Protein AF-A0A3R8IRA6-F1 (afdb_monomer)

Sequence (1180 aa):
MWIPMNCAPACARKALTCRRKRSLMTDRNFLPPAKANLVFATRRNPSPQETIIFPCCLGCGIGGGCGMLVLSIRMKSLFTFIPSAIGLALLSMPGLASADFPKPEPEKFMAEFKIFQRDGGVFRTPREDWASARRRTEEKPAWRTWLEARRAETDTWMLRHCDRVEWRCGKNSRFVSPRDGSDLVWTDEMPGEQTQTLKSKTGHEVEVTPEIQAAWIYHFRRKHMDMMTQAARLFRLTGEERYAQWAAGQLDFYADNYEQWPAVQLSADNWARLSSHGLNDAQFLGKLAETARLLFDWAGEARRHAWFEKLFKPEVELLDRSFQNIHNIAVWHRAAQAQVGLLYGDEDIWKRQMDGPWGLREQFRKGVTGDYLWYEQSLSYNAFIIRAMMPLLVFAGLTEKKDQLAQEAAIVQNMSLAPLRMAFPDGTLPNPSDVTGSPPRASNMLARFVARVLPTTISNEKSDTSLNWENLVDPPKPKGGNIRGTLPGAASLNLESTRFAIIKKGHWQVFFHYGQLTSAHAQSEALNWSANYNGVNISSDPGTVGYGSPFHSEYYTQGLCHNVPLVNGRGQKPPQPGKLLRFDAERGEVSAAQSKYRPNVSARRTLRIEGDALVDEATVAITEARQTAQLGLALHFQGKTHLPQSFLPVDDFAKGRTAAFKYWKDVRAASFRDNAEIDVTFPGGLVMRVRFSVPGEFTLYQGRSPGRPSQSRFSFYLETSGRETVFTTRLTPVRATTTTTTGVARSFIVIAAAGEGEETSRVPVIMLRSGWGTANIGDIAHTPGLLSLLEHHIPEAKLILWGVKMDRGVGEKLRRQFPNVKFVSGKINAERYPDTPELAEAFEEADLLLHGSAPNIHVTGDFLAWRKRTGKPYGYYGVTLDYKTLFAQFMKRQPPAPEIVDLINHSAFLFFRDSVSMNEARKDGIRAPNMRFVPDAAFGARQYDTGKADAWMRTHGLEPGKFICVIARTRFAPYWSIHNRQPEAGTEQDRADYNAHHMPSDYGKIREAIILWIRKTGLKVALVPEMVFEMELHKKEILDHMPEDVRPFIVWREDYWMPDEAAAVYKRAIALMSMECHSPIIATATGTPSLYLTTPTETYKKNMWPDIGLGDWMLELDEQDGPSLADALLRLTEYPDAARKKLWQAMNSVKRQQRDSMEIVRRTVFEQVRKKSPQNLEPL

Structure (mmCIF, N/CA/C/O backbone):
data_AF-A0A3R8IRA6-F1
#
_entry.id   AF-A0A3R8IRA6-F1
#
loop_
_atom_site.group_PDB
_atom_site.id
_atom_site.type_symbol
_atom_site.label_atom_id
_atom_site.label_alt_id
_atom_site.label_comp_id
_atom_site.label_asym_id
_atom_site.label_entity_id
_atom_site.label_seq_id
_atom_site.pdbx_PDB_ins_code
_atom_site.Cartn_x
_atom_site.Cartn_y
_atom_site.Cartn_z
_atom_site.occupancy
_atom_site.B_iso_or_equiv
_atom_site.auth_seq_id
_atom_site.auth_comp_id
_atom_site.auth_asym_id
_atom_site.auth_atom_id
_atom_site.pdbx_PDB_model_num
ATOM 1 N N . MET A 1 1 ? 52.049 24.392 -17.726 1.00 28.19 1 MET A N 1
ATOM 2 C CA . MET A 1 1 ? 52.700 25.178 -16.651 1.00 28.19 1 MET A CA 1
ATOM 3 C C . MET A 1 1 ? 52.739 24.293 -15.412 1.00 28.19 1 MET A C 1
ATOM 5 O O . MET A 1 1 ? 51.715 23.685 -15.150 1.00 28.19 1 MET A O 1
ATOM 9 N N . TRP A 1 2 ? 53.839 24.117 -14.679 1.00 29.08 2 TRP A N 1
ATOM 10 C CA . TRP A 1 2 ? 55.241 24.522 -14.904 1.00 29.08 2 TRP A CA 1
ATOM 11 C C . TRP A 1 2 ? 56.170 23.326 -14.551 1.00 29.08 2 TRP A C 1
ATOM 13 O O . TRP A 1 2 ? 55.722 22.350 -13.961 1.00 29.08 2 TRP A O 1
ATOM 23 N N . ILE A 1 3 ? 57.427 23.385 -14.991 1.00 31.94 3 ILE A N 1
ATOM 24 C CA . ILE A 1 3 ? 58.491 22.339 -15.016 1.00 31.94 3 ILE A CA 1
ATOM 25 C C . ILE A 1 3 ? 59.643 22.857 -14.098 1.00 31.94 3 ILE A C 1
ATOM 27 O O . ILE A 1 3 ? 59.679 24.087 -13.979 1.00 31.94 3 ILE A O 1
ATOM 31 N N . PRO A 1 4 ? 60.511 22.069 -13.383 1.00 55.97 4 PRO A N 1
ATOM 32 C CA . PRO A 1 4 ? 61.555 21.122 -13.889 1.00 55.97 4 PRO A CA 1
ATOM 33 C C . PRO A 1 4 ? 61.653 19.731 -13.184 1.00 55.97 4 PRO A C 1
ATOM 35 O O . PRO A 1 4 ? 61.213 19.590 -12.051 1.00 55.97 4 PRO A O 1
ATOM 38 N N . MET A 1 5 ? 62.035 18.617 -13.849 1.00 28.70 5 MET A N 1
ATOM 39 C CA . MET A 1 5 ? 63.365 18.122 -14.339 1.00 28.70 5 MET A CA 1
ATOM 40 C C . MET A 1 5 ? 64.256 17.514 -13.225 1.00 28.70 5 MET A C 1
ATOM 42 O O . MET A 1 5 ? 64.521 18.177 -12.234 1.00 28.70 5 MET A O 1
ATOM 46 N N . ASN A 1 6 ? 64.594 16.212 -13.233 1.00 30.41 6 ASN A N 1
ATOM 47 C CA . ASN A 1 6 ? 65.456 15.394 -14.130 1.00 30.41 6 ASN A CA 1
ATOM 48 C C . ASN A 1 6 ? 66.967 15.494 -13.833 1.00 30.41 6 ASN A C 1
ATOM 50 O O . ASN A 1 6 ? 67.551 16.547 -14.062 1.00 30.41 6 ASN A O 1
ATOM 54 N N . CYS A 1 7 ? 67.606 14.358 -13.498 1.00 24.34 7 CYS A N 1
ATOM 55 C CA . CYS A 1 7 ? 68.681 13.734 -14.304 1.00 24.34 7 CYS A CA 1
ATOM 56 C C . CYS A 1 7 ? 69.141 12.366 -13.738 1.00 24.34 7 CYS A C 1
ATOM 58 O O . CYS A 1 7 ? 68.854 12.031 -12.592 1.00 24.34 7 CYS A O 1
ATOM 60 N N . ALA A 1 8 ? 69.825 11.568 -14.571 1.00 25.25 8 ALA A N 1
ATOM 61 C CA . ALA A 1 8 ? 70.427 10.256 -14.243 1.00 25.25 8 ALA A CA 1
ATOM 62 C C . ALA A 1 8 ? 71.975 10.397 -14.046 1.00 25.25 8 ALA A C 1
ATOM 64 O O . ALA A 1 8 ? 72.397 11.551 -13.932 1.00 25.25 8 ALA A O 1
ATOM 65 N N . PRO A 1 9 ? 72.850 9.349 -13.968 1.00 45.25 9 PRO A N 1
ATOM 66 C CA . PRO A 1 9 ? 72.973 8.196 -14.887 1.00 45.25 9 PRO A CA 1
ATOM 67 C C . PRO A 1 9 ? 73.278 6.832 -14.193 1.00 45.25 9 PRO A C 1
ATOM 69 O O . PRO A 1 9 ? 73.034 6.660 -13.003 1.00 45.25 9 PRO A O 1
ATOM 72 N N . ALA A 1 10 ? 73.772 5.834 -14.947 1.00 26.44 10 ALA A N 1
ATOM 73 C CA . ALA A 1 10 ? 73.877 4.418 -14.547 1.00 26.44 10 ALA A CA 1
ATOM 74 C C . ALA A 1 10 ? 75.306 3.823 -14.596 1.00 26.44 10 ALA A C 1
ATOM 76 O O . ALA A 1 10 ? 76.150 4.318 -15.336 1.00 26.44 10 ALA A O 1
ATOM 77 N N . CYS A 1 11 ? 75.530 2.708 -13.874 1.00 23.80 11 CYS A N 1
ATOM 78 C CA . CYS A 1 11 ? 76.618 1.709 -14.025 1.00 23.80 11 CYS A CA 1
ATOM 79 C C . CYS A 1 11 ? 76.377 0.516 -13.053 1.00 23.80 11 CYS A C 1
ATOM 81 O O . CYS A 1 11 ? 75.695 0.706 -12.055 1.00 23.80 11 CYS A O 1
ATOM 83 N N . ALA A 1 12 ? 76.921 -0.709 -13.188 1.00 26.88 12 ALA A N 1
ATOM 84 C CA . ALA A 1 12 ? 77.329 -1.496 -14.365 1.00 26.88 12 ALA A CA 1
ATOM 85 C C . ALA A 1 12 ? 77.619 -2.985 -13.992 1.00 26.88 12 ALA A C 1
ATOM 87 O O . ALA A 1 12 ? 78.192 -3.264 -12.949 1.00 26.88 12 ALA A O 1
ATOM 88 N N . ARG A 1 13 ? 77.306 -3.918 -14.911 1.00 27.03 13 ARG A N 1
ATOM 89 C CA . ARG A 1 13 ? 77.921 -5.259 -15.153 1.00 27.03 13 ARG A CA 1
ATOM 90 C C . ARG A 1 13 ? 78.356 -6.174 -13.973 1.00 27.03 13 ARG A C 1
ATOM 92 O O . ARG A 1 13 ? 79.440 -6.001 -13.425 1.00 27.03 13 ARG A O 1
ATOM 99 N N . LYS A 1 14 ? 77.692 -7.337 -13.854 1.00 27.55 14 LYS A N 1
ATOM 100 C CA . LYS A 1 14 ? 78.231 -8.721 -14.060 1.00 27.55 14 LYS A CA 1
ATOM 101 C C . LYS A 1 14 ? 77.062 -9.715 -13.863 1.00 27.55 14 LYS A C 1
ATOM 103 O O . LYS A 1 14 ? 76.369 -9.605 -12.867 1.00 27.55 14 LYS A O 1
ATOM 108 N N . ALA A 1 15 ? 76.639 -10.576 -14.792 1.00 28.19 15 ALA A N 1
ATOM 109 C CA . ALA A 1 15 ? 77.319 -11.515 -15.695 1.00 28.19 15 ALA A CA 1
ATOM 110 C C . ALA A 1 15 ? 77.722 -12.855 -15.043 1.00 28.19 15 ALA A C 1
ATOM 112 O O . ALA A 1 15 ? 78.822 -12.983 -14.516 1.00 28.19 15 ALA A O 1
ATOM 113 N N . LEU A 1 16 ? 76.877 -13.876 -15.230 1.00 27.73 16 LEU A N 1
ATOM 114 C CA . LEU A 1 16 ? 77.304 -15.155 -15.811 1.00 27.73 16 LEU A CA 1
ATOM 115 C C . LEU A 1 16 ? 76.136 -15.795 -16.590 1.00 27.73 16 LEU A C 1
ATOM 117 O O . LEU A 1 16 ? 74.997 -15.344 -16.490 1.00 27.73 16 LEU A O 1
ATOM 121 N N . THR A 1 17 ? 76.417 -16.814 -17.403 1.00 29.25 17 THR A N 1
ATOM 122 C CA . THR A 1 17 ? 75.440 -17.454 -18.301 1.00 29.25 17 THR A CA 1
ATOM 123 C C . THR A 1 17 ? 75.577 -18.969 -18.286 1.00 29.25 17 THR A C 1
ATOM 125 O O . THR A 1 17 ? 76.701 -19.462 -18.230 1.00 29.25 17 THR A O 1
ATOM 128 N N . CYS A 1 18 ? 74.488 -19.696 -18.546 1.00 25.02 18 CYS A N 1
ATOM 129 C CA . CYS A 1 18 ? 74.582 -20.957 -19.284 1.00 25.02 18 CYS A CA 1
ATOM 130 C C . CYS A 1 18 ? 73.374 -21.158 -20.223 1.00 25.02 18 CYS A C 1
ATOM 132 O O . CYS A 1 18 ? 72.413 -20.390 -20.195 1.00 25.02 18 CYS A O 1
ATOM 134 N N . ARG A 1 19 ? 73.476 -22.128 -21.138 1.00 27.86 19 ARG A N 1
ATOM 135 C CA . ARG A 1 19 ? 72.564 -22.362 -22.280 1.00 27.86 19 ARG A CA 1
ATOM 136 C C . ARG A 1 19 ? 71.538 -23.459 -21.923 1.00 27.86 19 ARG A C 1
ATOM 138 O O . ARG A 1 19 ? 71.880 -24.353 -21.169 1.00 27.86 19 ARG A O 1
ATOM 145 N N . ARG A 1 20 ? 70.258 -23.440 -22.331 1.00 29.61 20 ARG A N 1
ATOM 146 C CA . ARG A 1 20 ? 69.602 -23.162 -23.638 1.00 29.61 20 ARG A CA 1
ATOM 147 C C . ARG A 1 20 ? 69.770 -24.302 -24.660 1.00 29.61 20 ARG A C 1
ATOM 149 O O . ARG A 1 20 ? 70.808 -24.346 -25.311 1.00 29.61 20 ARG A O 1
ATOM 156 N N . LYS A 1 21 ? 68.717 -25.115 -24.873 1.00 27.41 21 LYS A N 1
ATOM 157 C CA . LYS A 1 21 ? 68.273 -25.780 -26.138 1.00 27.41 21 LYS A CA 1
ATOM 158 C C . LYS A 1 21 ? 67.094 -26.755 -25.843 1.00 27.41 21 LYS A C 1
ATOM 160 O O . LYS A 1 21 ? 67.028 -27.220 -24.716 1.00 27.41 21 LYS A O 1
ATOM 165 N N . ARG A 1 22 ? 66.221 -27.193 -26.776 1.00 29.31 22 ARG A N 1
ATOM 166 C CA . ARG A 1 22 ? 65.519 -26.565 -27.940 1.00 29.31 22 ARG A CA 1
ATOM 167 C C . ARG A 1 22 ? 64.646 -27.637 -28.646 1.00 29.31 22 ARG A C 1
ATOM 169 O O . ARG A 1 22 ? 65.219 -28.661 -28.981 1.00 29.31 22 ARG A O 1
ATOM 176 N N . SER A 1 23 ? 63.364 -27.372 -28.938 1.00 26.44 23 SER A N 1
ATOM 177 C CA . SER A 1 23 ? 62.481 -27.930 -30.014 1.00 26.44 23 SER A CA 1
ATOM 178 C C . SER A 1 23 ? 61.034 -27.481 -29.677 1.00 26.44 23 SER A C 1
ATOM 180 O O . SER A 1 23 ? 60.747 -27.411 -28.488 1.00 26.44 23 SER A O 1
ATOM 182 N N . LEU A 1 24 ? 60.106 -27.010 -30.530 1.00 28.88 24 LEU A N 1
ATOM 183 C CA . LEU A 1 24 ? 59.696 -27.317 -31.923 1.00 28.88 24 LEU A CA 1
ATOM 184 C C . LEU A 1 24 ? 58.990 -28.692 -32.054 1.00 28.88 24 LEU A C 1
ATOM 186 O O . LEU A 1 24 ? 59.588 -29.678 -31.635 1.00 28.88 24 LEU A O 1
ATOM 190 N N . MET A 1 25 ? 57.788 -28.841 -32.647 1.00 27.48 25 MET A N 1
ATOM 191 C CA . MET A 1 25 ? 56.756 -27.866 -33.096 1.00 27.48 25 MET A CA 1
ATOM 192 C C . MET A 1 25 ? 55.411 -28.593 -33.436 1.00 27.48 25 MET A C 1
ATOM 194 O O . MET A 1 25 ? 55.350 -29.811 -33.326 1.00 27.48 25 MET A O 1
ATOM 198 N N . THR A 1 26 ? 54.395 -27.844 -33.911 1.00 29.25 26 THR A N 1
ATOM 199 C CA . THR A 1 26 ? 53.272 -28.238 -34.825 1.00 29.25 26 THR A CA 1
ATOM 200 C C . THR A 1 26 ? 52.159 -29.242 -34.418 1.00 29.25 26 THR A C 1
ATOM 202 O O . THR A 1 26 ? 52.376 -30.443 -34.354 1.00 29.25 26 THR A O 1
ATOM 205 N N . ASP A 1 27 ? 50.932 -28.690 -34.334 1.00 28.95 27 ASP A N 1
ATOM 206 C CA . ASP A 1 27 ? 49.664 -29.079 -35.015 1.00 28.95 27 ASP A CA 1
ATOM 207 C C . ASP A 1 27 ? 48.849 -30.392 -34.765 1.00 28.95 27 ASP A C 1
ATOM 209 O O . ASP A 1 27 ? 49.237 -31.488 -35.143 1.00 28.95 27 ASP A O 1
ATOM 213 N N . ARG A 1 28 ? 47.570 -30.154 -34.386 1.00 28.61 28 ARG A N 1
ATOM 214 C CA . ARG A 1 28 ? 46.283 -30.639 -34.981 1.00 28.61 28 ARG A CA 1
ATOM 215 C C . ARG A 1 28 ? 45.664 -32.041 -34.722 1.00 28.61 28 ARG A C 1
ATOM 217 O O . ARG A 1 28 ? 46.107 -33.054 -35.236 1.00 28.61 28 ARG A O 1
ATOM 224 N N . ASN A 1 29 ? 44.418 -31.948 -34.218 1.00 27.64 29 ASN A N 1
ATOM 225 C CA . ASN A 1 29 ? 43.160 -32.584 -34.687 1.00 27.64 29 ASN A CA 1
ATOM 226 C C . ASN A 1 29 ? 42.713 -34.015 -34.266 1.00 27.64 29 ASN A C 1
ATOM 228 O O . ASN A 1 29 ? 43.260 -35.013 -34.703 1.00 27.64 29 ASN A O 1
ATOM 232 N N . PHE A 1 30 ? 41.551 -34.040 -33.580 1.00 26.50 30 PHE A N 1
ATOM 233 C CA . PHE A 1 30 ? 40.346 -34.891 -33.778 1.00 26.50 30 PHE A CA 1
ATOM 234 C C . PHE A 1 30 ? 40.431 -36.443 -33.884 1.00 26.50 30 PHE A C 1
ATOM 236 O O . PHE A 1 30 ? 40.832 -36.950 -34.919 1.00 26.50 30 PHE A O 1
ATOM 243 N N . LEU A 1 31 ? 39.847 -37.133 -32.870 1.00 27.95 31 LEU A N 1
ATOM 244 C CA . LEU A 1 31 ? 38.713 -38.121 -32.889 1.00 27.95 31 LEU A CA 1
ATOM 245 C C . LEU A 1 31 ? 38.628 -39.265 -33.951 1.00 27.95 31 LEU A C 1
ATOM 247 O O . LEU A 1 31 ? 39.147 -39.093 -35.047 1.00 27.95 31 LEU A O 1
ATOM 251 N N . PRO A 1 32 ? 37.823 -40.361 -33.769 1.00 56.00 32 PRO A N 1
ATOM 252 C CA . PRO A 1 32 ? 37.079 -40.947 -32.612 1.00 56.00 32 PRO A CA 1
ATOM 253 C C . PRO A 1 32 ? 37.401 -42.492 -32.486 1.00 56.00 32 PRO A C 1
ATOM 255 O O . PRO A 1 32 ? 38.578 -42.795 -32.664 1.00 56.00 32 PRO A O 1
ATOM 258 N N . PRO A 1 33 ? 36.500 -43.519 -32.317 1.00 52.94 33 PRO A N 1
ATOM 259 C CA . PRO A 1 33 ? 35.168 -43.692 -31.659 1.00 52.94 33 PRO A CA 1
ATOM 260 C C . PRO A 1 33 ? 34.945 -44.996 -30.790 1.00 52.94 33 PRO A C 1
ATOM 262 O O . PRO A 1 33 ? 35.615 -45.993 -31.004 1.00 52.94 33 PRO A O 1
ATOM 265 N N . ALA A 1 34 ? 33.846 -45.043 -29.990 1.00 31.27 34 ALA A N 1
ATOM 266 C CA . ALA A 1 34 ? 32.925 -46.208 -29.728 1.00 31.27 34 ALA A CA 1
ATOM 267 C C . ALA A 1 34 ? 33.435 -47.538 -29.048 1.00 31.27 34 ALA A C 1
ATOM 269 O O . ALA A 1 34 ? 34.618 -47.826 -29.093 1.00 31.27 34 ALA A O 1
ATOM 270 N N . LYS A 1 35 ? 32.638 -48.457 -28.431 1.00 31.39 35 LYS A N 1
ATOM 271 C CA . LYS A 1 35 ? 31.214 -48.557 -27.953 1.00 31.39 35 LYS A CA 1
ATOM 272 C C . LYS A 1 35 ? 30.985 -49.812 -27.040 1.00 31.39 35 LYS A C 1
ATOM 274 O O . LYS A 1 35 ? 31.556 -50.847 -27.355 1.00 31.39 35 LYS A O 1
ATOM 279 N N . ALA A 1 36 ? 29.989 -49.762 -26.122 1.00 30.25 36 ALA A N 1
ATOM 280 C CA . ALA A 1 36 ? 29.190 -50.896 -25.538 1.00 30.25 36 ALA A CA 1
ATOM 281 C C . ALA A 1 36 ? 29.937 -51.952 -24.651 1.00 30.25 36 ALA A C 1
ATOM 283 O O . ALA A 1 36 ? 31.153 -52.021 -24.741 1.00 30.25 36 ALA A O 1
ATOM 284 N N . ASN A 1 37 ? 29.382 -52.793 -23.741 1.00 28.30 37 ASN A N 1
ATOM 285 C CA . ASN A 1 37 ? 28.047 -53.305 -23.274 1.00 28.30 37 ASN A CA 1
ATOM 286 C C . ASN A 1 37 ? 28.216 -53.865 -21.801 1.00 28.30 37 ASN A C 1
ATOM 288 O O . ASN A 1 37 ? 29.355 -53.882 -21.350 1.00 28.30 37 ASN A O 1
ATOM 292 N N . LEU A 1 38 ? 27.288 -54.473 -21.014 1.00 26.95 38 LEU A N 1
ATOM 293 C CA . LEU A 1 38 ? 25.826 -54.396 -20.698 1.00 26.95 38 LEU A CA 1
ATOM 294 C C . LEU A 1 38 ? 25.499 -55.438 -19.546 1.00 26.95 38 LEU A C 1
ATOM 296 O O . LEU A 1 38 ? 26.431 -56.048 -19.040 1.00 26.95 38 LEU A O 1
ATOM 300 N N . VAL A 1 39 ? 24.213 -55.708 -19.202 1.00 26.80 39 VAL A N 1
ATOM 301 C CA . VAL A 1 39 ? 23.636 -56.911 -18.483 1.00 26.80 39 VAL A CA 1
ATOM 302 C C . VAL A 1 39 ? 23.492 -56.937 -16.920 1.00 26.80 39 VAL A C 1
ATOM 304 O O . VAL A 1 39 ? 24.462 -57.176 -16.222 1.00 26.80 39 VAL A O 1
ATOM 307 N N . PHE A 1 40 ? 22.231 -56.796 -16.427 1.00 27.31 40 PHE A N 1
ATOM 308 C CA . PHE A 1 40 ? 21.429 -57.563 -15.399 1.00 27.31 40 PHE A CA 1
ATOM 309 C C . PHE A 1 40 ? 22.040 -58.125 -14.054 1.00 27.31 40 PHE A C 1
ATOM 311 O O . PHE A 1 40 ? 23.228 -58.380 -13.986 1.00 27.31 40 PHE A O 1
ATOM 318 N N . ALA A 1 41 ? 21.321 -58.422 -12.932 1.00 26.86 41 ALA A N 1
ATOM 319 C CA . ALA A 1 41 ? 19.869 -58.474 -12.595 1.00 26.86 41 ALA A CA 1
ATOM 320 C C . ALA A 1 41 ? 19.483 -58.560 -11.060 1.00 26.86 41 ALA A C 1
ATOM 322 O O . ALA A 1 41 ? 20.218 -59.106 -10.250 1.00 26.86 41 ALA A O 1
ATOM 323 N N . THR A 1 42 ? 18.224 -58.178 -10.731 1.00 27.31 42 THR A N 1
ATOM 324 C CA . THR A 1 42 ? 17.240 -58.748 -9.734 1.00 27.31 42 THR A CA 1
ATOM 325 C C . THR A 1 42 ? 17.328 -58.713 -8.170 1.00 27.31 42 THR A C 1
ATOM 327 O O . THR A 1 42 ? 18.131 -59.406 -7.568 1.00 27.31 42 THR A O 1
ATOM 330 N N . ARG A 1 43 ? 16.226 -58.177 -7.571 1.00 25.42 43 ARG A N 1
ATOM 331 C CA . ARG A 1 43 ? 15.319 -58.692 -6.473 1.00 25.42 43 ARG A CA 1
ATOM 332 C C . ARG A 1 43 ? 15.628 -58.612 -4.935 1.00 25.42 43 ARG A C 1
ATOM 334 O O . ARG A 1 43 ? 16.369 -59.420 -4.410 1.00 25.42 43 ARG A O 1
ATOM 341 N N . ARG A 1 44 ? 14.753 -57.838 -4.241 1.00 26.41 44 ARG A N 1
ATOM 342 C CA . ARG A 1 44 ? 13.962 -58.068 -2.973 1.00 26.41 44 ARG A CA 1
ATOM 343 C C . ARG A 1 44 ? 14.608 -58.338 -1.572 1.00 26.41 44 ARG A C 1
ATOM 345 O O . ARG A 1 44 ? 15.335 -59.299 -1.399 1.00 26.41 44 ARG A O 1
ATOM 352 N N . ASN A 1 45 ? 14.122 -57.551 -0.582 1.00 31.28 45 ASN A N 1
ATOM 353 C CA . ASN A 1 45 ? 13.832 -57.757 0.877 1.00 31.28 45 ASN A CA 1
ATOM 354 C C . ASN A 1 45 ? 13.991 -59.161 1.530 1.00 31.28 45 ASN A C 1
ATOM 356 O O . ASN A 1 45 ? 13.720 -60.139 0.831 1.00 31.28 45 ASN A O 1
ATOM 360 N N . PRO A 1 46 ? 14.229 -59.281 2.876 1.00 45.03 46 PRO A N 1
ATOM 361 C CA . PRO A 1 46 ? 13.524 -58.534 3.959 1.00 45.03 46 PRO A CA 1
ATOM 362 C C . PRO A 1 46 ? 14.330 -58.142 5.244 1.00 45.03 46 PRO A C 1
ATOM 364 O O . PRO A 1 46 ? 15.545 -58.286 5.298 1.00 45.03 46 PRO A O 1
ATOM 367 N N . SER A 1 47 ? 13.627 -57.636 6.277 1.00 33.00 47 SER A N 1
ATOM 368 C CA . SER A 1 47 ? 14.079 -57.345 7.668 1.00 33.00 47 SER A CA 1
ATOM 369 C C . SER A 1 47 ? 13.717 -58.479 8.661 1.00 33.00 47 SER A C 1
ATOM 371 O O . SER A 1 47 ? 12.895 -59.318 8.274 1.00 33.00 47 SER A O 1
ATOM 373 N N . PRO A 1 48 ? 14.294 -58.564 9.898 1.00 47.91 48 PRO A N 1
ATOM 374 C CA . PRO A 1 48 ? 13.639 -57.976 11.109 1.00 47.91 48 PRO A CA 1
ATOM 375 C C . PRO A 1 48 ? 14.521 -57.674 12.387 1.00 47.91 48 PRO A C 1
ATOM 377 O O . PRO A 1 48 ? 15.658 -58.117 12.462 1.00 47.91 48 PRO A O 1
ATOM 380 N N . GLN A 1 49 ? 13.923 -57.011 13.414 1.00 27.81 49 GLN A N 1
ATOM 381 C CA . GLN A 1 49 ? 14.070 -57.207 14.906 1.00 27.81 49 GLN A CA 1
ATOM 382 C C . GLN A 1 49 ? 15.419 -56.962 15.683 1.00 27.81 49 GLN A C 1
ATOM 384 O O . GLN A 1 49 ? 16.482 -57.127 15.107 1.00 27.81 49 GLN A O 1
ATOM 389 N N . GLU A 1 50 ? 15.506 -56.609 17.001 1.00 28.78 50 GLU A N 1
ATOM 390 C CA . GLU A 1 50 ? 14.585 -56.009 18.028 1.00 28.78 50 GLU A CA 1
ATOM 391 C C . GLU A 1 50 ? 15.301 -55.569 19.368 1.00 28.78 50 GLU A C 1
ATOM 393 O O . GLU A 1 50 ? 16.380 -56.071 19.672 1.00 28.78 50 GLU A O 1
ATOM 398 N N . THR A 1 51 ? 14.645 -54.746 20.229 1.00 25.23 51 THR A N 1
ATOM 399 C CA . THR A 1 51 ? 14.930 -54.421 21.684 1.00 25.23 51 THR A CA 1
ATOM 400 C C . THR A 1 51 ? 16.117 -53.452 22.031 1.00 25.23 51 THR A C 1
ATOM 402 O O . THR A 1 51 ? 16.784 -53.002 21.107 1.00 25.23 51 THR A O 1
ATOM 405 N N . ILE A 1 52 ? 16.423 -52.964 23.271 1.00 25.92 52 ILE A N 1
ATOM 406 C CA . ILE A 1 52 ? 15.958 -53.269 24.666 1.00 25.92 52 ILE A CA 1
ATOM 407 C C . ILE A 1 52 ? 15.835 -52.054 25.677 1.00 25.92 52 ILE A C 1
ATOM 409 O O . ILE A 1 52 ? 15.166 -51.080 25.350 1.00 25.92 52 ILE A O 1
ATOM 413 N N . ILE A 1 53 ? 16.353 -52.128 26.928 1.00 23.53 53 ILE A N 1
ATOM 414 C CA . ILE A 1 53 ? 15.954 -51.414 28.194 1.00 23.53 53 ILE A CA 1
ATOM 415 C C . ILE A 1 53 ? 17.085 -50.592 28.901 1.00 23.53 53 ILE A C 1
ATOM 417 O O . ILE A 1 53 ? 18.257 -50.916 28.738 1.00 23.53 53 ILE A O 1
ATOM 421 N N . PHE A 1 54 ? 16.734 -49.620 29.783 1.00 23.50 54 PHE A N 1
ATOM 422 C CA . PHE A 1 54 ? 17.582 -49.045 30.875 1.00 23.50 54 PHE A CA 1
ATOM 423 C C . PHE A 1 54 ? 16.763 -48.543 32.121 1.00 23.50 54 PHE A C 1
ATOM 425 O O . PHE A 1 54 ? 15.675 -48.007 31.899 1.00 23.50 54 PHE A O 1
ATOM 432 N N . PRO A 1 55 ? 17.241 -48.645 33.399 1.00 39.97 55 PRO A N 1
ATOM 433 C CA . PRO A 1 55 ? 16.531 -48.099 34.595 1.00 39.97 55 PRO A CA 1
ATOM 434 C C . PRO A 1 55 ? 17.349 -47.395 35.746 1.00 39.97 55 PRO A C 1
ATOM 436 O O . PRO A 1 55 ? 18.412 -47.868 36.123 1.00 39.97 55 PRO A O 1
ATOM 439 N N . CYS A 1 56 ? 16.738 -46.376 36.404 1.00 26.98 56 CYS A N 1
ATOM 440 C CA . CYS A 1 56 ? 16.948 -45.803 37.785 1.00 26.98 56 CYS A CA 1
ATOM 441 C C . CYS A 1 56 ? 18.333 -45.225 38.252 1.00 26.98 56 CYS A C 1
ATOM 443 O O . CYS A 1 56 ? 19.314 -45.407 37.548 1.00 26.98 56 CYS A O 1
ATOM 445 N N . CYS A 1 57 ? 18.541 -44.491 39.383 1.00 29.38 57 CYS A N 1
ATOM 446 C CA . CYS A 1 57 ? 17.716 -43.953 40.516 1.00 29.38 57 CYS A CA 1
ATOM 447 C C . CYS A 1 57 ? 18.509 -42.911 41.411 1.00 29.38 57 CYS A C 1
ATOM 449 O O . CYS A 1 57 ? 19.711 -43.094 41.550 1.00 29.38 57 CYS A O 1
ATOM 451 N N . LEU A 1 58 ? 17.836 -41.960 42.124 1.00 31.20 58 LEU A N 1
ATOM 452 C CA . LEU A 1 58 ? 18.241 -41.188 43.371 1.00 31.20 58 LEU A CA 1
ATOM 453 C C . LEU A 1 58 ? 19.511 -40.253 43.368 1.00 31.20 58 LEU A C 1
ATOM 455 O O . LEU A 1 58 ? 20.369 -40.419 42.516 1.00 31.20 58 LEU A O 1
ATOM 459 N N . GLY A 1 59 ? 19.752 -39.249 44.261 1.00 26.53 59 GLY A N 1
ATOM 460 C CA . GLY A 1 59 ? 18.944 -38.498 45.274 1.00 26.53 59 GLY A CA 1
ATOM 461 C C . GLY A 1 59 ? 19.755 -37.592 46.287 1.00 26.53 59 GLY A C 1
ATOM 462 O O . GLY A 1 59 ? 20.794 -38.036 46.752 1.00 26.53 59 GLY A O 1
ATOM 463 N N . CYS A 1 60 ? 19.244 -36.391 46.683 1.00 28.36 60 CYS A N 1
ATOM 464 C CA . CYS A 1 60 ? 19.645 -35.457 47.812 1.00 28.36 60 CYS A CA 1
ATOM 465 C C . CYS A 1 60 ? 21.090 -34.840 47.886 1.00 28.36 60 CYS A C 1
ATOM 467 O O . CYS A 1 60 ? 22.000 -35.378 47.277 1.00 28.36 60 CYS A O 1
ATOM 469 N N . GLY A 1 61 ? 21.429 -33.733 48.607 1.00 27.00 61 GLY A N 1
ATOM 470 C CA . GLY A 1 61 ? 20.677 -32.616 49.261 1.00 27.00 61 GLY A CA 1
ATOM 471 C C . GLY A 1 61 ? 21.475 -31.779 50.335 1.00 27.00 61 GLY A C 1
ATOM 472 O O . GLY A 1 61 ? 22.237 -32.383 51.075 1.00 27.00 61 GLY A O 1
ATOM 473 N N . ILE A 1 62 ? 21.212 -30.448 50.492 1.00 32.53 62 ILE A N 1
ATOM 474 C CA . ILE A 1 62 ? 21.563 -29.517 51.644 1.00 32.53 62 ILE A CA 1
ATOM 475 C C . ILE A 1 62 ? 23.081 -29.139 51.825 1.00 32.53 62 ILE A C 1
ATOM 477 O O . ILE A 1 62 ? 23.926 -29.956 51.497 1.00 32.53 62 ILE A O 1
ATOM 481 N N . GLY A 1 63 ? 23.568 -27.969 52.325 1.00 26.45 63 GLY A N 1
ATOM 482 C CA . GLY A 1 63 ? 23.018 -26.627 52.688 1.00 26.45 63 GLY A CA 1
ATOM 483 C C . GLY A 1 63 ? 23.955 -25.761 53.613 1.00 26.45 63 GLY A C 1
ATOM 484 O O . GLY A 1 63 ? 24.794 -26.328 54.302 1.00 26.45 63 GLY A O 1
ATOM 485 N N . GLY A 1 64 ? 23.796 -24.414 53.680 1.00 25.86 64 GLY A N 1
ATOM 486 C CA . GLY A 1 64 ? 24.514 -23.460 54.600 1.00 25.86 64 GLY A CA 1
ATOM 487 C C . GLY A 1 64 ? 25.854 -22.857 54.083 1.00 25.86 64 GLY A C 1
ATOM 488 O O . GLY A 1 64 ? 26.428 -23.426 53.165 1.00 25.86 64 GLY A O 1
ATOM 489 N N . GLY A 1 65 ? 26.424 -21.721 54.555 1.00 24.88 65 GLY A N 1
ATOM 490 C CA . GLY A 1 65 ? 26.064 -20.703 55.580 1.00 24.88 65 GLY A CA 1
ATOM 491 C C . GLY A 1 65 ? 26.994 -19.437 55.550 1.00 24.88 65 GLY A C 1
ATOM 492 O O . GLY A 1 65 ? 27.952 -19.409 54.786 1.00 24.88 65 GLY A O 1
ATOM 493 N N . CYS A 1 66 ? 26.704 -18.371 56.325 1.00 23.72 66 CYS A N 1
ATOM 494 C CA . CYS A 1 66 ? 27.278 -16.993 56.218 1.00 23.72 66 CYS A CA 1
ATOM 495 C C . CYS A 1 66 ? 28.661 -16.709 56.882 1.00 23.72 66 CYS A C 1
ATOM 497 O O . CYS A 1 66 ? 29.029 -17.404 57.822 1.00 23.72 66 CYS A O 1
ATOM 499 N N . GLY A 1 67 ? 29.328 -15.575 56.539 1.00 24.48 67 GLY A N 1
ATOM 500 C CA . GLY A 1 67 ? 30.358 -14.939 57.410 1.00 24.48 67 GLY A CA 1
ATOM 501 C C . GLY A 1 67 ? 31.227 -13.758 56.874 1.00 24.48 67 GLY A C 1
ATOM 502 O O . GLY A 1 67 ? 32.278 -14.017 56.316 1.00 24.48 67 GLY A O 1
ATOM 503 N N . MET A 1 68 ? 30.803 -12.495 57.112 1.00 24.20 68 MET A N 1
ATOM 504 C CA . MET A 1 68 ? 31.547 -11.201 57.345 1.00 24.20 68 MET A CA 1
ATOM 505 C C . MET A 1 68 ? 32.892 -10.850 56.623 1.00 24.20 68 MET A C 1
ATOM 507 O O . MET A 1 68 ? 33.811 -11.651 56.589 1.00 24.20 68 MET A O 1
ATOM 511 N N . LEU A 1 69 ? 33.034 -9.681 55.952 1.00 22.88 69 LEU A N 1
ATOM 512 C CA . LEU A 1 69 ? 33.441 -8.310 56.427 1.00 22.88 69 LEU A CA 1
ATOM 513 C C . LEU A 1 69 ? 34.936 -8.187 56.862 1.00 22.88 69 LEU A C 1
ATOM 515 O O . LEU A 1 69 ? 35.452 -9.110 57.469 1.00 22.88 69 LEU A O 1
ATOM 519 N N . VAL A 1 70 ? 35.721 -7.119 56.585 1.00 24.97 70 VAL A N 1
ATOM 520 C CA . VAL A 1 70 ? 35.503 -5.645 56.714 1.00 24.97 70 VAL A CA 1
ATOM 521 C C . VAL A 1 70 ? 36.227 -4.800 55.609 1.00 24.97 70 VAL A C 1
ATOM 523 O O . VAL A 1 70 ? 37.071 -5.301 54.877 1.00 24.97 70 VAL A O 1
ATOM 526 N N . LEU A 1 71 ? 35.844 -3.512 55.512 1.00 23.53 71 LEU A N 1
ATOM 527 C CA . LEU A 1 71 ? 36.293 -2.337 54.713 1.00 23.53 71 LEU A CA 1
ATOM 528 C C . LEU A 1 71 ? 37.843 -2.096 54.597 1.00 23.53 71 LEU A C 1
ATOM 530 O O . LEU A 1 71 ? 38.599 -2.697 55.346 1.00 23.53 71 LEU A O 1
ATOM 534 N N . SER A 1 72 ? 38.410 -1.198 53.750 1.00 23.53 72 SER A N 1
ATOM 535 C CA . SER A 1 72 ? 37.906 0.123 53.285 1.00 23.53 72 SER A CA 1
ATOM 536 C C . SER A 1 72 ? 38.627 0.776 52.066 1.00 23.53 72 SER A C 1
ATOM 538 O O . SER A 1 72 ? 39.848 0.783 52.040 1.00 23.53 72 SER A O 1
ATOM 540 N N . ILE A 1 73 ? 37.855 1.426 51.161 1.00 27.50 73 ILE A N 1
ATOM 541 C CA . ILE A 1 73 ? 38.070 2.753 50.479 1.00 27.50 73 ILE A CA 1
ATOM 542 C C . ILE A 1 73 ? 39.424 3.009 49.724 1.00 27.50 73 ILE A C 1
ATOM 544 O O . ILE A 1 73 ? 40.488 2.894 50.309 1.00 27.50 73 ILE A O 1
ATOM 548 N N . ARG A 1 74 ? 39.503 3.462 48.444 1.00 24.91 74 ARG A N 1
ATOM 549 C CA . ARG A 1 74 ? 38.812 4.603 47.769 1.00 24.91 74 ARG A CA 1
ATOM 550 C C . ARG A 1 74 ? 38.784 4.516 46.211 1.00 24.91 74 ARG A C 1
ATOM 552 O O . ARG A 1 74 ? 39.678 3.952 45.603 1.00 24.91 74 ARG A O 1
ATOM 559 N N . MET A 1 75 ? 37.771 5.163 45.612 1.00 24.25 75 MET A N 1
ATOM 560 C CA . MET A 1 75 ? 37.490 5.526 44.187 1.00 24.25 75 MET A CA 1
ATOM 561 C C . MET A 1 75 ? 38.682 5.565 43.180 1.00 24.25 75 MET A C 1
ATOM 563 O O . MET A 1 75 ? 39.742 6.064 43.535 1.00 24.25 75 MET A O 1
ATOM 567 N N . LYS A 1 76 ? 38.548 5.221 41.878 1.00 25.05 76 LYS A N 1
ATOM 568 C CA . LYS A 1 76 ? 37.565 5.740 40.883 1.00 25.05 76 LYS A CA 1
ATOM 569 C C . LYS A 1 76 ? 37.290 4.818 39.659 1.00 25.05 76 LYS A C 1
ATOM 571 O O . LYS A 1 76 ? 38.213 4.320 39.034 1.00 25.05 76 LYS A O 1
ATOM 576 N N . SER A 1 77 ? 36.009 4.735 39.278 1.00 25.19 77 SER A N 1
ATOM 577 C CA . SER A 1 77 ? 35.413 4.599 37.921 1.00 25.19 77 SER A CA 1
ATOM 578 C C . SER A 1 77 ? 36.213 4.031 36.718 1.00 25.19 77 SER A C 1
ATOM 580 O O . SER A 1 77 ? 36.944 4.775 36.067 1.00 25.19 77 SER A O 1
ATOM 582 N N . LEU A 1 78 ? 35.845 2.828 36.254 1.00 24.52 78 LEU A N 1
ATOM 583 C CA . LEU A 1 78 ? 35.004 2.615 35.051 1.00 24.52 78 LEU A CA 1
ATOM 584 C C . LEU A 1 78 ? 34.494 1.154 35.035 1.00 24.52 78 LEU A C 1
ATOM 586 O O . LEU A 1 78 ? 35.257 0.251 35.359 1.00 24.52 78 LEU A O 1
ATOM 590 N N . PHE A 1 79 ? 33.230 0.905 34.674 1.00 24.25 79 PHE A N 1
ATOM 591 C CA . PHE A 1 79 ? 32.651 -0.451 34.633 1.00 24.25 79 PHE A CA 1
ATOM 592 C C . PHE A 1 79 ? 32.245 -0.854 33.210 1.00 24.25 79 PHE A C 1
ATOM 594 O O . PHE A 1 79 ? 31.370 -0.230 32.612 1.00 24.25 79 PHE A O 1
ATOM 601 N N . THR A 1 80 ? 32.794 -1.966 32.725 1.00 25.14 80 THR A N 1
ATOM 602 C CA . THR A 1 80 ? 32.188 -2.811 31.687 1.00 25.14 80 THR A CA 1
ATOM 603 C C . THR A 1 80 ? 31.745 -4.121 32.336 1.00 25.14 80 THR A C 1
ATOM 605 O O . THR A 1 80 ? 32.494 -4.732 33.095 1.00 25.14 80 THR A O 1
ATOM 608 N N . PHE A 1 81 ? 30.501 -4.538 32.093 1.00 24.28 81 PHE A N 1
ATOM 609 C CA . PHE A 1 81 ? 29.914 -5.715 32.740 1.00 24.28 81 PHE A CA 1
ATOM 610 C C . PHE A 1 81 ? 30.037 -6.961 31.858 1.00 24.28 81 PHE A C 1
ATOM 612 O O . PHE A 1 81 ? 29.537 -6.978 30.735 1.00 24.28 81 PHE A O 1
ATOM 619 N N . ILE A 1 82 ? 30.632 -8.021 32.407 1.00 28.98 82 ILE A N 1
ATOM 620 C CA . ILE A 1 82 ? 30.564 -9.384 31.866 1.00 28.98 82 ILE A CA 1
ATOM 621 C C . ILE A 1 82 ? 29.494 -10.150 32.660 1.00 28.98 82 ILE A C 1
ATOM 623 O O . ILE A 1 82 ? 29.648 -10.299 33.873 1.00 28.98 82 ILE A O 1
ATOM 627 N N . PRO A 1 83 ? 28.432 -10.671 32.023 1.00 27.94 83 PRO A N 1
ATOM 628 C CA . PRO A 1 83 ? 27.577 -11.697 32.611 1.00 27.94 83 PRO A CA 1
ATOM 629 C C . PRO A 1 83 ? 28.186 -13.084 32.355 1.00 27.94 83 PRO A C 1
ATOM 631 O O . PRO A 1 83 ? 28.360 -13.489 31.206 1.00 27.94 83 PRO A O 1
ATOM 634 N N . SER A 1 84 ? 28.524 -13.807 33.422 1.00 25.78 84 SER A N 1
ATOM 635 C CA . SER A 1 84 ? 29.169 -15.125 33.345 1.00 25.78 84 SER A CA 1
ATOM 636 C C . SER A 1 84 ? 28.273 -16.209 32.740 1.00 25.78 84 SER A C 1
ATOM 638 O O . SER A 1 84 ? 27.057 -16.218 32.934 1.00 25.78 84 SER A O 1
ATOM 640 N N . ALA A 1 85 ? 28.890 -17.196 32.089 1.00 29.34 85 ALA A N 1
ATOM 641 C CA . ALA A 1 85 ? 28.209 -18.423 31.694 1.00 29.34 85 ALA A CA 1
ATOM 642 C C . ALA A 1 85 ? 27.942 -19.330 32.909 1.00 29.34 85 ALA A C 1
ATOM 644 O O . ALA A 1 85 ? 28.881 -19.745 33.579 1.00 29.34 85 ALA A O 1
ATOM 645 N N . ILE A 1 86 ? 26.671 -19.676 33.134 1.00 28.83 86 ILE A N 1
ATOM 646 C CA . ILE A 1 86 ? 26.159 -20.871 33.832 1.00 28.83 86 ILE A CA 1
ATOM 647 C C . ILE A 1 86 ? 24.744 -21.095 33.272 1.00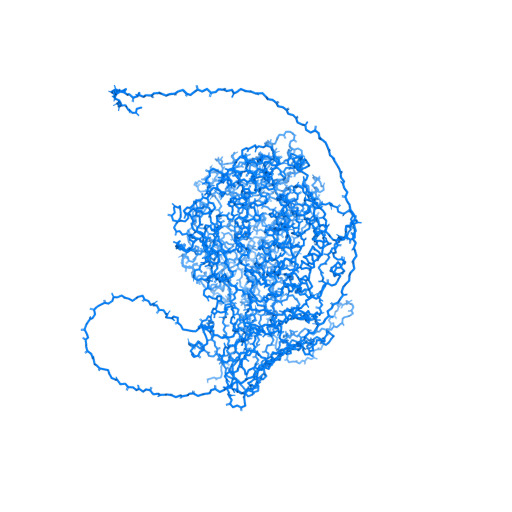 28.83 86 ILE A C 1
ATOM 649 O O . ILE A 1 86 ? 23.983 -20.139 33.134 1.00 28.83 86 ILE A O 1
ATOM 653 N N . GLY A 1 87 ? 24.396 -22.336 32.910 1.00 25.52 87 GLY A N 1
ATOM 654 C CA . GLY A 1 87 ? 23.107 -22.656 32.267 1.00 25.52 87 GLY A CA 1
ATOM 655 C C . GLY A 1 87 ? 23.191 -23.440 30.953 1.00 25.52 87 GLY A C 1
ATOM 656 O O . GLY A 1 87 ? 22.277 -23.351 30.135 1.00 25.52 87 GLY A O 1
ATOM 657 N N . LEU A 1 88 ? 24.267 -24.202 30.731 1.00 31.36 88 LEU A N 1
ATOM 658 C CA . LEU A 1 88 ? 24.311 -25.215 29.672 1.00 31.36 88 LEU A CA 1
ATOM 659 C C . LEU A 1 88 ? 23.694 -26.536 30.174 1.00 31.36 88 LEU A C 1
ATOM 661 O O . LEU A 1 88 ? 23.745 -26.820 31.366 1.00 31.36 88 LEU A O 1
ATOM 665 N N . ALA A 1 89 ? 23.164 -27.339 29.246 1.00 26.70 89 ALA A N 1
ATOM 666 C CA . ALA A 1 89 ? 22.580 -28.669 29.464 1.00 26.70 89 ALA A CA 1
ATOM 667 C C . ALA A 1 89 ? 21.350 -28.752 30.401 1.00 26.70 89 ALA A C 1
ATOM 669 O O . ALA A 1 89 ? 21.460 -29.097 31.572 1.00 26.70 89 ALA A O 1
ATOM 670 N N . LEU A 1 90 ? 20.150 -28.580 29.825 1.00 25.41 90 LEU A N 1
ATOM 671 C CA . LEU A 1 90 ? 19.082 -29.601 29.844 1.00 25.41 90 LEU A CA 1
ATOM 672 C C . LEU A 1 90 ? 17.913 -29.204 28.917 1.00 25.41 90 LEU A C 1
ATOM 674 O O . LEU A 1 90 ? 17.738 -28.032 28.602 1.00 25.41 90 LEU A O 1
ATOM 678 N N . LEU A 1 91 ? 17.102 -30.195 28.514 1.00 27.78 91 LEU A N 1
ATOM 679 C CA . LEU A 1 91 ? 15.975 -30.121 27.555 1.00 27.78 91 LEU A CA 1
ATOM 680 C C . LEU A 1 91 ? 16.305 -30.218 26.053 1.00 27.78 91 LEU A C 1
ATOM 682 O O . LEU A 1 91 ? 15.591 -29.670 25.213 1.00 27.78 91 LEU A O 1
ATOM 686 N N . SER A 1 92 ? 17.231 -31.110 25.699 1.00 30.73 92 SER A N 1
ATOM 687 C CA . SER A 1 92 ? 17.062 -31.957 24.508 1.00 30.73 92 SER A CA 1
ATOM 688 C C . SER A 1 92 ? 15.888 -32.938 24.715 1.00 30.73 92 SER A C 1
ATOM 690 O O . SER A 1 92 ? 16.070 -34.149 24.828 1.00 30.73 92 SER A O 1
ATOM 692 N N . MET A 1 93 ? 14.670 -32.403 24.838 1.00 27.05 93 MET A N 1
ATOM 693 C CA . MET A 1 93 ? 13.444 -33.200 24.756 1.00 27.05 93 MET A CA 1
ATOM 694 C C . MET A 1 93 ? 13.342 -33.804 23.350 1.00 27.05 93 MET A C 1
ATOM 696 O O . MET A 1 93 ? 13.701 -33.118 22.388 1.00 27.05 93 MET A O 1
ATOM 700 N N . PRO A 1 94 ? 12.795 -35.021 23.185 1.00 30.66 94 PRO A N 1
ATOM 701 C CA . PRO A 1 94 ? 12.365 -35.468 21.873 1.00 30.66 94 PRO A CA 1
ATOM 702 C C . PRO A 1 94 ? 11.228 -34.548 21.413 1.00 30.66 94 PRO A C 1
ATOM 704 O O . PRO A 1 94 ? 10.083 -34.670 21.855 1.00 30.66 94 PRO A O 1
ATOM 707 N N . GLY A 1 95 ? 11.546 -33.604 20.522 1.00 33.03 95 GLY A N 1
ATOM 708 C CA . GLY A 1 95 ? 10.530 -33.001 19.666 1.00 33.03 95 GLY A CA 1
ATOM 709 C C . GLY A 1 95 ? 9.772 -34.131 18.972 1.00 33.03 95 GLY A C 1
ATOM 710 O O . GLY A 1 95 ? 10.389 -35.145 18.635 1.00 33.03 95 GLY A O 1
ATOM 711 N N . LEU A 1 96 ? 8.446 -33.995 18.829 1.00 37.59 96 LEU A N 1
ATOM 712 C CA . LEU A 1 96 ? 7.600 -35.056 18.268 1.00 37.59 96 LEU A CA 1
ATOM 713 C C . LEU A 1 96 ? 8.261 -35.614 17.007 1.00 37.59 96 LEU A C 1
ATOM 715 O O . LEU A 1 96 ? 8.674 -34.820 16.159 1.00 37.59 96 LEU A O 1
ATOM 719 N N . ALA A 1 97 ? 8.345 -36.948 16.902 1.00 35.66 97 ALA A N 1
ATOM 720 C CA . ALA A 1 97 ? 8.855 -37.633 15.717 1.00 35.66 97 ALA A CA 1
ATOM 721 C C . ALA A 1 97 ? 8.234 -36.970 14.482 1.00 35.66 97 ALA A C 1
ATOM 723 O O . ALA A 1 97 ? 7.010 -36.976 14.340 1.00 35.66 97 ALA A O 1
ATOM 724 N N . SER A 1 98 ? 9.080 -36.262 13.721 1.00 51.50 98 SER A N 1
ATOM 725 C CA . SER A 1 98 ? 8.645 -35.114 12.916 1.00 51.50 98 SER A CA 1
ATOM 726 C C . SER A 1 98 ? 7.517 -35.531 11.985 1.00 51.50 98 SER A C 1
ATOM 728 O O . SER A 1 98 ? 7.711 -36.416 11.157 1.00 51.50 98 SER A O 1
ATOM 730 N N . ALA A 1 99 ? 6.338 -34.944 12.213 1.00 62.75 99 ALA A N 1
ATOM 731 C CA . ALA A 1 99 ? 5.091 -35.458 11.676 1.00 62.75 99 ALA A CA 1
ATOM 732 C C . ALA A 1 99 ? 5.135 -35.477 10.148 1.00 62.75 99 ALA A C 1
ATOM 734 O O . ALA A 1 99 ? 5.188 -34.430 9.504 1.00 62.75 99 ALA A O 1
ATOM 735 N N . ASP A 1 100 ? 5.098 -36.680 9.582 1.00 83.94 100 ASP A N 1
ATOM 736 C CA . ASP A 1 100 ? 4.995 -36.863 8.146 1.00 83.94 100 ASP A CA 1
ATOM 737 C C . ASP A 1 100 ? 3.692 -36.224 7.658 1.00 83.94 100 ASP A C 1
ATOM 739 O O . ASP A 1 100 ? 2.597 -36.587 8.091 1.00 83.94 100 ASP A O 1
ATOM 743 N N . PHE A 1 101 ? 3.811 -35.262 6.744 1.00 93.06 101 PHE A N 1
ATOM 744 C CA . PHE A 1 101 ? 2.671 -34.603 6.123 1.00 93.06 101 PHE A CA 1
ATOM 745 C C . PHE A 1 101 ? 2.431 -35.232 4.743 1.00 93.06 101 PHE A C 1
ATOM 747 O O . PHE A 1 101 ? 3.078 -34.820 3.770 1.00 93.06 101 PHE A O 1
ATOM 754 N N . PRO A 1 102 ? 1.554 -36.249 4.617 1.00 91.25 102 PRO A N 1
ATOM 755 C CA . PRO A 1 102 ? 1.333 -36.931 3.350 1.00 91.25 102 PRO A CA 1
ATOM 756 C C . PRO A 1 102 ? 0.739 -35.971 2.316 1.00 91.25 102 PRO A C 1
ATOM 758 O O . PRO A 1 102 ? -0.243 -35.277 2.568 1.00 91.25 102 PRO A O 1
ATOM 761 N N . LYS A 1 103 ? 1.346 -35.961 1.129 1.00 93.44 103 LYS A N 1
ATOM 762 C CA . LYS A 1 103 ? 0.938 -35.163 -0.034 1.00 93.44 103 LYS A CA 1
ATOM 763 C C . LYS A 1 103 ? 0.823 -36.114 -1.237 1.00 93.44 103 LYS A C 1
ATOM 765 O O . LYS A 1 103 ? 1.706 -36.098 -2.089 1.00 93.44 103 LYS A O 1
ATOM 770 N N . PRO A 1 104 ? -0.172 -37.029 -1.247 1.00 82.75 104 PRO A N 1
ATOM 771 C CA . PRO A 1 104 ? -0.165 -38.199 -2.132 1.00 82.75 104 PRO A CA 1
ATOM 772 C C . PRO A 1 104 ? -0.446 -37.866 -3.602 1.00 82.75 104 PRO A C 1
ATOM 774 O O . PRO A 1 104 ? 0.076 -38.540 -4.478 1.00 82.75 104 PRO A O 1
ATOM 777 N N . GLU A 1 105 ? -1.248 -36.832 -3.871 1.00 90.12 105 GLU A N 1
ATOM 778 C CA . GLU A 1 105 ? -1.632 -36.409 -5.227 1.00 90.12 105 GLU A CA 1
ATOM 779 C C . GLU A 1 105 ? -1.630 -34.867 -5.318 1.00 90.12 105 GLU A C 1
ATOM 781 O O . GLU A 1 105 ? -2.696 -34.240 -5.389 1.00 90.12 105 GLU A O 1
ATOM 786 N N . PRO A 1 106 ? -0.454 -34.210 -5.226 1.00 93.94 106 PRO A N 1
ATOM 787 C CA . PRO A 1 106 ? -0.363 -32.754 -5.130 1.00 93.94 106 PRO A CA 1
ATOM 788 C C . PRO A 1 106 ? -0.922 -32.040 -6.368 1.00 93.94 106 PRO A C 1
ATOM 790 O O . PRO A 1 106 ? -1.395 -30.911 -6.254 1.00 93.94 106 PRO A O 1
ATOM 793 N N . GLU A 1 107 ? -0.966 -32.690 -7.527 1.00 93.12 107 GLU A N 1
ATOM 794 C CA . GLU A 1 107 ? -1.579 -32.200 -8.763 1.00 93.12 107 GLU A CA 1
ATOM 795 C C . GLU A 1 107 ? -3.079 -31.917 -8.581 1.00 93.12 107 GLU A C 1
ATOM 797 O O . GLU A 1 107 ? -3.564 -30.890 -9.061 1.00 93.12 107 GLU A O 1
ATOM 802 N N . LYS A 1 108 ? -3.805 -32.762 -7.832 1.00 93.44 108 LYS A N 1
ATOM 803 C CA . LYS A 1 108 ? -5.272 -32.680 -7.685 1.00 93.44 108 LYS A CA 1
ATOM 804 C C . LYS A 1 108 ? -5.754 -31.567 -6.753 1.00 93.44 108 LYS A C 1
ATOM 806 O O . LYS A 1 108 ? -6.875 -31.089 -6.910 1.00 93.44 108 LYS A O 1
ATOM 811 N N . PHE A 1 109 ? -4.940 -31.139 -5.786 1.00 93.50 109 PHE A N 1
ATOM 812 C CA . PHE A 1 109 ? -5.320 -30.063 -4.863 1.00 93.50 109 PHE A CA 1
ATOM 813 C C . PHE A 1 109 ? -5.548 -28.751 -5.629 1.00 93.50 109 PHE A C 1
ATOM 815 O O . PHE A 1 109 ? -4.639 -28.277 -6.309 1.00 93.50 109 PHE A O 1
ATOM 822 N N . MET A 1 110 ? -6.744 -28.162 -5.514 1.00 91.19 110 MET A N 1
ATOM 823 C CA . MET A 1 110 ? -7.135 -26.930 -6.220 1.00 91.19 110 MET A CA 1
ATOM 824 C C . MET A 1 110 ? -6.902 -26.994 -7.748 1.00 91.19 110 MET A C 1
ATOM 826 O O . MET A 1 110 ? -6.464 -26.018 -8.365 1.00 91.19 110 MET A O 1
ATOM 830 N N . ALA A 1 111 ? -7.146 -28.158 -8.366 1.00 92.38 111 ALA A N 1
ATOM 831 C CA . ALA A 1 111 ? -6.920 -28.405 -9.794 1.00 92.38 111 ALA A CA 1
ATOM 832 C C . ALA A 1 111 ? -7.679 -27.438 -10.722 1.00 92.38 111 ALA A C 1
ATOM 834 O O . ALA A 1 111 ? -7.167 -27.073 -11.779 1.00 92.38 111 ALA A O 1
ATOM 835 N N . GLU A 1 112 ? -8.848 -26.954 -10.301 1.00 88.44 112 GLU A N 1
ATOM 836 C CA . GLU A 1 112 ? -9.654 -25.933 -10.977 1.00 88.44 112 GLU A CA 1
ATOM 837 C C . GLU A 1 112 ? -8.923 -24.588 -11.161 1.00 88.44 112 GLU A C 1
ATOM 839 O O . GLU A 1 112 ? -9.263 -23.797 -12.047 1.00 88.44 112 GLU A O 1
ATOM 844 N N . PHE A 1 113 ? -7.874 -24.340 -10.370 1.00 87.81 113 PHE A N 1
ATOM 845 C CA . PHE A 1 113 ? -7.037 -23.146 -10.469 1.00 87.81 113 PHE A CA 1
ATOM 846 C C . PHE A 1 113 ? -5.720 -23.357 -11.233 1.00 87.81 113 PHE A C 1
ATOM 848 O O . PHE A 1 113 ? -4.956 -22.403 -11.408 1.00 87.81 113 PHE A O 1
ATOM 855 N N . LYS A 1 114 ? -5.437 -24.568 -11.725 1.00 89.75 114 LYS A N 1
ATOM 856 C CA . LYS A 1 114 ? -4.155 -24.930 -12.353 1.00 89.75 114 LYS A CA 1
ATOM 857 C C . LYS A 1 114 ? -4.209 -24.905 -13.877 1.00 89.75 114 LYS A C 1
ATOM 859 O O . LYS A 1 114 ? -5.262 -25.042 -14.494 1.00 89.75 114 LYS A O 1
ATOM 864 N N . ILE A 1 115 ? -3.046 -24.736 -14.506 1.00 89.56 115 ILE A N 1
ATOM 865 C CA . ILE A 1 115 ? -2.882 -24.898 -15.954 1.00 89.56 115 ILE A CA 1
ATOM 866 C C . ILE A 1 115 ? -1.943 -26.080 -16.204 1.00 89.56 115 ILE A C 1
ATOM 868 O O . ILE A 1 115 ? -0.720 -25.943 -16.183 1.00 89.56 115 ILE A O 1
ATOM 872 N N . PHE A 1 116 ? -2.547 -27.240 -16.452 1.00 91.44 116 PHE A N 1
ATOM 873 C CA . PHE A 1 116 ? -1.844 -28.465 -16.822 1.00 91.44 116 PHE A CA 1
ATOM 874 C C . PHE A 1 116 ? -1.165 -28.344 -18.195 1.00 91.44 116 PHE A C 1
ATOM 876 O O . PHE A 1 116 ? -1.612 -27.600 -19.076 1.00 91.44 116 PHE A O 1
ATOM 883 N N . GLN A 1 117 ? -0.056 -29.061 -18.350 1.00 90.31 117 GLN A N 1
ATOM 884 C CA . GLN A 1 117 ? 0.757 -29.132 -19.560 1.00 90.31 117 GLN A CA 1
ATOM 885 C C . GLN A 1 117 ? 0.395 -30.384 -20.385 1.00 90.31 117 GLN A C 1
ATOM 887 O O . GLN A 1 117 ? -0.466 -31.174 -20.003 1.00 90.31 117 GLN A O 1
ATOM 892 N N . ARG A 1 118 ? 1.032 -30.572 -21.551 1.00 88.12 118 ARG A N 1
ATOM 893 C CA . ARG A 1 118 ? 0.744 -31.707 -22.462 1.00 88.12 118 ARG A CA 1
ATOM 894 C C . ARG A 1 118 ? 1.116 -33.082 -21.896 1.00 88.12 118 ARG A C 1
ATOM 896 O O . ARG A 1 118 ? 0.588 -34.078 -22.368 1.00 88.12 118 ARG A O 1
ATOM 903 N N . ASP A 1 119 ? 2.017 -33.114 -20.923 1.00 87.19 119 ASP A N 1
ATOM 904 C CA . ASP A 1 119 ? 2.449 -34.305 -20.182 1.00 87.19 119 ASP A CA 1
ATOM 905 C C . ASP A 1 119 ? 1.517 -34.645 -18.997 1.00 87.19 119 ASP A C 1
ATOM 907 O O . ASP A 1 119 ? 1.755 -35.614 -18.284 1.00 87.19 119 ASP A O 1
ATOM 911 N N . GLY A 1 120 ? 0.454 -33.859 -18.776 1.00 87.44 120 GLY A N 1
ATOM 912 C CA . GLY A 1 120 ? -0.452 -33.996 -17.632 1.00 87.44 120 GLY A CA 1
ATOM 913 C C . GLY A 1 120 ? 0.073 -33.376 -16.332 1.00 87.44 120 GLY A C 1
ATOM 914 O O . GLY A 1 120 ? -0.690 -33.246 -15.377 1.00 87.44 120 GLY A O 1
ATOM 915 N N . GLY A 1 121 ? 1.334 -32.938 -16.289 1.00 91.06 121 GLY A N 1
ATOM 916 C CA . GLY A 1 121 ? 1.929 -32.257 -15.144 1.00 91.06 121 GLY A CA 1
ATOM 917 C C . GLY A 1 121 ? 1.575 -30.769 -15.075 1.00 91.06 121 GLY A C 1
ATOM 918 O O . GLY A 1 121 ? 0.982 -30.187 -15.986 1.00 91.06 121 GLY A O 1
ATOM 919 N N . VAL A 1 122 ? 1.971 -30.115 -13.981 1.00 93.06 122 VAL A N 1
ATOM 920 C CA . VAL A 1 122 ? 1.771 -28.663 -13.778 1.00 93.06 122 VAL A CA 1
ATOM 921 C C . VAL A 1 122 ? 2.986 -27.816 -14.178 1.00 93.06 122 VAL A C 1
ATOM 923 O O . VAL A 1 122 ? 2.870 -26.602 -14.348 1.00 93.06 122 VAL A O 1
ATOM 926 N N . PHE A 1 123 ? 4.153 -28.448 -14.332 1.00 95.12 123 PHE A N 1
ATOM 927 C CA . PHE A 1 123 ? 5.442 -27.786 -14.532 1.00 95.12 123 PHE A CA 1
ATOM 928 C C . PHE A 1 123 ? 5.659 -27.433 -16.014 1.00 95.12 123 PHE A C 1
ATOM 930 O O . PHE A 1 123 ? 6.091 -28.255 -16.832 1.00 95.12 123 PHE A O 1
ATOM 937 N N . ARG A 1 124 ? 5.356 -26.175 -16.355 1.00 93.00 124 ARG A N 1
ATOM 938 C CA . ARG A 1 124 ? 5.639 -25.550 -17.654 1.00 93.00 124 ARG A CA 1
ATOM 939 C C . ARG A 1 124 ? 7.148 -25.437 -17.858 1.00 93.00 124 ARG A C 1
ATOM 941 O O . ARG A 1 124 ? 7.825 -24.788 -17.066 1.00 93.00 124 ARG A O 1
ATOM 948 N N . THR A 1 125 ? 7.650 -25.967 -18.972 1.00 93.25 125 THR A N 1
ATOM 949 C CA . THR A 1 125 ? 9.018 -25.694 -19.431 1.00 93.25 125 THR A CA 1
ATOM 950 C C . THR A 1 125 ? 9.159 -24.193 -19.755 1.00 93.25 125 THR A C 1
ATOM 952 O O . THR A 1 125 ? 8.435 -23.705 -20.635 1.00 93.25 125 THR A O 1
ATOM 955 N N . PRO A 1 126 ? 10.038 -23.448 -19.059 1.00 93.69 126 PRO A N 1
ATOM 956 C CA . PRO A 1 126 ? 10.312 -22.042 -19.339 1.00 93.69 126 PRO A CA 1
ATOM 957 C C . PRO A 1 126 ? 11.122 -21.894 -20.636 1.00 93.69 126 PRO A C 1
ATOM 959 O O . PRO A 1 126 ? 11.584 -22.874 -21.218 1.00 93.69 126 PRO A O 1
ATOM 962 N N . ARG A 1 127 ? 11.286 -20.660 -21.116 1.00 91.88 127 ARG A N 1
ATOM 963 C CA . ARG A 1 127 ? 12.041 -20.350 -22.347 1.00 91.88 127 ARG A CA 1
ATOM 964 C C . ARG A 1 127 ? 12.991 -19.178 -22.151 1.00 91.88 127 ARG A C 1
ATOM 966 O O . ARG A 1 127 ? 12.810 -18.401 -21.222 1.00 91.88 127 ARG A O 1
ATOM 973 N N . GLU A 1 128 ? 13.959 -19.018 -23.048 1.00 93.31 128 GLU A N 1
ATOM 974 C CA . GLU A 1 128 ? 14.744 -17.784 -23.173 1.00 93.31 128 GLU A CA 1
ATOM 975 C C . GLU A 1 128 ? 14.893 -17.370 -24.645 1.00 93.31 128 GLU A C 1
ATOM 977 O O . GLU A 1 128 ? 15.937 -17.552 -25.270 1.00 93.31 128 GLU A O 1
ATOM 982 N N . ASP A 1 129 ? 13.823 -16.824 -25.229 1.00 94.38 129 ASP A N 1
ATOM 983 C CA . ASP A 1 129 ? 13.819 -16.352 -26.617 1.00 94.38 129 ASP A CA 1
ATOM 984 C C . ASP A 1 129 ? 14.456 -14.955 -26.730 1.00 94.38 129 ASP A C 1
ATOM 986 O O . ASP A 1 129 ? 13.784 -13.934 -26.907 1.00 94.38 129 ASP A O 1
ATOM 990 N N . TRP A 1 130 ? 15.788 -14.924 -26.625 1.00 95.62 130 TRP A N 1
ATOM 991 C CA . TRP A 1 130 ? 16.615 -13.721 -26.771 1.00 95.62 130 TRP A CA 1
ATOM 992 C C . TRP A 1 130 ? 16.476 -13.050 -28.154 1.00 95.62 130 TRP A C 1
ATOM 994 O O . TRP A 1 130 ? 16.683 -11.843 -28.276 1.00 95.62 130 TRP A O 1
ATOM 1004 N N . ALA A 1 131 ? 16.086 -13.794 -29.197 1.00 95.12 131 ALA A N 1
ATOM 1005 C CA . ALA A 1 131 ? 15.893 -13.255 -30.544 1.00 95.12 131 ALA A CA 1
ATOM 1006 C C . ALA A 1 131 ? 14.568 -12.483 -30.670 1.00 95.12 131 ALA A C 1
ATOM 1008 O O . ALA A 1 131 ? 14.548 -11.359 -31.170 1.00 95.12 131 ALA A O 1
ATOM 1009 N N . SER A 1 132 ? 13.464 -13.036 -30.160 1.00 94.12 132 SER A N 1
ATOM 1010 C CA . SER A 1 132 ? 12.202 -12.294 -30.050 1.00 94.12 132 SER A CA 1
ATOM 1011 C C . SER A 1 132 ? 12.239 -11.242 -28.943 1.00 94.12 132 SER A C 1
ATOM 1013 O O . SER A 1 132 ? 11.398 -10.348 -28.952 1.00 94.12 132 SER A O 1
ATOM 1015 N N . ALA A 1 133 ? 13.151 -11.342 -27.972 1.00 95.50 133 ALA A N 1
ATOM 1016 C CA . ALA A 1 133 ? 13.398 -10.289 -26.989 1.00 95.50 133 ALA A CA 1
ATOM 1017 C C . ALA A 1 133 ? 13.988 -9.036 -27.655 1.00 95.50 133 ALA A C 1
ATOM 1019 O O . ALA A 1 133 ? 13.400 -7.967 -27.509 1.00 95.50 133 ALA A O 1
ATOM 1020 N N . ARG A 1 134 ? 15.064 -9.187 -28.452 1.00 96.50 134 ARG A N 1
ATOM 1021 C CA . ARG A 1 134 ? 15.666 -8.112 -29.269 1.00 96.50 134 ARG A CA 1
ATOM 1022 C C . ARG A 1 134 ? 14.622 -7.385 -30.112 1.00 96.50 134 ARG A C 1
ATOM 1024 O O . ARG A 1 134 ? 14.361 -6.206 -29.870 1.00 96.50 134 ARG A O 1
ATOM 1031 N N . ARG A 1 135 ? 13.907 -8.141 -30.957 1.00 94.62 135 ARG A N 1
ATOM 1032 C CA . ARG A 1 135 ? 12.773 -7.638 -31.747 1.00 94.62 135 ARG A CA 1
ATOM 1033 C C . ARG A 1 135 ? 11.770 -6.860 -30.901 1.00 94.62 135 ARG A C 1
ATOM 1035 O O . ARG A 1 135 ? 11.434 -5.737 -31.239 1.00 94.62 135 ARG A O 1
ATOM 1042 N N . ARG A 1 136 ? 11.340 -7.380 -29.746 1.00 93.19 136 ARG A N 1
ATOM 1043 C CA . ARG A 1 136 ? 10.383 -6.663 -28.881 1.00 93.19 136 ARG A CA 1
ATOM 1044 C C . ARG A 1 136 ? 10.938 -5.361 -28.295 1.00 93.19 136 ARG A C 1
ATOM 1046 O O . ARG A 1 136 ? 10.154 -4.432 -28.135 1.00 93.19 136 ARG A O 1
ATOM 1053 N N . THR A 1 137 ? 12.235 -5.260 -28.004 1.00 94.25 137 THR A N 1
ATOM 1054 C CA . THR A 1 137 ? 12.877 -3.994 -27.586 1.00 94.25 137 THR A CA 1
ATOM 1055 C C . THR A 1 137 ? 13.122 -3.018 -28.742 1.00 94.25 137 THR A C 1
ATOM 1057 O O . THR A 1 137 ? 13.152 -1.810 -28.524 1.00 94.25 137 THR A O 1
ATOM 1060 N N . GLU A 1 138 ? 13.234 -3.510 -29.974 1.00 92.44 138 GLU A N 1
ATOM 1061 C CA . GLU A 1 138 ? 13.327 -2.693 -31.190 1.00 92.44 138 GLU A CA 1
ATOM 1062 C C . GLU A 1 138 ? 11.939 -2.163 -31.608 1.00 92.44 138 GLU A C 1
ATOM 1064 O O . GLU A 1 138 ? 11.759 -0.959 -31.793 1.00 92.44 138 GLU A O 1
ATOM 1069 N N . GLU A 1 139 ? 10.942 -3.047 -31.681 1.00 91.31 139 GLU A N 1
ATOM 1070 C CA . GLU A 1 139 ? 9.582 -2.813 -32.189 1.00 91.31 139 GLU A CA 1
ATOM 1071 C C . GLU A 1 139 ? 8.668 -2.052 -31.212 1.00 91.31 139 GLU A C 1
ATOM 1073 O O . GLU A 1 139 ? 7.811 -1.285 -31.651 1.00 91.31 139 GLU A O 1
ATOM 1078 N N . LYS A 1 140 ? 8.790 -2.274 -29.892 1.00 89.62 140 LYS A N 1
ATOM 1079 C CA . LYS A 1 140 ? 7.822 -1.768 -28.898 1.00 89.62 140 LYS A CA 1
ATOM 1080 C C . LYS A 1 140 ? 8.444 -0.673 -28.017 1.00 89.62 140 LYS A C 1
ATOM 1082 O O . LYS A 1 140 ? 9.286 -1.008 -27.180 1.00 89.62 140 LYS A O 1
ATOM 1087 N N . PRO A 1 141 ? 7.994 0.601 -28.110 1.00 90.00 141 PRO A N 1
ATOM 1088 C CA . PRO A 1 141 ? 8.558 1.722 -27.345 1.00 90.00 141 PRO A CA 1
ATOM 1089 C C . PRO A 1 141 ? 8.694 1.442 -25.846 1.00 90.00 141 PRO A C 1
ATOM 1091 O O . PRO A 1 141 ? 9.762 1.639 -25.278 1.00 90.00 141 PRO A O 1
ATOM 1094 N N . ALA A 1 142 ? 7.664 0.853 -25.233 1.00 86.50 142 ALA A N 1
ATOM 1095 C CA . ALA A 1 142 ? 7.665 0.500 -23.817 1.00 86.50 142 ALA A CA 1
ATOM 1096 C C . ALA A 1 142 ? 8.826 -0.416 -23.388 1.00 86.50 142 ALA A C 1
ATOM 1098 O O . ALA A 1 142 ? 9.440 -0.211 -22.341 1.00 86.50 142 ALA A O 1
ATOM 1099 N N . TRP A 1 143 ? 9.155 -1.418 -24.207 1.00 92.75 143 TRP A N 1
ATOM 1100 C CA . TRP A 1 143 ? 10.283 -2.308 -23.939 1.00 92.75 143 TRP A CA 1
ATOM 1101 C C . TRP A 1 143 ? 11.623 -1.622 -24.203 1.00 92.75 143 TRP A C 1
ATOM 1103 O O . TRP A 1 143 ? 12.580 -1.894 -23.479 1.00 92.75 143 TRP A O 1
ATOM 1113 N N . ARG A 1 144 ? 11.680 -0.699 -25.171 1.00 93.94 144 ARG A N 1
ATOM 1114 C CA . ARG A 1 144 ? 12.862 0.122 -25.450 1.00 93.94 144 ARG A CA 1
ATOM 1115 C C . ARG A 1 144 ? 13.204 1.044 -24.279 1.00 93.94 144 ARG A C 1
ATOM 1117 O O . ARG A 1 144 ? 14.285 0.909 -23.720 1.00 93.94 144 ARG A O 1
ATOM 1124 N N . THR A 1 145 ? 12.259 1.866 -23.820 1.00 93.94 145 THR A N 1
ATOM 1125 C CA . THR A 1 145 ? 12.451 2.779 -22.677 1.00 93.94 145 THR A CA 1
ATOM 1126 C C . THR A 1 145 ? 12.760 2.030 -21.382 1.00 93.94 145 THR A C 1
ATOM 1128 O O . THR A 1 145 ? 13.573 2.474 -20.571 1.00 93.94 145 THR A O 1
ATOM 1131 N N . TRP A 1 146 ? 12.171 0.844 -21.187 1.00 95.12 146 TRP A N 1
ATOM 1132 C CA . TRP A 1 146 ? 12.553 -0.020 -20.073 1.00 95.12 146 TRP A CA 1
ATOM 1133 C C . TRP A 1 146 ? 13.996 -0.527 -20.197 1.00 95.12 146 TRP A C 1
ATOM 1135 O O . TRP A 1 146 ? 14.728 -0.478 -19.210 1.00 95.12 146 TRP A O 1
ATOM 1145 N N . LEU A 1 147 ? 14.422 -0.975 -21.383 1.00 96.06 147 LEU A N 1
ATOM 1146 C CA . LEU A 1 147 ? 15.794 -1.421 -21.632 1.00 96.06 147 LEU A CA 1
ATOM 1147 C C . LEU A 1 147 ? 16.802 -0.276 -21.453 1.00 96.06 147 LEU A C 1
ATOM 1149 O O . LEU A 1 147 ? 17.821 -0.471 -20.800 1.00 96.06 147 LEU A O 1
ATOM 1153 N N . GLU A 1 148 ? 16.508 0.911 -21.980 1.00 96.12 148 GLU A N 1
ATOM 1154 C CA . GLU A 1 148 ? 17.310 2.131 -21.824 1.00 96.12 148 GLU A CA 1
ATOM 1155 C C . GLU A 1 148 ? 17.504 2.478 -20.340 1.00 96.12 148 GLU A C 1
ATOM 1157 O O . GLU A 1 148 ? 18.633 2.699 -19.901 1.00 96.12 148 GLU A O 1
ATOM 1162 N N . ALA A 1 149 ? 16.444 2.401 -19.527 1.00 95.69 149 ALA A N 1
ATOM 1163 C CA . ALA A 1 149 ? 16.542 2.597 -18.081 1.00 95.69 149 ALA A CA 1
ATOM 1164 C C . ALA A 1 149 ? 17.383 1.514 -17.371 1.00 95.69 149 ALA A C 1
ATOM 1166 O O . ALA A 1 149 ? 18.121 1.834 -16.439 1.00 95.69 149 ALA A O 1
ATOM 1167 N N . ARG A 1 150 ? 17.305 0.242 -17.796 1.00 97.19 150 ARG A N 1
ATOM 1168 C CA . ARG A 1 150 ? 18.141 -0.850 -17.245 1.00 97.19 150 ARG A CA 1
ATOM 1169 C C . ARG A 1 150 ? 19.611 -0.711 -17.649 1.00 97.19 150 ARG A C 1
ATOM 1171 O O . ARG A 1 150 ? 20.481 -0.973 -16.824 1.00 97.19 150 ARG A O 1
ATOM 1178 N N . ARG A 1 151 ? 19.884 -0.268 -18.883 1.00 97.75 151 ARG A N 1
ATOM 1179 C CA . ARG A 1 151 ? 21.227 0.093 -19.358 1.00 97.75 151 ARG A CA 1
ATOM 1180 C C . ARG A 1 151 ? 21.799 1.224 -18.511 1.00 97.75 151 ARG A C 1
ATOM 1182 O O . ARG A 1 151 ? 22.825 1.023 -17.888 1.00 97.75 151 ARG A O 1
ATOM 1189 N N . ALA A 1 152 ? 21.113 2.364 -18.414 1.00 97.25 152 ALA A N 1
ATOM 1190 C CA . ALA A 1 152 ? 21.596 3.521 -17.657 1.00 97.25 152 ALA A CA 1
ATOM 1191 C C . ALA A 1 152 ? 21.886 3.188 -16.179 1.00 97.25 152 ALA A C 1
ATOM 1193 O O . ALA A 1 152 ? 22.939 3.555 -15.659 1.00 97.25 152 ALA A O 1
ATOM 1194 N N . GLU A 1 153 ? 20.995 2.432 -15.526 1.00 96.81 153 GLU A N 1
ATOM 1195 C CA . GLU A 1 153 ? 21.185 1.929 -14.159 1.00 96.81 153 GLU A CA 1
ATOM 1196 C C . GLU A 1 153 ? 22.446 1.058 -14.023 1.00 96.81 153 GLU A C 1
ATOM 1198 O O . GLU A 1 153 ? 23.239 1.256 -13.101 1.00 96.81 153 GLU A O 1
ATOM 1203 N N . THR A 1 154 ? 22.656 0.114 -14.946 1.00 97.94 154 THR A N 1
ATOM 1204 C CA . THR A 1 154 ? 23.821 -0.778 -14.927 1.00 97.94 154 THR A CA 1
ATOM 1205 C C . THR A 1 154 ? 25.111 -0.051 -15.305 1.00 97.94 154 THR A C 1
ATOM 1207 O O . THR A 1 154 ? 26.089 -0.184 -14.580 1.00 97.94 154 THR A O 1
ATOM 1210 N N . ASP A 1 155 ? 25.117 0.774 -16.352 1.00 97.62 155 ASP A N 1
ATOM 1211 C CA . ASP A 1 155 ? 26.269 1.572 -16.785 1.00 97.62 155 ASP A CA 1
ATOM 1212 C C . ASP A 1 155 ? 26.737 2.528 -15.666 1.00 97.62 155 ASP A C 1
ATOM 1214 O O . ASP A 1 155 ? 27.930 2.601 -15.375 1.00 97.62 155 ASP A O 1
ATOM 1218 N N . THR A 1 156 ? 25.812 3.199 -14.963 1.00 96.56 156 THR A N 1
ATOM 1219 C CA . THR A 1 156 ? 26.153 4.033 -13.789 1.00 96.56 156 THR A CA 1
ATOM 1220 C C . THR A 1 156 ? 26.723 3.202 -12.638 1.00 96.56 156 THR A C 1
ATOM 1222 O O . THR A 1 156 ? 27.689 3.616 -11.996 1.00 96.56 156 THR A O 1
ATOM 1225 N N . TRP A 1 157 ? 26.170 2.012 -12.378 1.00 97.12 157 TRP A N 1
ATOM 1226 C CA . TRP A 1 157 ? 26.678 1.132 -11.324 1.00 97.12 157 TRP A CA 1
ATOM 1227 C C . TRP A 1 157 ? 28.086 0.602 -11.634 1.00 97.12 157 TRP A C 1
ATOM 1229 O O . TRP A 1 157 ? 28.958 0.650 -10.767 1.00 97.12 157 TRP A O 1
ATOM 1239 N N . MET A 1 158 ? 28.322 0.175 -12.880 1.00 97.06 158 MET A N 1
ATOM 1240 C CA . MET A 1 158 ? 29.612 -0.314 -13.386 1.00 97.06 158 MET A CA 1
ATOM 1241 C C . MET A 1 158 ? 30.747 0.702 -13.211 1.00 97.06 158 MET A C 1
ATOM 1243 O O . MET A 1 158 ? 31.881 0.301 -12.962 1.00 97.06 158 MET A O 1
ATOM 1247 N N . LEU A 1 159 ? 30.447 2.000 -13.335 1.00 93.44 159 LEU A N 1
ATOM 1248 C CA . LEU A 1 159 ? 31.422 3.088 -13.213 1.00 93.44 159 LEU A CA 1
ATOM 1249 C C . LEU A 1 159 ? 31.742 3.478 -11.760 1.00 93.44 159 LEU A C 1
ATOM 1251 O O . LEU A 1 159 ? 32.839 3.967 -11.498 1.00 93.44 159 LEU A O 1
ATOM 1255 N N . ARG A 1 160 ? 30.799 3.306 -10.821 1.00 88.62 160 ARG A N 1
ATOM 1256 C CA . ARG A 1 160 ? 30.905 3.837 -9.443 1.00 88.62 160 ARG A CA 1
ATOM 1257 C C . ARG A 1 160 ? 31.168 2.774 -8.369 1.00 88.62 160 ARG A C 1
ATOM 1259 O O . ARG A 1 160 ? 31.638 3.129 -7.288 1.00 88.62 160 ARG A O 1
ATOM 1266 N N . HIS A 1 161 ? 30.853 1.498 -8.613 1.00 91.56 161 HIS A N 1
ATOM 1267 C CA . HIS A 1 161 ? 30.744 0.504 -7.539 1.00 91.56 161 HIS A CA 1
ATOM 1268 C C . HIS A 1 161 ? 31.428 -0.843 -7.826 1.00 91.56 161 HIS A C 1
ATOM 1270 O O . HIS A 1 161 ? 30.977 -1.628 -8.659 1.00 91.56 161 HIS A O 1
ATOM 1276 N N . CYS A 1 162 ? 32.427 -1.166 -7.003 1.00 89.62 162 CYS A N 1
ATOM 1277 C CA . CYS A 1 162 ? 32.967 -2.509 -6.776 1.00 89.62 162 CYS A CA 1
ATOM 1278 C C . CYS A 1 162 ? 32.714 -2.948 -5.320 1.00 89.62 162 CYS A C 1
ATOM 1280 O O . CYS A 1 162 ? 32.494 -2.108 -4.444 1.00 89.62 162 CYS A O 1
ATOM 1282 N N . ASP A 1 163 ? 32.721 -4.257 -5.059 1.00 94.69 163 ASP A N 1
ATOM 1283 C CA . ASP A 1 163 ? 32.867 -4.790 -3.695 1.00 94.69 163 ASP A CA 1
ATOM 1284 C C . ASP A 1 163 ? 34.344 -4.708 -3.255 1.00 94.69 163 ASP A C 1
ATOM 1286 O O . ASP A 1 163 ? 35.236 -4.478 -4.074 1.00 94.69 163 ASP A O 1
ATOM 1290 N N . ARG A 1 164 ? 34.612 -4.867 -1.957 1.00 94.25 164 ARG A N 1
ATOM 1291 C CA . ARG A 1 164 ? 35.941 -4.721 -1.353 1.00 94.25 164 ARG A CA 1
ATOM 1292 C C . ARG A 1 164 ? 36.253 -5.902 -0.432 1.00 94.25 164 ARG A C 1
ATOM 1294 O O . ARG A 1 164 ? 35.393 -6.349 0.334 1.00 94.25 164 ARG A O 1
ATOM 1301 N N . VAL A 1 165 ? 37.486 -6.409 -0.465 1.00 94.38 165 VAL A N 1
ATOM 1302 C CA . VAL A 1 165 ? 37.885 -7.575 0.350 1.00 94.38 165 VAL A CA 1
ATOM 1303 C C . VAL A 1 165 ? 37.971 -7.231 1.844 1.00 94.38 165 VAL A C 1
ATOM 1305 O O . VAL A 1 165 ? 37.766 -8.081 2.708 1.00 94.38 165 VAL A O 1
ATOM 1308 N N . GLU A 1 166 ? 38.143 -5.952 2.170 1.00 93.12 166 GLU A N 1
ATOM 1309 C CA . GLU A 1 166 ? 38.118 -5.379 3.517 1.00 93.12 166 GLU A CA 1
ATOM 1310 C C . GLU A 1 166 ? 36.696 -5.322 4.095 1.00 93.12 166 GLU A C 1
ATOM 1312 O O . GLU A 1 166 ? 36.510 -5.433 5.308 1.00 93.12 166 GLU A O 1
ATOM 1317 N N . TRP A 1 167 ? 35.664 -5.191 3.253 1.00 92.88 167 TRP A N 1
ATOM 1318 C CA . TRP A 1 167 ? 34.287 -5.014 3.714 1.00 92.88 167 TRP A CA 1
ATOM 1319 C C . TRP A 1 167 ? 33.758 -6.262 4.435 1.00 92.88 167 TRP A C 1
ATOM 1321 O O . TRP A 1 167 ? 33.750 -7.378 3.906 1.00 92.88 167 TRP A O 1
ATOM 1331 N N . ARG A 1 168 ? 33.318 -6.060 5.684 1.00 90.62 168 ARG A N 1
ATOM 1332 C CA . ARG A 1 168 ? 32.742 -7.081 6.569 1.00 90.62 168 ARG A CA 1
ATOM 1333 C C . ARG A 1 168 ? 31.227 -6.893 6.631 1.00 90.62 168 ARG A C 1
ATOM 1335 O O . ARG A 1 168 ? 30.724 -5.890 7.128 1.00 90.62 168 ARG A O 1
ATOM 1342 N N . CYS A 1 169 ? 30.500 -7.864 6.094 1.00 91.62 169 CYS A N 1
ATOM 1343 C CA . CYS A 1 169 ? 29.051 -7.811 5.957 1.00 91.62 169 CYS A CA 1
ATOM 1344 C C . CYS A 1 169 ? 28.332 -8.183 7.270 1.00 91.62 169 CYS A C 1
ATOM 1346 O O . CYS A 1 169 ? 28.549 -9.252 7.838 1.00 91.62 169 CYS A O 1
ATOM 1348 N N . GLY A 1 170 ? 27.421 -7.328 7.728 1.00 90.00 170 GLY A N 1
ATOM 1349 C CA . GLY A 1 170 ? 26.637 -7.468 8.962 1.00 90.00 170 GLY A CA 1
ATOM 1350 C C . GLY A 1 170 ? 25.239 -8.052 8.748 1.00 90.00 170 GLY A C 1
ATOM 1351 O O . GLY A 1 170 ? 24.788 -8.241 7.616 1.00 90.00 170 GLY A O 1
ATOM 1352 N N . LYS A 1 171 ? 24.538 -8.348 9.851 1.00 87.50 171 LYS A N 1
ATOM 1353 C CA . LYS A 1 171 ? 23.188 -8.927 9.802 1.00 87.50 171 LYS A CA 1
ATOM 1354 C C . LYS A 1 171 ? 22.195 -7.907 9.252 1.00 87.50 171 LYS A C 1
ATOM 1356 O O . LYS A 1 171 ? 21.985 -6.862 9.859 1.00 87.50 171 LYS A O 1
ATOM 1361 N N . ASN A 1 172 ? 21.515 -8.261 8.164 1.00 88.44 172 ASN A N 1
ATOM 1362 C CA . ASN A 1 172 ? 20.475 -7.443 7.533 1.00 88.44 172 ASN A CA 1
ATOM 1363 C C . ASN A 1 172 ? 19.389 -6.950 8.515 1.00 88.44 172 ASN A C 1
ATOM 1365 O O . ASN A 1 172 ? 18.927 -5.818 8.415 1.00 88.44 172 ASN A O 1
ATOM 1369 N N . SER A 1 173 ? 19.051 -7.747 9.531 1.00 88.06 173 SER A N 1
ATOM 1370 C CA . SER A 1 173 ? 18.096 -7.393 10.584 1.00 88.06 173 SER A CA 1
ATOM 1371 C C . SER A 1 173 ? 18.535 -6.255 11.513 1.00 88.06 173 SER A C 1
ATOM 1373 O O . SER A 1 173 ? 17.698 -5.756 12.263 1.00 88.06 173 SER A O 1
ATOM 1375 N N . ARG A 1 174 ? 19.805 -5.825 11.466 1.00 89.94 174 ARG A N 1
ATOM 1376 C CA . ARG A 1 174 ? 20.317 -4.625 12.152 1.00 89.94 174 ARG A CA 1
ATOM 1377 C C . ARG A 1 174 ? 20.117 -3.335 11.347 1.00 89.94 174 ARG A C 1
ATOM 1379 O O . ARG A 1 174 ? 20.338 -2.260 11.890 1.00 89.94 174 ARG A O 1
ATOM 1386 N N . PHE A 1 175 ? 19.640 -3.403 10.100 1.00 93.06 175 PHE A N 1
ATOM 1387 C CA . PHE A 1 175 ? 19.319 -2.229 9.274 1.00 93.06 175 PHE A CA 1
ATOM 1388 C C . PHE A 1 175 ? 17.955 -1.603 9.651 1.00 93.06 175 PHE A C 1
ATOM 1390 O O . PHE A 1 175 ? 17.081 -1.380 8.811 1.00 93.06 175 PHE A O 1
ATOM 1397 N N . VAL A 1 176 ? 17.754 -1.360 10.950 1.00 91.06 176 VAL A N 1
ATOM 1398 C CA . VAL A 1 176 ? 16.516 -0.854 11.566 1.00 91.06 176 VAL A CA 1
ATOM 1399 C C . VAL A 1 176 ? 16.818 0.324 12.490 1.00 91.06 176 VAL A C 1
ATOM 1401 O O . VAL A 1 176 ? 17.890 0.395 13.088 1.00 91.06 176 VAL A O 1
ATOM 1404 N N . SER A 1 177 ? 15.874 1.251 12.648 1.00 88.19 177 SER A N 1
ATOM 1405 C CA . SER A 1 177 ? 16.027 2.349 13.599 1.00 88.19 177 SER A CA 1
ATOM 1406 C C . SER A 1 177 ? 15.894 1.832 15.040 1.00 88.19 177 SER A C 1
ATOM 1408 O O . SER A 1 177 ? 14.856 1.252 15.381 1.00 88.19 177 SER A O 1
ATOM 1410 N N . PRO A 1 178 ? 16.868 2.092 15.937 1.00 84.12 178 PRO A N 1
ATOM 1411 C CA . PRO A 1 178 ? 16.768 1.690 17.343 1.00 84.12 178 PRO A CA 1
ATOM 1412 C C . PRO A 1 178 ? 15.645 2.429 18.093 1.00 84.12 178 PRO A C 1
ATOM 1414 O O . PRO A 1 178 ? 15.206 1.977 19.147 1.00 84.12 178 PRO A O 1
ATOM 1417 N N . ARG A 1 179 ? 15.152 3.548 17.539 1.00 83.12 179 ARG A N 1
ATOM 1418 C CA . ARG A 1 179 ? 14.110 4.403 18.127 1.00 83.12 179 ARG A CA 1
ATOM 1419 C C . ARG A 1 179 ? 12.711 3.778 18.099 1.00 83.12 179 ARG A C 1
ATOM 1421 O O . ARG A 1 179 ? 11.947 3.979 19.038 1.00 83.12 179 ARG A O 1
ATOM 1428 N N . ASP A 1 180 ? 12.356 3.083 17.016 1.00 81.25 180 ASP A N 1
ATOM 1429 C CA . ASP A 1 180 ? 10.988 2.584 16.784 1.00 81.25 180 ASP A CA 1
ATOM 1430 C C . ASP A 1 180 ? 10.892 1.204 16.102 1.00 81.25 180 ASP A C 1
ATOM 1432 O O . ASP A 1 180 ? 9.789 0.692 15.908 1.00 81.25 180 ASP A O 1
ATOM 1436 N N . GLY A 1 181 ? 12.025 0.583 15.753 1.00 79.75 181 GLY A N 1
ATOM 1437 C CA . GLY A 1 181 ? 12.072 -0.736 15.120 1.00 79.75 181 GLY A CA 1
ATOM 1438 C C . GLY A 1 181 ? 11.625 -0.786 13.657 1.00 79.75 181 GLY A C 1
ATOM 1439 O O . GLY A 1 181 ? 11.458 -1.884 13.127 1.00 79.75 181 GLY A O 1
ATOM 1440 N N . SER A 1 182 ? 11.421 0.357 12.997 1.00 82.62 182 SER A N 1
ATOM 1441 C CA . SER A 1 182 ? 11.174 0.402 11.551 1.00 82.62 182 SER A CA 1
ATOM 1442 C C . SER A 1 182 ? 12.476 0.277 10.749 1.00 82.62 182 SER A C 1
ATOM 1444 O O . SER A 1 182 ? 13.544 0.671 11.218 1.00 82.62 182 SER A O 1
ATOM 1446 N N . ASP A 1 183 ? 12.414 -0.299 9.544 1.00 87.88 183 ASP A N 1
ATOM 1447 C CA . ASP A 1 183 ? 13.612 -0.464 8.708 1.00 87.88 183 ASP A CA 1
ATOM 1448 C C . ASP A 1 183 ? 14.170 0.893 8.245 1.00 87.88 183 ASP A C 1
ATOM 1450 O O . ASP A 1 183 ? 13.419 1.848 8.019 1.00 87.88 183 ASP A O 1
ATOM 1454 N N . LEU A 1 184 ? 15.483 0.959 8.032 1.00 91.62 184 LEU A N 1
ATOM 1455 C CA . LEU A 1 184 ? 16.131 2.116 7.416 1.00 91.62 184 LEU A CA 1
ATOM 1456 C C . LEU A 1 184 ? 15.922 2.121 5.889 1.00 91.62 184 LEU A C 1
ATOM 1458 O O . LEU A 1 184 ? 15.667 1.091 5.255 1.00 91.62 184 LEU A O 1
ATOM 1462 N N . VAL A 1 185 ? 16.029 3.302 5.286 1.00 93.06 185 VAL A N 1
ATOM 1463 C CA . VAL A 1 185 ? 16.076 3.496 3.834 1.00 93.06 185 VAL A CA 1
ATOM 1464 C C . VAL A 1 185 ? 17.522 3.322 3.372 1.00 93.06 185 VAL A C 1
ATOM 1466 O O . VAL A 1 185 ? 18.427 3.976 3.881 1.00 93.06 185 VAL A O 1
ATOM 1469 N N . TRP A 1 186 ? 17.740 2.425 2.410 1.00 95.00 186 TRP A N 1
ATOM 1470 C CA . TRP A 1 186 ? 19.057 2.179 1.825 1.00 95.00 186 TRP A CA 1
ATOM 1471 C C . TRP A 1 186 ? 19.311 3.114 0.634 1.00 95.00 186 TRP A C 1
ATOM 1473 O O . TRP A 1 186 ? 18.492 3.162 -0.286 1.00 95.00 186 TRP A O 1
ATOM 1483 N N . THR A 1 187 ? 20.451 3.805 0.641 1.00 92.00 187 THR A N 1
ATOM 1484 C CA . THR A 1 187 ? 21.009 4.585 -0.479 1.00 92.00 187 THR A CA 1
ATOM 1485 C C . THR A 1 187 ? 22.309 3.932 -0.964 1.00 92.00 187 THR A C 1
ATOM 1487 O O . THR A 1 187 ? 22.892 3.130 -0.238 1.00 92.00 187 THR A O 1
ATOM 1490 N N . ASP A 1 188 ? 22.783 4.249 -2.176 1.00 89.88 188 ASP A N 1
ATOM 1491 C CA . ASP A 1 188 ? 24.093 3.771 -2.663 1.00 89.88 188 ASP A CA 1
ATOM 1492 C C . ASP A 1 188 ? 25.278 4.681 -2.289 1.00 89.88 188 ASP A C 1
ATOM 1494 O O . ASP A 1 188 ? 26.421 4.409 -2.657 1.00 89.88 188 ASP A O 1
ATOM 1498 N N . GLU A 1 189 ? 25.022 5.715 -1.490 1.00 90.62 189 GLU A N 1
ATOM 1499 C CA . GLU A 1 189 ? 26.042 6.464 -0.759 1.00 90.62 189 GLU A CA 1
ATOM 1500 C C . GLU A 1 189 ? 26.677 5.563 0.304 1.00 90.62 189 GLU A C 1
ATOM 1502 O O . GLU A 1 189 ? 25.983 4.971 1.131 1.00 90.62 189 GLU A O 1
ATOM 1507 N N . MET A 1 190 ? 28.003 5.455 0.284 1.00 90.06 190 MET A N 1
ATOM 1508 C CA . MET A 1 190 ? 28.753 4.592 1.199 1.00 90.06 190 MET A CA 1
ATOM 1509 C C . MET A 1 190 ? 28.757 5.193 2.622 1.00 90.06 190 MET A C 1
ATOM 1511 O O . MET A 1 190 ? 29.314 6.278 2.808 1.00 90.06 190 MET A O 1
ATOM 1515 N N . PRO A 1 191 ? 28.166 4.547 3.647 1.00 87.25 191 PRO A N 1
ATOM 1516 C CA . PRO A 1 191 ? 28.092 5.121 4.988 1.00 87.25 191 PRO A CA 1
ATOM 1517 C C . PRO A 1 191 ? 29.480 5.214 5.630 1.00 87.25 191 PRO A C 1
ATOM 1519 O O . PRO A 1 191 ? 30.295 4.301 5.491 1.00 87.25 191 PRO A O 1
ATOM 1522 N N . GLY A 1 192 ? 29.753 6.325 6.312 1.00 81.69 192 GLY A N 1
ATOM 1523 C CA . GLY A 1 192 ? 31.072 6.701 6.829 1.00 81.69 192 GLY A CA 1
ATOM 1524 C C . GLY A 1 192 ? 31.961 7.425 5.806 1.00 81.69 192 GLY A C 1
ATOM 1525 O O . GLY A 1 192 ? 32.719 8.307 6.199 1.00 81.69 192 GLY A O 1
ATOM 1526 N N . GLU A 1 193 ? 31.832 7.119 4.508 1.00 87.38 193 GLU A N 1
ATOM 1527 C CA . GLU A 1 193 ? 32.622 7.730 3.419 1.00 87.38 193 GLU A CA 1
ATOM 1528 C C . GLU A 1 193 ? 31.888 8.888 2.716 1.00 87.38 193 GLU A C 1
ATOM 1530 O O . GLU A 1 193 ? 32.499 9.899 2.381 1.00 87.38 193 GLU A O 1
ATOM 1535 N N . GLN A 1 194 ? 30.581 8.740 2.476 1.00 90.50 194 GLN A N 1
ATOM 1536 C CA . GLN A 1 194 ? 29.746 9.659 1.684 1.00 90.50 194 GLN A CA 1
ATOM 1537 C C . GLN A 1 194 ? 28.527 10.184 2.458 1.00 90.50 194 GLN A C 1
ATOM 1539 O O . GLN A 1 194 ? 28.041 11.269 2.158 1.00 90.50 194 GLN A O 1
ATOM 1544 N N . THR A 1 195 ? 28.055 9.459 3.478 1.00 92.25 195 THR A N 1
ATOM 1545 C CA . THR A 1 195 ? 27.017 9.933 4.410 1.00 92.25 195 THR A CA 1
ATOM 1546 C C . THR A 1 195 ? 27.294 9.479 5.845 1.00 92.25 195 THR A C 1
ATOM 1548 O O . THR A 1 195 ? 27.853 8.404 6.063 1.00 92.25 195 THR A O 1
ATOM 1551 N N . GLN A 1 196 ? 26.883 10.291 6.824 1.00 92.31 196 GLN A N 1
ATOM 1552 C CA . GLN A 1 196 ? 26.964 9.990 8.263 1.00 92.31 196 GLN A CA 1
ATOM 1553 C C . GLN A 1 196 ? 25.593 9.657 8.887 1.00 92.31 196 GLN A C 1
ATOM 1555 O O . GLN A 1 196 ? 25.526 9.201 10.030 1.00 92.31 196 GLN A O 1
ATOM 1560 N N . THR A 1 197 ? 24.490 9.842 8.148 1.00 94.19 197 THR A N 1
ATOM 1561 C CA . THR A 1 197 ? 23.128 9.510 8.599 1.00 94.19 197 THR A CA 1
ATOM 1562 C C . THR A 1 197 ? 22.332 8.770 7.522 1.00 94.19 197 THR A C 1
ATOM 1564 O O . THR A 1 197 ? 22.587 8.875 6.323 1.00 94.19 197 THR A O 1
ATOM 1567 N N . LEU A 1 198 ? 21.340 7.995 7.959 1.00 94.19 198 LEU A N 1
ATOM 1568 C CA . LEU A 1 198 ? 20.355 7.329 7.108 1.00 94.19 198 LEU A CA 1
ATOM 1569 C C . LEU A 1 198 ? 18.945 7.697 7.570 1.00 94.19 198 LEU A C 1
ATOM 1571 O O . LEU A 1 198 ? 18.703 7.923 8.756 1.00 94.19 198 LEU A O 1
ATOM 1575 N N . LYS A 1 199 ? 17.981 7.726 6.646 1.00 93.94 199 LYS A N 1
ATOM 1576 C CA . LYS A 1 199 ? 16.581 8.008 6.991 1.00 93.94 199 LYS A CA 1
ATOM 1577 C C . LYS A 1 199 ? 15.847 6.734 7.390 1.00 93.94 199 LYS A C 1
ATOM 1579 O O . LYS A 1 199 ? 15.910 5.716 6.706 1.00 93.94 199 LYS A O 1
ATOM 1584 N N . SER A 1 200 ? 15.118 6.807 8.494 1.00 89.19 200 SER A N 1
ATOM 1585 C CA . SER A 1 200 ? 14.124 5.814 8.889 1.00 89.19 200 SER A CA 1
ATOM 1586 C C . SER A 1 200 ? 12.956 5.795 7.896 1.00 89.19 200 SER A C 1
ATOM 1588 O O . SER A 1 200 ? 12.582 6.843 7.366 1.00 89.19 200 SER A O 1
ATOM 1590 N N . LYS A 1 201 ? 12.283 4.651 7.711 1.00 82.81 201 LYS A N 1
ATOM 1591 C CA . LYS A 1 201 ? 10.987 4.603 6.998 1.00 82.81 201 LYS A CA 1
ATOM 1592 C C . LYS A 1 201 ? 9.880 5.418 7.681 1.00 82.81 201 LYS A C 1
ATOM 1594 O O . LYS A 1 201 ? 8.879 5.724 7.040 1.00 82.81 201 LYS A O 1
ATOM 1599 N N . THR A 1 202 ? 10.056 5.794 8.949 1.00 78.38 202 THR A N 1
ATOM 1600 C CA . THR A 1 202 ? 9.195 6.743 9.683 1.00 78.38 202 THR A CA 1
ATOM 1601 C C . THR A 1 202 ? 9.629 8.213 9.556 1.00 78.38 202 THR A C 1
ATOM 1603 O O . THR A 1 202 ? 8.965 9.091 10.101 1.00 78.38 202 THR A O 1
ATOM 1606 N N . GLY A 1 203 ? 10.692 8.505 8.797 1.00 82.62 203 GLY A N 1
ATOM 1607 C CA . GLY A 1 203 ? 11.055 9.850 8.333 1.00 82.62 203 GLY A CA 1
ATOM 1608 C C . GLY A 1 203 ? 12.133 10.589 9.133 1.00 82.62 203 GLY A C 1
ATOM 1609 O O . GLY A 1 203 ? 12.688 11.554 8.614 1.00 82.62 203 GLY A O 1
ATOM 1610 N N . HIS A 1 204 ? 12.472 10.157 10.355 1.00 87.00 204 HIS A N 1
ATOM 1611 C CA . HIS A 1 204 ? 13.590 10.743 11.115 1.00 87.00 204 HIS A CA 1
ATOM 1612 C C . HIS A 1 204 ? 14.952 10.200 10.673 1.00 87.00 204 HIS A C 1
ATOM 1614 O O . HIS A 1 204 ? 15.053 9.103 10.126 1.00 87.00 204 HIS A O 1
ATOM 1620 N N . GLU A 1 205 ? 16.007 10.957 10.959 1.00 93.81 205 GLU A N 1
ATOM 1621 C CA . GLU A 1 205 ? 17.391 10.559 10.691 1.00 93.81 205 GLU A CA 1
ATOM 1622 C C . GLU A 1 205 ? 17.952 9.664 11.803 1.00 93.81 205 GLU A C 1
ATOM 1624 O O . GLU A 1 205 ? 17.532 9.731 12.961 1.00 93.81 205 GLU A O 1
ATOM 1629 N N . VAL A 1 206 ? 18.874 8.785 11.422 1.00 93.62 206 VAL A N 1
ATOM 1630 C CA . VAL A 1 206 ? 19.526 7.787 12.272 1.00 93.62 206 VAL A CA 1
ATOM 1631 C C . VAL A 1 206 ? 21.019 7.813 11.963 1.00 93.62 206 VAL A C 1
ATOM 1633 O O . VAL A 1 206 ? 21.413 7.733 10.801 1.00 93.62 206 VAL A O 1
ATOM 1636 N N . GLU A 1 207 ? 21.839 7.936 13.000 1.00 94.56 207 GLU A N 1
ATOM 1637 C CA . GLU A 1 207 ? 23.302 7.933 12.911 1.00 94.56 207 GLU A CA 1
ATOM 1638 C C . GLU A 1 207 ? 23.839 6.586 12.399 1.00 94.56 207 GLU A C 1
ATOM 1640 O O . GLU A 1 207 ? 23.321 5.517 12.741 1.00 94.56 207 GLU A O 1
ATOM 1645 N N . VAL A 1 208 ? 24.885 6.626 11.571 1.00 92.75 208 VAL A N 1
ATOM 1646 C CA . VAL A 1 208 ? 25.546 5.425 11.046 1.00 92.75 208 VAL A CA 1
ATOM 1647 C C . VAL A 1 208 ? 26.463 4.825 12.115 1.00 92.75 208 VAL A C 1
ATOM 1649 O O . VAL A 1 208 ? 27.581 5.280 12.332 1.00 92.75 208 VAL A O 1
ATOM 1652 N N . THR A 1 209 ? 26.013 3.746 12.753 1.00 92.94 209 THR A N 1
ATOM 1653 C CA . THR A 1 209 ? 26.872 2.910 13.609 1.00 92.94 209 THR A CA 1
ATOM 1654 C C . THR A 1 209 ? 27.624 1.855 12.782 1.00 92.94 209 THR A C 1
ATOM 1656 O O . THR A 1 209 ? 27.171 1.504 11.688 1.00 92.94 209 THR A O 1
ATOM 1659 N N . PRO A 1 210 ? 28.711 1.247 13.301 1.00 92.44 210 PRO A N 1
ATOM 1660 C CA . PRO A 1 210 ? 29.383 0.128 12.632 1.00 92.44 210 PRO A CA 1
ATOM 1661 C C . PRO A 1 210 ? 28.459 -1.068 12.345 1.00 92.44 210 PRO A C 1
ATOM 1663 O O . PRO A 1 210 ? 28.611 -1.732 11.322 1.00 92.44 210 PRO A O 1
ATOM 1666 N N . GLU A 1 211 ? 27.452 -1.325 13.192 1.00 90.69 211 GLU A N 1
ATOM 1667 C CA . GLU A 1 211 ? 26.441 -2.359 12.922 1.00 90.69 211 GLU A CA 1
ATOM 1668 C C . GLU A 1 211 ? 25.554 -2.003 11.718 1.00 90.69 211 GLU A C 1
ATOM 1670 O O . GLU A 1 211 ? 25.250 -2.868 10.894 1.00 90.69 211 GLU A O 1
ATOM 1675 N N . ILE A 1 212 ? 25.159 -0.730 11.601 1.00 93.19 212 ILE A N 1
ATOM 1676 C CA . ILE A 1 212 ? 24.348 -0.211 10.492 1.00 93.19 212 ILE A CA 1
ATOM 1677 C C . ILE A 1 212 ? 25.164 -0.184 9.193 1.00 93.19 212 ILE A C 1
ATOM 1679 O O . ILE A 1 212 ? 24.647 -0.590 8.154 1.00 93.19 212 ILE A O 1
ATOM 1683 N N . GLN A 1 213 ? 26.441 0.209 9.242 1.00 94.56 213 GLN A N 1
ATOM 1684 C CA . GLN A 1 213 ? 27.362 0.160 8.101 1.00 94.56 213 GLN A CA 1
ATOM 1685 C C . GLN A 1 213 ? 27.585 -1.286 7.625 1.00 94.56 213 GLN A C 1
ATOM 1687 O O . GLN A 1 213 ? 27.467 -1.579 6.435 1.00 94.56 213 GLN A O 1
ATOM 1692 N N . ALA A 1 214 ? 27.809 -2.226 8.546 1.00 93.69 214 ALA A N 1
ATOM 1693 C CA . ALA A 1 214 ? 27.928 -3.640 8.208 1.00 93.69 214 ALA A CA 1
ATOM 1694 C C . ALA A 1 214 ? 26.622 -4.185 7.591 1.00 93.69 214 ALA A C 1
ATOM 1696 O O . ALA A 1 214 ? 26.656 -4.909 6.594 1.00 93.69 214 ALA A O 1
ATOM 1697 N N . ALA A 1 215 ? 25.453 -3.813 8.122 1.00 94.19 215 ALA A N 1
ATOM 1698 C CA . ALA A 1 215 ? 24.166 -4.193 7.538 1.00 94.19 215 ALA A CA 1
ATOM 1699 C C . ALA A 1 215 ? 23.891 -3.506 6.178 1.00 94.19 215 ALA A C 1
ATOM 1701 O O . ALA A 1 215 ? 23.268 -4.109 5.303 1.00 94.19 215 ALA A O 1
ATOM 1702 N N . TRP A 1 216 ? 24.413 -2.297 5.943 1.00 95.75 216 TRP A N 1
ATOM 1703 C CA . TRP A 1 216 ? 24.403 -1.642 4.630 1.00 95.75 216 TRP A CA 1
ATOM 1704 C C . TRP A 1 216 ? 25.220 -2.432 3.597 1.00 95.75 216 TRP A C 1
ATOM 1706 O O . TRP A 1 216 ? 24.756 -2.591 2.468 1.00 95.75 216 TRP A O 1
ATOM 1716 N N . ILE A 1 217 ? 26.369 -3.008 3.983 1.00 95.81 217 ILE A N 1
ATOM 1717 C CA . ILE A 1 217 ? 27.209 -3.847 3.103 1.00 95.81 217 ILE A CA 1
ATOM 1718 C C . ILE A 1 217 ? 26.439 -5.083 2.599 1.00 95.81 217 ILE A C 1
ATOM 1720 O O . ILE A 1 217 ? 26.574 -5.443 1.429 1.00 95.81 217 ILE A O 1
ATOM 1724 N N . TYR A 1 218 ? 25.554 -5.688 3.405 1.00 94.88 218 TYR A N 1
ATOM 1725 C CA . TYR A 1 218 ? 24.640 -6.737 2.913 1.00 94.88 218 TYR A CA 1
ATOM 1726 C C . TYR A 1 218 ? 23.746 -6.220 1.775 1.00 94.88 218 TYR A C 1
ATOM 1728 O O . TYR A 1 218 ? 23.613 -6.863 0.730 1.00 94.88 218 TYR A O 1
ATOM 1736 N N . HIS A 1 219 ? 23.126 -5.053 1.966 1.00 95.50 219 HIS A N 1
ATOM 1737 C CA . HIS A 1 219 ? 22.229 -4.467 0.972 1.00 95.50 219 HIS A CA 1
ATOM 1738 C C . HIS A 1 219 ? 22.985 -4.033 -0.296 1.00 95.50 219 HIS A C 1
ATOM 1740 O O . HIS A 1 219 ? 22.444 -4.213 -1.393 1.00 95.50 219 HIS A O 1
ATOM 1746 N N . PHE A 1 220 ? 24.236 -3.572 -0.158 1.00 96.81 220 PHE A N 1
ATOM 1747 C CA . PHE A 1 220 ? 25.162 -3.343 -1.265 1.00 96.81 220 PHE A CA 1
ATOM 1748 C C . PHE A 1 220 ? 25.440 -4.636 -2.038 1.00 96.81 220 PHE A C 1
ATOM 1750 O O . PHE A 1 220 ? 25.109 -4.690 -3.219 1.00 96.81 220 PHE A O 1
ATOM 1757 N N . ARG A 1 221 ? 25.966 -5.693 -1.394 1.00 96.69 221 ARG A N 1
ATOM 1758 C CA . ARG A 1 221 ? 26.297 -6.977 -2.053 1.00 96.69 221 ARG A CA 1
ATOM 1759 C C . ARG A 1 221 ? 25.099 -7.548 -2.800 1.00 96.69 221 ARG A C 1
ATOM 1761 O O . ARG A 1 221 ? 25.199 -7.927 -3.966 1.00 96.69 221 ARG A O 1
ATOM 1768 N N . ARG A 1 222 ? 23.921 -7.477 -2.173 1.00 95.94 222 ARG A N 1
ATOM 1769 C CA . ARG A 1 222 ? 22.646 -7.867 -2.780 1.00 95.94 222 ARG A CA 1
ATOM 1770 C C . ARG A 1 222 ? 22.353 -7.104 -4.083 1.00 95.94 222 ARG A C 1
ATOM 1772 O O . ARG A 1 222 ? 22.008 -7.779 -5.053 1.00 95.94 222 ARG A O 1
ATOM 1779 N N . LYS A 1 223 ? 22.495 -5.763 -4.121 1.00 96.75 223 LYS A N 1
ATOM 1780 C CA . LYS A 1 223 ? 22.307 -4.928 -5.337 1.00 96.75 223 LYS A CA 1
ATOM 1781 C C . LYS A 1 223 ? 23.435 -5.142 -6.352 1.00 96.75 223 LYS A C 1
ATOM 1783 O O . LYS A 1 223 ? 23.163 -5.211 -7.544 1.00 96.75 223 LYS A O 1
ATOM 1788 N N . HIS A 1 224 ? 24.676 -5.304 -5.900 1.00 97.75 224 HIS A N 1
ATOM 1789 C CA . HIS A 1 224 ? 25.827 -5.550 -6.765 1.00 97.75 224 HIS A CA 1
ATOM 1790 C C . HIS A 1 224 ? 25.637 -6.838 -7.583 1.00 97.75 224 HIS A C 1
ATOM 1792 O O . HIS A 1 224 ? 25.773 -6.818 -8.802 1.00 97.75 224 HIS A O 1
ATOM 1798 N N . MET A 1 225 ? 25.183 -7.923 -6.947 1.00 97.69 225 MET A N 1
ATOM 1799 C CA . MET A 1 225 ? 24.864 -9.185 -7.629 1.00 97.69 225 MET A CA 1
ATOM 1800 C C . MET A 1 225 ? 23.581 -9.125 -8.484 1.00 97.69 225 MET A C 1
ATOM 1802 O O . MET A 1 225 ? 23.488 -9.828 -9.492 1.00 97.69 225 MET A O 1
ATOM 1806 N N . ASP A 1 226 ? 22.607 -8.265 -8.144 1.00 97.44 226 ASP A N 1
ATOM 1807 C CA . ASP A 1 226 ? 21.493 -7.946 -9.060 1.00 97.44 226 ASP A CA 1
ATOM 1808 C C . ASP A 1 226 ? 22.019 -7.260 -10.335 1.00 97.44 226 ASP A C 1
ATOM 1810 O O . ASP A 1 226 ? 21.587 -7.596 -11.437 1.00 97.44 226 ASP A O 1
ATOM 1814 N N . MET A 1 227 ? 22.997 -6.355 -10.213 1.00 98.44 227 MET A N 1
ATOM 1815 C CA . MET A 1 227 ? 23.625 -5.675 -11.352 1.00 98.44 227 MET A CA 1
ATOM 1816 C C . MET A 1 227 ? 24.554 -6.586 -12.165 1.00 98.44 227 MET A C 1
ATOM 1818 O O . MET A 1 227 ? 24.548 -6.486 -13.388 1.00 98.44 227 MET A O 1
ATOM 1822 N N . MET A 1 228 ? 25.274 -7.527 -11.542 1.00 98.56 228 MET A N 1
ATOM 1823 C CA . MET A 1 228 ? 26.000 -8.599 -12.251 1.00 98.56 228 MET A CA 1
ATOM 1824 C C . MET A 1 228 ? 25.049 -9.436 -13.114 1.00 98.56 228 MET A C 1
ATOM 1826 O O . MET A 1 228 ? 25.293 -9.629 -14.307 1.00 98.56 228 MET A O 1
ATOM 1830 N N . THR A 1 229 ? 23.918 -9.852 -12.536 1.00 98.44 229 THR A N 1
ATOM 1831 C CA . THR A 1 229 ? 22.875 -10.588 -13.263 1.00 98.44 229 THR A CA 1
ATOM 1832 C C . THR A 1 229 ? 22.289 -9.729 -14.392 1.00 98.44 229 THR A C 1
ATOM 1834 O O . THR A 1 229 ? 22.112 -10.209 -15.510 1.00 98.44 229 THR A O 1
ATOM 1837 N N . GLN A 1 230 ? 22.016 -8.443 -14.139 1.00 98.50 230 GLN A N 1
ATOM 1838 C CA . GLN A 1 230 ? 21.472 -7.518 -15.139 1.00 98.50 230 GLN A CA 1
ATOM 1839 C C . GLN A 1 230 ? 22.447 -7.269 -16.297 1.00 98.50 230 GLN A C 1
ATOM 1841 O O . GLN A 1 230 ? 22.016 -7.304 -17.445 1.00 98.50 230 GLN A O 1
ATOM 1846 N N . ALA A 1 231 ? 23.743 -7.103 -16.027 1.00 98.81 231 ALA A N 1
ATOM 1847 C CA . ALA A 1 231 ? 24.784 -7.000 -17.047 1.00 98.81 231 ALA A CA 1
ATOM 1848 C C . ALA A 1 231 ? 24.874 -8.285 -17.892 1.00 98.81 231 ALA A C 1
ATOM 1850 O O . ALA A 1 231 ? 24.834 -8.217 -19.119 1.00 98.81 231 ALA A O 1
ATOM 1851 N N . ALA A 1 232 ? 24.877 -9.469 -17.274 1.00 98.75 232 ALA A N 1
ATOM 1852 C CA . ALA A 1 232 ? 24.865 -10.732 -18.016 1.00 98.75 232 ALA A CA 1
ATOM 1853 C C . ALA A 1 232 ? 23.611 -10.887 -18.910 1.00 98.75 232 ALA A C 1
ATOM 1855 O O . ALA A 1 232 ? 23.706 -11.361 -20.044 1.00 98.75 232 ALA A O 1
ATOM 1856 N N . ARG A 1 233 ? 22.439 -10.420 -18.450 1.00 98.50 233 ARG A N 1
ATOM 1857 C CA . ARG A 1 233 ? 21.199 -10.380 -19.252 1.00 98.50 233 ARG A CA 1
ATOM 1858 C C . ARG A 1 233 ? 21.238 -9.320 -20.362 1.00 98.50 233 ARG A C 1
ATOM 1860 O O . ARG A 1 233 ? 20.750 -9.589 -21.458 1.00 98.50 233 ARG A O 1
ATOM 1867 N N . LEU A 1 234 ? 21.862 -8.161 -20.126 1.00 98.62 234 LEU A N 1
ATOM 1868 C CA . LEU A 1 234 ? 22.123 -7.147 -21.154 1.00 98.62 234 LEU A CA 1
ATOM 1869 C C . LEU A 1 234 ? 23.031 -7.708 -22.254 1.00 98.62 234 LEU A C 1
ATOM 1871 O O . LEU A 1 234 ? 22.649 -7.643 -23.415 1.00 98.62 234 LEU A O 1
ATOM 1875 N N . PHE A 1 235 ? 24.145 -8.363 -21.912 1.00 98.62 235 PHE A N 1
ATOM 1876 C CA . PHE A 1 235 ? 25.001 -9.052 -22.886 1.00 98.62 235 PHE A CA 1
ATOM 1877 C C . PHE A 1 235 ? 24.221 -10.070 -23.735 1.00 98.62 235 PHE A C 1
ATOM 1879 O O . PHE A 1 235 ? 24.280 -10.023 -24.962 1.00 98.62 235 PHE A O 1
ATOM 1886 N N . ARG A 1 236 ? 23.434 -10.957 -23.108 1.00 97.88 236 ARG A N 1
ATOM 1887 C CA . ARG A 1 236 ? 22.639 -11.973 -23.829 1.00 97.88 236 ARG A CA 1
ATOM 1888 C C . ARG A 1 236 ? 21.570 -11.368 -24.747 1.00 97.88 236 ARG A C 1
ATOM 1890 O O . ARG A 1 236 ? 21.227 -11.965 -25.774 1.00 97.88 236 ARG A O 1
ATOM 1897 N N . LEU A 1 237 ? 21.080 -10.173 -24.417 1.00 97.88 237 LEU A N 1
ATOM 1898 C CA . LEU A 1 237 ? 20.168 -9.410 -25.261 1.00 97.88 237 LEU A CA 1
ATOM 1899 C C . LEU A 1 237 ? 20.886 -8.639 -26.380 1.00 97.88 237 LEU A C 1
ATOM 1901 O O . LEU A 1 237 ? 20.396 -8.670 -27.503 1.00 97.88 237 LEU A O 1
ATOM 1905 N N . THR A 1 238 ? 22.006 -7.961 -26.125 1.00 95.88 238 THR A N 1
ATOM 1906 C CA . THR A 1 238 ? 22.561 -6.947 -27.050 1.00 95.88 238 THR A CA 1
ATOM 1907 C C . THR A 1 238 ? 23.857 -7.354 -27.751 1.00 95.88 238 THR A C 1
ATOM 1909 O O . THR A 1 238 ? 24.188 -6.770 -28.777 1.00 95.88 238 THR A O 1
ATOM 1912 N N . GLY A 1 239 ? 24.587 -8.343 -27.230 1.00 96.31 239 GLY A N 1
ATOM 1913 C CA . GLY A 1 239 ? 25.906 -8.751 -27.727 1.00 96.31 239 GLY A CA 1
ATOM 1914 C C . GLY A 1 239 ? 27.069 -7.842 -27.302 1.00 96.31 239 GLY A C 1
ATOM 1915 O O . GLY A 1 239 ? 28.210 -8.122 -27.653 1.00 96.31 239 GLY A O 1
ATOM 1916 N N . GLU A 1 240 ? 26.824 -6.773 -26.535 1.00 97.94 240 GLU A N 1
ATOM 1917 C CA . GLU A 1 240 ? 27.885 -5.879 -26.048 1.00 97.94 240 GLU A CA 1
ATOM 1918 C C . GLU A 1 240 ? 28.780 -6.574 -25.013 1.00 97.94 240 GLU A C 1
ATOM 1920 O O . GLU A 1 240 ? 28.419 -6.699 -23.838 1.00 97.94 240 GLU A O 1
ATOM 1925 N N . GLU A 1 241 ? 29.988 -6.967 -25.424 1.00 98.06 241 GLU A N 1
ATOM 1926 C CA . GLU A 1 241 ? 30.928 -7.667 -24.543 1.00 98.06 241 GLU A CA 1
ATOM 1927 C C . GLU A 1 241 ? 31.287 -6.896 -23.270 1.00 98.06 241 GLU A C 1
ATOM 1929 O O . GLU A 1 241 ? 31.569 -7.532 -22.261 1.00 98.06 241 GLU A O 1
ATOM 1934 N N . ARG A 1 242 ? 31.228 -5.555 -23.257 1.00 98.38 242 ARG A N 1
ATOM 1935 C CA . ARG A 1 242 ? 31.529 -4.742 -22.059 1.00 98.38 242 ARG A CA 1
ATOM 1936 C C . ARG A 1 242 ? 30.733 -5.181 -20.822 1.00 98.38 242 ARG A C 1
ATOM 1938 O O . ARG A 1 242 ? 31.250 -5.131 -19.708 1.00 98.38 242 ARG A O 1
ATOM 1945 N N . TYR A 1 243 ? 29.504 -5.664 -21.017 1.00 98.75 243 TYR A N 1
ATOM 1946 C CA . TYR A 1 243 ? 28.674 -6.199 -19.940 1.00 98.75 243 TYR A CA 1
ATOM 1947 C C . TYR A 1 243 ? 29.118 -7.599 -19.490 1.00 98.75 243 TYR A C 1
ATOM 1949 O O . TYR A 1 243 ? 29.151 -7.866 -18.289 1.00 98.75 243 TYR A O 1
ATOM 1957 N N . ALA A 1 244 ? 29.497 -8.477 -20.427 1.00 98.62 244 ALA A N 1
ATOM 1958 C CA . ALA A 1 244 ? 30.044 -9.799 -20.114 1.00 98.62 244 ALA A CA 1
ATOM 1959 C C . ALA A 1 244 ? 31.398 -9.694 -19.405 1.00 98.62 244 ALA A C 1
ATOM 1961 O O . ALA A 1 244 ? 31.594 -10.317 -18.368 1.00 98.62 244 ALA A O 1
ATOM 1962 N N . GLN A 1 245 ? 32.295 -8.853 -19.921 1.00 98.50 245 GLN A N 1
ATOM 1963 C CA . GLN A 1 245 ? 33.621 -8.584 -19.373 1.00 98.50 245 GLN A CA 1
ATOM 1964 C C . GLN A 1 245 ? 33.534 -8.037 -17.940 1.00 98.50 245 GLN A C 1
ATOM 1966 O O . GLN A 1 245 ? 34.226 -8.547 -17.062 1.00 98.50 245 GLN A O 1
ATOM 1971 N N . TRP A 1 246 ? 32.647 -7.072 -17.663 1.00 98.62 246 TRP A N 1
ATOM 1972 C CA . TRP A 1 246 ? 32.465 -6.555 -16.300 1.00 98.62 246 TRP A CA 1
ATOM 1973 C C . TRP A 1 246 ? 31.853 -7.589 -15.347 1.00 98.62 246 TRP A C 1
ATOM 1975 O O . TRP A 1 246 ? 32.383 -7.787 -14.253 1.00 98.62 246 TRP A O 1
ATOM 1985 N N . ALA A 1 247 ? 30.774 -8.272 -15.752 1.00 98.62 247 ALA A N 1
ATOM 1986 C CA . ALA A 1 247 ? 30.087 -9.250 -14.905 1.00 98.62 247 ALA A CA 1
ATOM 1987 C C . ALA A 1 247 ? 30.947 -10.496 -14.629 1.00 98.62 247 ALA A C 1
ATOM 1989 O O . ALA A 1 247 ? 30.982 -10.979 -13.497 1.00 98.62 247 ALA A O 1
ATOM 1990 N N . ALA A 1 248 ? 31.694 -10.972 -15.630 1.00 98.75 248 ALA A N 1
ATOM 1991 C CA . ALA A 1 248 ? 32.707 -12.006 -15.457 1.00 98.75 248 ALA A CA 1
ATOM 1992 C C . ALA A 1 248 ? 33.858 -11.517 -14.572 1.00 98.75 248 ALA A C 1
ATOM 1994 O O . ALA A 1 248 ? 34.266 -12.251 -13.686 1.00 98.75 248 ALA A O 1
ATOM 1995 N N . GLY A 1 249 ? 34.315 -10.270 -14.730 1.00 98.44 249 GLY A N 1
ATOM 1996 C CA . GLY A 1 249 ? 35.320 -9.669 -13.850 1.00 98.44 249 GLY A CA 1
ATOM 1997 C C . GLY A 1 249 ? 34.879 -9.582 -12.383 1.00 98.44 249 GLY A C 1
ATOM 1998 O O . GLY A 1 249 ? 35.710 -9.733 -11.493 1.00 98.44 249 GLY A O 1
ATOM 1999 N N . GLN A 1 250 ? 33.577 -9.417 -12.106 1.00 98.50 250 GLN A N 1
ATOM 2000 C CA . GLN A 1 250 ? 33.063 -9.497 -10.732 1.00 98.50 250 GLN A CA 1
ATOM 2001 C C . GLN A 1 250 ? 33.062 -10.949 -10.214 1.00 98.50 250 GLN A C 1
ATOM 2003 O O . GLN A 1 250 ? 33.391 -11.177 -9.054 1.00 98.50 250 GLN A O 1
ATOM 2008 N N . LEU A 1 251 ? 32.735 -11.944 -11.054 1.00 98.69 251 LEU A N 1
ATOM 2009 C CA . LEU A 1 251 ? 32.852 -13.368 -10.692 1.00 98.69 251 LEU A CA 1
ATOM 2010 C C . LEU A 1 251 ? 34.315 -13.791 -10.472 1.00 98.69 251 LEU A C 1
ATOM 2012 O O . LEU A 1 251 ? 34.595 -14.501 -9.511 1.00 98.69 251 LEU A O 1
ATOM 2016 N N . ASP A 1 252 ? 35.240 -13.313 -11.309 1.00 98.69 252 ASP A N 1
ATOM 2017 C CA . ASP A 1 252 ? 36.686 -13.500 -11.153 1.00 98.69 252 ASP A CA 1
ATOM 2018 C C . ASP A 1 252 ? 37.163 -12.882 -9.824 1.00 98.69 252 ASP A C 1
ATOM 2020 O O . ASP A 1 252 ? 37.836 -13.551 -9.044 1.00 98.69 252 ASP A O 1
ATOM 2024 N N . PHE A 1 253 ? 36.732 -11.652 -9.502 1.00 98.50 253 PHE A N 1
ATOM 2025 C CA . PHE A 1 253 ? 37.015 -11.011 -8.212 1.00 98.50 253 PHE A CA 1
ATOM 2026 C C . PHE A 1 253 ? 36.510 -11.840 -7.024 1.00 98.50 253 PHE A C 1
ATOM 2028 O O . PHE A 1 253 ? 37.278 -12.079 -6.091 1.00 98.50 253 PHE A O 1
ATOM 2035 N N . TYR A 1 254 ? 35.258 -12.316 -7.042 1.00 98.38 254 TYR A N 1
ATOM 2036 C CA . TYR A 1 254 ? 34.759 -13.174 -5.963 1.00 98.38 254 TYR A CA 1
ATOM 2037 C C . TYR A 1 254 ? 35.525 -14.499 -5.887 1.00 98.38 254 TYR A C 1
ATOM 2039 O O . TYR A 1 254 ? 35.793 -14.952 -4.782 1.00 98.38 254 TYR A O 1
ATOM 2047 N N . ALA A 1 255 ? 35.931 -15.094 -7.013 1.00 98.44 255 ALA A N 1
ATOM 2048 C CA . ALA A 1 255 ? 36.716 -16.328 -7.035 1.00 98.44 255 ALA A CA 1
ATOM 2049 C C . ALA A 1 255 ? 38.140 -16.150 -6.478 1.00 98.44 255 ALA A C 1
ATOM 2051 O O . ALA A 1 255 ? 38.586 -16.971 -5.684 1.00 98.44 255 ALA A O 1
ATOM 2052 N N . ASP A 1 256 ? 38.846 -15.073 -6.824 1.00 98.00 256 ASP A N 1
ATOM 2053 C CA . ASP A 1 256 ? 40.210 -14.826 -6.330 1.00 98.00 256 ASP A CA 1
ATOM 2054 C C . ASP A 1 256 ? 40.261 -14.269 -4.893 1.00 98.00 256 ASP A C 1
ATOM 2056 O O . ASP A 1 256 ? 41.312 -14.302 -4.246 1.00 98.00 256 ASP A O 1
ATOM 2060 N N . ASN A 1 257 ? 39.132 -13.790 -4.358 1.00 97.19 257 ASN A N 1
ATOM 2061 C CA . ASN A 1 257 ? 39.051 -13.227 -3.005 1.00 97.19 257 ASN A CA 1
ATOM 2062 C C . ASN A 1 257 ? 38.179 -14.034 -2.030 1.00 97.19 257 ASN A C 1
ATOM 2064 O O . ASN A 1 257 ? 38.190 -13.708 -0.843 1.00 97.19 257 ASN A O 1
ATOM 2068 N N . TYR A 1 258 ? 37.478 -15.090 -2.475 1.00 97.19 258 TYR A N 1
ATOM 2069 C CA . TYR A 1 258 ? 36.505 -15.833 -1.660 1.00 97.19 258 TYR A CA 1
ATOM 2070 C C . TYR A 1 258 ? 37.050 -16.181 -0.273 1.00 97.19 258 TYR A C 1
ATOM 2072 O O . TYR A 1 258 ? 36.479 -15.779 0.737 1.00 97.19 258 TYR A O 1
ATOM 2080 N N . GLU A 1 259 ? 38.196 -16.862 -0.214 1.00 95.06 259 GLU A N 1
ATOM 2081 C CA . GLU A 1 259 ? 38.759 -17.352 1.046 1.00 95.06 259 GLU A CA 1
ATOM 2082 C C . GLU A 1 259 ? 39.342 -16.261 1.960 1.00 95.06 259 GLU A C 1
ATOM 2084 O O . GLU A 1 259 ? 39.571 -16.526 3.142 1.00 95.06 259 GLU A O 1
ATOM 2089 N N . GLN A 1 260 ? 39.547 -15.041 1.450 1.00 94.38 260 GLN A N 1
ATOM 2090 C CA . GLN A 1 260 ? 40.106 -13.914 2.209 1.00 94.38 260 GLN A CA 1
ATOM 2091 C C . GLN A 1 260 ? 39.075 -13.268 3.150 1.00 94.38 260 GLN A C 1
ATOM 2093 O O . GLN A 1 260 ? 39.441 -12.676 4.172 1.00 94.38 260 GLN A O 1
ATOM 2098 N N . TRP A 1 261 ? 37.776 -13.407 2.862 1.00 93.88 261 TRP A N 1
ATOM 2099 C CA . TRP A 1 261 ? 36.747 -13.166 3.872 1.00 93.88 261 TRP A CA 1
ATOM 2100 C C . TRP A 1 261 ? 36.760 -14.330 4.880 1.00 93.88 261 TRP A C 1
ATOM 2102 O O . TRP A 1 261 ? 36.733 -15.494 4.471 1.00 93.88 261 TRP A O 1
ATOM 2112 N N . PRO A 1 262 ? 36.809 -14.071 6.199 1.00 90.44 262 PRO A N 1
ATOM 2113 C CA . PRO A 1 262 ? 36.822 -15.143 7.188 1.00 90.44 262 PRO A CA 1
ATOM 2114 C C . PRO A 1 262 ? 35.478 -15.879 7.194 1.00 90.44 262 PRO A C 1
ATOM 2116 O O . PRO A 1 262 ? 34.424 -15.244 7.187 1.00 90.44 262 PRO A O 1
ATOM 2119 N N . ALA A 1 263 ? 35.510 -17.211 7.262 1.00 91.38 263 ALA A N 1
ATOM 2120 C CA . ALA A 1 263 ? 34.306 -17.986 7.539 1.00 91.38 263 ALA A CA 1
ATOM 2121 C C . ALA A 1 263 ? 33.811 -17.662 8.959 1.00 91.38 263 ALA A C 1
ATOM 2123 O O . ALA A 1 263 ? 34.574 -17.748 9.923 1.00 91.38 263 ALA A O 1
ATOM 2124 N N . VAL A 1 264 ? 32.540 -17.286 9.089 1.00 89.38 264 VAL A N 1
ATOM 2125 C CA . VAL A 1 264 ? 31.912 -16.910 10.360 1.00 89.38 264 VAL A CA 1
ATOM 2126 C C . VAL A 1 264 ? 30.826 -17.909 10.741 1.00 89.38 264 VAL A C 1
ATOM 2128 O O . VAL A 1 264 ? 29.979 -18.269 9.924 1.00 89.38 264 VAL A O 1
ATOM 2131 N N . GLN A 1 265 ? 30.834 -18.337 12.004 1.00 88.44 265 GLN A N 1
ATOM 2132 C CA . GLN A 1 265 ? 29.808 -19.197 12.585 1.00 88.44 265 GLN A CA 1
ATOM 2133 C C . GLN A 1 265 ? 28.936 -18.371 13.541 1.00 88.44 265 GLN A C 1
ATOM 2135 O O . GLN A 1 265 ? 29.430 -17.781 14.500 1.00 88.44 265 GLN A O 1
ATOM 2140 N N . LEU A 1 266 ? 27.636 -18.293 13.258 1.00 81.25 266 LEU A N 1
ATOM 2141 C CA . LEU A 1 266 ? 26.673 -17.444 13.980 1.00 81.25 266 LEU A CA 1
ATOM 2142 C C . LEU A 1 266 ? 25.908 -18.204 15.070 1.00 81.25 266 LEU A C 1
ATOM 2144 O O . LEU A 1 266 ? 25.425 -17.609 16.033 1.00 81.25 266 LEU A O 1
ATOM 2148 N N . SER A 1 267 ? 25.767 -19.506 14.863 1.00 83.62 267 SER A N 1
ATOM 2149 C CA . SER A 1 267 ? 25.239 -20.530 15.761 1.00 83.62 267 SER A CA 1
ATOM 2150 C C . SER A 1 267 ? 25.818 -21.870 15.297 1.00 83.62 267 SER A C 1
ATOM 2152 O O . SER A 1 267 ? 26.394 -21.945 14.209 1.00 83.62 267 SER A O 1
ATOM 2154 N N . ALA A 1 268 ? 25.691 -22.930 16.101 1.00 81.62 268 ALA A N 1
ATOM 2155 C CA . ALA A 1 268 ? 26.276 -24.242 15.788 1.00 81.62 268 ALA A CA 1
ATOM 2156 C C . ALA A 1 268 ? 25.933 -24.743 14.364 1.00 81.62 268 ALA A C 1
ATOM 2158 O O . ALA A 1 268 ? 26.760 -25.372 13.711 1.00 81.62 268 ALA A O 1
ATOM 2159 N N . ASP A 1 269 ? 24.745 -24.384 13.879 1.00 86.31 269 ASP A N 1
ATOM 2160 C CA . ASP A 1 269 ? 24.110 -24.765 12.620 1.00 86.31 269 ASP A CA 1
ATOM 2161 C C . ASP A 1 269 ? 24.143 -23.683 11.516 1.00 86.31 269 ASP A C 1
ATOM 2163 O O . ASP A 1 269 ? 23.394 -23.795 10.547 1.00 86.31 269 ASP A O 1
ATOM 2167 N N . ASN A 1 270 ? 24.955 -22.624 11.631 1.00 91.38 270 ASN A N 1
ATOM 2168 C CA . ASN A 1 270 ? 24.864 -21.453 10.745 1.00 91.38 270 ASN A CA 1
ATOM 2169 C C . ASN A 1 270 ? 26.238 -20.853 10.408 1.00 91.38 270 ASN A C 1
ATOM 2171 O O . ASN A 1 270 ? 26.763 -20.020 11.153 1.00 91.38 270 ASN A O 1
ATOM 2175 N N . TRP A 1 271 ? 26.785 -21.265 9.267 1.00 94.38 271 TRP A N 1
ATOM 2176 C CA . TRP A 1 271 ? 28.028 -20.766 8.678 1.00 94.38 271 TRP A CA 1
ATOM 2177 C C . TRP A 1 271 ? 27.756 -19.791 7.524 1.00 94.38 271 TRP A C 1
ATOM 2179 O O . TRP A 1 271 ? 26.731 -19.890 6.851 1.00 94.38 271 TRP A O 1
ATOM 2189 N N . ALA A 1 272 ? 28.678 -18.854 7.308 1.00 94.50 272 ALA A N 1
ATOM 2190 C CA . ALA A 1 272 ? 28.675 -17.884 6.211 1.00 94.50 272 ALA A CA 1
ATOM 2191 C C . ALA A 1 272 ? 30.105 -17.403 5.905 1.00 94.50 272 ALA A C 1
ATOM 2193 O O . ALA A 1 272 ? 31.010 -17.610 6.721 1.00 94.50 272 ALA A O 1
ATOM 2194 N N . ARG A 1 273 ? 30.311 -16.733 4.766 1.00 94.00 273 ARG A N 1
ATOM 2195 C CA . ARG A 1 273 ? 31.580 -16.069 4.419 1.00 94.00 273 ARG A CA 1
ATOM 2196 C C . ARG A 1 273 ? 31.389 -14.772 3.621 1.00 94.00 273 ARG A C 1
ATOM 2198 O O . ARG A 1 273 ? 32.001 -13.756 3.949 1.00 94.00 273 ARG A O 1
ATOM 2205 N N . LEU A 1 274 ? 30.520 -14.770 2.608 1.00 94.19 274 LEU A N 1
ATOM 2206 C CA . LEU A 1 274 ? 30.150 -13.568 1.850 1.00 94.19 274 LEU A CA 1
ATOM 2207 C C . LEU A 1 274 ? 29.209 -12.649 2.650 1.00 94.19 274 LEU A C 1
ATOM 2209 O O . LEU A 1 274 ? 29.174 -11.438 2.397 1.00 94.19 274 LEU A O 1
ATOM 2213 N N . SER A 1 275 ? 28.490 -13.188 3.641 1.00 92.56 275 SER A N 1
ATOM 2214 C CA . SER A 1 275 ? 27.751 -12.414 4.645 1.00 92.56 275 SER A CA 1
ATOM 2215 C C . SER A 1 275 ? 28.024 -12.873 6.091 1.00 92.56 275 SER A C 1
ATOM 2217 O O . SER A 1 275 ? 28.930 -13.653 6.359 1.00 92.56 275 SER A O 1
ATOM 2219 N N . SER A 1 276 ? 27.232 -12.378 7.049 1.00 89.50 276 SER A N 1
ATOM 2220 C CA . SER A 1 276 ? 27.161 -12.884 8.430 1.00 89.50 276 SER A CA 1
ATOM 2221 C C . SER A 1 276 ? 25.894 -13.705 8.717 1.00 89.50 276 SER A C 1
ATOM 2223 O O . SER A 1 276 ? 25.371 -13.667 9.833 1.00 89.50 276 SER A O 1
ATOM 2225 N N . HIS A 1 277 ? 25.361 -14.424 7.721 1.00 92.50 277 HIS A N 1
ATOM 2226 C CA . HIS A 1 277 ? 24.338 -15.463 7.899 1.00 92.50 277 HIS A CA 1
ATOM 2227 C C . HIS A 1 277 ? 24.171 -16.310 6.624 1.00 92.50 277 HIS A C 1
ATOM 2229 O O . HIS A 1 277 ? 23.815 -15.754 5.587 1.00 92.50 277 HIS A O 1
ATOM 2235 N N . GLY A 1 278 ? 24.284 -17.644 6.718 1.00 94.88 278 GLY A N 1
ATOM 2236 C CA . GLY A 1 278 ? 24.259 -18.543 5.547 1.00 94.88 278 GLY A CA 1
ATOM 2237 C C . GLY A 1 278 ? 23.022 -18.426 4.644 1.00 94.88 278 GLY A C 1
ATOM 2238 O O . GLY A 1 278 ? 23.102 -18.670 3.445 1.00 94.88 278 GLY A O 1
ATOM 2239 N N . LEU A 1 279 ? 21.895 -17.939 5.179 1.00 94.81 279 LEU A N 1
ATOM 2240 C CA . LEU A 1 279 ? 20.702 -17.597 4.400 1.00 94.81 279 LEU A CA 1
ATOM 2241 C C . LEU A 1 279 ? 20.989 -16.585 3.281 1.00 94.81 279 LEU A C 1
ATOM 2243 O O . LEU A 1 279 ? 20.472 -16.720 2.173 1.00 94.81 279 LEU A O 1
ATOM 2247 N N . ASN A 1 280 ? 21.773 -15.547 3.576 1.00 95.00 280 ASN A N 1
ATOM 2248 C CA . ASN A 1 280 ? 22.098 -14.523 2.589 1.00 95.00 280 ASN A CA 1
ATOM 2249 C C . ASN A 1 280 ? 23.155 -15.047 1.612 1.00 95.00 280 ASN A C 1
ATOM 2251 O O . ASN A 1 280 ? 23.076 -14.743 0.430 1.00 95.00 280 ASN A O 1
ATOM 2255 N N . ASP A 1 281 ? 24.106 -15.851 2.088 1.00 96.69 281 ASP A N 1
ATOM 2256 C CA . ASP A 1 281 ? 25.146 -16.473 1.265 1.00 96.69 281 ASP A CA 1
ATOM 2257 C C . ASP A 1 281 ? 24.518 -17.447 0.257 1.00 96.69 281 ASP A C 1
ATOM 2259 O O . ASP A 1 281 ? 24.833 -17.376 -0.923 1.00 96.69 281 ASP A O 1
ATOM 2263 N N . ALA A 1 282 ? 23.506 -18.230 0.648 1.00 97.88 282 ALA A N 1
ATOM 2264 C CA . ALA A 1 282 ? 22.693 -19.019 -0.280 1.00 97.88 282 ALA A CA 1
ATOM 2265 C C . ALA A 1 282 ? 21.919 -18.143 -1.294 1.00 97.88 282 ALA A C 1
ATOM 2267 O O . ALA A 1 282 ? 21.833 -18.473 -2.479 1.00 97.88 282 ALA A O 1
ATOM 2268 N N . GLN A 1 283 ? 21.389 -16.987 -0.870 1.00 97.19 283 GLN A N 1
ATOM 2269 C CA . GLN A 1 283 ? 20.765 -16.014 -1.784 1.00 97.19 283 GLN A CA 1
ATOM 2270 C C . GLN A 1 283 ? 21.774 -15.357 -2.739 1.00 97.19 283 GLN A C 1
ATOM 2272 O O . GLN A 1 283 ? 21.407 -14.997 -3.858 1.00 97.19 283 GLN A O 1
ATOM 2277 N N . PHE A 1 284 ? 23.028 -15.190 -2.321 1.00 97.69 284 PHE A N 1
ATOM 2278 C CA . PHE A 1 284 ? 24.126 -14.703 -3.152 1.00 97.69 284 PHE A CA 1
ATOM 2279 C C . PHE A 1 284 ? 24.572 -15.791 -4.138 1.00 97.69 284 PHE A C 1
ATOM 2281 O O . PHE A 1 284 ? 24.611 -15.534 -5.340 1.00 97.69 284 PHE A O 1
ATOM 2288 N N . LEU A 1 285 ? 24.773 -17.025 -3.666 1.00 98.44 285 LEU A N 1
ATOM 2289 C CA . LEU A 1 285 ? 25.119 -18.210 -4.453 1.00 98.44 285 LEU A CA 1
ATOM 2290 C C . LEU A 1 285 ? 24.163 -18.413 -5.636 1.00 98.44 285 LEU A C 1
ATOM 2292 O O . LEU A 1 285 ? 24.620 -18.565 -6.766 1.00 98.44 285 LEU A O 1
ATOM 2296 N N . GLY A 1 286 ? 22.846 -18.318 -5.414 1.00 97.56 286 GLY A N 1
ATOM 2297 C CA . GLY A 1 286 ? 21.849 -18.432 -6.487 1.00 97.56 286 GLY A CA 1
ATOM 2298 C C . GLY A 1 286 ? 21.947 -17.335 -7.563 1.00 97.56 286 GLY A C 1
ATOM 2299 O O . GLY A 1 286 ? 21.732 -17.608 -8.745 1.00 97.56 286 GLY A O 1
ATOM 2300 N N . LYS A 1 287 ? 22.327 -16.099 -7.196 1.00 97.75 287 LYS A N 1
ATOM 2301 C CA . LYS A 1 287 ? 22.566 -15.004 -8.163 1.00 97.75 287 LYS A CA 1
ATOM 2302 C C . LYS A 1 287 ? 23.883 -15.171 -8.913 1.00 97.75 287 LYS A C 1
ATOM 2304 O O . LYS A 1 287 ? 23.943 -14.911 -10.114 1.00 97.75 287 LYS A O 1
ATOM 2309 N N . LEU A 1 288 ? 24.930 -15.601 -8.212 1.00 98.56 288 LEU A N 1
ATOM 2310 C CA . LEU A 1 288 ? 26.233 -15.897 -8.801 1.00 98.56 288 LEU A CA 1
ATOM 2311 C C . LEU A 1 288 ? 26.091 -17.045 -9.816 1.00 98.56 288 LEU A C 1
ATOM 2313 O O . LEU A 1 288 ? 26.582 -16.921 -10.934 1.00 98.56 288 LEU A O 1
ATOM 2317 N N . ALA A 1 289 ? 25.329 -18.094 -9.486 1.00 98.31 289 ALA A N 1
ATOM 2318 C CA . ALA A 1 289 ? 25.049 -19.224 -10.371 1.00 98.31 289 ALA A CA 1
ATOM 2319 C C . ALA A 1 289 ? 24.211 -18.827 -11.603 1.00 98.31 289 ALA A C 1
ATOM 2321 O O . ALA A 1 289 ? 24.534 -19.241 -12.713 1.00 98.31 289 ALA A O 1
ATOM 2322 N N . GLU A 1 290 ? 23.182 -17.983 -11.455 1.00 97.81 290 GLU A N 1
ATOM 2323 C CA . GLU A 1 290 ? 22.435 -17.422 -12.599 1.00 97.81 290 GLU A CA 1
ATOM 2324 C C . GLU A 1 290 ? 23.324 -16.521 -13.479 1.00 97.81 290 GLU A C 1
ATOM 2326 O O . GLU A 1 290 ? 23.278 -16.620 -14.705 1.00 97.81 290 GLU A O 1
ATOM 2331 N N . THR A 1 291 ? 24.184 -15.689 -12.880 1.00 98.62 291 THR A N 1
ATOM 2332 C CA . THR A 1 291 ? 25.155 -14.862 -13.622 1.00 98.62 291 THR A CA 1
ATOM 2333 C C . THR A 1 291 ? 26.126 -15.747 -14.412 1.00 98.62 291 THR A C 1
ATOM 2335 O O . THR A 1 291 ? 26.328 -15.531 -15.608 1.00 98.62 291 THR A O 1
ATOM 2338 N N . ALA A 1 292 ? 26.676 -16.786 -13.779 1.00 98.56 292 ALA A N 1
ATOM 2339 C CA . ALA A 1 292 ? 27.571 -17.741 -14.422 1.00 98.56 292 ALA A CA 1
ATOM 2340 C C . ALA A 1 292 ? 26.867 -18.554 -15.522 1.00 98.56 292 ALA A C 1
ATOM 2342 O O . ALA A 1 292 ? 27.451 -18.724 -16.589 1.00 98.56 292 ALA A O 1
ATOM 2343 N N . ARG A 1 293 ? 25.606 -18.979 -15.332 1.00 97.25 293 ARG A N 1
ATOM 2344 C CA . ARG A 1 293 ? 24.780 -19.637 -16.369 1.00 97.25 293 ARG A CA 1
ATOM 2345 C C . ARG A 1 293 ? 24.612 -18.751 -17.603 1.00 97.25 293 ARG A C 1
ATOM 2347 O O . ARG A 1 293 ? 24.774 -19.214 -18.728 1.00 97.25 293 ARG A O 1
ATOM 2354 N N . LEU A 1 294 ? 24.293 -17.472 -17.407 1.00 97.75 294 LEU A N 1
ATOM 2355 C CA . LEU A 1 294 ? 24.090 -16.523 -18.504 1.00 97.75 294 LEU A CA 1
ATOM 2356 C C . LEU A 1 294 ? 25.376 -16.268 -19.307 1.00 97.75 294 LEU A C 1
ATOM 2358 O O . LEU A 1 294 ? 25.294 -16.045 -20.516 1.00 97.75 294 LEU A O 1
ATOM 2362 N N . LEU A 1 295 ? 26.544 -16.338 -18.663 1.00 98.44 295 LEU A N 1
ATOM 2363 C CA . LEU A 1 295 ? 27.862 -16.124 -19.275 1.00 98.44 295 LEU A CA 1
ATOM 2364 C C . LEU A 1 295 ? 28.588 -17.420 -19.683 1.00 98.44 295 LEU A C 1
ATOM 2366 O O . LEU A 1 295 ? 29.674 -17.338 -20.252 1.00 98.44 295 LEU A O 1
ATOM 2370 N N . PHE A 1 296 ? 28.025 -18.599 -19.398 1.00 95.94 296 PHE A N 1
ATOM 2371 C CA . PHE A 1 296 ? 28.749 -19.879 -19.379 1.00 95.94 296 PHE A CA 1
ATOM 2372 C C . PHE A 1 296 ? 29.465 -20.189 -20.700 1.00 95.94 296 PHE A C 1
ATOM 2374 O O . PHE A 1 296 ? 30.654 -20.513 -20.703 1.00 95.94 296 PHE A O 1
ATOM 2381 N N . ASP A 1 297 ? 28.766 -20.020 -21.822 1.00 94.31 297 ASP A N 1
ATOM 2382 C CA . ASP A 1 297 ? 29.289 -20.284 -23.167 1.00 94.31 297 ASP A CA 1
ATOM 2383 C C . ASP A 1 297 ? 30.431 -19.322 -23.545 1.00 94.31 297 ASP A C 1
ATOM 2385 O O . ASP A 1 297 ? 31.422 -19.737 -24.143 1.00 94.31 297 ASP A O 1
ATOM 2389 N N . TRP A 1 298 ? 30.319 -18.050 -23.141 1.00 98.00 298 TRP A N 1
ATOM 2390 C CA . TRP A 1 298 ? 31.280 -16.979 -23.440 1.00 98.00 298 TRP A CA 1
ATOM 2391 C C . TRP A 1 298 ? 32.523 -17.015 -22.538 1.00 98.00 298 TRP A C 1
ATOM 2393 O O . TRP A 1 298 ? 33.623 -16.706 -22.986 1.00 98.00 298 TRP A O 1
ATOM 2403 N N . ALA A 1 299 ? 32.371 -17.411 -21.271 1.00 97.31 299 ALA A N 1
ATOM 2404 C CA . ALA A 1 299 ? 33.426 -17.306 -20.260 1.00 97.31 299 ALA A CA 1
ATOM 2405 C C . ALA A 1 299 ? 34.692 -18.128 -20.577 1.00 97.31 299 ALA A C 1
ATOM 2407 O O . ALA A 1 299 ? 35.781 -17.758 -20.137 1.00 97.31 299 ALA A O 1
ATOM 2408 N N . GLY A 1 300 ? 34.554 -19.223 -21.330 1.00 95.88 300 GLY A N 1
ATOM 2409 C CA . GLY A 1 300 ? 35.636 -20.168 -21.611 1.00 95.88 300 GLY A CA 1
ATOM 2410 C C . GLY A 1 300 ? 35.912 -21.140 -20.455 1.00 95.88 300 GLY A C 1
ATOM 2411 O O . GLY A 1 300 ? 35.604 -20.884 -19.291 1.00 95.88 300 GLY A O 1
ATOM 2412 N N . GLU A 1 301 ? 36.488 -22.297 -20.780 1.00 97.12 301 GLU A N 1
ATOM 2413 C CA . GLU A 1 301 ? 36.608 -23.431 -19.853 1.00 97.12 301 GLU A CA 1
ATOM 2414 C C . GLU A 1 301 ? 37.453 -23.127 -18.609 1.00 97.12 301 GLU A C 1
ATOM 2416 O O . GLU A 1 301 ? 36.995 -23.361 -17.492 1.00 97.12 301 GLU A O 1
ATOM 2421 N N . ALA A 1 302 ? 38.635 -22.528 -18.785 1.00 97.62 302 ALA A N 1
ATOM 2422 C CA . ALA A 1 302 ? 39.539 -22.204 -17.679 1.00 97.62 302 ALA A CA 1
ATOM 2423 C C . ALA A 1 302 ? 38.896 -21.266 -16.638 1.00 97.62 302 ALA A C 1
ATOM 2425 O O . ALA A 1 302 ? 39.053 -21.475 -15.436 1.00 97.62 302 ALA A O 1
ATOM 2426 N N . ARG A 1 303 ? 38.118 -20.270 -17.088 1.00 97.94 303 ARG A N 1
ATOM 2427 C CA . ARG A 1 303 ? 37.384 -19.346 -16.210 1.00 97.94 303 ARG A CA 1
ATOM 2428 C C . ARG A 1 303 ? 36.224 -20.049 -15.504 1.00 97.94 303 ARG A C 1
ATOM 2430 O O . ARG A 1 303 ? 36.098 -19.921 -14.291 1.00 97.94 303 ARG A O 1
ATOM 2437 N N . ARG A 1 304 ? 35.426 -20.855 -16.221 1.00 98.44 304 ARG A N 1
ATOM 2438 C CA . ARG A 1 304 ? 34.353 -21.668 -15.611 1.00 98.44 304 ARG A CA 1
ATOM 2439 C C . ARG A 1 304 ? 34.881 -22.601 -14.519 1.00 98.44 304 ARG A C 1
ATOM 2441 O O . ARG A 1 304 ? 34.235 -22.727 -13.481 1.00 98.44 304 ARG A O 1
ATOM 2448 N N . HIS A 1 305 ? 36.033 -23.233 -14.753 1.00 98.31 305 HIS A N 1
ATOM 2449 C CA . HIS A 1 305 ? 36.699 -24.116 -13.795 1.00 98.31 305 HIS A CA 1
ATOM 2450 C C . HIS A 1 305 ? 37.237 -23.343 -12.580 1.00 98.31 305 HIS A C 1
ATOM 2452 O O . HIS A 1 305 ? 37.004 -23.758 -11.448 1.00 98.31 305 HIS A O 1
ATOM 2458 N N . ALA A 1 306 ? 37.861 -22.177 -12.791 1.00 98.50 306 ALA A N 1
ATOM 2459 C CA . ALA A 1 306 ? 38.298 -21.303 -11.701 1.00 98.50 306 ALA A CA 1
ATOM 2460 C C . ALA A 1 306 ? 37.124 -20.825 -10.825 1.00 98.50 306 ALA A C 1
ATOM 2462 O O . ALA A 1 306 ? 37.228 -20.861 -9.601 1.00 98.50 306 ALA A O 1
ATOM 2463 N N . TRP A 1 307 ? 35.989 -20.443 -11.426 1.00 98.75 307 TRP A N 1
ATOM 2464 C CA . TRP A 1 307 ? 34.764 -20.121 -10.685 1.00 98.75 307 TRP A CA 1
ATOM 2465 C C . TRP A 1 307 ? 34.229 -21.322 -9.892 1.00 98.75 307 TRP A C 1
ATOM 2467 O O . TRP A 1 307 ? 33.757 -21.150 -8.770 1.00 98.75 307 TRP A O 1
ATOM 2477 N N . PHE A 1 308 ? 34.298 -22.538 -10.447 1.00 98.81 308 PHE A N 1
ATOM 2478 C CA . PHE A 1 308 ? 33.840 -23.737 -9.745 1.00 98.81 308 PHE A CA 1
ATOM 2479 C C . PHE A 1 308 ? 34.685 -24.010 -8.500 1.00 98.81 308 PHE A C 1
ATOM 2481 O O . PHE A 1 308 ? 34.162 -23.970 -7.389 1.00 98.81 308 PHE A O 1
ATOM 2488 N N . GLU A 1 309 ? 35.988 -24.226 -8.686 1.00 98.56 309 GLU A N 1
ATOM 2489 C CA . GLU A 1 309 ? 36.892 -24.689 -7.630 1.00 98.56 309 GLU A CA 1
ATOM 2490 C C . GLU A 1 309 ? 37.187 -23.626 -6.562 1.00 98.56 309 GLU A C 1
ATOM 2492 O O . GLU A 1 309 ? 37.398 -23.989 -5.409 1.00 98.56 309 GLU A O 1
ATOM 2497 N N . LYS A 1 310 ? 37.177 -22.325 -6.899 1.00 98.56 310 LYS A N 1
ATOM 2498 C CA . LYS A 1 310 ? 37.496 -21.250 -5.935 1.00 98.56 310 LYS A CA 1
ATOM 2499 C C . LYS A 1 310 ? 36.286 -20.586 -5.269 1.00 98.56 310 LYS A C 1
ATOM 2501 O O . LYS A 1 310 ? 36.442 -20.015 -4.194 1.00 98.56 310 LYS A O 1
ATOM 2506 N N . LEU A 1 311 ? 35.105 -20.614 -5.898 1.00 98.56 311 LEU A N 1
ATOM 2507 C CA . LEU A 1 311 ? 33.914 -19.894 -5.419 1.00 98.56 311 LEU A CA 1
ATOM 2508 C C . LEU A 1 311 ? 32.734 -20.834 -5.165 1.00 98.56 311 LEU A C 1
ATOM 2510 O O . LEU A 1 311 ? 32.282 -20.962 -4.029 1.00 98.56 311 LEU A O 1
ATOM 2514 N N . PHE A 1 312 ? 32.223 -21.495 -6.206 1.00 98.75 312 PHE A N 1
ATOM 2515 C CA . PHE A 1 312 ? 30.961 -22.231 -6.100 1.00 98.75 312 PHE A CA 1
ATOM 2516 C C . PHE A 1 312 ? 31.057 -23.459 -5.191 1.00 98.75 312 PHE A C 1
ATOM 2518 O O . PHE A 1 312 ? 30.211 -23.640 -4.318 1.00 98.75 312 PHE A O 1
ATOM 2525 N N . LYS A 1 313 ? 32.085 -24.290 -5.371 1.00 98.44 313 LYS A N 1
ATOM 2526 C CA . LYS A 1 313 ? 32.296 -25.516 -4.593 1.00 98.44 313 LYS A CA 1
ATOM 2527 C C . LYS A 1 313 ? 32.659 -25.216 -3.123 1.00 98.44 313 LYS A C 1
ATOM 2529 O O . LYS A 1 313 ? 31.966 -25.751 -2.258 1.00 98.44 313 LYS A O 1
ATOM 2534 N N . PRO A 1 314 ? 33.595 -24.295 -2.800 1.00 98.25 314 PRO A N 1
ATOM 2535 C CA . PRO A 1 314 ? 33.846 -23.876 -1.417 1.00 98.25 314 PRO A CA 1
ATOM 2536 C C . PRO A 1 314 ? 32.630 -23.289 -0.681 1.00 98.25 314 PRO A C 1
ATOM 2538 O O . PRO A 1 314 ? 32.465 -23.553 0.510 1.00 98.25 314 PRO A O 1
ATOM 2541 N N . GLU A 1 315 ? 31.749 -22.541 -1.360 1.00 98.12 315 GLU A N 1
ATOM 2542 C CA . GLU A 1 315 ? 30.500 -22.045 -0.757 1.00 98.12 315 GLU A CA 1
ATOM 2543 C C . GLU A 1 315 ? 29.484 -23.182 -0.540 1.00 98.12 315 GLU A C 1
ATOM 2545 O O . GLU A 1 315 ? 28.902 -23.298 0.539 1.00 98.12 315 GLU A O 1
ATOM 2550 N N . VAL A 1 316 ? 29.322 -24.100 -1.504 1.00 98.31 316 VAL A N 1
ATOM 2551 C CA . VAL A 1 316 ? 28.484 -25.302 -1.326 1.00 98.31 316 VAL A CA 1
ATOM 2552 C C . VAL A 1 316 ? 28.959 -26.134 -0.126 1.00 98.31 316 VAL A C 1
ATOM 2554 O O . VAL A 1 316 ? 28.137 -26.514 0.710 1.00 98.31 316 VAL A O 1
ATOM 2557 N N . GLU A 1 317 ? 30.265 -26.364 0.012 1.00 96.38 317 GLU A N 1
ATOM 2558 C CA . GLU A 1 317 ? 30.869 -27.115 1.123 1.00 96.38 317 GLU A CA 1
ATOM 2559 C C . GLU A 1 317 ? 30.827 -26.379 2.476 1.00 96.38 317 GLU A C 1
ATOM 2561 O O . GLU A 1 317 ? 31.001 -27.005 3.529 1.00 96.38 317 GLU A O 1
ATOM 2566 N N . LEU A 1 318 ? 30.591 -25.063 2.488 1.00 96.06 318 LEU A N 1
ATOM 2567 C CA . LEU A 1 318 ? 30.359 -24.277 3.702 1.00 96.06 318 LEU A CA 1
ATOM 2568 C C . LEU A 1 318 ? 28.891 -24.367 4.151 1.00 96.06 318 LEU A C 1
ATOM 2570 O O . LEU A 1 318 ? 28.608 -24.618 5.327 1.00 96.06 318 LEU A O 1
ATOM 2574 N N . LEU A 1 319 ? 27.948 -24.234 3.214 1.00 96.50 319 LEU A N 1
ATOM 2575 C CA . LEU A 1 319 ? 26.503 -24.277 3.477 1.00 96.50 319 LEU A CA 1
ATOM 2576 C C . LEU A 1 319 ? 25.979 -25.691 3.803 1.00 96.50 319 LEU A C 1
ATOM 2578 O O . LEU A 1 319 ? 24.954 -25.818 4.485 1.00 96.50 319 LEU A O 1
ATOM 2582 N N . ASP A 1 320 ? 26.695 -26.749 3.408 1.00 93.44 320 ASP A N 1
ATOM 2583 C CA . ASP A 1 320 ? 26.445 -28.145 3.820 1.00 93.44 320 ASP A CA 1
ATOM 2584 C C . ASP A 1 320 ? 26.583 -28.364 5.337 1.00 93.44 320 ASP A C 1
ATOM 2586 O O . ASP A 1 320 ? 25.917 -29.224 5.920 1.00 93.44 320 ASP A O 1
ATOM 2590 N N . ARG A 1 321 ? 27.406 -27.547 6.005 1.00 91.75 321 ARG A N 1
ATOM 2591 C CA . ARG A 1 321 ? 27.646 -27.588 7.462 1.00 91.75 321 ARG A CA 1
ATOM 2592 C C . ARG A 1 321 ? 26.512 -26.950 8.268 1.00 91.75 321 ARG A C 1
ATOM 2594 O O . ARG A 1 321 ? 26.545 -26.963 9.494 1.00 91.75 321 ARG A O 1
ATOM 2601 N N . SER A 1 322 ? 25.545 -26.341 7.583 1.00 93.12 322 SER A N 1
ATOM 2602 C CA . SER A 1 322 ? 24.521 -25.474 8.165 1.00 93.12 322 SER A CA 1
ATOM 2603 C C . SER A 1 322 ? 23.118 -26.038 7.968 1.00 93.12 322 SER A C 1
ATOM 2605 O O . SER A 1 322 ? 22.868 -26.726 6.980 1.00 93.12 322 SER A O 1
ATOM 2607 N N . PHE A 1 323 ? 22.194 -25.714 8.877 1.00 92.69 323 PHE A N 1
ATOM 2608 C CA . PHE A 1 323 ? 20.772 -26.081 8.834 1.00 92.69 323 PHE A CA 1
ATOM 2609 C C . PHE A 1 323 ? 20.535 -27.554 8.451 1.00 92.69 323 PHE A C 1
ATOM 2611 O O . PHE A 1 323 ? 19.855 -27.896 7.480 1.00 92.69 323 PHE A O 1
ATOM 2618 N N . GLN A 1 324 ? 21.144 -28.445 9.238 1.00 93.12 324 GLN A N 1
ATOM 2619 C CA . GLN A 1 324 ? 20.909 -29.892 9.214 1.00 93.12 324 GLN A CA 1
ATOM 2620 C C . GLN A 1 324 ? 19.664 -30.235 10.052 1.00 93.12 324 GLN A C 1
ATOM 2622 O O . GLN A 1 324 ? 19.709 -30.961 11.041 1.00 93.12 324 GLN A O 1
ATOM 2627 N N . ASN A 1 325 ? 18.555 -29.593 9.688 1.00 93.19 325 ASN A N 1
ATOM 2628 C CA . ASN A 1 325 ? 17.237 -29.668 10.307 1.00 93.19 325 ASN A CA 1
ATOM 2629 C C . ASN A 1 325 ? 16.166 -29.294 9.264 1.00 93.19 325 ASN A C 1
ATOM 2631 O O . ASN A 1 325 ? 16.490 -28.869 8.154 1.00 93.19 325 ASN A O 1
ATOM 2635 N N . ILE A 1 326 ? 14.883 -29.455 9.599 1.00 94.50 326 ILE A N 1
ATOM 2636 C CA . ILE A 1 326 ? 13.790 -28.912 8.777 1.00 94.50 326 ILE A CA 1
ATOM 2637 C C . ILE A 1 326 ? 13.670 -27.420 9.091 1.00 94.50 326 ILE A C 1
ATOM 2639 O O . ILE A 1 326 ? 13.426 -27.083 10.248 1.00 94.50 326 ILE A O 1
ATOM 2643 N N . HIS A 1 327 ? 13.891 -26.536 8.112 1.00 95.06 327 HIS A N 1
ATOM 2644 C CA . HIS A 1 327 ? 13.873 -25.081 8.330 1.00 95.06 327 HIS A CA 1
ATOM 2645 C C . HIS A 1 327 ? 13.803 -24.289 7.013 1.00 95.06 327 HIS A C 1
ATOM 2647 O O . HIS A 1 327 ? 14.385 -24.706 6.010 1.00 95.06 327 HIS A O 1
ATOM 2653 N N . ASN A 1 328 ? 13.177 -23.104 7.003 1.00 95.50 328 ASN A N 1
ATOM 2654 C CA . ASN A 1 328 ? 13.095 -22.275 5.789 1.00 95.50 328 ASN A CA 1
ATOM 2655 C C . ASN A 1 328 ? 14.470 -21.920 5.190 1.00 95.50 328 ASN A C 1
ATOM 2657 O O . ASN A 1 328 ? 14.612 -21.819 3.971 1.00 95.50 328 ASN A O 1
ATOM 2661 N N . ILE A 1 329 ? 15.495 -21.789 6.037 1.00 96.31 329 ILE A N 1
ATOM 2662 C CA . ILE A 1 329 ? 16.865 -21.482 5.609 1.00 96.31 329 ILE A CA 1
ATOM 2663 C C . ILE A 1 329 ? 17.533 -22.696 4.950 1.00 96.31 329 ILE A C 1
ATOM 2665 O O . ILE A 1 329 ? 18.239 -22.529 3.956 1.00 96.31 329 ILE A O 1
ATOM 2669 N N . ALA A 1 330 ? 17.245 -23.916 5.417 1.00 97.06 330 ALA A N 1
ATOM 2670 C CA . ALA A 1 330 ? 17.722 -25.132 4.762 1.00 97.06 330 ALA A CA 1
ATOM 2671 C C . ALA A 1 330 ? 17.207 -25.210 3.317 1.00 97.06 330 ALA A C 1
ATOM 2673 O O . ALA A 1 330 ? 17.978 -25.515 2.414 1.00 97.06 330 ALA A O 1
ATOM 2674 N N . VAL A 1 331 ? 15.941 -24.848 3.067 1.00 98.38 331 VAL A N 1
ATOM 2675 C CA . VAL A 1 331 ? 15.389 -24.810 1.701 1.00 98.38 331 VAL A CA 1
ATOM 2676 C C . VAL A 1 331 ? 16.162 -23.838 0.802 1.00 98.38 331 VAL A C 1
ATOM 2678 O O . VAL A 1 331 ? 16.485 -24.200 -0.327 1.00 98.38 331 VAL A O 1
ATOM 2681 N N . TRP A 1 332 ? 16.525 -22.645 1.292 1.00 98.44 332 TRP A N 1
ATOM 2682 C CA . TRP A 1 332 ? 17.387 -21.716 0.544 1.00 98.44 332 TRP A CA 1
ATOM 2683 C C . TRP A 1 332 ? 18.775 -22.295 0.256 1.00 98.44 332 TRP A C 1
ATOM 2685 O O . TRP A 1 332 ? 19.245 -22.170 -0.873 1.00 98.44 332 TRP A O 1
ATOM 2695 N N . HIS A 1 333 ? 19.405 -22.946 1.242 1.00 98.25 333 HIS A N 1
ATOM 2696 C CA . HIS A 1 333 ? 20.708 -23.594 1.072 1.00 98.25 333 HIS A CA 1
ATOM 2697 C C . HIS A 1 333 ? 20.629 -24.660 -0.023 1.00 98.25 333 HIS A C 1
ATOM 2699 O O . HIS A 1 333 ? 21.237 -24.503 -1.082 1.00 98.25 333 HIS A O 1
ATOM 2705 N N . ARG A 1 334 ? 19.808 -25.699 0.183 1.00 98.12 334 ARG A N 1
ATOM 2706 C CA . ARG A 1 334 ? 19.729 -26.841 -0.736 1.00 98.12 334 ARG A CA 1
ATOM 2707 C C . ARG A 1 334 ? 19.286 -26.418 -2.138 1.00 98.12 334 ARG A C 1
ATOM 2709 O O . ARG A 1 334 ? 19.809 -26.954 -3.108 1.00 98.12 334 ARG A O 1
ATOM 2716 N N . ALA A 1 335 ? 18.397 -25.427 -2.275 1.00 98.44 335 ALA A N 1
ATOM 2717 C CA . ALA A 1 335 ? 17.984 -24.921 -3.585 1.00 98.44 335 ALA A CA 1
ATOM 2718 C C . ALA A 1 335 ? 19.121 -24.220 -4.348 1.00 98.44 335 ALA A C 1
ATOM 2720 O O . ALA A 1 335 ? 19.341 -24.531 -5.519 1.00 98.44 335 ALA A O 1
ATOM 2721 N N . ALA A 1 336 ? 19.875 -23.326 -3.700 1.00 98.50 336 ALA A N 1
ATOM 2722 C CA . ALA A 1 336 ? 21.003 -22.640 -4.335 1.00 98.50 336 ALA A CA 1
ATOM 2723 C C . ALA A 1 336 ? 22.174 -23.597 -4.626 1.00 98.50 336 ALA A C 1
ATOM 2725 O O . ALA A 1 336 ? 22.760 -23.560 -5.706 1.00 98.50 336 ALA A O 1
ATOM 2726 N N . GLN A 1 337 ? 22.471 -24.512 -3.699 1.00 98.62 337 GLN A N 1
ATOM 2727 C CA . GLN A 1 337 ? 23.488 -25.548 -3.887 1.00 98.62 337 GLN A CA 1
ATOM 2728 C C . GLN A 1 337 ? 23.099 -26.520 -5.028 1.00 98.62 337 GLN A C 1
ATOM 2730 O O . GLN A 1 337 ? 23.945 -26.888 -5.841 1.00 98.62 337 GLN A O 1
ATOM 2735 N N . ALA A 1 338 ? 21.816 -26.880 -5.168 1.00 98.44 338 ALA A N 1
ATOM 2736 C CA . ALA A 1 338 ? 21.327 -27.698 -6.282 1.00 98.44 338 ALA A CA 1
ATOM 2737 C C . ALA A 1 338 ? 21.421 -26.981 -7.645 1.00 98.44 338 ALA A C 1
ATOM 2739 O O . ALA A 1 338 ? 21.678 -27.638 -8.654 1.00 98.44 338 ALA A O 1
ATOM 2740 N N . GLN A 1 339 ? 21.290 -25.646 -7.700 1.00 97.81 339 GLN A N 1
ATOM 2741 C CA . GLN A 1 339 ? 21.566 -24.883 -8.928 1.00 97.81 339 GLN A CA 1
ATOM 2742 C C . GLN A 1 339 ? 23.036 -24.994 -9.362 1.00 97.81 339 GLN A C 1
ATOM 2744 O O . GLN A 1 339 ? 23.295 -25.079 -10.559 1.00 97.81 339 GLN A O 1
ATOM 2749 N N . VAL A 1 340 ? 23.993 -25.046 -8.425 1.00 98.44 340 VAL A N 1
ATOM 2750 C CA . VAL A 1 340 ? 25.414 -25.292 -8.747 1.00 98.44 340 VAL A CA 1
ATOM 2751 C C . VAL A 1 340 ? 25.602 -26.690 -9.343 1.00 98.44 340 VAL A C 1
ATOM 2753 O O . VAL A 1 340 ? 26.262 -26.823 -10.373 1.00 98.44 340 VAL A O 1
ATOM 2756 N N . GLY A 1 341 ? 24.956 -27.711 -8.765 1.00 97.75 341 GLY A N 1
ATOM 2757 C CA . GLY A 1 341 ? 24.939 -29.067 -9.330 1.00 97.75 341 GLY A CA 1
ATOM 2758 C C . GLY A 1 341 ? 24.416 -29.097 -10.772 1.00 97.75 341 GLY A C 1
ATOM 2759 O O . GLY A 1 341 ? 25.060 -29.657 -11.656 1.00 97.75 341 GLY A O 1
ATOM 2760 N N . LEU A 1 342 ? 23.305 -28.402 -11.049 1.00 96.88 342 LEU A N 1
ATOM 2761 C CA . LEU A 1 342 ? 22.752 -28.272 -12.406 1.00 96.88 342 LEU A CA 1
ATOM 2762 C C . LEU A 1 342 ? 23.626 -27.451 -13.369 1.00 96.88 342 LEU A C 1
ATOM 2764 O O . LEU A 1 342 ? 23.600 -27.721 -14.567 1.00 96.88 342 LEU A O 1
ATOM 2768 N N . LEU A 1 343 ? 24.356 -26.445 -12.877 1.00 96.88 343 LEU A N 1
ATOM 2769 C CA . LEU A 1 343 ? 25.228 -25.583 -13.684 1.00 96.88 343 LEU A CA 1
ATOM 2770 C C . LEU A 1 343 ? 26.466 -26.334 -14.191 1.00 96.88 343 LEU A C 1
ATOM 2772 O O . LEU A 1 343 ? 26.877 -26.139 -15.332 1.00 96.88 343 LEU A O 1
ATOM 2776 N N . TYR A 1 344 ? 27.053 -27.179 -13.342 1.00 97.12 344 TYR A N 1
ATOM 2777 C CA . TYR A 1 344 ? 28.311 -27.875 -13.627 1.00 97.12 344 TYR A CA 1
ATOM 2778 C C . TYR A 1 344 ? 28.147 -29.361 -13.981 1.00 97.12 344 TYR A C 1
ATOM 2780 O O . TYR A 1 344 ? 29.115 -29.993 -14.395 1.00 97.12 344 TYR A O 1
ATOM 2788 N N . GLY A 1 345 ? 26.936 -29.916 -13.867 1.00 95.94 345 GLY A N 1
ATOM 2789 C CA . GLY A 1 345 ? 26.682 -31.347 -14.070 1.00 95.94 345 GLY A CA 1
ATOM 2790 C C . GLY A 1 345 ? 27.154 -32.221 -12.902 1.00 95.94 345 GLY A C 1
ATOM 2791 O O . GLY A 1 345 ? 27.385 -33.414 -13.088 1.00 95.94 345 GLY A O 1
ATOM 2792 N N . ASP A 1 346 ? 27.310 -31.632 -11.713 1.00 97.62 346 ASP A N 1
ATOM 2793 C CA . ASP A 1 346 ? 27.773 -32.325 -10.512 1.00 97.62 346 ASP A CA 1
ATOM 2794 C C . ASP A 1 346 ? 26.616 -33.097 -9.858 1.00 97.62 346 ASP A C 1
ATOM 2796 O O . ASP A 1 346 ? 25.776 -32.565 -9.123 1.00 97.62 346 ASP A O 1
ATOM 2800 N N . GLU A 1 347 ? 26.579 -34.385 -10.183 1.00 96.56 347 GLU A N 1
ATOM 2801 C CA . GLU A 1 347 ? 25.609 -35.367 -9.708 1.00 96.56 347 GLU A CA 1
ATOM 2802 C C . GLU A 1 347 ? 25.716 -35.667 -8.199 1.00 96.56 347 GLU A C 1
ATOM 2804 O O . GLU A 1 347 ? 24.721 -36.084 -7.600 1.00 96.56 347 GLU A O 1
ATOM 2809 N N . ASP A 1 348 ? 26.876 -35.449 -7.570 1.00 97.19 348 ASP A N 1
ATOM 2810 C CA . ASP A 1 348 ? 27.098 -35.730 -6.145 1.00 97.19 348 ASP A CA 1
ATOM 2811 C C . ASP A 1 348 ? 26.681 -34.545 -5.269 1.00 97.19 348 ASP A C 1
ATOM 2813 O O . ASP A 1 348 ? 26.089 -34.745 -4.204 1.00 97.19 348 ASP A O 1
ATOM 2817 N N . ILE A 1 349 ? 26.892 -33.310 -5.738 1.00 98.19 349 ILE A N 1
ATOM 2818 C CA . ILE A 1 349 ? 26.212 -32.127 -5.204 1.00 98.19 349 ILE A CA 1
ATOM 2819 C C . ILE A 1 349 ? 24.702 -32.323 -5.375 1.00 98.19 349 ILE A C 1
ATOM 2821 O O . ILE A 1 349 ? 23.977 -32.297 -4.382 1.00 98.19 349 ILE A O 1
ATOM 2825 N N . TRP A 1 350 ? 24.215 -32.583 -6.594 1.00 97.38 350 TRP A N 1
ATOM 2826 C CA . TRP A 1 350 ? 22.779 -32.711 -6.877 1.00 97.38 350 TRP A CA 1
ATOM 2827 C C . TRP A 1 350 ? 22.063 -33.696 -5.937 1.00 97.38 350 TRP A C 1
ATOM 2829 O O . TRP A 1 350 ? 21.122 -33.307 -5.240 1.00 97.38 350 TRP A O 1
ATOM 2839 N N . LYS A 1 351 ? 22.546 -34.943 -5.835 1.00 97.38 351 LYS A N 1
ATOM 2840 C CA . LYS A 1 351 ? 21.955 -35.971 -4.957 1.00 97.38 351 LYS A CA 1
ATOM 2841 C C . LYS A 1 351 ? 22.020 -35.585 -3.483 1.00 97.38 351 LYS A C 1
ATOM 2843 O O . LYS A 1 351 ? 21.042 -35.774 -2.766 1.00 97.38 351 LYS A O 1
ATOM 2848 N N . ARG A 1 352 ? 23.127 -34.997 -3.019 1.00 96.81 352 ARG A N 1
ATOM 2849 C CA . ARG A 1 352 ? 23.273 -34.547 -1.624 1.00 96.81 352 ARG A CA 1
ATOM 2850 C C . ARG A 1 352 ? 22.230 -33.491 -1.254 1.00 96.81 352 ARG A C 1
ATOM 2852 O O . ARG A 1 352 ? 21.637 -33.581 -0.180 1.00 96.81 352 ARG A O 1
ATOM 2859 N N . GLN A 1 353 ? 21.969 -32.534 -2.148 1.00 97.81 353 GLN A N 1
ATOM 2860 C CA . GLN A 1 353 ? 21.019 -31.446 -1.892 1.00 97.81 353 GLN A CA 1
ATOM 2861 C C . GLN A 1 353 ? 19.553 -31.842 -2.105 1.00 97.81 353 GLN A C 1
ATOM 2863 O O . GLN A 1 353 ? 18.677 -31.293 -1.434 1.00 97.81 353 GLN A O 1
ATOM 2868 N N . MET A 1 354 ? 19.264 -32.791 -2.998 1.00 97.75 354 MET A N 1
ATOM 2869 C CA . MET A 1 354 ? 17.903 -33.291 -3.223 1.00 97.75 354 MET A CA 1
ATOM 2870 C C . MET A 1 354 ? 17.496 -34.370 -2.214 1.00 97.75 354 MET A C 1
ATOM 2872 O O . MET A 1 354 ? 16.465 -34.229 -1.551 1.00 97.75 354 MET A O 1
ATOM 2876 N N . ASP A 1 355 ? 18.324 -35.409 -2.086 1.00 97.19 355 ASP A N 1
ATOM 2877 C CA . ASP A 1 355 ? 17.997 -36.712 -1.489 1.00 97.19 355 ASP A CA 1
ATOM 2878 C C . ASP A 1 355 ? 18.767 -37.026 -0.195 1.00 97.19 355 ASP A C 1
ATOM 2880 O O . ASP A 1 355 ? 18.517 -38.048 0.446 1.00 97.19 355 ASP A O 1
ATOM 2884 N N . GLY A 1 356 ? 19.697 -36.160 0.221 1.00 95.56 356 GLY A N 1
ATOM 2885 C CA . GLY A 1 356 ? 20.382 -36.302 1.507 1.00 95.56 356 GLY A CA 1
ATOM 2886 C C . GLY A 1 356 ? 19.423 -36.205 2.711 1.00 95.56 356 GLY A C 1
ATOM 2887 O O . GLY A 1 356 ? 18.309 -35.696 2.574 1.00 95.56 356 GLY A O 1
ATOM 2888 N N . PRO A 1 357 ? 19.851 -36.594 3.932 1.00 94.06 357 PRO A N 1
ATOM 2889 C CA . PRO A 1 357 ? 18.992 -36.625 5.129 1.00 94.06 357 PRO A CA 1
ATOM 2890 C C . PRO A 1 357 ? 18.326 -35.295 5.528 1.00 94.06 357 PRO A C 1
ATOM 2892 O O . PRO A 1 357 ? 17.407 -35.295 6.340 1.00 94.06 357 PRO A O 1
ATOM 2895 N N . TRP A 1 358 ? 18.783 -34.171 4.964 1.00 94.75 358 TRP A N 1
ATOM 2896 C CA . TRP A 1 358 ? 18.203 -32.830 5.125 1.00 94.75 358 TRP A CA 1
ATOM 2897 C C . TRP A 1 358 ? 17.999 -32.110 3.777 1.00 94.75 358 TRP A C 1
ATOM 2899 O O . TRP A 1 358 ? 17.899 -30.879 3.739 1.00 94.75 358 TRP A O 1
ATOM 2909 N N . GLY A 1 359 ? 17.981 -32.871 2.678 1.00 97.06 359 GLY A N 1
ATOM 2910 C CA . GLY A 1 359 ? 17.793 -32.401 1.306 1.00 97.06 359 GLY A CA 1
ATOM 2911 C C . GLY A 1 359 ? 16.363 -31.938 1.019 1.00 97.06 359 GLY A C 1
ATOM 2912 O O . GLY A 1 359 ? 15.450 -32.153 1.821 1.00 97.06 359 GLY A O 1
ATOM 2913 N N . LEU A 1 360 ? 16.153 -31.284 -0.128 1.00 97.69 360 LEU A N 1
ATOM 2914 C CA . LEU A 1 360 ? 14.880 -30.643 -0.486 1.00 97.69 360 LEU A CA 1
ATOM 2915 C C . LEU A 1 360 ? 13.671 -31.577 -0.386 1.00 97.69 360 LEU A C 1
ATOM 2917 O O . LEU A 1 360 ? 12.614 -31.129 0.063 1.00 97.69 360 LEU A O 1
ATOM 2921 N N . ARG A 1 361 ? 13.813 -32.863 -0.730 1.00 97.25 361 ARG A N 1
ATOM 2922 C CA . ARG A 1 361 ? 12.703 -33.822 -0.625 1.00 97.25 361 ARG A CA 1
ATOM 2923 C C . ARG A 1 361 ? 12.267 -34.029 0.822 1.00 97.25 361 ARG A C 1
ATOM 2925 O O . ARG A 1 361 ? 11.072 -33.995 1.106 1.00 97.25 361 ARG A O 1
ATOM 2932 N N . GLU A 1 362 ? 13.210 -34.127 1.757 1.00 96.75 362 GLU A N 1
ATOM 2933 C CA . GLU A 1 362 ? 12.915 -34.254 3.189 1.00 96.75 362 GLU A CA 1
ATOM 2934 C C . GLU A 1 362 ? 12.362 -32.946 3.783 1.00 96.75 362 GLU A C 1
ATOM 2936 O O . GLU A 1 362 ? 11.371 -32.974 4.521 1.00 96.75 362 GLU A O 1
ATOM 2941 N N . GLN A 1 363 ? 12.919 -31.790 3.385 1.00 97.31 363 GLN A N 1
ATOM 2942 C CA . GLN A 1 363 ? 12.374 -30.467 3.731 1.00 97.31 363 GLN A CA 1
ATOM 2943 C C . GLN A 1 363 ? 10.902 -30.343 3.315 1.00 97.31 363 GLN A C 1
ATOM 2945 O O . GLN A 1 363 ? 10.074 -29.837 4.070 1.00 97.31 363 GLN A O 1
ATOM 2950 N N . PHE A 1 364 ? 10.547 -30.838 2.128 1.00 96.94 364 PHE A N 1
ATOM 2951 C CA . PHE A 1 364 ? 9.183 -30.784 1.605 1.00 96.94 364 PHE A CA 1
ATOM 2952 C C . PHE A 1 364 ? 8.267 -31.831 2.245 1.00 96.94 364 PHE A C 1
ATOM 2954 O O . PHE A 1 364 ? 7.095 -31.551 2.512 1.00 96.94 364 PHE A O 1
ATOM 2961 N N . ARG A 1 365 ? 8.785 -33.024 2.551 1.00 95.56 365 ARG A N 1
ATOM 2962 C CA . ARG A 1 365 ? 8.037 -34.105 3.205 1.00 95.56 365 ARG A CA 1
ATOM 2963 C C . ARG A 1 365 ? 7.580 -33.712 4.614 1.00 95.56 365 ARG A C 1
ATOM 2965 O O . ARG A 1 365 ? 6.400 -33.892 4.916 1.00 95.56 365 ARG A O 1
ATOM 2972 N N . LYS A 1 366 ? 8.471 -33.107 5.411 1.00 95.19 366 LYS A N 1
ATOM 2973 C CA . LYS A 1 366 ? 8.247 -32.736 6.825 1.00 95.19 366 LYS A CA 1
ATOM 2974 C C . LYS A 1 366 ? 7.921 -31.263 7.091 1.00 95.19 366 LYS A C 1
ATOM 2976 O O . LYS A 1 366 ? 7.320 -30.962 8.115 1.00 95.19 366 LYS A O 1
ATOM 2981 N N . GLY A 1 367 ? 8.323 -30.340 6.219 1.00 95.81 367 GLY A N 1
ATOM 2982 C CA . GLY A 1 367 ? 8.138 -28.899 6.431 1.00 95.81 367 GLY A CA 1
ATOM 2983 C C . GLY A 1 367 ? 6.916 -28.299 5.732 1.00 95.81 367 GLY A C 1
ATOM 2984 O O . GLY A 1 367 ? 6.388 -27.286 6.187 1.00 95.81 367 GLY A O 1
ATOM 2985 N N . VAL A 1 368 ? 6.409 -28.916 4.659 1.00 97.75 368 VAL A N 1
ATOM 2986 C CA . VAL A 1 368 ? 5.139 -28.504 4.033 1.00 97.75 368 VAL A CA 1
ATOM 2987 C C . VAL A 1 368 ? 4.009 -29.360 4.593 1.00 97.75 368 VAL A C 1
ATOM 2989 O O . VAL A 1 368 ? 3.999 -30.574 4.397 1.00 97.75 368 VAL A O 1
ATOM 2992 N N . THR A 1 369 ? 3.048 -28.732 5.266 1.00 97.06 369 THR A N 1
ATOM 2993 C CA . THR A 1 369 ? 1.879 -29.400 5.860 1.00 97.06 369 THR A CA 1
ATOM 2994 C C . THR A 1 369 ? 0.962 -30.034 4.800 1.00 97.06 369 THR A C 1
ATOM 2996 O O . THR A 1 369 ? 1.072 -29.743 3.606 1.00 97.06 369 THR A O 1
ATOM 2999 N N . GLY A 1 370 ? 0.039 -30.907 5.216 1.00 96.19 370 GLY A N 1
ATOM 3000 C CA . GLY A 1 370 ? -0.948 -31.534 4.320 1.00 96.19 370 GLY A CA 1
ATOM 3001 C C . GLY A 1 370 ? -1.956 -30.536 3.729 1.00 96.19 370 GLY A C 1
ATOM 3002 O O . GLY A 1 370 ? -2.490 -30.760 2.647 1.00 96.19 370 GLY A O 1
ATOM 3003 N N . ASP A 1 371 ? -2.146 -29.393 4.393 1.00 95.88 371 ASP A N 1
ATOM 3004 C CA . ASP A 1 371 ? -2.915 -28.242 3.899 1.00 95.88 371 ASP A CA 1
ATOM 3005 C C . ASP A 1 371 ? -2.117 -27.357 2.914 1.00 95.88 371 ASP A C 1
ATOM 3007 O O . ASP A 1 371 ? -2.605 -26.313 2.479 1.00 95.88 371 ASP A O 1
ATOM 3011 N N . TYR A 1 372 ? -0.891 -27.766 2.564 1.00 96.75 372 TYR A N 1
ATOM 3012 C CA . TYR A 1 372 ? 0.061 -27.058 1.701 1.00 96.75 372 TYR A CA 1
ATOM 3013 C C . TYR A 1 372 ? 0.480 -25.672 2.210 1.00 96.75 372 TYR A C 1
ATOM 3015 O O . TYR A 1 372 ? 0.700 -24.749 1.430 1.00 96.75 372 TYR A O 1
ATOM 3023 N N . LEU A 1 373 ? 0.644 -25.533 3.525 1.00 96.00 373 LEU A N 1
ATOM 3024 C CA . LEU A 1 373 ? 1.267 -24.368 4.161 1.00 96.00 373 LEU A CA 1
ATOM 3025 C C . LEU A 1 373 ? 2.591 -24.770 4.822 1.00 96.00 373 LEU A C 1
ATOM 3027 O O . LEU A 1 373 ? 2.722 -25.884 5.330 1.00 96.00 373 LEU A O 1
ATOM 3031 N N . TRP A 1 374 ? 3.583 -23.882 4.832 1.00 96.75 374 TRP A N 1
ATOM 3032 C CA . TRP A 1 374 ? 4.839 -24.134 5.546 1.00 96.75 374 TRP A CA 1
ATOM 3033 C C . TRP A 1 374 ? 4.631 -24.229 7.070 1.00 96.75 374 TRP A C 1
ATOM 3035 O O . TRP A 1 374 ? 3.897 -23.434 7.655 1.00 96.75 374 TRP A O 1
ATOM 3045 N N . TYR A 1 375 ? 5.291 -25.192 7.719 1.00 94.88 375 TYR A N 1
ATOM 3046 C CA . TYR A 1 375 ? 5.053 -25.571 9.119 1.00 94.88 375 TYR A CA 1
ATOM 3047 C C . TYR A 1 375 ? 5.525 -24.547 10.174 1.00 94.88 375 TYR A C 1
ATOM 3049 O O . TYR A 1 375 ? 5.135 -24.662 11.330 1.00 94.88 375 TYR A O 1
ATOM 3057 N N . GLU A 1 376 ? 6.290 -23.516 9.795 1.00 95.12 376 GLU A N 1
ATOM 3058 C CA . GLU A 1 376 ? 6.539 -22.325 10.639 1.00 95.12 376 GLU A CA 1
ATOM 3059 C C . GLU A 1 376 ? 5.324 -21.377 10.695 1.00 95.12 376 GLU A C 1
ATOM 3061 O O . GLU A 1 376 ? 5.382 -20.329 11.332 1.00 95.12 376 GLU A O 1
ATOM 3066 N N . GLN A 1 377 ? 4.222 -21.732 10.017 1.00 94.62 377 GLN A N 1
ATOM 3067 C CA . GLN A 1 377 ? 2.871 -21.157 10.109 1.00 94.62 377 GLN A CA 1
ATOM 3068 C C . GLN A 1 377 ? 2.718 -19.691 9.643 1.00 94.62 377 GLN A C 1
ATOM 3070 O O . GLN A 1 377 ? 1.635 -19.295 9.209 1.00 94.62 377 GLN A O 1
ATOM 3075 N N . SER A 1 378 ? 3.794 -18.907 9.574 1.00 93.50 378 SER A N 1
ATOM 3076 C CA . SER A 1 378 ? 3.809 -17.591 8.933 1.00 93.50 378 SER A CA 1
ATOM 3077 C C . SER A 1 378 ? 3.581 -17.684 7.419 1.00 93.50 378 SER A C 1
ATOM 3079 O O . SER A 1 378 ? 4.347 -18.303 6.671 1.00 93.50 378 SER A O 1
ATOM 3081 N N . LEU A 1 379 ? 2.560 -16.973 6.928 1.00 91.81 379 LEU A N 1
ATOM 3082 C CA . LEU A 1 379 ? 2.257 -16.896 5.492 1.00 91.81 379 LEU A CA 1
ATOM 3083 C C . LEU A 1 379 ? 3.345 -16.153 4.694 1.00 91.81 379 LEU A C 1
ATOM 3085 O O . LEU A 1 379 ? 3.478 -16.362 3.485 1.00 91.81 379 LEU A O 1
ATOM 3089 N N . SER A 1 380 ? 4.158 -15.330 5.363 1.00 89.81 380 SER A N 1
ATOM 3090 C CA . SER A 1 380 ? 5.325 -14.688 4.751 1.00 89.81 380 SER A CA 1
ATOM 3091 C C . SER A 1 380 ? 6.483 -15.666 4.570 1.00 89.81 380 SER A C 1
ATOM 3093 O O . SER A 1 380 ? 7.106 -15.645 3.509 1.00 89.81 380 SER A O 1
ATOM 3095 N N . TYR A 1 381 ? 6.723 -16.576 5.521 1.00 92.94 381 TYR A N 1
ATOM 3096 C CA . TYR A 1 381 ? 7.719 -17.644 5.359 1.00 92.94 381 TYR A CA 1
ATOM 3097 C C . TYR A 1 381 ? 7.272 -18.718 4.352 1.00 92.94 381 TYR A C 1
ATOM 3099 O O . TYR A 1 381 ? 8.079 -19.170 3.539 1.00 92.94 381 TYR A O 1
ATOM 3107 N N . ASN A 1 382 ? 5.968 -19.003 4.263 1.00 94.38 382 ASN A N 1
ATOM 3108 C CA . ASN A 1 382 ? 5.398 -19.786 3.161 1.00 94.38 382 ASN A CA 1
ATOM 3109 C C . ASN A 1 382 ? 5.725 -19.168 1.780 1.00 94.38 382 ASN A C 1
ATOM 3111 O O . ASN A 1 382 ? 6.192 -19.858 0.874 1.00 94.38 382 ASN A O 1
ATOM 3115 N N . ALA A 1 383 ? 5.562 -17.848 1.625 1.00 93.38 383 ALA A N 1
ATOM 3116 C CA . ALA A 1 383 ? 5.956 -17.137 0.405 1.00 93.38 383 ALA A CA 1
ATOM 3117 C C . ALA A 1 383 ? 7.487 -17.031 0.214 1.00 93.38 383 ALA A C 1
ATOM 3119 O O . ALA A 1 383 ? 7.958 -16.926 -0.919 1.00 93.38 383 ALA A O 1
ATOM 3120 N N . PHE A 1 384 ? 8.270 -17.060 1.295 1.00 94.38 384 PHE A N 1
ATOM 3121 C CA . PHE A 1 384 ? 9.735 -17.016 1.266 1.00 94.38 384 PHE A CA 1
ATOM 3122 C C . PHE A 1 384 ? 10.341 -18.297 0.681 1.00 94.38 384 PHE A C 1
ATOM 3124 O O . PHE A 1 384 ? 11.262 -18.223 -0.125 1.00 94.38 384 PHE A O 1
ATOM 3131 N N . ILE A 1 385 ? 9.767 -19.459 0.993 1.00 95.81 385 ILE A N 1
ATOM 3132 C CA . ILE A 1 385 ? 10.195 -20.757 0.448 1.00 95.81 385 ILE A CA 1
ATOM 3133 C C . ILE A 1 385 ? 9.831 -20.929 -1.025 1.00 95.81 385 ILE A C 1
ATOM 3135 O O . ILE A 1 385 ? 10.628 -21.446 -1.805 1.00 95.81 385 ILE A O 1
ATOM 3139 N N . ILE A 1 386 ? 8.683 -20.402 -1.452 1.00 97.00 386 ILE A N 1
ATOM 3140 C CA . ILE A 1 386 ? 8.353 -20.326 -2.882 1.00 97.00 386 ILE A CA 1
ATOM 3141 C C . ILE A 1 386 ? 9.414 -19.492 -3.626 1.00 97.00 386 ILE A C 1
ATOM 3143 O O . ILE A 1 386 ? 9.823 -19.856 -4.726 1.00 97.00 386 ILE A O 1
ATOM 3147 N N . ARG A 1 387 ? 9.933 -18.413 -3.018 1.00 96.56 387 ARG A N 1
ATOM 3148 C CA . ARG A 1 387 ? 11.048 -17.628 -3.587 1.00 96.56 387 ARG A CA 1
ATOM 3149 C C . ARG A 1 387 ? 12.384 -18.376 -3.592 1.00 96.56 387 ARG A C 1
ATOM 3151 O O . ARG A 1 387 ? 13.156 -18.127 -4.508 1.00 96.56 387 ARG A O 1
ATOM 3158 N N . ALA A 1 388 ? 12.632 -19.279 -2.642 1.00 97.62 388 ALA A N 1
ATOM 3159 C CA . ALA A 1 388 ? 13.817 -20.143 -2.635 1.00 97.62 388 ALA A CA 1
ATOM 3160 C C . ALA A 1 388 ? 13.805 -21.145 -3.802 1.00 97.62 388 ALA A C 1
ATOM 3162 O O . ALA A 1 388 ? 14.801 -21.312 -4.499 1.00 97.62 388 ALA A O 1
ATOM 3163 N N . MET A 1 389 ? 12.653 -21.778 -4.048 1.00 98.12 389 MET A N 1
ATOM 3164 C CA . MET A 1 389 ? 12.512 -22.810 -5.081 1.00 98.12 389 MET A CA 1
ATOM 3165 C C . MET A 1 389 ? 12.412 -22.259 -6.505 1.00 98.12 389 MET A C 1
ATOM 3167 O O . MET A 1 389 ? 12.825 -22.929 -7.446 1.00 98.12 389 MET A O 1
ATOM 3171 N N . MET A 1 390 ? 11.855 -21.060 -6.698 1.00 96.44 390 MET A N 1
ATOM 3172 C CA . MET A 1 390 ? 11.601 -20.527 -8.043 1.00 96.44 390 MET A CA 1
ATOM 3173 C C . MET A 1 390 ? 12.855 -20.392 -8.932 1.00 96.44 390 MET A C 1
ATOM 3175 O O . MET A 1 390 ? 12.770 -20.803 -10.090 1.00 96.44 390 MET A O 1
ATOM 3179 N N . PRO A 1 391 ? 14.018 -19.906 -8.445 1.00 96.06 391 PRO A N 1
ATOM 3180 C CA . PRO A 1 391 ? 15.269 -19.947 -9.200 1.00 96.06 391 PRO A CA 1
ATOM 3181 C C . PRO A 1 391 ? 15.665 -21.365 -9.629 1.00 96.06 391 PRO A C 1
ATOM 3183 O O . PRO A 1 391 ? 16.009 -21.564 -10.791 1.00 96.06 391 PRO A O 1
ATOM 3186 N N . LEU A 1 392 ? 15.557 -22.359 -8.738 1.00 98.06 392 LEU A N 1
ATOM 3187 C CA . LEU A 1 392 ? 15.876 -23.756 -9.047 1.00 98.06 392 LEU A CA 1
ATOM 3188 C C . LEU A 1 392 ? 14.919 -24.353 -10.093 1.00 98.06 392 LEU A C 1
ATOM 3190 O O . LEU A 1 392 ? 15.374 -24.981 -11.046 1.00 98.06 392 LEU A O 1
ATOM 3194 N N . LEU A 1 393 ? 13.609 -24.122 -9.959 1.00 98.12 393 LEU A N 1
ATOM 3195 C CA . LEU A 1 393 ? 12.601 -24.594 -10.917 1.00 98.12 393 LEU A CA 1
ATOM 3196 C C . LEU A 1 393 ? 12.783 -23.955 -12.304 1.00 98.12 393 LEU A C 1
ATOM 3198 O O . LEU A 1 393 ? 12.661 -24.637 -13.320 1.00 98.12 393 LEU A O 1
ATOM 3202 N N . VAL A 1 394 ? 13.118 -22.663 -12.370 1.00 96.56 394 VAL A N 1
ATOM 3203 C CA . VAL A 1 394 ? 13.469 -22.011 -13.641 1.00 96.56 394 VAL A CA 1
ATOM 3204 C C . VAL A 1 394 ? 14.748 -22.619 -14.221 1.00 96.56 394 VAL A C 1
ATOM 3206 O O . VAL A 1 394 ? 14.761 -22.963 -15.399 1.00 96.56 394 VAL A O 1
ATOM 3209 N N . PHE A 1 395 ? 15.789 -22.820 -13.407 1.00 95.75 395 PHE A N 1
ATOM 3210 C CA . PHE A 1 395 ? 17.069 -23.383 -13.847 1.00 95.75 395 PHE A CA 1
ATOM 3211 C C . PHE A 1 395 ? 16.900 -24.801 -14.416 1.00 95.75 395 PHE A C 1
ATOM 3213 O O . PHE A 1 395 ? 17.245 -25.034 -15.570 1.00 95.75 395 PHE A O 1
ATOM 3220 N N . ALA A 1 396 ? 16.285 -25.720 -13.661 1.00 96.31 396 ALA A N 1
ATOM 3221 C CA . ALA A 1 396 ? 16.007 -27.092 -14.100 1.00 96.31 396 ALA A CA 1
ATOM 3222 C C . ALA A 1 396 ? 15.080 -27.151 -15.326 1.00 96.31 396 ALA A C 1
ATOM 3224 O O . ALA A 1 396 ? 15.189 -28.055 -16.154 1.00 96.31 396 ALA A O 1
ATOM 3225 N N . GLY A 1 397 ? 14.176 -26.178 -15.462 1.00 95.38 397 GLY A N 1
ATOM 3226 C CA . GLY A 1 397 ? 13.344 -26.013 -16.648 1.00 95.38 397 GLY A CA 1
ATOM 3227 C C . GLY A 1 397 ? 14.118 -25.573 -17.895 1.00 95.38 397 GLY A C 1
ATOM 3228 O O . GLY A 1 397 ? 13.755 -25.982 -18.994 1.00 95.38 397 GLY A O 1
ATOM 3229 N N . LEU A 1 398 ? 15.176 -24.772 -17.734 1.00 94.31 398 LEU A N 1
ATOM 3230 C CA . LEU A 1 398 ? 16.045 -24.307 -18.823 1.00 94.31 398 LEU A CA 1
ATOM 3231 C C . LEU A 1 398 ? 17.176 -25.292 -19.170 1.00 94.31 398 LEU A C 1
ATOM 3233 O O . LEU A 1 398 ? 17.689 -25.229 -20.281 1.00 94.31 398 LEU A O 1
ATOM 3237 N N . THR A 1 399 ? 17.548 -26.202 -18.262 1.00 90.69 399 THR A N 1
ATOM 3238 C CA . THR A 1 399 ? 18.561 -27.257 -18.490 1.00 90.69 399 THR A CA 1
ATOM 3239 C C . THR A 1 399 ? 17.967 -28.643 -18.773 1.00 90.69 399 THR A C 1
ATOM 3241 O O . THR A 1 399 ? 18.660 -29.653 -18.663 1.00 90.69 399 THR A O 1
ATOM 3244 N N . GLU A 1 400 ? 16.680 -28.706 -19.132 1.00 90.31 400 GLU A N 1
ATOM 3245 C CA . GLU A 1 400 ? 15.955 -29.942 -19.487 1.00 90.31 400 GLU A CA 1
ATOM 3246 C C . GLU A 1 400 ? 15.925 -31.015 -18.371 1.00 90.31 400 GLU A C 1
ATOM 3248 O O . GLU A 1 400 ? 15.720 -32.200 -18.624 1.00 90.31 400 GLU A O 1
ATOM 3253 N N . LYS A 1 401 ? 16.073 -30.607 -17.102 1.00 94.19 401 LYS A N 1
ATOM 3254 C CA . LYS A 1 401 ? 16.006 -31.483 -15.913 1.00 94.19 401 LYS A CA 1
ATOM 3255 C C . LYS A 1 401 ? 14.672 -31.407 -15.155 1.00 94.19 401 LYS A C 1
ATOM 3257 O O . LYS A 1 401 ? 14.567 -31.971 -14.066 1.00 94.19 401 LYS A O 1
ATOM 3262 N N . LYS A 1 402 ? 13.654 -30.726 -15.704 1.00 94.00 402 LYS A N 1
ATOM 3263 C CA . LYS A 1 402 ? 12.387 -30.403 -15.009 1.00 94.00 402 LYS A CA 1
ATOM 3264 C C . LYS A 1 402 ? 11.697 -31.601 -14.338 1.00 94.00 402 LYS A C 1
ATOM 3266 O O . LYS A 1 402 ? 11.126 -31.443 -13.263 1.00 94.00 402 LYS A O 1
ATOM 3271 N N . ASP A 1 403 ? 11.780 -32.788 -14.937 1.00 93.88 403 ASP A N 1
ATOM 3272 C CA . ASP A 1 403 ? 11.036 -33.968 -14.482 1.00 93.88 403 ASP A CA 1
AT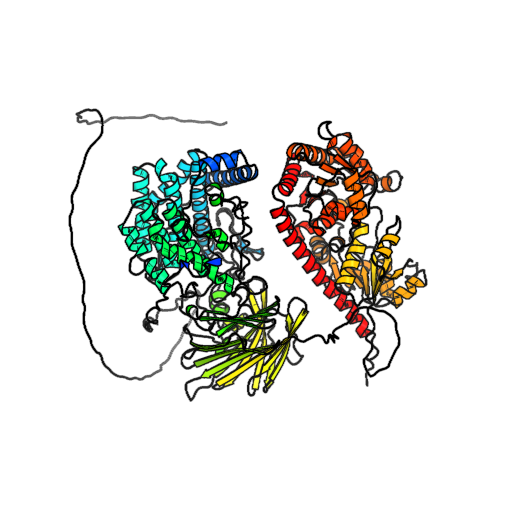OM 3273 C C . ASP A 1 403 ? 11.561 -34.496 -13.139 1.00 93.88 403 ASP A C 1
ATOM 3275 O O . ASP A 1 403 ? 10.805 -35.077 -12.364 1.00 93.88 403 ASP A O 1
ATOM 3279 N N . GLN A 1 404 ? 12.821 -34.196 -12.797 1.00 94.75 404 GLN A N 1
ATOM 3280 C CA . GLN A 1 404 ? 13.397 -34.507 -11.484 1.00 94.75 404 GLN A CA 1
ATOM 3281 C C . GLN A 1 404 ? 12.821 -33.650 -10.341 1.00 94.75 404 GLN A C 1
ATOM 3283 O O . GLN A 1 404 ? 13.090 -33.941 -9.179 1.00 94.75 404 GLN A O 1
ATOM 3288 N N . LEU A 1 405 ? 12.057 -32.599 -10.656 1.00 96.31 405 LEU A N 1
ATOM 3289 C CA . LEU A 1 405 ? 11.434 -31.684 -9.693 1.00 96.31 405 LEU A CA 1
ATOM 3290 C C . LEU A 1 405 ? 9.905 -31.595 -9.867 1.00 96.31 405 LEU A C 1
ATOM 3292 O O . LEU A 1 405 ? 9.284 -30.628 -9.424 1.00 96.31 405 LEU A O 1
ATOM 3296 N N . ALA A 1 406 ? 9.278 -32.554 -10.561 1.00 94.38 406 ALA A N 1
ATOM 3297 C CA . ALA A 1 406 ? 7.857 -32.486 -10.910 1.00 94.38 406 ALA A CA 1
ATOM 3298 C C . ALA A 1 406 ? 6.922 -32.495 -9.682 1.00 94.38 406 ALA A C 1
ATOM 3300 O O . ALA A 1 406 ? 5.949 -31.737 -9.645 1.00 94.38 406 ALA A O 1
ATOM 3301 N N . GLN A 1 407 ? 7.238 -33.294 -8.658 1.00 94.75 407 GLN A N 1
ATOM 3302 C CA . GLN A 1 407 ? 6.434 -33.389 -7.435 1.00 94.75 407 GLN A CA 1
ATOM 3303 C C . GLN A 1 407 ? 6.613 -32.141 -6.556 1.00 94.75 407 GLN A C 1
ATOM 3305 O O . GLN A 1 407 ? 5.651 -31.576 -6.036 1.00 94.75 407 GLN A O 1
ATOM 3310 N N . GLU A 1 408 ? 7.848 -31.661 -6.431 1.00 96.94 408 GLU A N 1
ATOM 3311 C CA . GLU A 1 408 ? 8.224 -30.451 -5.707 1.00 96.94 408 GLU A CA 1
ATOM 3312 C C . GLU A 1 408 ? 7.577 -29.219 -6.354 1.00 96.94 408 GLU A C 1
ATOM 3314 O O . GLU A 1 408 ? 7.008 -28.384 -5.653 1.00 96.94 408 GLU A O 1
ATOM 3319 N N . ALA A 1 409 ? 7.568 -29.146 -7.688 1.00 97.50 409 ALA A N 1
ATOM 3320 C CA . ALA A 1 409 ? 6.850 -28.145 -8.474 1.00 97.50 409 ALA A CA 1
ATOM 3321 C C . ALA A 1 409 ? 5.343 -28.115 -8.155 1.00 97.50 409 ALA A C 1
ATOM 3323 O O . ALA A 1 409 ? 4.785 -27.038 -7.920 1.00 97.50 409 ALA A O 1
ATOM 3324 N N . ALA A 1 410 ? 4.683 -29.276 -8.084 1.00 97.12 410 ALA A N 1
ATOM 3325 C CA . ALA A 1 410 ? 3.273 -29.365 -7.702 1.00 97.12 410 ALA A CA 1
ATOM 3326 C C . ALA A 1 410 ? 3.025 -28.910 -6.252 1.00 97.12 410 ALA A C 1
ATOM 3328 O O . ALA A 1 410 ? 2.062 -28.184 -5.987 1.00 97.12 410 ALA A O 1
ATOM 3329 N N . ILE A 1 411 ? 3.925 -29.247 -5.323 1.00 97.88 411 ILE A N 1
ATOM 3330 C CA . ILE A 1 411 ? 3.853 -28.790 -3.927 1.00 97.88 411 ILE A CA 1
ATOM 3331 C C . ILE A 1 411 ? 4.047 -27.264 -3.834 1.00 97.88 411 ILE A C 1
ATOM 3333 O O . ILE A 1 411 ? 3.233 -26.597 -3.194 1.00 97.88 411 ILE A O 1
ATOM 3337 N N . VAL A 1 412 ? 5.042 -26.682 -4.520 1.00 97.62 412 VAL A N 1
ATOM 3338 C CA . VAL A 1 412 ? 5.257 -25.219 -4.590 1.00 97.62 412 VAL A CA 1
ATOM 3339 C C . VAL A 1 412 ? 4.030 -24.508 -5.172 1.00 97.62 412 VAL A C 1
ATOM 3341 O O . VAL A 1 412 ? 3.626 -23.458 -4.664 1.00 97.62 412 VAL A O 1
ATOM 3344 N N . GLN A 1 413 ? 3.391 -25.076 -6.202 1.00 95.69 413 GLN A N 1
ATOM 3345 C CA . GLN A 1 413 ? 2.173 -24.495 -6.768 1.00 95.69 413 GLN A CA 1
ATOM 3346 C C . GLN A 1 413 ? 1.032 -24.489 -5.743 1.00 95.69 413 GLN A C 1
ATOM 3348 O O . GLN A 1 413 ? 0.369 -23.462 -5.582 1.00 95.69 413 GLN A O 1
ATOM 3353 N N . ASN A 1 414 ? 0.842 -25.574 -4.989 1.00 95.94 414 ASN A N 1
ATOM 3354 C CA . ASN A 1 414 ? -0.169 -25.633 -3.931 1.00 95.94 414 ASN A CA 1
ATOM 3355 C C . ASN A 1 414 ? 0.106 -24.621 -2.813 1.00 95.94 414 ASN A C 1
ATOM 3357 O O . ASN A 1 414 ? -0.819 -23.922 -2.401 1.00 95.94 414 ASN A O 1
ATOM 3361 N N . MET A 1 415 ? 1.367 -24.451 -2.397 1.00 96.19 415 MET A N 1
ATOM 3362 C CA . MET A 1 415 ? 1.761 -23.424 -1.420 1.00 96.19 415 MET A CA 1
ATOM 3363 C C . MET A 1 415 ? 1.452 -21.996 -1.895 1.00 96.19 415 MET A C 1
ATOM 3365 O O . MET A 1 415 ? 1.241 -21.106 -1.069 1.00 96.19 415 MET A O 1
ATOM 3369 N N . SER A 1 416 ? 1.395 -21.759 -3.213 1.00 93.38 416 SER A N 1
ATOM 3370 C CA . SER A 1 416 ? 0.986 -20.469 -3.788 1.00 93.38 416 SER A CA 1
ATOM 3371 C C . SER A 1 416 ? -0.536 -20.245 -3.804 1.00 93.38 416 SER A C 1
ATOM 3373 O O . SER A 1 416 ? -0.981 -19.096 -3.821 1.00 93.38 416 SER A O 1
ATOM 3375 N N . LEU A 1 417 ? -1.326 -21.326 -3.773 1.00 92.00 417 LEU A N 1
ATOM 3376 C CA . LEU A 1 417 ? -2.790 -21.322 -3.885 1.00 92.00 417 LEU A CA 1
ATOM 3377 C C . LEU A 1 417 ? -3.494 -21.437 -2.524 1.00 92.00 417 LEU A C 1
ATOM 3379 O O . LEU A 1 417 ? -4.462 -20.716 -2.280 1.00 92.00 417 LEU A O 1
ATOM 3383 N N . ALA A 1 418 ? -3.001 -22.291 -1.621 1.00 93.50 418 ALA A N 1
ATOM 3384 C CA . ALA A 1 418 ? -3.625 -22.576 -0.327 1.00 93.50 418 ALA A CA 1
ATOM 3385 C C . ALA A 1 418 ? -3.925 -21.319 0.524 1.00 93.50 418 ALA A C 1
ATOM 3387 O O . ALA A 1 418 ? -5.044 -21.228 1.042 1.00 93.50 418 ALA A O 1
ATOM 3388 N N . PRO A 1 419 ? -3.040 -20.295 0.610 1.00 93.06 419 PRO A N 1
ATOM 3389 C CA . PRO A 1 419 ? -3.341 -19.062 1.340 1.00 93.06 419 PRO A CA 1
ATOM 3390 C C . PRO A 1 419 ? -4.576 -18.309 0.829 1.00 93.06 419 PRO A C 1
ATOM 3392 O O . PRO A 1 419 ? -5.238 -17.629 1.608 1.00 93.06 419 PRO A O 1
ATOM 3395 N N . LEU A 1 420 ? -4.930 -18.436 -0.456 1.00 90.31 420 LEU A N 1
ATOM 3396 C CA . LEU A 1 420 ? -6.055 -17.708 -1.054 1.00 90.31 420 LEU A CA 1
ATOM 3397 C C . LEU A 1 420 ? -7.415 -18.171 -0.512 1.00 90.31 420 LEU A C 1
ATOM 3399 O O . LEU A 1 420 ? -8.357 -17.383 -0.502 1.00 90.31 420 LEU A O 1
ATOM 3403 N N . ARG A 1 421 ? -7.507 -19.408 -0.002 1.00 90.69 421 ARG A N 1
ATOM 3404 C CA . ARG A 1 421 ? -8.702 -19.932 0.686 1.00 90.69 421 ARG A CA 1
ATOM 3405 C C . ARG A 1 421 ? -8.960 -19.237 2.031 1.00 90.69 421 ARG A C 1
ATOM 3407 O O . ARG A 1 421 ? -10.080 -19.271 2.525 1.00 90.69 421 ARG A O 1
ATOM 3414 N N . MET A 1 422 ? -7.938 -18.611 2.622 1.00 92.19 422 MET A N 1
ATOM 3415 C CA . MET A 1 422 ? -8.010 -17.972 3.942 1.00 92.19 422 MET A CA 1
ATOM 3416 C C . MET A 1 422 ? -8.338 -16.471 3.899 1.00 92.19 422 MET A C 1
ATOM 3418 O O . MET A 1 422 ? -8.317 -15.815 4.937 1.00 92.19 422 MET A O 1
ATOM 3422 N N . ALA A 1 423 ? -8.621 -15.911 2.721 1.00 90.81 423 ALA A N 1
ATOM 3423 C CA . ALA A 1 423 ? -8.858 -14.482 2.547 1.00 90.81 423 ALA A CA 1
ATOM 3424 C C . ALA A 1 423 ? -10.063 -13.969 3.352 1.00 90.81 423 ALA A C 1
ATOM 3426 O O . ALA A 1 423 ? -11.165 -14.510 3.247 1.00 90.81 423 ALA A O 1
ATOM 3427 N N . PHE A 1 424 ? -9.870 -12.884 4.105 1.00 90.25 424 PHE A N 1
ATOM 3428 C CA . PHE A 1 424 ? -10.970 -12.084 4.645 1.00 90.25 424 PHE A CA 1
ATOM 3429 C C . PHE A 1 424 ? -11.672 -11.296 3.518 1.00 90.25 424 PHE A C 1
ATOM 3431 O O . PHE A 1 424 ? -11.075 -11.087 2.457 1.00 90.25 424 PHE A O 1
ATOM 3438 N N . PRO A 1 425 ? -12.907 -10.791 3.721 1.00 85.25 425 PRO A N 1
ATOM 3439 C CA . PRO A 1 425 ? -13.674 -10.119 2.665 1.00 85.25 425 PRO A CA 1
ATOM 3440 C C . PRO A 1 425 ? -13.055 -8.803 2.165 1.00 85.25 425 PRO A C 1
ATOM 3442 O O . PRO A 1 425 ? -13.393 -8.340 1.080 1.00 85.25 425 PRO A O 1
ATOM 3445 N N . ASP A 1 426 ? -12.127 -8.204 2.919 1.00 79.25 426 ASP A N 1
ATOM 3446 C CA . ASP A 1 426 ? -11.340 -7.045 2.476 1.00 79.25 426 ASP A CA 1
ATOM 3447 C C . ASP A 1 426 ? -10.119 -7.433 1.608 1.00 79.25 426 ASP A C 1
ATOM 3449 O O . ASP A 1 426 ? -9.396 -6.567 1.109 1.00 79.25 426 ASP A O 1
ATOM 3453 N N . GLY A 1 427 ? -9.862 -8.729 1.418 1.00 83.56 427 GLY A N 1
ATOM 3454 C CA . GLY A 1 427 ? -8.716 -9.266 0.687 1.00 83.56 427 GLY A CA 1
ATOM 3455 C C . GLY A 1 427 ? -7.405 -9.286 1.480 1.00 83.56 427 GLY A C 1
ATOM 3456 O O . GLY A 1 427 ? -6.345 -9.464 0.876 1.00 83.56 427 GLY A O 1
ATOM 3457 N N . THR A 1 428 ? -7.422 -9.084 2.800 1.00 87.19 428 THR A N 1
ATOM 3458 C CA . THR A 1 428 ? -6.281 -9.434 3.665 1.00 87.19 428 THR A CA 1
ATOM 3459 C C . THR A 1 428 ? -6.251 -10.934 3.957 1.00 87.19 428 THR A C 1
ATOM 3461 O O . THR A 1 428 ? -7.265 -11.626 3.866 1.00 87.19 428 THR A O 1
ATOM 3464 N N . LEU A 1 429 ? -5.067 -11.453 4.272 1.00 91.00 429 LEU A N 1
ATOM 3465 C CA . LEU A 1 429 ? -4.876 -12.789 4.825 1.00 91.00 429 LEU A CA 1
ATOM 3466 C C . LEU A 1 429 ? -4.654 -12.693 6.345 1.00 91.00 429 LEU A C 1
ATOM 3468 O O . LEU A 1 429 ? -4.182 -11.657 6.827 1.00 91.00 429 LEU A O 1
ATOM 3472 N N . PRO A 1 430 ? -4.929 -13.771 7.100 1.00 92.00 430 PRO A N 1
ATOM 3473 C CA . PRO A 1 430 ? -4.454 -13.926 8.467 1.00 92.00 430 PRO A CA 1
ATOM 3474 C C . PRO A 1 430 ? -2.944 -13.697 8.586 1.00 92.00 430 PRO A C 1
ATOM 3476 O O . PRO A 1 430 ? -2.182 -13.969 7.658 1.00 92.00 430 PRO A O 1
ATOM 3479 N N . ASN A 1 431 ? -2.509 -13.207 9.744 1.00 91.12 431 ASN A N 1
ATOM 3480 C CA . ASN A 1 431 ? -1.122 -12.817 9.989 1.00 91.12 431 ASN A CA 1
ATOM 3481 C C . ASN A 1 431 ? -0.547 -13.489 11.261 1.00 91.12 431 ASN A C 1
ATOM 3483 O O . ASN A 1 431 ? -0.072 -12.779 12.140 1.00 91.12 431 ASN A O 1
ATOM 3487 N N . PRO A 1 432 ? -0.630 -14.825 11.415 1.00 91.75 432 PRO A N 1
ATOM 3488 C CA . PRO A 1 432 ? -0.009 -15.513 12.545 1.00 91.75 432 PRO A CA 1
ATOM 3489 C C . PRO A 1 432 ? 1.522 -15.466 12.450 1.00 91.75 432 PRO A C 1
ATOM 3491 O O . PRO A 1 432 ? 2.087 -15.440 11.349 1.00 91.75 432 PRO A O 1
ATOM 3494 N N . SER A 1 433 ? 2.165 -15.558 13.613 1.00 92.50 433 SER A N 1
ATOM 3495 C CA . SER A 1 433 ? 3.607 -15.742 13.789 1.00 92.50 433 SER A CA 1
ATOM 3496 C C . SER A 1 433 ? 4.443 -14.636 13.122 1.00 92.50 433 SER A C 1
ATOM 3498 O O . SER A 1 433 ? 3.940 -13.548 12.821 1.00 92.50 433 SER A O 1
ATOM 3500 N N . ASP A 1 434 ? 5.751 -14.842 12.938 1.00 91.38 434 ASP A N 1
ATOM 3501 C CA . ASP A 1 434 ? 6.596 -13.767 12.412 1.00 91.38 434 ASP A CA 1
ATOM 3502 C C . ASP A 1 434 ? 6.223 -13.354 10.979 1.00 91.38 434 ASP A C 1
ATOM 3504 O O . ASP A 1 434 ? 6.524 -14.030 9.990 1.00 91.38 434 ASP A O 1
ATOM 3508 N N . VAL A 1 435 ? 5.641 -12.162 10.860 1.00 87.38 435 VAL A N 1
ATOM 3509 C CA . VAL A 1 435 ? 5.485 -11.430 9.602 1.00 87.38 435 VAL A CA 1
ATOM 3510 C C . VAL A 1 435 ? 6.037 -10.020 9.774 1.00 87.38 435 VAL A C 1
ATOM 3512 O O . VAL A 1 435 ? 5.469 -9.217 10.514 1.00 87.38 435 VAL A O 1
ATOM 3515 N N . THR A 1 436 ? 7.116 -9.714 9.053 1.00 74.69 436 THR A N 1
ATOM 3516 C CA . THR A 1 436 ? 7.643 -8.354 8.889 1.00 74.69 436 THR A CA 1
ATOM 3517 C C . THR A 1 436 ? 6.969 -7.650 7.706 1.00 74.69 436 THR A C 1
ATOM 3519 O O . THR A 1 436 ? 6.700 -8.253 6.665 1.00 74.69 436 THR A O 1
ATOM 3522 N N . GLY A 1 437 ? 6.687 -6.352 7.851 1.00 69.88 437 GLY A N 1
ATOM 3523 C CA . GLY A 1 437 ? 5.931 -5.580 6.855 1.00 69.88 437 GLY A CA 1
ATOM 3524 C C . GLY A 1 437 ? 4.417 -5.849 6.883 1.00 69.88 437 GLY A C 1
ATOM 3525 O O . GLY A 1 437 ? 3.929 -6.612 7.711 1.00 69.88 437 GLY A O 1
ATOM 3526 N N . SER A 1 438 ? 3.658 -5.152 6.026 1.00 67.50 438 SER A N 1
ATOM 3527 C CA . SER A 1 438 ? 2.177 -5.140 5.990 1.00 67.50 438 SER A CA 1
ATOM 3528 C C . SER A 1 438 ? 1.522 -6.533 5.950 1.00 67.50 438 SER A C 1
ATOM 3530 O O . SER A 1 438 ? 2.129 -7.452 5.400 1.00 67.50 438 SER A O 1
ATOM 3532 N N . PRO A 1 439 ? 0.266 -6.690 6.434 1.00 73.06 439 PRO A N 1
ATOM 3533 C CA . PRO A 1 439 ? -0.440 -7.967 6.356 1.00 73.06 439 PRO A CA 1
ATOM 3534 C C . PRO A 1 439 ? -0.471 -8.484 4.910 1.00 73.06 439 PRO A C 1
ATOM 3536 O O . PRO A 1 439 ? -0.806 -7.700 4.007 1.00 73.06 439 PRO A O 1
ATOM 3539 N N . PRO A 1 440 ? -0.145 -9.766 4.659 1.00 78.69 440 PRO A N 1
ATOM 3540 C CA . PRO A 1 440 ? -0.249 -10.349 3.331 1.00 78.69 440 PRO A CA 1
ATOM 3541 C C . PRO A 1 440 ? -1.670 -10.180 2.776 1.00 78.69 440 PRO A C 1
ATOM 3543 O O . PRO A 1 440 ? -2.651 -10.219 3.518 1.00 78.69 440 PRO A O 1
ATOM 3546 N N . ARG A 1 441 ? -1.800 -9.972 1.462 1.00 81.19 441 ARG A N 1
ATOM 3547 C CA . ARG A 1 441 ? -3.106 -9.830 0.798 1.00 81.19 441 ARG A CA 1
ATOM 3548 C C . ARG A 1 441 ? -3.335 -10.940 -0.209 1.00 81.19 441 ARG A C 1
ATOM 3550 O O . ARG A 1 441 ? -2.444 -11.248 -1.007 1.00 81.19 441 ARG A O 1
ATOM 3557 N N . ALA A 1 442 ? -4.556 -11.469 -0.210 1.00 80.06 442 ALA A N 1
ATOM 3558 C CA . ALA A 1 442 ? -5.038 -12.399 -1.215 1.00 80.06 442 ALA A CA 1
ATOM 3559 C C . ALA A 1 442 ? -4.962 -11.710 -2.580 1.00 80.06 442 ALA A C 1
ATOM 3561 O O . ALA A 1 442 ? -5.677 -10.749 -2.863 1.00 80.06 442 ALA A O 1
ATOM 3562 N N . SER A 1 443 ? -3.999 -12.126 -3.394 1.00 71.31 443 SER A N 1
ATOM 3563 C CA . SER A 1 443 ? -3.662 -11.428 -4.626 1.00 71.31 443 SER A CA 1
ATOM 3564 C C . SER A 1 443 ? -2.959 -12.359 -5.595 1.00 71.31 443 SER A C 1
ATOM 3566 O O . SER A 1 443 ? -2.210 -13.256 -5.209 1.00 71.31 443 SER A O 1
ATOM 3568 N N . ASN A 1 444 ? -3.128 -12.085 -6.883 1.00 69.31 444 ASN A N 1
ATOM 3569 C CA . ASN A 1 444 ? -2.427 -12.806 -7.937 1.00 69.31 444 ASN A CA 1
ATOM 3570 C C . ASN A 1 444 ? -0.925 -12.471 -8.026 1.00 69.31 444 ASN A C 1
ATOM 3572 O O . ASN A 1 444 ? -0.281 -12.909 -8.969 1.00 69.31 444 ASN A O 1
ATOM 3576 N N . MET A 1 445 ? -0.339 -11.724 -7.079 1.00 76.88 445 MET A N 1
ATOM 3577 C CA . MET A 1 445 ? 1.093 -11.400 -7.096 1.00 76.88 445 MET A CA 1
ATOM 3578 C C . MET A 1 445 ? 1.957 -12.661 -6.973 1.00 76.88 445 MET A C 1
ATOM 3580 O O . MET A 1 445 ? 2.867 -12.851 -7.774 1.00 76.88 445 MET A O 1
ATOM 3584 N N . LEU A 1 446 ? 1.645 -13.542 -6.016 1.00 82.69 446 LEU A N 1
ATOM 3585 C CA . LEU A 1 446 ? 2.376 -14.798 -5.823 1.00 82.69 446 LEU A CA 1
ATOM 3586 C C . LEU A 1 446 ? 2.109 -15.778 -6.978 1.00 82.69 446 LEU A C 1
ATOM 3588 O O . LEU A 1 446 ? 3.047 -16.340 -7.533 1.00 82.69 446 LEU A O 1
ATOM 3592 N N . ALA A 1 447 ? 0.848 -15.880 -7.415 1.00 80.94 447 ALA A N 1
ATOM 3593 C CA . ALA A 1 447 ? 0.448 -16.665 -8.584 1.00 80.94 447 ALA A CA 1
ATOM 3594 C C . ALA A 1 447 ? 1.159 -16.217 -9.879 1.00 80.94 447 ALA A C 1
ATOM 3596 O O . ALA A 1 447 ? 1.541 -17.049 -10.692 1.00 80.94 447 ALA A O 1
ATOM 3597 N N . ARG A 1 448 ? 1.377 -14.907 -10.070 1.00 79.31 448 ARG A N 1
ATOM 3598 C CA . ARG A 1 448 ? 2.153 -14.345 -11.192 1.00 79.31 448 ARG A CA 1
ATOM 3599 C C . ARG A 1 448 ? 3.648 -14.588 -11.057 1.00 79.31 448 ARG A C 1
ATOM 3601 O O . ARG A 1 448 ? 4.280 -14.903 -12.055 1.00 79.31 448 ARG A O 1
ATOM 3608 N N . PHE A 1 449 ? 4.197 -14.462 -9.850 1.00 86.56 449 PHE A N 1
ATOM 3609 C CA . PHE A 1 449 ? 5.609 -14.735 -9.585 1.00 86.56 449 PHE A CA 1
ATOM 3610 C C . PHE A 1 449 ? 5.984 -16.175 -9.964 1.00 86.56 449 PHE A C 1
ATOM 3612 O O . PHE A 1 449 ? 7.020 -16.385 -10.586 1.00 86.56 449 PHE A O 1
ATOM 3619 N N . VAL A 1 450 ? 5.111 -17.152 -9.685 1.00 90.06 450 VAL A N 1
ATOM 3620 C CA . VAL A 1 450 ? 5.347 -18.550 -10.084 1.00 90.06 450 VAL A CA 1
ATOM 3621 C C . VAL A 1 450 ? 4.981 -18.864 -11.544 1.00 90.06 450 VAL A C 1
ATOM 3623 O O . VAL A 1 450 ? 5.418 -19.883 -12.075 1.00 90.06 450 VAL A O 1
ATOM 3626 N N . ALA A 1 451 ? 4.223 -18.003 -12.236 1.00 87.75 451 ALA A N 1
ATOM 3627 C CA . ALA A 1 451 ? 3.582 -18.327 -13.518 1.00 87.75 451 ALA A CA 1
ATOM 3628 C C . ALA A 1 451 ? 4.533 -18.652 -14.689 1.00 87.75 451 ALA A C 1
ATOM 3630 O O . ALA A 1 451 ? 4.086 -19.285 -15.648 1.00 87.75 451 ALA A O 1
ATOM 3631 N N . ARG A 1 452 ? 5.826 -18.278 -14.626 1.00 89.31 452 ARG A N 1
ATOM 3632 C CA . ARG A 1 452 ? 6.824 -18.683 -15.643 1.00 89.31 452 ARG A CA 1
ATOM 3633 C C . ARG A 1 452 ? 6.948 -20.213 -15.722 1.00 89.31 452 ARG A C 1
ATOM 3635 O O . ARG A 1 452 ? 7.105 -20.746 -16.815 1.00 89.31 452 ARG A O 1
ATOM 3642 N N . VAL A 1 453 ? 6.812 -20.919 -14.598 1.00 93.31 453 VAL A N 1
ATOM 3643 C CA . VAL A 1 453 ? 6.957 -22.388 -14.519 1.00 93.31 453 VAL A CA 1
ATOM 3644 C C . VAL A 1 453 ? 5.741 -23.114 -13.928 1.00 93.31 453 VAL A C 1
ATOM 3646 O O . VAL A 1 453 ? 5.525 -24.276 -14.254 1.00 93.31 453 VAL A O 1
ATOM 3649 N N . LEU A 1 454 ? 4.898 -22.443 -13.135 1.00 93.56 454 LEU A N 1
ATOM 3650 C CA . LEU A 1 454 ? 3.721 -23.021 -12.462 1.00 93.56 454 LEU A CA 1
ATOM 3651 C C . LEU A 1 454 ? 2.433 -22.218 -12.765 1.00 93.56 454 LEU A C 1
ATOM 3653 O O . LEU A 1 454 ? 1.820 -21.663 -11.848 1.00 93.56 454 LEU A O 1
ATOM 3657 N N . PRO A 1 455 ? 2.006 -22.098 -14.037 1.00 88.94 455 PRO A N 1
ATOM 3658 C CA . PRO A 1 455 ? 0.893 -21.235 -14.442 1.00 88.94 455 PRO A CA 1
ATOM 3659 C C . PRO A 1 455 ? -0.461 -21.623 -13.813 1.00 88.94 455 PRO A C 1
ATOM 3661 O O . PRO A 1 455 ? -0.788 -22.801 -13.662 1.00 88.94 455 PRO A O 1
ATOM 3664 N N . THR A 1 456 ? -1.282 -20.615 -13.493 1.00 85.94 456 THR A N 1
ATOM 3665 C CA . THR A 1 456 ? -2.597 -20.767 -12.831 1.00 85.94 456 THR A CA 1
ATOM 3666 C C . THR A 1 456 ? -3.684 -19.942 -13.529 1.00 85.94 456 THR A C 1
ATOM 3668 O O . THR A 1 456 ? -3.389 -18.998 -14.263 1.00 85.94 456 THR A O 1
ATOM 3671 N N . THR A 1 457 ? -4.959 -20.248 -13.286 1.00 81.88 457 THR A N 1
ATOM 3672 C CA . THR A 1 457 ? -6.090 -19.436 -13.781 1.00 81.88 457 THR A CA 1
ATOM 3673 C C . THR A 1 457 ? -6.273 -18.133 -12.988 1.00 81.88 457 THR A C 1
ATOM 3675 O O . THR A 1 457 ? -6.881 -17.187 -13.483 1.00 81.88 457 THR A O 1
ATOM 3678 N N . ILE A 1 458 ? -5.694 -18.046 -11.781 1.00 77.25 458 ILE A N 1
ATOM 3679 C CA . ILE A 1 458 ? -5.700 -16.846 -10.923 1.00 77.25 458 ILE A CA 1
ATOM 3680 C C . ILE A 1 458 ? -4.639 -15.820 -11.376 1.00 77.25 458 ILE A C 1
ATOM 3682 O O . ILE A 1 458 ? -4.771 -14.619 -11.113 1.00 77.25 458 ILE A O 1
ATOM 3686 N N . SER A 1 459 ? -3.582 -16.244 -12.086 1.00 70.81 459 SER A N 1
ATOM 3687 C CA . SER A 1 459 ? -2.586 -15.336 -12.676 1.00 70.81 459 SER A CA 1
ATOM 3688 C C . SER A 1 459 ? -3.142 -14.550 -13.879 1.00 70.81 459 SER A C 1
ATOM 3690 O O . SER A 1 459 ? -2.760 -14.795 -15.017 1.00 70.81 459 SER A O 1
ATOM 3692 N N . ASN A 1 460 ? -4.029 -13.580 -13.604 1.00 55.09 460 ASN A N 1
ATOM 3693 C CA . ASN A 1 460 ? -4.686 -12.705 -14.587 1.00 55.09 460 ASN A CA 1
ATOM 3694 C C . ASN A 1 460 ? -3.723 -12.135 -15.636 1.00 55.09 460 ASN A C 1
ATOM 3696 O O . ASN A 1 460 ? -2.686 -11.568 -15.267 1.00 55.09 460 ASN A O 1
ATOM 3700 N N . GLU A 1 461 ? -4.213 -12.120 -16.879 1.00 47.53 461 GLU A N 1
ATOM 3701 C CA . GLU A 1 461 ? -3.606 -11.718 -18.164 1.00 47.53 461 GLU A CA 1
ATOM 3702 C C . GLU A 1 461 ? -2.629 -10.535 -18.124 1.00 47.53 461 GLU A C 1
ATOM 3704 O O . GLU A 1 461 ? -1.651 -10.538 -18.858 1.00 47.53 461 GLU A O 1
ATOM 3709 N N . LYS A 1 462 ? -2.800 -9.554 -17.223 1.00 44.84 462 LYS A N 1
ATOM 3710 C CA . LYS A 1 462 ? -1.819 -8.465 -17.004 1.00 44.84 462 LYS A CA 1
ATOM 3711 C C . LYS A 1 462 ? -0.495 -8.919 -16.345 1.00 44.84 462 LYS A C 1
ATOM 3713 O O . LYS A 1 462 ? 0.138 -8.136 -15.643 1.00 44.84 462 LYS A O 1
ATOM 3718 N N . SER A 1 463 ? -0.100 -10.180 -16.514 1.00 47.31 463 SER A N 1
ATOM 3719 C CA . SER A 1 463 ? 1.313 -10.573 -16.572 1.00 47.31 463 SER A CA 1
ATOM 3720 C C . SER A 1 463 ? 1.948 -10.134 -17.898 1.00 47.31 463 SER A C 1
ATOM 3722 O O . SER A 1 463 ? 3.121 -9.790 -17.903 1.00 47.31 463 SER A O 1
ATOM 3724 N N . ASP A 1 464 ? 1.178 -10.048 -18.987 1.00 47.84 464 ASP A N 1
ATOM 3725 C CA . ASP A 1 464 ? 1.639 -9.725 -20.351 1.00 47.84 464 ASP A CA 1
ATOM 3726 C C . ASP A 1 464 ? 2.106 -8.259 -20.528 1.00 47.84 464 ASP A C 1
ATOM 3728 O O . ASP A 1 464 ? 2.729 -7.901 -21.524 1.00 47.84 464 ASP A O 1
ATOM 3732 N N . THR A 1 465 ? 1.850 -7.390 -19.539 1.00 55.41 465 THR A N 1
ATOM 3733 C CA . THR A 1 465 ? 2.199 -5.954 -19.589 1.00 55.41 465 THR A CA 1
ATOM 3734 C C . THR A 1 465 ? 3.270 -5.508 -18.591 1.00 55.41 465 THR A C 1
ATOM 3736 O O . THR A 1 465 ? 3.709 -4.360 -18.651 1.00 55.41 465 THR A O 1
ATOM 3739 N N . SER A 1 466 ? 3.725 -6.363 -17.664 1.00 74.44 466 SER A N 1
ATOM 3740 C CA . SER A 1 466 ? 4.784 -5.964 -16.727 1.00 74.44 466 SER A CA 1
ATOM 3741 C C . SER A 1 466 ? 6.162 -6.031 -17.388 1.00 74.44 466 SER A C 1
ATOM 3743 O O . SER A 1 466 ? 6.630 -7.111 -17.742 1.00 74.44 466 SER A O 1
ATOM 3745 N N . LEU A 1 467 ? 6.824 -4.881 -17.514 1.00 87.69 467 LEU A N 1
ATOM 3746 C CA . LEU A 1 467 ? 8.149 -4.756 -18.122 1.00 87.69 467 LEU A CA 1
ATOM 3747 C C . LEU A 1 467 ? 9.218 -5.316 -17.163 1.00 87.69 467 LEU A C 1
ATOM 3749 O O . LEU A 1 467 ? 9.525 -4.719 -16.130 1.00 87.69 467 LEU A O 1
ATOM 3753 N N . ASN A 1 468 ? 9.717 -6.516 -17.462 1.00 91.00 468 ASN A N 1
ATOM 3754 C CA . ASN A 1 468 ? 10.745 -7.231 -16.703 1.00 91.00 468 ASN A CA 1
ATOM 3755 C C . ASN A 1 468 ? 11.453 -8.279 -17.587 1.00 91.00 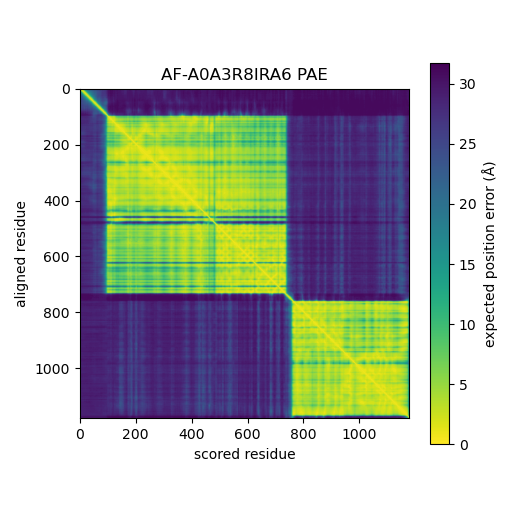468 ASN A C 1
ATOM 3757 O O . ASN A 1 468 ? 10.915 -8.689 -18.614 1.00 91.00 468 ASN A O 1
ATOM 3761 N N . TRP A 1 469 ? 12.632 -8.743 -17.162 1.00 93.19 469 TRP A N 1
ATOM 3762 C CA . TRP A 1 469 ? 13.431 -9.741 -17.887 1.00 93.19 469 TRP A CA 1
ATOM 3763 C C . TRP A 1 469 ? 12.694 -11.054 -18.178 1.00 93.19 469 TRP A C 1
ATOM 3765 O O . TRP A 1 469 ? 12.808 -11.578 -19.281 1.00 93.19 469 TRP A O 1
ATOM 3775 N N . GLU A 1 470 ? 11.929 -11.572 -17.216 1.00 90.38 470 GLU A N 1
ATOM 3776 C CA . GLU A 1 470 ? 11.252 -12.870 -17.321 1.00 90.38 470 GLU A CA 1
ATOM 3777 C C . GLU A 1 470 ? 10.235 -12.862 -18.472 1.00 90.38 470 GLU A C 1
ATOM 3779 O O . GLU A 1 470 ? 10.277 -13.714 -19.354 1.00 90.38 470 GLU A O 1
ATOM 3784 N N . ASN A 1 471 ? 9.394 -11.827 -18.530 1.00 88.88 471 ASN A N 1
ATOM 3785 C CA . ASN A 1 471 ? 8.446 -11.591 -19.620 1.00 88.88 471 ASN A CA 1
ATOM 3786 C C . ASN A 1 471 ? 9.136 -11.215 -20.944 1.00 88.88 471 ASN A C 1
ATOM 3788 O O . ASN A 1 471 ? 8.623 -11.508 -22.030 1.00 88.88 471 ASN A O 1
ATOM 3792 N N . LEU A 1 472 ? 10.292 -10.545 -20.879 1.00 92.25 472 LEU A N 1
ATOM 3793 C CA . LEU A 1 472 ? 11.058 -10.182 -22.068 1.00 92.25 472 LEU A CA 1
ATOM 3794 C C . LEU A 1 472 ? 11.606 -11.427 -22.775 1.00 92.25 472 LEU A C 1
ATOM 3796 O O . LEU A 1 472 ? 11.552 -11.484 -23.997 1.00 92.25 472 LEU A O 1
ATOM 3800 N N . VAL A 1 473 ? 12.056 -12.454 -22.054 1.00 93.31 473 VAL A N 1
ATOM 3801 C CA . VAL A 1 473 ? 12.588 -13.685 -22.674 1.00 93.31 473 VAL A CA 1
ATOM 3802 C C . VAL A 1 473 ? 11.554 -14.813 -22.795 1.00 93.31 473 VAL A C 1
ATOM 3804 O O . VAL A 1 473 ? 11.692 -15.674 -23.662 1.00 93.31 473 VAL A O 1
ATOM 3807 N N . ASP A 1 474 ? 10.496 -14.793 -21.982 1.00 91.44 474 ASP A N 1
ATOM 3808 C CA . ASP A 1 474 ? 9.466 -15.836 -21.910 1.00 91.44 474 ASP A CA 1
ATOM 3809 C C . ASP A 1 474 ? 8.056 -15.242 -21.705 1.00 91.44 474 ASP A C 1
ATOM 3811 O O . ASP A 1 474 ? 7.463 -15.378 -20.630 1.00 91.44 474 ASP A O 1
ATOM 3815 N N . PRO A 1 475 ? 7.503 -14.539 -22.712 1.00 85.00 475 PRO A N 1
ATOM 3816 C CA . PRO A 1 475 ? 6.220 -13.864 -22.570 1.00 85.00 475 PRO A CA 1
ATOM 3817 C C . PRO A 1 475 ? 5.090 -14.873 -22.294 1.00 85.00 475 PRO A C 1
ATOM 3819 O O . PRO A 1 475 ? 5.051 -15.950 -22.910 1.00 85.00 475 PRO A O 1
ATOM 3822 N N . PRO A 1 476 ? 4.136 -14.546 -21.402 1.00 71.88 476 PRO A N 1
ATOM 3823 C CA . PRO A 1 476 ? 2.962 -15.380 -21.201 1.00 71.88 476 PRO A CA 1
ATOM 3824 C C . PRO A 1 476 ? 2.175 -15.458 -22.513 1.00 71.88 476 PRO A C 1
ATOM 3826 O O . PRO A 1 476 ? 1.915 -14.449 -23.160 1.00 71.88 476 PRO A O 1
ATOM 3829 N N . LYS A 1 477 ? 1.773 -16.662 -22.929 1.00 66.12 477 LYS A N 1
ATOM 3830 C CA . LYS A 1 477 ? 0.913 -16.793 -24.112 1.00 66.12 477 LYS A CA 1
ATOM 3831 C C . LYS A 1 477 ? -0.492 -16.285 -23.766 1.00 66.12 477 LYS A C 1
ATOM 3833 O O . LYS A 1 477 ? -1.090 -16.864 -22.853 1.00 66.12 477 LYS A O 1
ATOM 3838 N N . PRO A 1 478 ? -1.053 -15.294 -24.486 1.00 52.38 478 PRO A N 1
ATOM 3839 C CA . PRO A 1 478 ? -2.445 -14.911 -24.297 1.00 52.38 478 PRO A CA 1
ATOM 3840 C C . PRO A 1 478 ? -3.339 -16.114 -24.617 1.00 52.38 478 PRO A C 1
ATOM 3842 O O . PRO A 1 478 ? -3.244 -16.714 -25.691 1.00 52.38 478 PRO A O 1
ATOM 3845 N N . LYS A 1 479 ? -4.189 -16.505 -23.664 1.00 52.44 479 LYS A N 1
ATOM 3846 C CA . LYS A 1 479 ? -5.192 -17.552 -23.872 1.00 52.44 479 LYS A CA 1
ATOM 3847 C C . LYS A 1 479 ? -6.474 -16.906 -24.382 1.00 52.44 479 LYS A C 1
ATOM 3849 O O . LYS A 1 479 ? -7.118 -16.171 -23.646 1.00 52.44 479 LYS A O 1
ATOM 3854 N N . GLY A 1 480 ? -6.884 -17.242 -25.603 1.00 38.88 480 GLY A N 1
ATOM 3855 C CA . GLY A 1 480 ? -8.234 -16.941 -26.078 1.00 38.88 480 GLY A CA 1
ATOM 3856 C C . GLY A 1 480 ? -9.270 -17.760 -25.304 1.00 38.88 480 GLY A C 1
ATOM 3857 O O . GLY A 1 480 ? -9.585 -18.877 -25.701 1.00 38.88 480 GLY A O 1
ATOM 3858 N N . GLY A 1 481 ? -9.764 -17.235 -24.181 1.00 40.50 481 GLY A N 1
ATOM 3859 C CA . GLY A 1 481 ? -10.799 -17.879 -23.371 1.00 40.50 481 GLY A CA 1
ATOM 3860 C C . GLY A 1 481 ? -11.017 -17.191 -22.021 1.00 40.50 481 GLY A C 1
ATOM 3861 O O . GLY A 1 481 ? -10.065 -16.953 -21.285 1.00 40.50 481 GLY A O 1
ATOM 3862 N N . ASN A 1 482 ? -12.280 -16.918 -21.677 1.00 37.91 482 ASN A N 1
ATOM 3863 C CA . ASN A 1 482 ? -12.716 -16.152 -20.495 1.00 37.91 482 ASN A CA 1
ATOM 3864 C C . ASN A 1 482 ? -12.530 -16.881 -19.138 1.00 37.91 482 ASN A C 1
ATOM 3866 O O . ASN A 1 482 ? -13.420 -16.858 -18.288 1.00 37.91 482 ASN A O 1
ATOM 3870 N N . ILE A 1 483 ? -11.379 -17.510 -18.886 1.00 42.66 483 ILE A N 1
ATOM 3871 C CA . ILE A 1 483 ? -11.081 -18.161 -17.599 1.00 42.66 483 ILE A CA 1
ATOM 3872 C C . ILE A 1 483 ? -10.587 -17.115 -16.588 1.00 42.66 483 ILE A C 1
ATOM 3874 O O . ILE A 1 483 ? -9.422 -17.087 -16.193 1.00 42.66 483 ILE A O 1
ATOM 3878 N N . ARG A 1 484 ? -11.496 -16.229 -16.167 1.00 47.16 484 ARG A N 1
ATOM 3879 C CA . ARG A 1 484 ? -11.270 -15.316 -15.040 1.00 47.16 484 ARG A CA 1
ATOM 3880 C C . ARG A 1 484 ? -11.333 -16.111 -13.738 1.00 47.16 484 ARG A C 1
ATOM 3882 O O . ARG A 1 484 ? -12.416 -16.299 -13.192 1.00 47.16 484 ARG A O 1
ATOM 3889 N N . GLY A 1 485 ? -10.181 -16.548 -13.231 1.00 51.00 485 GLY A N 1
ATOM 3890 C CA . GLY A 1 485 ? -10.074 -17.139 -11.899 1.00 51.00 485 GLY A CA 1
ATOM 3891 C C . GLY A 1 485 ? -10.418 -16.117 -10.813 1.00 51.00 485 GLY A C 1
ATOM 3892 O O . GLY A 1 485 ? -9.542 -15.401 -10.327 1.00 51.00 485 GLY A O 1
ATOM 3893 N N . THR A 1 486 ? -11.694 -16.038 -10.427 1.00 61.97 486 THR A N 1
ATOM 3894 C CA . THR A 1 486 ? -12.109 -15.370 -9.188 1.00 61.97 486 THR A CA 1
ATOM 3895 C C . THR A 1 486 ? -11.394 -16.021 -8.009 1.00 61.97 486 THR A C 1
ATOM 3897 O O . THR A 1 486 ? -11.228 -17.240 -7.989 1.00 61.97 486 THR A O 1
ATOM 3900 N N . LEU A 1 487 ? -10.980 -15.225 -7.018 1.00 72.38 487 LEU A N 1
ATOM 3901 C CA . LEU A 1 487 ? -10.421 -15.778 -5.782 1.00 72.38 487 LEU A CA 1
ATOM 3902 C C . LEU A 1 487 ? -11.427 -16.752 -5.132 1.00 72.38 487 LEU A C 1
ATOM 3904 O O . LEU A 1 487 ? -12.634 -16.533 -5.273 1.00 72.38 487 LEU A O 1
ATOM 3908 N N . PRO A 1 488 ? -10.958 -17.797 -4.420 1.00 79.44 488 PRO A N 1
ATOM 3909 C CA . PRO A 1 488 ? -11.834 -18.704 -3.688 1.00 79.44 488 PRO A CA 1
ATOM 3910 C C . PRO A 1 488 ? -12.825 -17.944 -2.798 1.00 79.44 488 PRO A C 1
ATOM 3912 O O . PRO A 1 488 ? -12.448 -16.999 -2.103 1.00 79.44 488 PRO A O 1
ATOM 3915 N N . GLY A 1 489 ? -14.093 -18.358 -2.822 1.00 77.06 489 GLY A N 1
ATOM 3916 C CA . GLY A 1 489 ? -15.123 -17.784 -1.959 1.00 77.06 489 GLY A CA 1
ATOM 3917 C C . GLY A 1 489 ? -14.822 -18.039 -0.480 1.00 77.06 489 GLY A C 1
ATOM 3918 O O . GLY A 1 489 ? -14.283 -19.085 -0.119 1.00 77.06 489 GLY A O 1
ATOM 3919 N N . ALA A 1 490 ? -15.183 -17.087 0.382 1.00 86.31 490 ALA A N 1
ATOM 3920 C CA . ALA A 1 490 ? -14.978 -17.221 1.819 1.00 86.31 490 ALA A CA 1
ATOM 3921 C C . ALA A 1 490 ? -15.835 -18.364 2.393 1.00 86.31 490 ALA A C 1
ATOM 3923 O O . ALA A 1 490 ? -17.059 -18.356 2.260 1.00 86.31 490 ALA A O 1
ATOM 3924 N N . ALA A 1 491 ? -15.188 -19.323 3.056 1.00 91.81 491 ALA A N 1
ATOM 3925 C CA . ALA A 1 491 ? -15.805 -20.539 3.580 1.00 91.81 491 ALA A CA 1
ATOM 3926 C C . ALA A 1 491 ? -15.273 -20.881 4.981 1.00 91.81 491 ALA A C 1
ATOM 3928 O O . ALA A 1 491 ? -14.217 -20.397 5.392 1.00 91.81 491 ALA A O 1
ATOM 3929 N N . SER A 1 492 ? -15.993 -21.738 5.706 1.00 96.88 492 SER A N 1
ATOM 3930 C CA . SER A 1 492 ? -15.470 -22.383 6.915 1.00 96.88 492 SER A CA 1
ATOM 3931 C C . SER A 1 492 ? -14.471 -23.475 6.514 1.00 96.88 492 SER A C 1
ATOM 3933 O O . SER A 1 492 ? -14.778 -24.293 5.649 1.00 96.88 492 SER A O 1
ATOM 3935 N N . LEU A 1 493 ? -13.290 -23.507 7.134 1.00 96.56 493 LEU A N 1
ATOM 3936 C CA . LEU A 1 493 ? -12.195 -24.430 6.816 1.00 96.56 493 LEU A CA 1
ATOM 3937 C C . LEU A 1 493 ? -11.607 -25.043 8.092 1.00 96.56 493 LEU A C 1
ATOM 3939 O O . LEU A 1 493 ? -11.201 -24.306 8.990 1.00 96.56 493 LEU A O 1
ATOM 3943 N N . ASN A 1 494 ? -11.474 -26.369 8.134 1.00 97.06 494 ASN A N 1
ATOM 3944 C CA . ASN A 1 494 ? -10.512 -27.029 9.016 1.00 97.06 494 ASN A CA 1
ATOM 3945 C C . ASN A 1 494 ? -9.191 -27.163 8.242 1.00 97.06 494 ASN A C 1
ATOM 3947 O O . ASN A 1 494 ? -9.195 -27.702 7.135 1.00 97.06 494 ASN A O 1
ATOM 3951 N N . LEU A 1 495 ? -8.093 -26.645 8.794 1.00 96.50 495 LEU A N 1
ATOM 3952 C CA . LEU A 1 495 ? -6.739 -26.727 8.232 1.00 96.50 495 LEU A CA 1
ATOM 3953 C C . LEU A 1 495 ? -5.849 -27.412 9.275 1.00 96.50 495 LEU A C 1
ATOM 3955 O O . LEU A 1 495 ? -4.920 -26.831 9.851 1.00 96.50 495 LEU A O 1
ATOM 3959 N N . GLU A 1 496 ? -6.246 -28.641 9.610 1.00 94.94 496 GLU A N 1
ATOM 3960 C CA . GLU A 1 496 ? -5.834 -29.311 10.838 1.00 94.94 496 GLU A CA 1
ATOM 3961 C C . GLU A 1 496 ? -4.336 -29.587 10.879 1.00 94.94 496 GLU A C 1
ATOM 3963 O O . GLU A 1 496 ? -3.716 -29.455 11.936 1.00 94.94 496 GLU A O 1
ATOM 3968 N N . SER A 1 497 ? -3.715 -29.912 9.743 1.00 95.44 497 SER A N 1
ATOM 3969 C CA . SER A 1 497 ? -2.278 -30.191 9.703 1.00 95.44 497 SER A CA 1
ATOM 3970 C C . SER A 1 497 ? -1.434 -28.931 9.927 1.00 95.44 497 SER A C 1
ATOM 3972 O O . SER A 1 497 ? -0.359 -29.044 10.508 1.00 95.44 497 SER A O 1
ATOM 3974 N N . THR A 1 498 ? -1.966 -27.743 9.604 1.00 96.06 498 THR A N 1
ATOM 3975 C CA . THR A 1 498 ? -1.377 -26.426 9.944 1.00 96.06 498 THR A CA 1
ATOM 3976 C C . THR A 1 498 ? -1.834 -25.884 11.306 1.00 96.06 498 THR A C 1
ATOM 3978 O O . THR A 1 498 ? -1.388 -24.820 11.726 1.00 96.06 498 THR A O 1
ATOM 3981 N N . ARG A 1 499 ? -2.724 -26.589 12.022 1.00 97.19 499 ARG A N 1
ATOM 3982 C CA . ARG A 1 499 ? -3.320 -26.147 13.303 1.00 97.19 499 ARG A CA 1
ATOM 3983 C C . ARG A 1 499 ? -4.057 -24.800 13.207 1.00 97.19 499 ARG A C 1
ATOM 3985 O O . ARG A 1 499 ? -4.085 -24.011 14.157 1.00 97.19 499 ARG A O 1
ATOM 3992 N N . PHE A 1 500 ? -4.669 -24.560 12.048 1.00 98.06 500 PHE A N 1
ATOM 3993 C CA . PHE A 1 500 ? -5.517 -23.405 11.770 1.00 98.06 500 PHE A CA 1
ATOM 3994 C C . PHE A 1 500 ? -6.974 -23.838 11.577 1.00 98.06 500 PHE A C 1
ATOM 3996 O O . PHE A 1 500 ? -7.262 -24.945 11.124 1.00 98.06 500 PHE A O 1
ATOM 4003 N N . ALA A 1 501 ? -7.904 -22.930 11.855 1.00 98.31 501 ALA A N 1
ATOM 4004 C CA . ALA A 1 501 ? -9.297 -23.062 11.449 1.00 98.31 501 ALA A CA 1
ATOM 4005 C C . ALA A 1 501 ? -9.866 -21.708 11.011 1.00 98.31 501 ALA A C 1
ATOM 4007 O O . ALA A 1 501 ? -9.420 -20.652 11.467 1.00 98.31 501 ALA A O 1
ATOM 4008 N N . ILE A 1 502 ? -10.879 -21.742 10.147 1.00 97.81 502 ILE A N 1
ATOM 4009 C CA . ILE A 1 502 ? -11.709 -20.589 9.798 1.00 97.81 502 ILE A CA 1
ATOM 4010 C C . ILE A 1 502 ? -13.175 -20.963 9.982 1.00 97.81 502 ILE A C 1
ATOM 4012 O O . ILE A 1 502 ? -13.612 -22.000 9.490 1.00 97.81 502 ILE A O 1
ATOM 4016 N N . ILE A 1 503 ? -13.947 -20.098 10.635 1.00 97.81 503 ILE A N 1
ATOM 4017 C CA . ILE A 1 503 ? -15.412 -20.179 10.669 1.00 97.81 503 ILE A CA 1
ATOM 4018 C C . ILE A 1 503 ? -16.013 -18.972 9.940 1.00 97.81 503 ILE A C 1
ATOM 4020 O O . ILE A 1 503 ? -15.628 -17.823 10.172 1.00 97.81 503 ILE A O 1
ATOM 4024 N N . LYS A 1 504 ? -16.954 -19.236 9.030 1.00 96.25 504 LYS A N 1
ATOM 4025 C CA . LYS A 1 504 ? -17.652 -18.242 8.209 1.00 96.25 504 LYS A CA 1
ATOM 4026 C C . LYS A 1 504 ? -19.159 -18.462 8.328 1.00 96.25 504 LYS A C 1
ATOM 4028 O O . LYS A 1 504 ? -19.690 -19.419 7.780 1.00 96.25 504 LYS A O 1
ATOM 4033 N N . LYS A 1 505 ? -19.861 -17.544 8.997 1.00 96.44 505 LYS A N 1
ATOM 4034 C CA . LYS A 1 505 ? -21.325 -17.592 9.168 1.00 96.44 505 LYS A CA 1
ATOM 4035 C C . LYS A 1 505 ? -21.895 -16.181 9.310 1.00 96.44 505 LYS A C 1
ATOM 4037 O O . LYS A 1 505 ? -21.232 -15.314 9.874 1.00 96.44 505 LYS A O 1
ATOM 4042 N N . GLY A 1 506 ? -23.074 -15.929 8.734 1.00 94.06 506 GLY A N 1
ATOM 4043 C CA . GLY A 1 506 ? -23.662 -14.583 8.666 1.00 94.06 506 GLY A CA 1
ATOM 4044 C C . GLY A 1 506 ? -22.669 -13.550 8.115 1.00 94.06 506 GLY A C 1
ATOM 4045 O O . GLY A 1 506 ? -21.955 -13.814 7.143 1.00 94.06 506 GLY A O 1
ATOM 4046 N N . HIS A 1 507 ? -22.554 -12.407 8.787 1.00 94.62 507 HIS A N 1
ATOM 4047 C CA . HIS A 1 507 ? -21.572 -11.366 8.463 1.00 94.62 507 HIS A CA 1
ATOM 4048 C C . HIS A 1 507 ? -20.142 -11.645 8.966 1.00 94.62 507 HIS A C 1
ATOM 4050 O O . HIS A 1 507 ? -19.201 -11.020 8.476 1.00 94.62 507 HIS A O 1
ATOM 4056 N N . TRP A 1 508 ? -19.948 -12.594 9.888 1.00 97.12 508 TRP A N 1
ATOM 4057 C CA . TRP A 1 508 ? -18.646 -12.895 10.491 1.00 97.12 508 TRP A CA 1
ATOM 4058 C C . TRP A 1 508 ? -17.773 -13.815 9.634 1.00 97.12 508 TRP A C 1
ATOM 4060 O O . TRP A 1 508 ? -18.251 -14.777 9.021 1.00 97.12 508 TRP A O 1
ATOM 4070 N N . GLN A 1 509 ? -16.467 -13.557 9.668 1.00 97.38 509 GLN A N 1
ATOM 4071 C CA . GLN A 1 509 ? -15.408 -14.500 9.318 1.00 97.38 509 GLN A CA 1
ATOM 4072 C C . GLN A 1 509 ? -14.317 -14.428 10.389 1.00 97.38 509 GLN A C 1
ATOM 4074 O O . GLN A 1 509 ? -13.807 -13.343 10.667 1.00 97.38 509 GLN A O 1
ATOM 4079 N N . VAL A 1 510 ? -13.955 -15.567 10.980 1.00 98.25 510 VAL A N 1
ATOM 4080 C CA . VAL A 1 510 ? -12.970 -15.646 12.071 1.00 98.25 510 VAL A CA 1
ATOM 4081 C C . VAL A 1 510 ? -11.914 -16.688 11.732 1.00 98.25 510 VAL A C 1
ATOM 4083 O O . VAL A 1 510 ? -12.255 -17.819 11.401 1.00 98.25 510 VAL A O 1
ATOM 4086 N N . PHE A 1 511 ? -10.645 -16.301 11.830 1.00 98.31 511 PHE A N 1
ATOM 4087 C CA . PHE A 1 511 ? -9.474 -17.171 11.775 1.00 98.31 511 PHE A CA 1
ATOM 4088 C C . PHE A 1 511 ? -8.994 -17.495 13.193 1.00 98.31 511 PHE A C 1
ATOM 4090 O O . PHE A 1 511 ? -8.966 -16.611 14.050 1.00 98.31 511 PHE A O 1
ATOM 4097 N N . PHE A 1 512 ? -8.577 -18.739 13.419 1.00 98.62 512 PHE A N 1
ATOM 4098 C CA . PHE A 1 512 ? -8.157 -19.266 14.715 1.00 98.62 512 PHE A CA 1
ATOM 4099 C C . PHE A 1 512 ? -6.859 -20.073 14.570 1.00 98.62 512 PHE A C 1
ATOM 4101 O O . PHE A 1 512 ? -6.823 -21.075 13.856 1.00 98.62 512 PHE A O 1
ATOM 4108 N N . HIS A 1 513 ? -5.803 -19.642 15.262 1.00 98.00 513 HIS A N 1
ATOM 4109 C CA . HIS A 1 513 ? -4.500 -20.304 15.328 1.00 98.00 513 HIS A CA 1
ATOM 4110 C C . HIS A 1 513 ? -4.389 -21.036 16.669 1.00 98.00 513 HIS A C 1
ATOM 4112 O O . HIS A 1 513 ? -4.080 -20.438 17.699 1.00 98.00 513 HIS A O 1
ATOM 4118 N N . TYR A 1 514 ? -4.688 -22.338 16.692 1.00 97.50 514 TYR A N 1
ATOM 4119 C CA . TYR A 1 514 ? -4.905 -23.048 17.958 1.00 97.50 514 TYR A CA 1
ATOM 4120 C C . TYR A 1 514 ? -3.682 -23.782 18.524 1.00 97.50 514 TYR A C 1
ATOM 4122 O O . TYR A 1 514 ? -3.708 -24.213 19.681 1.00 97.50 514 TYR A O 1
ATOM 4130 N N . GLY A 1 515 ? -2.585 -23.885 17.775 1.00 95.50 515 GLY A N 1
ATOM 4131 C CA . GLY A 1 515 ? -1.329 -24.440 18.275 1.00 95.50 515 GLY A CA 1
ATOM 4132 C C . GLY A 1 515 ? -0.189 -24.392 17.269 1.00 95.50 515 GLY A C 1
ATOM 4133 O O . GLY A 1 515 ? -0.410 -24.154 16.090 1.00 95.50 515 GLY A O 1
ATOM 4134 N N . GLN A 1 516 ? 1.029 -24.624 17.757 1.00 94.19 516 GLN A N 1
ATOM 4135 C CA . GLN A 1 516 ? 2.272 -24.409 17.018 1.00 94.19 516 GLN A CA 1
ATOM 4136 C C . GLN A 1 516 ? 3.034 -25.707 16.748 1.00 94.19 516 GLN A C 1
ATOM 4138 O O . GLN A 1 516 ? 3.195 -26.543 17.639 1.00 94.19 516 GLN A O 1
ATOM 4143 N N . LEU A 1 517 ? 3.517 -25.862 15.517 1.00 93.88 517 LEU A N 1
ATOM 4144 C CA . LEU A 1 517 ? 4.202 -27.067 15.036 1.00 93.88 517 LEU A CA 1
ATOM 4145 C C . LEU A 1 517 ? 5.716 -27.062 15.306 1.00 93.88 517 LEU A C 1
ATOM 4147 O O . LEU A 1 517 ? 6.345 -28.118 15.292 1.00 93.88 517 LEU A O 1
ATOM 4151 N N . THR A 1 518 ? 6.303 -25.888 15.542 1.00 92.50 518 THR A N 1
ATOM 4152 C CA . THR A 1 518 ? 7.751 -25.675 15.678 1.00 92.50 518 THR A CA 1
ATOM 4153 C C . THR A 1 518 ? 8.047 -24.516 16.636 1.00 92.50 518 THR A C 1
ATOM 4155 O O . THR A 1 518 ? 7.138 -23.808 17.064 1.00 92.50 518 THR A O 1
ATOM 4158 N N . SER A 1 519 ? 9.318 -24.332 16.997 1.00 90.94 519 SER A N 1
ATOM 4159 C CA . SER A 1 519 ? 9.814 -23.148 17.712 1.00 90.94 519 SER A CA 1
ATOM 4160 C C . SER A 1 519 ? 10.414 -22.082 16.790 1.00 90.94 519 SER A C 1
ATOM 4162 O O . SER A 1 519 ? 10.599 -20.946 17.226 1.00 90.94 519 SER A O 1
ATOM 4164 N N . ALA A 1 520 ? 10.705 -22.415 15.529 1.00 89.56 520 ALA A N 1
ATOM 4165 C CA . ALA A 1 520 ? 11.142 -21.441 14.534 1.00 89.56 520 ALA A CA 1
ATOM 4166 C C . ALA A 1 520 ? 9.996 -20.463 14.222 1.00 89.56 520 ALA A C 1
ATOM 4168 O O . ALA A 1 520 ? 8.880 -20.888 13.934 1.00 89.56 520 ALA A O 1
ATOM 4169 N N . HIS A 1 521 ? 10.267 -19.158 14.326 1.00 91.88 521 HIS A N 1
ATOM 4170 C CA . HIS A 1 521 ? 9.302 -18.067 14.099 1.00 91.88 521 HIS A CA 1
ATOM 4171 C C . HIS A 1 521 ? 8.036 -18.073 14.984 1.00 91.88 521 HIS A C 1
ATOM 4173 O O . HIS A 1 521 ? 7.100 -17.303 14.752 1.00 91.88 521 HIS A O 1
ATOM 4179 N N . ALA A 1 522 ? 8.037 -18.891 16.041 1.00 92.56 522 ALA A N 1
ATOM 4180 C CA . ALA A 1 522 ? 6.932 -19.061 16.972 1.00 92.56 522 ALA A CA 1
ATOM 4181 C C . ALA A 1 522 ? 6.860 -17.933 18.016 1.00 92.56 522 ALA A C 1
ATOM 4183 O O . ALA A 1 522 ? 7.808 -17.675 18.763 1.00 92.56 522 ALA A O 1
ATOM 4184 N N . GLN A 1 523 ? 5.691 -17.302 18.113 1.00 95.00 523 GLN A N 1
ATOM 4185 C CA . GLN A 1 523 ? 5.362 -16.276 19.109 1.00 95.00 523 GLN A CA 1
ATOM 4186 C C . GLN A 1 523 ? 4.524 -16.896 20.245 1.00 95.00 523 GLN A C 1
ATOM 4188 O O . GLN A 1 523 ? 4.071 -18.030 20.128 1.00 95.00 523 GLN A O 1
ATOM 4193 N N . SER A 1 524 ? 4.291 -16.214 21.370 1.00 95.75 524 SER A N 1
ATOM 4194 C CA . SER A 1 524 ? 3.578 -16.806 22.529 1.00 95.75 524 SER A CA 1
ATOM 4195 C C . SER A 1 524 ? 2.044 -16.847 22.351 1.00 95.75 524 SER A C 1
ATOM 4197 O O . SER A 1 524 ? 1.303 -16.484 23.268 1.00 95.75 524 SER A O 1
ATOM 4199 N N . GLU A 1 525 ? 1.575 -17.248 21.167 1.00 95.19 525 GLU A N 1
ATOM 4200 C CA . GLU A 1 525 ? 0.261 -16.916 20.597 1.00 95.19 525 GLU A CA 1
ATOM 4201 C C . GLU A 1 525 ? -0.717 -18.097 20.421 1.00 95.19 525 GLU A C 1
ATOM 4203 O O . GLU A 1 525 ? -1.746 -17.937 19.773 1.00 95.19 525 GLU A O 1
ATOM 4208 N N . ALA A 1 526 ? -0.451 -19.302 20.930 1.00 96.38 526 ALA A N 1
ATOM 4209 C CA . ALA A 1 526 ? -1.410 -20.394 20.727 1.00 96.38 526 ALA A CA 1
ATOM 4210 C C . ALA A 1 526 ? -2.804 -20.062 21.300 1.00 96.38 526 ALA A C 1
ATOM 4212 O O . ALA A 1 526 ? -2.927 -19.555 22.414 1.00 96.38 526 ALA A O 1
ATOM 4213 N N . LEU A 1 527 ? -3.844 -20.415 20.537 1.00 98.31 527 LEU A N 1
ATOM 4214 C CA . LEU A 1 527 ? -5.249 -20.018 20.705 1.00 98.31 527 LEU A CA 1
ATOM 4215 C C . LEU A 1 527 ? -5.575 -18.572 20.258 1.00 98.31 527 LEU A C 1
ATOM 4217 O O . LEU A 1 527 ? -6.704 -18.135 20.472 1.00 98.31 527 LEU A O 1
ATOM 4221 N N . ASN A 1 528 ? -4.656 -17.836 19.624 1.00 98.31 528 ASN A N 1
ATOM 4222 C CA . ASN A 1 528 ? -4.902 -16.507 19.041 1.00 98.31 528 ASN A CA 1
ATOM 4223 C C . ASN A 1 528 ? -5.956 -16.554 17.917 1.00 98.31 528 ASN A C 1
ATOM 4225 O O . ASN A 1 528 ? -6.116 -17.562 17.222 1.00 98.31 528 ASN A O 1
ATOM 4229 N N . TRP A 1 529 ? -6.677 -15.450 17.718 1.00 98.38 529 TRP A N 1
ATOM 4230 C CA . TRP A 1 529 ? -7.698 -15.323 16.676 1.00 98.38 529 TRP A CA 1
ATOM 4231 C C . TRP A 1 529 ? -7.681 -13.951 16.002 1.00 98.38 529 TRP A C 1
ATOM 4233 O O . TRP A 1 529 ? -7.121 -12.984 16.511 1.00 98.38 529 TRP A O 1
ATOM 4243 N N . SER A 1 530 ? -8.281 -13.855 14.820 1.00 97.12 530 SER A N 1
ATOM 4244 C CA . SER A 1 530 ? -8.476 -12.604 14.074 1.00 97.12 530 SER A CA 1
ATOM 4245 C C . SER A 1 530 ? -9.817 -12.660 13.345 1.00 97.12 530 SER A C 1
ATOM 4247 O O . SER A 1 530 ? -10.207 -13.728 12.877 1.00 97.12 530 SER A O 1
ATOM 4249 N N . ALA A 1 531 ? -10.545 -11.547 13.259 1.00 96.75 531 ALA A N 1
ATOM 4250 C CA . ALA A 1 531 ? -11.917 -11.536 12.757 1.00 96.75 531 ALA A CA 1
ATOM 4251 C C . ALA A 1 531 ? -12.255 -10.310 11.906 1.00 96.75 531 ALA A C 1
ATOM 4253 O O . ALA A 1 531 ? -11.801 -9.190 12.157 1.00 96.75 531 ALA A O 1
ATOM 4254 N N . ASN A 1 532 ? -13.148 -10.537 10.948 1.00 95.31 532 ASN A N 1
ATOM 4255 C CA . ASN A 1 532 ? -13.742 -9.530 10.085 1.00 95.31 532 ASN A CA 1
ATOM 4256 C C . ASN A 1 532 ? -15.279 -9.644 10.133 1.00 95.31 532 ASN A C 1
ATOM 4258 O O . ASN A 1 532 ? -15.821 -10.753 10.153 1.00 95.31 532 ASN A O 1
ATOM 4262 N N . TYR A 1 533 ? -15.970 -8.503 10.143 1.00 94.69 533 TYR A N 1
ATOM 4263 C CA . TYR A 1 533 ? -17.426 -8.398 10.071 1.00 94.69 533 TYR A CA 1
ATOM 4264 C C . TYR A 1 533 ? -17.820 -7.610 8.819 1.00 94.69 533 TYR A C 1
ATOM 4266 O O . TYR A 1 533 ? -17.601 -6.402 8.741 1.00 94.69 533 TYR A O 1
ATOM 4274 N N . ASN A 1 534 ? -18.399 -8.289 7.827 1.00 88.94 534 ASN A N 1
ATOM 4275 C CA . ASN A 1 534 ? -18.896 -7.692 6.580 1.00 88.94 534 ASN A CA 1
ATOM 4276 C C . ASN A 1 534 ? -17.897 -6.763 5.842 1.00 88.94 534 ASN A C 1
ATOM 4278 O O . ASN A 1 534 ? -18.280 -5.731 5.297 1.00 88.94 534 ASN A O 1
ATOM 4282 N N . GLY A 1 535 ? -16.604 -7.100 5.855 1.00 87.69 535 GLY A N 1
ATOM 4283 C CA . GLY A 1 535 ? -15.513 -6.290 5.298 1.00 87.69 535 GLY A CA 1
ATOM 4284 C C . GLY A 1 535 ? -14.760 -5.449 6.336 1.00 87.69 535 GLY A C 1
ATOM 4285 O O . GLY A 1 535 ? -13.594 -5.124 6.114 1.00 87.69 535 GLY A O 1
ATOM 4286 N N . VAL A 1 536 ? -15.349 -5.157 7.498 1.00 92.38 536 VAL A N 1
ATOM 4287 C CA . VAL A 1 536 ? -14.708 -4.387 8.574 1.00 92.38 536 VAL A CA 1
ATOM 4288 C C . VAL A 1 536 ? -13.768 -5.282 9.386 1.00 92.38 536 VAL A C 1
ATOM 4290 O O . VAL A 1 536 ? -14.195 -6.271 9.977 1.00 92.38 536 VAL A O 1
ATOM 4293 N N . ASN A 1 537 ? -12.480 -4.932 9.446 1.00 92.44 537 ASN A N 1
ATOM 4294 C CA . ASN A 1 537 ? -11.514 -5.589 10.331 1.00 92.44 537 ASN A CA 1
ATOM 4295 C C . ASN A 1 537 ? -11.855 -5.267 11.799 1.00 92.44 537 ASN A C 1
ATOM 4297 O O . ASN A 1 537 ? -11.846 -4.100 12.194 1.00 92.44 537 ASN A O 1
ATOM 4301 N N . ILE A 1 538 ? -12.153 -6.303 12.587 1.00 95.19 538 ILE A N 1
ATOM 4302 C CA . ILE A 1 538 ? -12.465 -6.202 14.017 1.00 95.19 538 ILE A CA 1
ATOM 4303 C C . ILE A 1 538 ? -11.202 -6.460 14.842 1.00 95.19 538 ILE A C 1
ATOM 4305 O O . ILE A 1 538 ? -10.823 -5.654 15.695 1.00 95.19 538 ILE A O 1
ATOM 4309 N N . SER A 1 539 ? -10.511 -7.561 14.554 1.00 94.44 539 SER A N 1
ATOM 4310 C CA . SER A 1 539 ? -9.233 -7.890 15.177 1.00 94.44 539 SER A CA 1
ATOM 4311 C C . SER A 1 539 ? -8.296 -8.551 14.177 1.00 94.44 539 SER A C 1
ATOM 4313 O O . SER A 1 539 ? -8.712 -9.387 13.377 1.00 94.44 539 SER A O 1
ATOM 4315 N N . SER A 1 540 ? -7.019 -8.188 14.250 1.00 92.44 540 SER A N 1
ATOM 4316 C CA . SER A 1 540 ? -5.966 -8.693 13.376 1.00 92.44 540 SER A CA 1
ATOM 4317 C C . SER A 1 540 ? -4.630 -8.669 14.100 1.00 92.44 540 SER A C 1
ATOM 4319 O O . SER A 1 540 ? -4.273 -7.642 14.692 1.00 92.44 540 SER A O 1
ATOM 4321 N N . ASP A 1 541 ? -3.882 -9.760 13.996 1.00 92.44 541 ASP A N 1
ATOM 4322 C CA . ASP A 1 541 ? -2.539 -9.859 14.557 1.00 92.44 541 ASP A CA 1
ATOM 4323 C C . ASP A 1 541 ? -1.544 -8.868 13.890 1.00 92.44 541 ASP A C 1
ATOM 4325 O O . ASP A 1 541 ? -1.582 -8.655 12.665 1.00 92.44 541 ASP A O 1
ATOM 4329 N N . PRO A 1 542 ? -0.676 -8.188 14.666 1.00 89.38 542 PRO A N 1
ATOM 4330 C CA . PRO A 1 542 ? 0.262 -7.208 14.128 1.00 89.38 542 PRO A CA 1
ATOM 4331 C C . PRO A 1 542 ? 1.496 -7.819 13.445 1.00 89.38 542 PRO A C 1
ATOM 4333 O O . PRO A 1 542 ? 2.155 -7.084 12.707 1.00 89.38 542 PRO A O 1
ATOM 4336 N N . GLY A 1 543 ? 1.817 -9.101 13.649 1.00 91.31 543 GLY A N 1
ATOM 4337 C CA . GLY A 1 543 ? 3.079 -9.702 13.211 1.00 91.31 543 GLY A CA 1
ATOM 4338 C C . GLY A 1 543 ? 4.258 -9.223 14.056 1.00 91.31 543 GLY A C 1
ATOM 4339 O O . GLY A 1 543 ? 4.153 -9.129 15.274 1.00 91.31 543 GLY A O 1
ATOM 4340 N N . THR A 1 544 ? 5.388 -8.895 13.422 1.00 89.75 544 THR A N 1
ATOM 4341 C CA . THR A 1 544 ? 6.591 -8.398 14.113 1.00 89.75 544 THR A CA 1
ATOM 4342 C C . THR A 1 544 ? 7.256 -7.225 13.385 1.00 89.75 544 THR A C 1
ATOM 4344 O O . THR A 1 544 ? 7.100 -7.020 12.180 1.00 89.75 544 THR A O 1
ATOM 4347 N N . VAL A 1 545 ? 8.047 -6.457 14.134 1.00 87.25 545 VAL A N 1
ATOM 4348 C CA . VAL A 1 545 ? 9.081 -5.555 13.598 1.00 87.25 545 VAL A CA 1
ATOM 4349 C C . VAL A 1 545 ? 10.330 -6.327 13.159 1.00 87.25 545 VAL A C 1
ATOM 4351 O O . VAL A 1 545 ? 10.438 -7.532 13.398 1.00 87.25 545 VAL A O 1
ATOM 4354 N N . GLY A 1 546 ? 11.286 -5.633 12.533 1.00 82.00 546 GLY A N 1
ATOM 4355 C CA . GLY A 1 546 ? 12.578 -6.212 12.168 1.00 82.00 546 GLY A CA 1
ATOM 4356 C C . GLY A 1 546 ? 13.363 -6.713 13.389 1.00 82.00 546 GLY A C 1
ATOM 4357 O O . GLY A 1 546 ? 13.444 -6.039 14.415 1.00 82.00 546 GLY A O 1
ATOM 4358 N N . TYR A 1 547 ? 13.958 -7.902 13.259 1.00 85.31 547 TYR A N 1
ATOM 4359 C CA . TYR A 1 547 ? 14.532 -8.691 14.360 1.00 85.31 547 TYR A CA 1
ATOM 4360 C C . TYR A 1 547 ? 15.657 -8.025 15.173 1.00 85.31 547 TYR A C 1
ATOM 4362 O O . TYR A 1 547 ? 15.967 -8.495 16.264 1.00 85.31 547 TYR A O 1
ATOM 4370 N N . GLY A 1 548 ? 16.290 -6.958 14.672 1.00 83.00 548 GLY A N 1
ATOM 4371 C CA . GLY A 1 548 ? 17.265 -6.174 15.440 1.00 83.00 548 GLY A CA 1
ATOM 4372 C C . GLY A 1 548 ? 16.640 -5.243 16.485 1.00 83.00 548 GLY A C 1
ATOM 4373 O O . GLY A 1 548 ? 17.363 -4.704 17.318 1.00 83.00 548 GLY A O 1
ATOM 4374 N N . SER A 1 549 ? 15.319 -5.040 16.462 1.00 86.31 549 SER A N 1
ATOM 4375 C CA . SER A 1 549 ? 14.617 -4.176 17.414 1.00 86.31 549 SER A CA 1
ATOM 4376 C C . SER A 1 549 ? 14.285 -4.910 18.724 1.00 86.31 549 SER A C 1
ATOM 4378 O O . SER A 1 549 ? 13.675 -5.982 18.663 1.00 86.31 549 SER A O 1
ATOM 4380 N N . PRO A 1 550 ? 14.543 -4.319 19.912 1.00 87.50 550 PRO A N 1
ATOM 4381 C CA . PRO A 1 550 ? 14.145 -4.899 21.202 1.00 87.50 550 PRO A CA 1
ATOM 4382 C C . PRO A 1 550 ? 12.645 -5.207 21.312 1.00 87.50 550 PRO A C 1
ATOM 4384 O O . PRO A 1 550 ? 12.240 -6.139 21.999 1.00 87.50 550 PRO A O 1
ATOM 4387 N N . PHE A 1 551 ? 11.800 -4.467 20.584 1.00 89.12 551 PHE A N 1
ATOM 4388 C CA . PHE A 1 551 ? 10.356 -4.705 20.554 1.00 89.12 551 PHE A CA 1
ATOM 4389 C C . PHE A 1 551 ? 9.994 -6.120 20.069 1.00 89.12 551 PHE A C 1
ATOM 4391 O O . PHE A 1 551 ? 8.964 -6.639 20.497 1.00 89.12 551 PHE A O 1
ATOM 4398 N N . HIS A 1 552 ? 10.794 -6.744 19.191 1.00 91.19 552 HIS A N 1
ATOM 4399 C CA . HIS A 1 552 ? 10.529 -8.099 18.693 1.00 91.19 552 HIS A CA 1
ATOM 4400 C C . HIS A 1 552 ? 10.482 -9.103 19.854 1.00 91.19 552 HIS A C 1
ATOM 4402 O O . HIS A 1 552 ? 9.436 -9.696 20.108 1.00 91.19 552 HIS A O 1
ATOM 4408 N N . SER A 1 553 ? 11.578 -9.218 20.608 1.00 90.50 553 SER A N 1
ATOM 4409 C CA . SER A 1 553 ? 11.710 -10.165 21.719 1.00 90.50 553 SER A CA 1
ATOM 4410 C C . SER A 1 553 ? 10.942 -9.744 22.976 1.00 90.50 553 SER A C 1
ATOM 4412 O O . SER A 1 553 ? 10.477 -10.604 23.726 1.00 90.50 553 SER A O 1
ATOM 4414 N N . GLU A 1 554 ? 10.797 -8.442 23.236 1.00 92.38 554 GLU A N 1
ATOM 4415 C CA . GLU A 1 554 ? 10.174 -7.944 24.469 1.00 92.38 554 GLU A CA 1
ATOM 4416 C C . GLU A 1 554 ? 8.661 -7.699 24.372 1.00 92.38 554 GLU A C 1
ATOM 4418 O O . GLU A 1 554 ? 7.997 -7.668 25.410 1.00 92.38 554 GLU A O 1
ATOM 4423 N N . TYR A 1 555 ? 8.099 -7.545 23.165 1.00 94.25 555 TYR A N 1
ATOM 4424 C CA . TYR A 1 555 ? 6.660 -7.340 22.967 1.00 94.25 555 TYR A CA 1
ATOM 4425 C C . TYR A 1 555 ? 6.044 -8.276 21.923 1.00 94.25 555 TYR A C 1
ATOM 4427 O O . TYR A 1 555 ? 5.146 -9.036 22.273 1.00 94.25 555 TYR A O 1
ATOM 4435 N N . TYR A 1 556 ? 6.504 -8.260 20.667 1.00 93.25 556 TYR A N 1
ATOM 4436 C CA . TYR A 1 556 ? 5.795 -8.946 19.574 1.00 93.25 556 TYR A CA 1
ATOM 4437 C C . TYR A 1 556 ? 5.796 -10.475 19.678 1.00 93.25 556 TYR A C 1
ATOM 4439 O O . TYR A 1 556 ? 4.842 -11.099 19.238 1.00 93.25 556 TYR A O 1
ATOM 4447 N N . THR A 1 557 ? 6.803 -11.085 20.309 1.00 94.50 557 THR A N 1
ATOM 4448 C CA . THR A 1 557 ? 6.810 -12.531 20.600 1.00 94.50 557 THR A CA 1
ATOM 4449 C C . THR A 1 557 ? 6.079 -12.904 21.899 1.00 94.50 557 THR A C 1
ATOM 4451 O O . THR A 1 557 ? 6.061 -14.080 22.274 1.00 94.50 557 THR A O 1
ATOM 4454 N N . GLN A 1 558 ? 5.526 -11.937 22.642 1.00 96.38 558 GLN A N 1
ATOM 4455 C CA . GLN A 1 558 ? 4.959 -12.127 23.983 1.00 96.38 558 GLN A CA 1
ATOM 4456 C C . GLN A 1 558 ? 3.426 -12.163 23.961 1.00 96.38 558 GLN A C 1
ATOM 4458 O O . GLN A 1 558 ? 2.783 -11.437 23.214 1.00 96.38 558 GLN A O 1
ATOM 4463 N N . GLY A 1 559 ? 2.823 -12.954 24.857 1.00 96.19 559 GLY A N 1
ATOM 4464 C CA . GLY A 1 559 ? 1.371 -13.205 24.868 1.00 96.19 559 GLY A CA 1
ATOM 4465 C C . GLY A 1 559 ? 0.500 -11.938 24.897 1.00 96.19 559 GLY A C 1
ATOM 4466 O O . GLY A 1 559 ? -0.552 -11.904 24.277 1.00 96.19 559 GLY A O 1
ATOM 4467 N N . LEU A 1 560 ? 0.981 -10.864 25.534 1.00 97.25 560 LEU A N 1
ATOM 4468 C CA . LEU A 1 560 ? 0.330 -9.545 25.621 1.00 97.25 560 LEU A CA 1
ATOM 4469 C C . LEU A 1 560 ? 0.285 -8.755 24.283 1.00 97.25 560 LEU A C 1
ATOM 4471 O O . LEU A 1 560 ? -0.095 -7.578 24.254 1.00 97.25 560 LEU A O 1
ATOM 4475 N N . CYS A 1 561 ? 0.735 -9.360 23.183 1.00 96.06 561 CYS A N 1
ATOM 4476 C CA . CYS A 1 561 ? 0.588 -8.846 21.824 1.00 96.06 561 CYS A CA 1
ATOM 4477 C C . CYS A 1 561 ? -0.618 -9.451 21.079 1.00 96.06 561 CYS A C 1
ATOM 4479 O O . CYS A 1 561 ? -1.069 -8.865 20.088 1.00 96.06 561 CYS A O 1
ATOM 4481 N N . HIS A 1 562 ? -1.145 -10.581 21.559 1.00 97.31 562 HIS A N 1
ATOM 4482 C CA . HIS A 1 562 ? -2.086 -11.453 20.851 1.00 97.31 562 HIS A CA 1
ATOM 4483 C C . HIS A 1 562 ? -3.393 -11.633 21.632 1.00 97.31 562 HIS A C 1
ATOM 4485 O O . HIS A 1 562 ? -3.459 -11.391 22.836 1.00 97.31 562 HIS A O 1
ATOM 4491 N N . ASN A 1 563 ? -4.438 -12.121 20.962 1.00 98.12 563 ASN A N 1
ATOM 4492 C CA . ASN A 1 563 ? -5.731 -12.381 21.595 1.00 98.12 563 ASN A CA 1
ATOM 4493 C C . ASN A 1 563 ? -5.697 -13.713 22.371 1.00 98.12 563 ASN A C 1
ATOM 4495 O O . ASN A 1 563 ? -6.289 -14.690 21.916 1.00 98.12 563 ASN A O 1
ATOM 4499 N N . VAL A 1 564 ? -4.977 -13.817 23.494 1.00 98.38 564 VAL A N 1
ATOM 4500 C CA . VAL A 1 564 ? -4.712 -15.102 24.187 1.00 98.38 564 VAL A CA 1
ATOM 4501 C C . VAL A 1 564 ? -4.906 -15.060 25.710 1.00 98.38 564 VAL A C 1
ATOM 4503 O O . VAL A 1 564 ? -4.713 -14.006 26.324 1.00 98.38 564 VAL A O 1
ATOM 4506 N N . PRO A 1 565 ? -5.252 -16.201 26.347 1.00 98.19 565 PRO A N 1
ATOM 4507 C CA . PRO A 1 565 ? -5.206 -16.328 27.800 1.00 98.19 565 PRO A CA 1
ATOM 4508 C C . PRO A 1 565 ? -3.766 -16.215 28.324 1.00 98.19 565 PRO A C 1
ATOM 4510 O O . PRO A 1 565 ? -2.809 -16.659 27.684 1.00 98.19 565 PRO A O 1
ATOM 4513 N N . LEU A 1 566 ? -3.606 -15.643 29.512 1.00 97.94 566 LEU A N 1
ATOM 4514 C CA . LEU A 1 566 ? -2.329 -15.358 30.161 1.00 97.94 566 LEU A CA 1
ATOM 4515 C C . LEU A 1 566 ? -2.331 -15.892 31.600 1.00 97.94 566 LEU A C 1
ATOM 4517 O O . LEU A 1 566 ? -3.346 -15.835 32.289 1.00 97.94 566 LEU A O 1
ATOM 4521 N N . VAL A 1 567 ? -1.172 -16.357 32.071 1.00 96.44 567 VAL A N 1
ATOM 4522 C CA . VAL A 1 567 ? -0.923 -16.656 33.492 1.00 96.44 567 VAL A CA 1
ATOM 4523 C C . VAL A 1 567 ? 0.294 -15.866 33.952 1.00 96.44 567 VAL A C 1
ATOM 4525 O O . VAL A 1 567 ? 1.360 -15.955 33.337 1.00 96.44 567 VAL A O 1
ATOM 4528 N N . ASN A 1 568 ? 0.138 -15.061 35.004 1.00 95.19 568 ASN A N 1
ATOM 4529 C CA . ASN A 1 568 ? 1.134 -14.103 35.497 1.00 95.19 568 ASN A CA 1
ATOM 4530 C C . ASN A 1 568 ? 1.722 -13.240 34.354 1.00 95.19 568 ASN A C 1
ATOM 4532 O O . ASN A 1 568 ? 2.940 -13.103 34.210 1.00 95.19 568 ASN A O 1
ATOM 4536 N N . GLY A 1 569 ? 0.843 -12.728 33.479 1.00 94.81 569 GLY A N 1
ATOM 4537 C CA . GLY A 1 569 ? 1.204 -11.903 32.319 1.00 94.81 569 GLY A CA 1
ATOM 4538 C C . GLY A 1 569 ? 1.958 -12.628 31.191 1.00 94.81 569 GLY A C 1
ATOM 4539 O O . GLY A 1 569 ? 2.667 -11.975 30.421 1.00 94.81 569 GLY A O 1
ATOM 4540 N N . ARG A 1 570 ? 1.881 -13.967 31.104 1.00 95.69 570 ARG A N 1
ATOM 4541 C CA . ARG A 1 570 ? 2.627 -14.799 30.134 1.00 95.69 570 ARG A CA 1
ATOM 4542 C C . ARG A 1 570 ? 1.695 -15.753 29.371 1.00 95.69 570 ARG A C 1
ATOM 4544 O O . ARG A 1 570 ? 0.878 -16.422 29.993 1.00 95.69 570 ARG A O 1
ATOM 4551 N N . GLY A 1 571 ? 1.854 -15.828 28.043 1.00 95.44 571 GLY A N 1
ATOM 4552 C CA . GLY A 1 571 ? 1.065 -16.689 27.139 1.00 95.44 571 GLY A CA 1
ATOM 4553 C C . GLY A 1 571 ? 1.541 -18.143 27.114 1.00 95.44 571 GLY A C 1
ATOM 4554 O O . GLY A 1 571 ? 1.883 -18.695 28.159 1.00 95.44 571 GLY A O 1
ATOM 4555 N N . GLN A 1 572 ? 1.632 -18.768 25.940 1.00 95.69 572 GLN A N 1
ATOM 4556 C CA . GLN A 1 572 ? 2.193 -20.123 25.812 1.00 95.69 572 GLN A CA 1
ATOM 4557 C C . GLN A 1 572 ? 3.703 -20.162 26.157 1.00 95.69 572 GLN A C 1
ATOM 4559 O O . GLN A 1 572 ? 4.402 -19.165 25.966 1.00 95.69 572 GLN A O 1
ATOM 4564 N N . LYS A 1 573 ? 4.228 -21.284 26.682 1.00 94.00 573 LYS A N 1
ATOM 4565 C CA . LYS A 1 573 ? 5.646 -21.720 26.549 1.00 94.00 573 LYS A CA 1
ATOM 4566 C C . LYS A 1 573 ? 5.827 -23.146 27.108 1.00 94.00 573 LYS A C 1
ATOM 4568 O O . LYS A 1 573 ? 5.489 -23.336 28.274 1.00 94.00 573 LYS A O 1
ATOM 4573 N N . PRO A 1 574 ? 6.475 -24.094 26.402 1.00 92.75 574 PRO A N 1
ATOM 4574 C CA . PRO A 1 574 ? 6.997 -24.002 25.033 1.00 92.75 574 PRO A CA 1
ATOM 4575 C C . PRO A 1 574 ? 5.874 -24.023 23.978 1.00 92.75 574 PRO A C 1
ATOM 4577 O O . PRO A 1 574 ? 4.730 -24.306 24.331 1.00 92.75 574 PRO A O 1
ATOM 4580 N N . PRO A 1 575 ? 6.188 -23.762 22.696 1.00 91.94 575 PRO A N 1
ATOM 4581 C CA . PRO A 1 575 ? 5.310 -24.094 21.576 1.00 91.94 575 PRO A CA 1
ATOM 4582 C C . PRO A 1 575 ? 4.805 -25.539 21.666 1.00 91.94 575 PRO A C 1
ATOM 4584 O O . PRO A 1 575 ? 5.564 -26.461 21.981 1.00 91.94 575 PRO A O 1
ATOM 4587 N N . GLN A 1 576 ? 3.511 -25.732 21.423 1.00 94.56 576 GLN A N 1
ATOM 4588 C CA . GLN A 1 576 ? 2.826 -27.028 21.430 1.00 94.56 576 GLN A CA 1
ATOM 4589 C C . GLN A 1 576 ? 1.733 -27.041 20.348 1.00 94.56 576 GLN A C 1
ATOM 4591 O O . GLN A 1 576 ? 0.998 -26.051 20.226 1.00 94.56 576 GLN A O 1
ATOM 4596 N N . PRO A 1 577 ? 1.538 -28.163 19.626 1.00 93.56 577 PRO A N 1
ATOM 4597 C CA . PRO A 1 577 ? 0.648 -28.232 18.462 1.00 93.56 577 PRO A CA 1
ATOM 4598 C C . PRO A 1 577 ? -0.841 -28.129 18.803 1.00 93.56 577 PRO A C 1
ATOM 4600 O O . PRO A 1 577 ? -1.656 -27.959 17.901 1.00 93.56 577 PRO A O 1
ATOM 4603 N N . GLY A 1 578 ? -1.209 -28.229 20.084 1.00 94.94 578 GLY A N 1
ATOM 4604 C CA . GLY A 1 578 ? -2.601 -28.229 20.530 1.00 94.94 578 GLY A CA 1
ATOM 4605 C C . GLY A 1 578 ? -3.399 -29.437 20.030 1.00 94.94 578 GLY A C 1
ATOM 4606 O O . GLY A 1 578 ? -2.887 -30.321 19.339 1.00 94.94 578 GLY A O 1
ATOM 4607 N N . LYS A 1 579 ? -4.680 -29.468 20.396 1.00 97.00 579 LYS A N 1
ATOM 4608 C CA . LYS A 1 579 ? -5.657 -30.450 19.921 1.00 97.00 579 LYS A CA 1
ATOM 4609 C C . LYS A 1 579 ? -6.948 -29.742 19.520 1.00 97.00 579 LYS A C 1
ATOM 4611 O O . LYS A 1 579 ? -7.525 -29.019 20.334 1.00 97.00 579 LYS A O 1
ATOM 4616 N N . LEU A 1 580 ? -7.419 -29.998 18.301 1.00 98.00 580 LEU A N 1
ATOM 4617 C CA . LEU A 1 580 ? -8.778 -29.660 17.889 1.00 98.00 580 LEU A CA 1
ATOM 4618 C C . LEU A 1 580 ? -9.759 -30.542 18.680 1.00 98.00 580 LEU A C 1
ATOM 4620 O O . LEU A 1 580 ? -9.600 -31.761 18.736 1.00 98.00 580 LEU A O 1
ATOM 4624 N N . LEU A 1 581 ? -10.735 -29.925 19.342 1.00 98.12 581 LEU A N 1
ATOM 4625 C CA . LEU A 1 581 ? -11.783 -30.627 20.093 1.00 98.12 581 LEU A CA 1
ATOM 4626 C C . LEU A 1 581 ? -13.077 -30.727 19.284 1.00 98.12 581 LEU A C 1
ATOM 4628 O O . LEU A 1 581 ? -13.777 -31.731 19.376 1.00 98.12 581 LEU A O 1
ATOM 4632 N N . ARG A 1 582 ? -13.390 -29.686 18.506 1.00 97.75 582 ARG A N 1
ATOM 4633 C CA . ARG A 1 582 ? -14.548 -29.634 17.611 1.00 97.75 582 ARG A CA 1
ATOM 4634 C C . ARG A 1 582 ? -14.319 -28.621 16.497 1.00 97.75 582 ARG A C 1
ATOM 4636 O O . ARG A 1 582 ? -13.786 -27.543 16.748 1.00 97.75 582 ARG A O 1
ATOM 4643 N N . PHE A 1 583 ? -14.815 -28.938 15.310 1.00 98.50 583 PHE A N 1
ATOM 4644 C CA . PHE A 1 583 ? -15.046 -27.996 14.222 1.00 98.50 583 PHE A CA 1
ATOM 4645 C C . PHE A 1 583 ? -16.432 -28.288 13.637 1.00 98.50 583 PHE A C 1
ATOM 4647 O O . PHE A 1 583 ? -16.735 -29.437 13.328 1.00 98.50 583 PHE A O 1
ATOM 4654 N N . ASP A 1 584 ? -17.283 -27.271 13.539 1.00 98.06 584 ASP A N 1
ATOM 4655 C CA . ASP A 1 584 ? -18.673 -27.387 13.097 1.00 98.06 584 ASP A CA 1
ATOM 4656 C C . ASP A 1 584 ? -19.008 -26.182 12.203 1.00 98.06 584 ASP A C 1
ATOM 4658 O O . ASP A 1 584 ? -19.296 -25.072 12.666 1.00 98.06 584 ASP A O 1
ATOM 4662 N N . ALA A 1 585 ? -18.886 -26.396 10.890 1.00 96.50 585 ALA A N 1
ATOM 4663 C CA . ALA A 1 585 ? -19.003 -25.348 9.880 1.00 96.50 585 ALA A CA 1
ATOM 4664 C C . ALA A 1 585 ? -20.416 -24.747 9.791 1.00 96.50 585 ALA A C 1
ATOM 4666 O O . ALA A 1 585 ? -20.545 -23.552 9.528 1.00 96.50 585 ALA A O 1
ATOM 4667 N N . GLU A 1 586 ? -21.453 -25.556 10.029 1.00 94.94 586 GLU A N 1
ATOM 4668 C CA . GLU A 1 586 ? -22.863 -25.160 9.932 1.00 94.94 586 GLU A CA 1
ATOM 4669 C C . GLU A 1 586 ? -23.312 -24.381 11.169 1.00 94.94 586 GLU A C 1
ATOM 4671 O O . GLU A 1 586 ? -23.979 -23.343 11.069 1.00 94.94 586 GLU A O 1
ATOM 4676 N N . ARG A 1 587 ? -22.897 -24.819 12.366 1.00 94.88 587 ARG A N 1
ATOM 4677 C CA . ARG A 1 587 ? -23.112 -24.035 13.588 1.00 94.88 587 ARG A CA 1
ATOM 4678 C C . ARG A 1 587 ? -22.242 -22.785 13.614 1.00 94.88 587 ARG A C 1
ATOM 4680 O O . ARG A 1 587 ? -22.691 -21.785 14.168 1.00 94.88 587 ARG A O 1
ATOM 4687 N N . GLY A 1 588 ? -21.096 -22.791 12.934 1.00 97.25 588 GLY A N 1
ATOM 4688 C CA . GLY A 1 588 ? -20.116 -21.708 12.987 1.00 97.25 588 GLY A CA 1
ATOM 4689 C C . GLY A 1 588 ? -19.365 -21.746 14.312 1.00 97.25 588 GLY A C 1
ATOM 4690 O O . GLY A 1 588 ? -19.275 -20.731 14.997 1.00 97.25 588 GLY A O 1
ATOM 4691 N N . GLU A 1 589 ? -18.903 -22.937 14.696 1.00 98.38 589 GLU A N 1
ATOM 4692 C CA . GLU A 1 589 ? -18.271 -23.229 15.981 1.00 98.38 589 GLU A CA 1
ATOM 4693 C C . GLU A 1 589 ? -16.923 -23.935 15.778 1.00 98.38 589 GLU A C 1
ATOM 4695 O O . GLU A 1 589 ? -16.799 -24.868 14.983 1.00 98.38 589 GLU A O 1
ATOM 4700 N N . VAL A 1 590 ? -15.909 -23.523 16.539 1.00 98.75 590 VAL A N 1
ATOM 4701 C CA . VAL A 1 590 ? -14.633 -24.239 16.650 1.00 98.75 590 VAL A CA 1
ATOM 4702 C C . VAL A 1 590 ? -14.143 -24.218 18.096 1.00 98.75 590 VAL A C 1
ATOM 4704 O O . VAL A 1 590 ? -14.232 -23.197 18.772 1.00 98.75 590 VAL A O 1
ATOM 4707 N N . SER A 1 591 ? -13.634 -25.346 18.592 1.00 98.75 591 SER A N 1
ATOM 4708 C CA . SER A 1 591 ? -13.086 -25.476 19.947 1.00 98.75 591 SER A CA 1
ATOM 4709 C C . SER A 1 591 ? -11.767 -26.239 19.911 1.00 98.75 591 SER A C 1
ATOM 4711 O O . SER A 1 591 ? -11.670 -27.281 19.259 1.00 98.75 591 SER A O 1
ATOM 4713 N N . ALA A 1 592 ? -10.750 -25.746 20.615 1.00 98.69 592 ALA A N 1
ATOM 4714 C CA . ALA A 1 592 ? -9.430 -26.368 20.687 1.00 98.69 592 ALA A CA 1
ATOM 4715 C C . ALA A 1 592 ? -8.769 -26.145 22.054 1.00 98.69 592 ALA A C 1
ATOM 4717 O O . ALA A 1 592 ? -9.096 -25.198 22.774 1.00 98.69 592 ALA A O 1
ATOM 4718 N N . ALA A 1 593 ? -7.831 -27.024 22.413 1.00 98.19 593 ALA A N 1
ATOM 4719 C CA . ALA A 1 593 ? -7.155 -27.004 23.706 1.00 98.19 593 ALA A CA 1
ATOM 4720 C C . ALA A 1 593 ? -5.633 -27.164 23.619 1.00 98.19 593 ALA A C 1
ATOM 4722 O O . ALA A 1 593 ? -5.079 -27.815 22.731 1.00 98.19 593 ALA A O 1
ATOM 4723 N N . GLN A 1 594 ? -4.979 -26.589 24.622 1.00 97.69 594 GLN A N 1
ATOM 4724 C CA . GLN A 1 594 ? -3.555 -26.617 24.909 1.00 97.69 594 GLN A CA 1
ATOM 4725 C C . GLN A 1 594 ? -3.370 -27.205 26.312 1.00 97.69 594 GLN A C 1
ATOM 4727 O O . GLN A 1 594 ? -3.333 -26.485 27.307 1.00 97.69 594 GLN A O 1
ATOM 4732 N N . SER A 1 595 ? -3.278 -28.534 26.411 1.00 94.56 595 SER A N 1
ATOM 4733 C CA . SER A 1 595 ? -3.136 -29.246 27.695 1.00 94.56 595 SER A CA 1
ATOM 4734 C C . SER A 1 595 ? -1.801 -28.987 28.406 1.00 94.56 595 SER A C 1
ATOM 4736 O O . SER A 1 595 ? -1.693 -29.221 29.605 1.00 94.56 595 SER A O 1
ATOM 4738 N N . LYS A 1 596 ? -0.799 -28.486 27.674 1.00 93.88 596 LYS A N 1
ATOM 4739 C CA . LYS A 1 596 ? 0.517 -28.054 28.169 1.00 93.88 596 LYS A CA 1
ATOM 4740 C C . LYS A 1 596 ? 0.804 -26.611 27.733 1.00 93.88 596 LYS A C 1
ATOM 4742 O O . LYS A 1 596 ? 1.835 -26.335 27.126 1.00 93.88 596 LYS A O 1
ATOM 4747 N N . TYR A 1 597 ? -0.140 -25.698 27.971 1.00 95.81 597 TYR A N 1
ATOM 4748 C CA . TYR A 1 597 ? -0.025 -24.290 27.567 1.00 95.81 597 TYR A CA 1
ATOM 4749 C C . TYR A 1 597 ? 1.195 -23.611 28.214 1.00 95.81 597 TYR A C 1
ATOM 4751 O O . TYR A 1 597 ? 1.958 -22.908 27.549 1.00 95.81 597 TYR A O 1
ATOM 4759 N N . ARG A 1 598 ? 1.426 -23.904 29.497 1.00 94.06 598 ARG A N 1
ATOM 4760 C CA . ARG A 1 598 ? 2.712 -23.737 30.196 1.00 94.06 598 ARG A CA 1
ATOM 4761 C C . ARG A 1 598 ? 2.958 -24.982 31.066 1.00 94.06 598 ARG A C 1
ATOM 4763 O O . ARG A 1 598 ? 2.034 -25.787 31.208 1.00 94.06 598 ARG A O 1
ATOM 4770 N N . PRO A 1 599 ? 4.141 -25.173 31.687 1.00 90.75 599 PRO A N 1
ATOM 4771 C CA . PRO A 1 599 ? 4.263 -26.114 32.797 1.00 90.75 599 PRO A CA 1
ATOM 4772 C C . PRO A 1 599 ? 3.142 -25.868 33.811 1.00 90.75 599 PRO A C 1
ATOM 4774 O O . PRO A 1 599 ? 2.908 -24.727 34.206 1.00 90.75 599 PRO A O 1
ATOM 4777 N N . ASN A 1 600 ? 2.428 -26.936 34.159 1.00 90.62 600 ASN A N 1
ATOM 4778 C CA . ASN A 1 600 ? 1.318 -26.959 35.114 1.00 90.62 600 ASN A CA 1
ATOM 4779 C C . ASN A 1 600 ? 0.116 -26.049 34.771 1.00 90.62 600 ASN A C 1
ATOM 4781 O O . ASN A 1 600 ? -0.713 -25.770 35.637 1.00 90.62 600 ASN A O 1
ATOM 4785 N N . VAL A 1 601 ? -0.013 -25.611 33.510 1.00 95.88 601 VAL A N 1
ATOM 4786 C CA . VAL A 1 601 ? -1.143 -24.806 33.015 1.00 95.88 601 VAL A CA 1
ATOM 4787 C C . VAL A 1 601 ? -1.718 -25.419 31.746 1.00 95.88 601 VAL A C 1
ATOM 4789 O O . VAL A 1 601 ? -1.009 -25.627 30.758 1.00 95.88 601 VAL A O 1
ATOM 4792 N N . SER A 1 602 ? -3.034 -25.598 31.744 1.00 97.06 602 SER A N 1
ATOM 4793 C CA . SER A 1 602 ? -3.821 -25.905 30.552 1.00 97.06 602 SER A CA 1
ATOM 4794 C C . SER A 1 602 ? -4.680 -24.709 30.137 1.00 97.06 602 SER A C 1
ATOM 4796 O O . SER A 1 602 ? -5.046 -23.875 30.966 1.00 97.06 602 SER A O 1
ATOM 4798 N N . ALA A 1 603 ? -4.993 -24.620 28.846 1.00 98.31 603 ALA A N 1
ATOM 4799 C CA . ALA A 1 603 ? -5.899 -23.617 28.300 1.00 98.31 603 ALA A CA 1
ATOM 4800 C C . ALA A 1 603 ? -6.810 -24.225 27.226 1.00 98.31 603 ALA A C 1
ATOM 4802 O O . ALA A 1 603 ? -6.428 -25.171 26.532 1.00 98.31 603 ALA A O 1
ATOM 4803 N N . ARG A 1 604 ? -8.007 -23.664 27.059 1.00 98.56 604 ARG A N 1
ATOM 4804 C CA . ARG A 1 604 ? -8.974 -24.020 26.011 1.00 98.56 604 ARG A CA 1
ATOM 4805 C C . ARG A 1 604 ? -9.590 -22.744 25.454 1.00 98.56 604 ARG A C 1
ATOM 4807 O O . ARG A 1 604 ? -9.782 -21.787 26.196 1.00 98.56 604 ARG A O 1
ATOM 4814 N N . ARG A 1 605 ? -9.936 -22.743 24.168 1.00 98.81 605 ARG A N 1
ATOM 4815 C CA . ARG A 1 605 ? -10.784 -21.708 23.572 1.00 98.81 605 ARG A CA 1
ATOM 4816 C C . ARG A 1 605 ? -11.883 -22.324 22.716 1.00 98.81 605 ARG A C 1
ATOM 4818 O O . ARG A 1 605 ? -11.622 -23.271 21.971 1.00 98.81 605 ARG A O 1
ATOM 4825 N N . THR A 1 606 ? -13.080 -21.758 22.805 1.00 98.88 606 THR A N 1
ATOM 4826 C CA . THR A 1 606 ? -14.211 -22.008 21.910 1.00 98.88 606 THR A CA 1
ATOM 4827 C C . THR A 1 606 ? -14.637 -20.688 21.268 1.00 98.88 606 THR A C 1
ATOM 4829 O O . THR A 1 606 ? -14.833 -19.698 21.964 1.00 98.88 606 THR A O 1
ATOM 4832 N N . LEU A 1 607 ? -14.788 -20.670 19.944 1.00 98.88 607 LEU A N 1
ATOM 4833 C CA . LEU A 1 607 ? -15.301 -19.534 19.174 1.00 98.88 607 LEU A CA 1
ATOM 4834 C C . LEU A 1 607 ? -16.627 -19.947 18.526 1.00 98.88 607 LEU A C 1
ATOM 4836 O O . LEU A 1 607 ? -16.686 -21.002 17.890 1.00 98.88 607 LEU A O 1
ATOM 4840 N N . ARG A 1 608 ? -17.682 -19.138 18.684 1.00 98.56 608 ARG A N 1
ATOM 4841 C CA . ARG A 1 608 ? -19.032 -19.394 18.142 1.00 98.56 608 ARG A CA 1
ATOM 4842 C C . ARG A 1 608 ? -19.621 -18.157 17.470 1.00 98.56 608 ARG A C 1
ATOM 4844 O O . ARG A 1 608 ? -19.467 -17.048 17.976 1.00 98.56 608 ARG A O 1
ATOM 4851 N N . ILE A 1 609 ? -20.348 -18.352 16.370 1.00 98.44 609 ILE A N 1
ATOM 4852 C CA . ILE A 1 609 ? -21.144 -17.304 15.713 1.00 98.44 609 ILE A CA 1
ATOM 4853 C C . ILE A 1 609 ? -22.629 -17.534 16.032 1.00 98.44 609 ILE A C 1
ATOM 4855 O O . ILE A 1 609 ? -23.285 -18.410 15.463 1.00 98.44 609 ILE A O 1
ATOM 4859 N N . GLU A 1 610 ? -23.149 -16.745 16.969 1.00 96.81 610 GLU A N 1
ATOM 4860 C CA . GLU A 1 610 ? -24.496 -16.853 17.536 1.00 96.81 610 GLU A CA 1
ATOM 4861 C C . GLU A 1 610 ? -25.376 -15.706 17.011 1.00 96.81 610 GLU A C 1
ATOM 4863 O O . GLU A 1 610 ? -25.401 -14.603 17.564 1.00 96.81 610 GLU A O 1
ATOM 4868 N N . GLY A 1 611 ? -26.079 -15.958 15.903 1.00 92.69 611 GLY A N 1
ATOM 4869 C CA . GLY A 1 611 ? -26.771 -14.909 15.149 1.00 92.69 611 GLY A CA 1
ATOM 4870 C C . GLY A 1 611 ? -25.760 -13.948 14.518 1.00 92.69 611 GLY A C 1
ATOM 4871 O O . GLY A 1 611 ? -24.839 -14.387 13.830 1.00 92.69 611 GLY A O 1
ATOM 4872 N N . ASP A 1 612 ? -25.907 -12.651 14.793 1.00 93.25 612 ASP A N 1
ATOM 4873 C CA . ASP A 1 612 ? -24.935 -11.621 14.3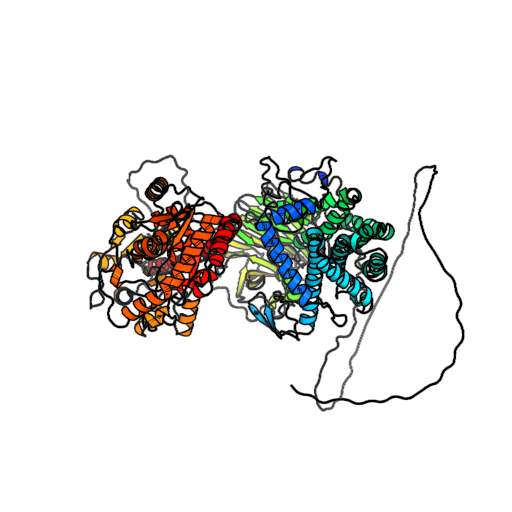96 1.00 93.25 612 ASP A CA 1
ATOM 4874 C C . ASP A 1 612 ? -23.803 -11.416 15.423 1.00 93.25 612 ASP A C 1
ATOM 4876 O O . ASP A 1 612 ? -22.951 -10.554 15.216 1.00 93.25 612 ASP A O 1
ATOM 4880 N N . ALA A 1 613 ? -23.762 -12.168 16.530 1.00 97.50 613 ALA A N 1
ATOM 4881 C CA . ALA A 1 613 ? -22.733 -12.021 17.562 1.00 97.50 613 ALA A CA 1
ATOM 4882 C C . ALA A 1 613 ? -21.585 -13.032 17.402 1.00 97.50 613 ALA A C 1
ATOM 4884 O O . ALA A 1 613 ? -21.813 -14.204 17.100 1.00 97.50 613 ALA A O 1
ATOM 4885 N N . LEU A 1 614 ? -20.356 -12.594 17.684 1.00 98.62 614 LEU A N 1
ATOM 4886 C CA . LEU A 1 614 ? -19.209 -13.477 17.915 1.00 98.62 614 LEU A CA 1
ATOM 4887 C C . LEU A 1 614 ? -19.040 -13.687 19.421 1.00 98.62 614 LEU A C 1
ATOM 4889 O O . LEU A 1 614 ? -18.960 -12.719 20.177 1.00 98.62 614 LEU A O 1
ATOM 4893 N N . VAL A 1 615 ? -18.965 -14.945 19.844 1.00 98.75 615 VAL A N 1
ATOM 4894 C CA . VAL A 1 615 ? -18.655 -15.348 21.218 1.00 98.75 615 VAL A CA 1
ATOM 4895 C C . VAL A 1 615 ? -17.279 -15.998 21.247 1.00 98.75 615 VAL A C 1
ATOM 4897 O O . VAL A 1 615 ? -17.039 -16.985 20.552 1.00 98.75 615 VAL A O 1
ATOM 4900 N N . ASP A 1 616 ? -16.399 -15.442 22.070 1.00 98.75 616 ASP A N 1
ATOM 4901 C CA . ASP A 1 616 ? -15.118 -16.014 22.468 1.00 98.75 616 ASP A CA 1
ATOM 4902 C C . ASP A 1 616 ? -15.210 -16.503 23.919 1.00 98.75 616 ASP A C 1
ATOM 4904 O O . ASP A 1 616 ? -15.574 -15.741 24.809 1.00 98.75 616 ASP A O 1
ATOM 4908 N N . GLU A 1 617 ? -14.902 -17.772 24.153 1.00 98.81 617 GLU A N 1
ATOM 4909 C CA . GLU A 1 617 ? -14.938 -18.448 25.449 1.00 98.81 617 GLU A CA 1
ATOM 4910 C C . GLU A 1 617 ? -13.556 -19.062 25.701 1.00 98.81 617 GLU A C 1
ATOM 4912 O O . GLU A 1 617 ? -13.198 -20.074 25.094 1.00 98.81 617 GLU A O 1
ATOM 4917 N N . ALA A 1 618 ? -12.761 -18.437 26.571 1.00 98.69 618 ALA A N 1
ATOM 4918 C CA . ALA A 1 618 ? -11.374 -18.805 26.843 1.00 98.69 618 ALA A CA 1
ATOM 4919 C C . ALA A 1 618 ? -11.189 -19.266 28.299 1.00 98.69 618 ALA A C 1
ATOM 4921 O O . ALA A 1 618 ? -11.261 -18.470 29.235 1.00 98.69 618 ALA A O 1
ATOM 4922 N N . THR A 1 619 ? -10.911 -20.556 28.487 1.00 98.44 619 THR A N 1
ATOM 4923 C CA . THR A 1 619 ? -10.597 -21.172 29.784 1.00 98.44 619 THR A CA 1
ATOM 4924 C C . THR A 1 619 ? -9.089 -21.206 30.009 1.00 98.44 619 THR A C 1
ATOM 4926 O O . THR A 1 619 ? -8.333 -21.576 29.104 1.00 98.44 619 THR A O 1
ATOM 4929 N N . VAL A 1 620 ? -8.643 -20.912 31.230 1.00 97.62 620 VAL A N 1
ATOM 4930 C CA . VAL A 1 620 ? -7.258 -21.137 31.670 1.00 97.62 620 VAL A CA 1
ATOM 4931 C C . VAL A 1 620 ? -7.242 -21.712 33.085 1.00 97.62 620 VAL A C 1
ATOM 4933 O O . VAL A 1 620 ? -7.923 -21.195 33.968 1.00 97.62 620 VAL A O 1
ATOM 4936 N N . ALA A 1 621 ? -6.485 -22.794 33.288 1.00 96.06 621 ALA A N 1
ATOM 4937 C CA . ALA A 1 621 ? -6.528 -23.598 34.509 1.00 96.06 621 ALA A CA 1
ATOM 4938 C C . ALA A 1 621 ? -5.142 -24.105 34.938 1.00 96.06 621 ALA A C 1
ATOM 4940 O O . ALA A 1 621 ? -4.418 -24.730 34.153 1.00 96.06 621 ALA A O 1
ATOM 4941 N N . ILE A 1 622 ? -4.802 -23.880 36.209 1.00 94.69 622 ILE A N 1
ATOM 4942 C CA . ILE A 1 622 ? -3.626 -24.428 36.890 1.00 94.69 622 ILE A CA 1
ATOM 4943 C C . ILE A 1 622 ? -3.919 -25.879 37.287 1.00 94.69 622 ILE A C 1
ATOM 4945 O O . ILE A 1 622 ? -4.816 -26.174 38.087 1.00 94.69 622 ILE A O 1
ATOM 4949 N N . THR A 1 623 ? -3.143 -26.806 36.734 1.00 87.88 623 THR A N 1
ATOM 4950 C CA . THR A 1 623 ? -3.362 -28.246 36.913 1.00 87.88 623 THR A CA 1
ATOM 4951 C C . THR A 1 623 ? -2.873 -28.745 38.274 1.00 87.88 623 THR A C 1
ATOM 4953 O O . THR A 1 623 ? -3.445 -29.694 38.805 1.00 87.88 623 THR A O 1
ATOM 4956 N N . GLU A 1 624 ? -1.880 -28.091 38.886 1.00 80.31 624 GLU A N 1
ATOM 4957 C CA . GLU A 1 624 ? -1.423 -28.405 40.248 1.00 80.31 624 GLU A CA 1
ATOM 4958 C C . GLU A 1 624 ? -2.417 -27.937 41.323 1.00 80.31 624 GLU A C 1
ATOM 4960 O O . GLU A 1 624 ? -2.898 -26.807 41.322 1.00 80.31 624 GLU A O 1
ATOM 4965 N N . ALA A 1 625 ? -2.711 -28.815 42.284 1.00 64.75 625 ALA A N 1
ATOM 4966 C CA . ALA A 1 625 ? -3.859 -28.675 43.183 1.00 64.75 625 ALA A CA 1
ATOM 4967 C C . ALA A 1 625 ? -3.713 -27.652 44.332 1.00 64.75 625 ALA A C 1
ATOM 4969 O O . ALA A 1 625 ? -4.621 -27.547 45.153 1.00 64.75 625 ALA A O 1
ATOM 4970 N N . ARG A 1 626 ? -2.585 -26.934 44.438 1.00 74.19 626 ARG A N 1
ATOM 4971 C CA . ARG A 1 626 ? -2.260 -26.052 45.585 1.00 74.19 626 ARG A CA 1
ATOM 4972 C C . ARG A 1 626 ? -1.742 -24.656 45.211 1.00 74.19 626 ARG A C 1
ATOM 4974 O O . ARG A 1 626 ? -1.269 -23.943 46.088 1.00 74.19 626 ARG A O 1
ATOM 4981 N N . GLN A 1 627 ? -1.800 -24.263 43.939 1.00 81.38 627 GLN A N 1
ATOM 4982 C CA . GLN A 1 627 ? -1.325 -22.951 43.481 1.00 81.38 627 GLN A CA 1
ATOM 4983 C C . GLN A 1 627 ? -2.473 -22.095 42.940 1.00 81.38 627 GLN A C 1
ATOM 4985 O O . GLN A 1 627 ? -3.378 -22.594 42.272 1.00 81.38 627 GLN A O 1
ATOM 4990 N N . THR A 1 628 ? -2.389 -20.793 43.202 1.00 88.94 628 THR A N 1
ATOM 4991 C CA . THR A 1 628 ? -3.171 -19.738 42.552 1.00 88.94 628 THR A CA 1
ATOM 4992 C C . THR A 1 628 ? -2.227 -18.805 41.794 1.00 88.94 628 THR A C 1
ATOM 4994 O O . THR A 1 628 ? -1.037 -18.717 42.104 1.00 88.94 628 THR A O 1
ATOM 4997 N N . ALA A 1 629 ? -2.740 -18.116 40.780 1.00 93.50 629 ALA A N 1
ATOM 4998 C CA . ALA A 1 629 ? -1.984 -17.150 39.987 1.00 93.50 629 ALA A CA 1
ATOM 4999 C C . ALA A 1 629 ? -2.871 -15.971 39.572 1.00 93.50 629 ALA A C 1
ATOM 5001 O O . ALA A 1 629 ? -4.096 -16.035 39.702 1.00 93.50 629 ALA A O 1
ATOM 5002 N N . GLN A 1 630 ? -2.254 -14.928 39.008 1.00 95.94 630 GLN A N 1
ATOM 5003 C CA . GLN A 1 630 ? -2.996 -13.980 38.182 1.00 95.94 630 GLN A CA 1
ATOM 5004 C C . GLN A 1 630 ? -3.341 -14.668 36.860 1.00 95.94 630 GLN A C 1
ATOM 5006 O O . GLN A 1 630 ? -2.451 -15.073 36.106 1.00 95.94 630 GLN A O 1
ATOM 5011 N N . LEU A 1 631 ? -4.633 -14.828 36.604 1.00 97.88 631 LEU A N 1
ATOM 5012 C CA . LEU A 1 631 ? -5.200 -15.355 35.372 1.00 97.88 631 LEU A CA 1
ATOM 5013 C C . LEU A 1 631 ? -5.739 -14.174 34.567 1.00 97.88 631 LEU A C 1
ATOM 5015 O O . LEU A 1 631 ? -6.370 -13.277 35.125 1.00 97.88 631 LEU A O 1
ATOM 5019 N N . GLY A 1 632 ? -5.511 -14.166 33.258 1.00 97.88 632 GLY A N 1
ATOM 5020 C CA . GLY A 1 632 ? -5.946 -13.052 32.425 1.00 97.88 632 GLY A CA 1
ATOM 5021 C C . GLY A 1 632 ? -6.229 -13.408 30.976 1.00 97.88 632 GLY A C 1
ATOM 5022 O O . GLY A 1 632 ? -5.939 -14.511 30.516 1.00 97.88 632 GLY A O 1
ATOM 5023 N N . LEU A 1 633 ? -6.768 -12.436 30.247 1.00 98.69 633 LEU A N 1
ATOM 5024 C CA . LEU A 1 633 ? -7.022 -12.503 28.809 1.00 98.69 633 LEU A CA 1
ATOM 5025 C C . LEU A 1 633 ? -6.627 -11.167 28.174 1.00 98.69 633 LEU A C 1
ATOM 5027 O O . LEU A 1 633 ? -7.135 -10.119 28.570 1.00 98.69 633 LEU A O 1
ATOM 5031 N N . ALA A 1 634 ? -5.733 -11.205 27.185 1.00 98.44 634 ALA A N 1
ATOM 5032 C CA . ALA A 1 634 ? -5.439 -10.061 26.326 1.00 98.44 634 ALA A CA 1
ATOM 5033 C C . ALA A 1 634 ? -6.354 -10.063 25.091 1.00 98.44 634 ALA A C 1
ATOM 5035 O O . ALA A 1 634 ? -6.626 -11.122 24.520 1.00 98.44 634 ALA A O 1
ATOM 5036 N N . LEU A 1 635 ? -6.821 -8.881 24.680 1.00 98.31 635 LEU A N 1
ATOM 5037 C CA . LEU A 1 635 ? -7.640 -8.664 23.483 1.00 98.31 635 LEU A CA 1
ATOM 5038 C C . LEU A 1 635 ? -7.255 -7.350 22.793 1.00 98.31 635 LEU A C 1
ATOM 5040 O O . LEU A 1 635 ? -7.007 -6.337 23.447 1.00 98.31 635 LEU A O 1
ATOM 5044 N N . HIS A 1 636 ? -7.248 -7.343 21.461 1.00 97.06 636 HIS A N 1
ATOM 5045 C CA . HIS A 1 636 ? -6.813 -6.205 20.652 1.00 97.06 636 HIS A CA 1
ATOM 5046 C C . HIS A 1 636 ? -7.788 -5.924 19.507 1.00 97.06 636 HIS A C 1
ATOM 5048 O O . HIS A 1 636 ? -7.994 -6.774 18.641 1.00 97.06 636 HIS A O 1
ATOM 5054 N N . PHE A 1 637 ? -8.340 -4.713 19.445 1.00 95.12 637 PHE A N 1
ATOM 5055 C CA . PHE A 1 637 ? -9.312 -4.312 18.427 1.00 95.12 637 PHE A CA 1
ATOM 5056 C C . PHE A 1 637 ? -8.811 -3.148 17.562 1.00 95.12 637 PHE A C 1
ATOM 5058 O O . PHE A 1 637 ? -7.990 -2.325 17.976 1.00 95.12 637 PHE A O 1
ATOM 5065 N N . GLN A 1 638 ? -9.331 -3.087 16.333 1.00 92.44 638 GLN A N 1
ATOM 5066 C CA . GLN A 1 638 ? -9.029 -2.032 15.353 1.00 92.44 638 GLN A CA 1
ATOM 5067 C C . GLN A 1 638 ? -10.016 -0.846 15.407 1.00 92.44 638 GLN A C 1
ATOM 5069 O O . GLN A 1 638 ? -9.907 0.091 14.616 1.00 92.44 638 GLN A O 1
ATOM 5074 N N . GLY A 1 639 ? -10.989 -0.885 16.322 1.00 91.00 639 GLY A N 1
ATOM 5075 C CA . GLY A 1 639 ? -11.942 0.194 16.591 1.00 91.00 639 GLY A CA 1
ATOM 5076 C C . GLY A 1 639 ? -11.557 1.022 17.817 1.00 91.00 639 GLY A C 1
ATOM 5077 O O . GLY A 1 639 ? -10.822 0.554 18.682 1.00 91.00 639 GLY A O 1
ATOM 5078 N N . LYS A 1 640 ? -12.062 2.255 17.905 1.00 92.50 640 LYS A N 1
ATOM 5079 C CA . LYS A 1 640 ? -11.892 3.129 19.072 1.00 92.50 640 LYS A CA 1
ATOM 5080 C C . LYS A 1 640 ? -12.834 2.693 20.196 1.00 92.50 640 LYS A C 1
ATOM 5082 O O . LYS A 1 640 ? -14.045 2.643 19.995 1.00 92.50 640 LYS A O 1
ATOM 5087 N N . THR A 1 641 ? -12.282 2.472 21.385 1.00 92.31 641 THR A N 1
ATOM 5088 C CA . THR A 1 641 ? -13.049 2.249 22.618 1.00 92.31 641 THR A CA 1
ATOM 5089 C C . THR A 1 641 ? -13.659 3.545 23.163 1.00 92.31 641 THR A C 1
ATOM 5091 O O . THR A 1 641 ? -12.989 4.583 23.175 1.00 92.31 641 THR A O 1
ATOM 5094 N N . HIS A 1 642 ? -14.881 3.470 23.697 1.00 89.19 642 HIS A N 1
ATOM 5095 C CA . HIS A 1 642 ? -15.459 4.506 24.563 1.00 89.19 642 HIS A CA 1
ATOM 5096 C C . HIS A 1 642 ? -15.516 3.990 26.005 1.00 89.19 642 HIS A C 1
ATOM 5098 O O . HIS A 1 642 ? -16.142 2.969 26.270 1.00 89.19 642 HIS A O 1
ATOM 5104 N N . LEU A 1 643 ? -14.832 4.665 26.933 1.00 91.25 643 LEU A N 1
ATOM 5105 C CA . LEU A 1 643 ? -14.757 4.248 28.337 1.00 91.25 643 LEU A CA 1
ATOM 5106 C C . LEU A 1 643 ? -15.735 5.042 29.221 1.00 91.25 643 LEU A C 1
ATOM 5108 O O . LEU A 1 643 ? -15.776 6.269 29.102 1.00 91.25 643 LEU A O 1
ATOM 5112 N N . PRO A 1 644 ? -16.456 4.382 30.148 1.00 88.31 644 PRO A N 1
ATOM 5113 C CA . PRO A 1 644 ? -17.147 5.048 31.251 1.00 88.31 644 PRO A CA 1
ATOM 5114 C C . PRO A 1 644 ? -16.190 5.822 32.172 1.00 88.31 644 PRO A C 1
ATOM 5116 O O . PRO A 1 644 ? -14.996 5.528 32.243 1.00 88.31 644 PRO A O 1
ATOM 5119 N N . GLN A 1 645 ? -16.729 6.769 32.948 1.00 88.19 645 GLN A N 1
ATOM 5120 C CA . GLN A 1 645 ? -15.948 7.577 33.901 1.00 88.19 645 GLN A CA 1
ATOM 5121 C C . GLN A 1 645 ? -15.274 6.758 35.019 1.00 88.19 645 GLN A C 1
ATOM 5123 O O . GLN A 1 645 ? -14.298 7.224 35.597 1.00 88.19 645 GLN A O 1
ATOM 5128 N N . SER A 1 646 ? -15.736 5.530 35.287 1.00 92.56 646 SER A N 1
ATOM 5129 C CA . SER A 1 646 ? -15.126 4.614 36.262 1.00 92.56 646 SER A CA 1
ATOM 5130 C C . SER A 1 646 ? -13.709 4.148 35.893 1.00 92.56 646 SER A C 1
ATOM 5132 O O . SER A 1 646 ? -13.016 3.604 36.748 1.00 92.56 646 SER A O 1
ATOM 5134 N N . PHE A 1 647 ? -13.255 4.362 34.651 1.00 96.69 647 PHE A N 1
ATOM 5135 C CA . PHE A 1 647 ? -11.906 4.007 34.204 1.00 96.69 647 PHE A CA 1
ATOM 5136 C C . PHE A 1 647 ? -10.856 5.048 34.622 1.00 96.69 647 PHE A C 1
ATOM 5138 O O . PHE A 1 647 ? -10.588 6.029 33.907 1.00 96.69 647 PHE A O 1
ATOM 5145 N N . LEU A 1 648 ? -10.219 4.783 35.763 1.00 97.25 648 LEU A N 1
ATOM 5146 C CA . LEU A 1 648 ? -9.154 5.597 36.351 1.00 97.25 648 LEU A CA 1
ATOM 5147 C C . LEU A 1 648 ? -7.789 5.315 35.685 1.00 97.25 648 LEU A C 1
ATOM 5149 O O . LEU A 1 648 ? -7.561 4.184 35.252 1.00 97.25 648 LEU A O 1
ATOM 5153 N N . PRO A 1 649 ? -6.872 6.298 35.580 1.00 97.00 649 PRO A N 1
ATOM 5154 C CA . PRO A 1 649 ? -5.508 6.083 35.077 1.00 97.00 649 PRO A CA 1
ATOM 5155 C C . PRO A 1 649 ? -4.694 5.063 35.890 1.00 97.00 649 PRO A C 1
ATOM 5157 O O . PRO A 1 649 ? -4.955 4.846 37.070 1.00 97.00 649 PRO A O 1
ATOM 5160 N N . VAL A 1 650 ? -3.680 4.463 35.257 1.00 96.50 650 VAL A N 1
ATOM 5161 C CA . VAL A 1 650 ? -2.728 3.536 35.894 1.00 96.50 650 VAL A CA 1
ATOM 5162 C C . VAL A 1 650 ? -1.298 4.033 35.667 1.00 96.50 650 VAL A C 1
ATOM 5164 O O . VAL A 1 650 ? -0.794 3.943 34.548 1.00 96.50 650 VAL A O 1
ATOM 5167 N N . ASP A 1 651 ? -0.645 4.528 36.723 1.00 87.00 651 ASP A N 1
ATOM 5168 C CA . ASP A 1 651 ? 0.659 5.214 36.628 1.00 87.00 651 ASP A CA 1
ATOM 5169 C C . ASP A 1 651 ? 1.807 4.304 36.158 1.00 87.00 651 ASP A C 1
ATOM 5171 O O . ASP A 1 651 ? 2.620 4.698 35.324 1.00 87.00 651 ASP A O 1
ATOM 5175 N N . ASP A 1 652 ? 1.861 3.068 36.666 1.00 91.00 652 ASP A N 1
ATOM 5176 C CA . ASP A 1 652 ? 2.810 2.039 36.230 1.00 91.00 652 ASP A CA 1
ATOM 5177 C C . ASP A 1 652 ? 2.091 0.696 36.038 1.00 91.00 652 ASP A C 1
ATOM 5179 O O . ASP A 1 652 ? 1.892 -0.090 36.967 1.00 91.00 652 ASP A O 1
ATOM 5183 N N . PHE A 1 653 ? 1.704 0.426 34.791 1.00 95.38 653 PHE A N 1
ATOM 5184 C CA . PHE A 1 653 ? 1.083 -0.836 34.384 1.00 95.38 653 PHE A CA 1
ATOM 5185 C C . PHE A 1 653 ? 2.079 -2.015 34.345 1.00 95.38 653 PHE A C 1
ATOM 5187 O O . PHE A 1 653 ? 1.659 -3.175 34.396 1.00 95.38 653 PHE A O 1
ATOM 5194 N N . ALA A 1 654 ? 3.388 -1.741 34.292 1.00 94.88 654 ALA A N 1
ATOM 5195 C CA . ALA A 1 654 ? 4.446 -2.748 34.262 1.00 94.88 654 ALA A CA 1
ATOM 5196 C C . ALA A 1 654 ? 4.911 -3.189 35.663 1.00 94.88 654 ALA A C 1
ATOM 5198 O O . ALA A 1 654 ? 5.551 -4.237 35.779 1.00 94.88 654 ALA A O 1
ATOM 5199 N N . LYS A 1 655 ? 4.563 -2.448 36.723 1.00 93.81 655 LYS A N 1
ATOM 5200 C CA . LYS A 1 655 ? 4.904 -2.750 38.121 1.00 93.81 655 LYS A CA 1
ATOM 5201 C C . LYS A 1 655 ? 4.570 -4.198 38.497 1.00 93.81 655 LYS A C 1
ATOM 5203 O O . LYS A 1 655 ? 3.409 -4.595 38.529 1.00 93.81 655 LYS A O 1
ATOM 5208 N N . GLY A 1 656 ? 5.599 -4.998 38.781 1.00 90.56 656 GLY A N 1
ATOM 5209 C CA . GLY A 1 656 ? 5.456 -6.418 39.139 1.00 90.56 656 GLY A CA 1
ATOM 5210 C C . GLY A 1 656 ? 5.040 -7.357 37.994 1.00 90.56 656 GLY A C 1
ATOM 5211 O O . GLY A 1 656 ? 4.845 -8.547 38.237 1.00 90.56 656 GLY A O 1
ATOM 5212 N N . ARG A 1 657 ? 4.920 -6.863 36.754 1.00 93.75 657 ARG A N 1
ATOM 5213 C CA . ARG A 1 657 ? 4.531 -7.636 35.562 1.00 93.75 657 ARG A CA 1
ATOM 5214 C C . ARG A 1 657 ? 5.723 -7.859 34.614 1.00 93.75 657 ARG A C 1
ATOM 5216 O O . ARG A 1 657 ? 6.869 -7.541 34.925 1.00 93.75 657 ARG A O 1
ATOM 5223 N N . THR A 1 658 ? 5.486 -8.496 33.466 1.00 92.31 658 THR A N 1
ATOM 5224 C CA . THR A 1 658 ? 6.530 -8.777 32.462 1.00 92.31 658 THR A CA 1
ATOM 5225 C C . THR A 1 658 ? 6.869 -7.544 31.617 1.00 92.31 658 THR A C 1
ATOM 5227 O O . THR A 1 658 ? 6.044 -6.650 31.448 1.00 92.31 658 THR A O 1
ATOM 5230 N N . ALA A 1 659 ? 8.069 -7.513 31.019 1.00 90.94 659 ALA A N 1
ATOM 5231 C CA . ALA A 1 659 ? 8.551 -6.380 30.214 1.00 90.94 659 ALA A CA 1
ATOM 5232 C C . ALA A 1 659 ? 7.579 -5.929 29.102 1.00 90.94 659 ALA A C 1
ATOM 5234 O O . ALA A 1 659 ? 7.513 -4.739 28.805 1.00 90.94 659 ALA A O 1
ATOM 5235 N N . ALA A 1 660 ? 6.768 -6.840 28.550 1.00 94.81 660 ALA A N 1
ATOM 5236 C CA . ALA A 1 660 ? 5.747 -6.538 27.546 1.00 94.81 660 ALA A CA 1
ATOM 5237 C C . ALA A 1 660 ? 4.735 -5.456 27.985 1.00 94.81 660 ALA A C 1
ATOM 5239 O O . ALA A 1 660 ? 4.234 -4.708 27.144 1.00 94.81 660 ALA A O 1
ATOM 5240 N N . PHE A 1 661 ? 4.455 -5.332 29.288 1.00 96.44 661 PHE A N 1
ATOM 5241 C CA . PHE A 1 661 ? 3.510 -4.345 29.823 1.00 96.44 661 PHE A CA 1
ATOM 5242 C C . PHE A 1 661 ? 4.013 -2.898 29.670 1.00 96.44 661 PHE A C 1
ATOM 5244 O O . PHE A 1 661 ? 3.199 -1.997 29.474 1.00 96.44 661 PHE A O 1
ATOM 5251 N N . LYS A 1 662 ? 5.338 -2.667 29.644 1.00 94.75 662 LYS A N 1
ATOM 5252 C CA . LYS A 1 662 ? 5.946 -1.320 29.535 1.00 94.75 662 LYS A CA 1
ATOM 5253 C C . LYS A 1 662 ? 5.678 -0.617 28.194 1.00 94.75 662 LYS A C 1
ATOM 5255 O O . LYS A 1 662 ? 5.947 0.571 28.049 1.00 94.75 662 LYS A O 1
ATOM 5260 N N . TYR A 1 663 ? 5.203 -1.362 27.194 1.00 92.69 663 TYR A N 1
ATOM 5261 C CA . TYR A 1 663 ? 4.930 -0.854 25.849 1.00 92.69 663 TYR A CA 1
ATOM 5262 C C . TYR A 1 663 ? 3.508 -0.308 25.673 1.00 92.69 663 TYR A C 1
ATOM 5264 O O . TYR A 1 663 ? 3.240 0.369 24.678 1.00 92.69 663 TYR A O 1
ATOM 5272 N N . TRP A 1 664 ? 2.597 -0.592 26.608 1.00 95.12 664 TRP A N 1
ATOM 5273 C CA . TRP A 1 664 ? 1.250 -0.025 26.602 1.00 95.12 664 TRP A CA 1
ATOM 5274 C C . TRP A 1 664 ? 1.278 1.420 27.115 1.00 95.12 664 TRP A C 1
ATOM 5276 O O . TRP A 1 664 ? 2.060 1.768 27.996 1.00 95.12 664 TRP A O 1
ATOM 5286 N N . LYS A 1 665 ? 0.416 2.267 26.551 1.00 94.19 665 LYS A N 1
ATOM 5287 C CA . LYS A 1 665 ? 0.288 3.693 26.876 1.00 94.19 665 LYS A CA 1
ATOM 5288 C C . LYS A 1 665 ? -1.163 4.059 27.146 1.00 94.19 665 LYS A C 1
ATOM 5290 O O . LYS A 1 665 ? -2.070 3.317 26.768 1.00 94.19 665 LYS A O 1
ATOM 5295 N N . ASP A 1 666 ? -1.367 5.221 27.760 1.00 94.81 666 ASP A N 1
ATOM 5296 C CA . ASP A 1 666 ? -2.687 5.798 28.040 1.00 94.81 666 ASP A CA 1
ATOM 5297 C C . ASP A 1 666 ? -3.597 4.818 28.827 1.00 94.81 666 ASP A C 1
ATOM 5299 O O . ASP A 1 666 ? -4.804 4.754 28.596 1.00 94.81 666 ASP A O 1
ATOM 5303 N N . VAL A 1 667 ? -2.998 4.002 29.711 1.00 97.88 667 VAL A N 1
ATOM 5304 C CA . VAL A 1 667 ? -3.661 2.868 30.377 1.00 97.88 667 VAL A CA 1
ATOM 5305 C C . VAL A 1 667 ? -4.605 3.345 31.478 1.00 97.88 667 VAL A C 1
ATOM 5307 O O . VAL A 1 667 ? -4.250 4.180 32.312 1.00 97.88 667 VAL A O 1
ATOM 5310 N N . ARG A 1 668 ? -5.806 2.767 31.495 1.00 98.12 668 ARG A N 1
ATOM 5311 C CA . ARG A 1 668 ? -6.838 2.961 32.513 1.00 98.12 668 ARG A CA 1
ATOM 5312 C C . ARG A 1 668 ? -7.401 1.624 32.983 1.00 98.12 668 ARG A C 1
ATOM 5314 O O . ARG A 1 668 ? -7.336 0.638 32.249 1.00 98.12 668 ARG A O 1
ATOM 5321 N N . ALA A 1 669 ? -7.982 1.597 34.176 1.00 98.00 669 ALA A N 1
ATOM 5322 C CA . ALA A 1 669 ? -8.568 0.408 34.782 1.00 98.00 669 ALA A CA 1
ATOM 5323 C C . ALA A 1 669 ? -9.885 0.712 35.503 1.00 98.00 669 ALA A C 1
ATOM 5325 O O . ALA A 1 669 ? -10.060 1.797 36.056 1.00 98.00 669 ALA A O 1
ATOM 5326 N N . ALA A 1 670 ? -10.766 -0.283 35.542 1.00 97.81 670 ALA A N 1
ATOM 5327 C CA . ALA A 1 670 ? -11.903 -0.350 36.453 1.00 97.81 670 ALA A CA 1
ATOM 5328 C C . ALA A 1 670 ? -12.104 -1.805 36.912 1.00 97.81 670 ALA A C 1
ATOM 5330 O O . ALA A 1 670 ? -11.812 -2.740 36.159 1.00 97.81 670 ALA A O 1
ATOM 5331 N N . SER A 1 671 ? -12.583 -2.001 38.140 1.00 97.69 671 SER A N 1
ATOM 5332 C CA . SER A 1 671 ? -12.921 -3.324 38.679 1.00 97.69 671 SER A CA 1
ATOM 5333 C C . SER A 1 671 ? -14.414 -3.603 38.524 1.00 97.69 671 SER A C 1
ATOM 5335 O O . SER A 1 671 ? -15.237 -2.694 38.634 1.00 97.69 671 SER A O 1
ATOM 5337 N N . PHE A 1 672 ? -14.746 -4.860 38.248 1.00 97.56 672 PHE A N 1
ATOM 5338 C CA . PHE A 1 672 ? -16.094 -5.332 37.959 1.00 97.56 672 PHE A CA 1
ATOM 5339 C C . PHE A 1 672 ? -16.320 -6.711 38.580 1.00 97.56 672 PHE A C 1
ATOM 5341 O O . PHE A 1 672 ? -15.390 -7.511 38.695 1.00 97.56 672 PHE A O 1
ATOM 5348 N N . ARG A 1 673 ? -17.584 -7.015 38.884 1.00 97.75 673 ARG A N 1
ATOM 5349 C CA . ARG A 1 673 ? -18.035 -8.343 39.296 1.00 97.75 673 ARG A CA 1
ATOM 5350 C C . ARG A 1 673 ? -18.902 -8.970 38.211 1.00 97.75 673 ARG A C 1
ATOM 5352 O O . ARG A 1 673 ? -19.859 -8.345 37.759 1.00 97.75 673 ARG A O 1
ATOM 5359 N N . ASP A 1 674 ? -18.579 -10.202 37.830 1.00 96.94 674 ASP A N 1
ATOM 5360 C CA . ASP A 1 674 ? -19.279 -11.079 36.878 1.00 96.94 674 ASP A CA 1
ATOM 5361 C C . ASP A 1 674 ? -19.404 -10.573 35.424 1.00 96.94 674 ASP A C 1
ATOM 5363 O O . ASP A 1 674 ? -19.287 -11.374 34.494 1.00 96.94 674 ASP A O 1
ATOM 5367 N N . ASN A 1 675 ? -19.643 -9.277 35.181 1.00 97.62 675 ASN A N 1
ATOM 5368 C CA . ASN A 1 675 ? -19.849 -8.689 33.853 1.00 97.62 675 ASN A CA 1
ATOM 5369 C C . ASN A 1 675 ? -19.300 -7.253 33.732 1.00 97.62 675 ASN A C 1
ATOM 5371 O O . ASN A 1 675 ? -19.361 -6.470 34.675 1.00 97.62 675 ASN A O 1
ATOM 5375 N N . ALA A 1 676 ? -18.869 -6.881 32.524 1.00 97.06 676 ALA A N 1
ATOM 5376 C CA . ALA A 1 676 ? -18.620 -5.500 32.102 1.00 97.06 676 ALA A CA 1
ATOM 5377 C C . ALA A 1 676 ? -19.036 -5.316 30.631 1.00 97.06 676 ALA A C 1
ATOM 5379 O O . ALA A 1 676 ? -18.807 -6.210 29.818 1.00 97.06 676 ALA A O 1
ATOM 5380 N N . GLU A 1 677 ? -19.610 -4.169 30.259 1.00 96.88 677 GLU A N 1
ATOM 5381 C CA . GLU A 1 677 ? -19.973 -3.857 28.865 1.00 96.88 677 GLU A CA 1
ATOM 5382 C C . GLU A 1 677 ? -19.305 -2.561 28.399 1.00 96.88 677 GLU A C 1
ATOM 5384 O O . GLU A 1 677 ? -19.316 -1.557 29.109 1.00 96.88 677 GLU A O 1
ATOM 5389 N N . ILE A 1 678 ? -18.703 -2.599 27.207 1.00 96.50 678 ILE A N 1
ATOM 5390 C CA . ILE A 1 678 ? -17.964 -1.488 26.600 1.00 96.50 678 ILE A CA 1
ATOM 5391 C C . ILE A 1 678 ? -18.304 -1.413 25.106 1.00 96.50 678 ILE A C 1
ATOM 5393 O O . ILE A 1 678 ? -18.154 -2.400 24.384 1.00 96.50 678 ILE A O 1
ATOM 5397 N N . ASP A 1 679 ? -18.706 -0.238 24.620 1.00 96.19 679 ASP A N 1
ATOM 5398 C CA . ASP A 1 679 ? -18.962 -0.017 23.193 1.00 96.19 679 ASP A CA 1
ATOM 5399 C C . ASP A 1 679 ? -17.679 0.409 22.454 1.00 96.19 679 ASP A C 1
ATOM 5401 O O . ASP A 1 679 ? -16.903 1.257 22.911 1.00 96.19 679 ASP A O 1
ATOM 5405 N N . VAL A 1 680 ? -17.453 -0.187 21.280 1.00 96.19 680 VAL A N 1
ATOM 5406 C CA . VAL A 1 680 ? -16.265 0.022 20.439 1.00 96.19 680 VAL A CA 1
ATOM 5407 C C . VAL A 1 680 ? -16.700 0.373 19.014 1.00 96.19 680 VAL A C 1
ATOM 5409 O O . VAL A 1 680 ? -17.427 -0.386 18.371 1.00 96.19 680 VAL A O 1
ATOM 5412 N N . THR A 1 681 ? -16.244 1.518 18.495 1.00 95.00 681 THR A N 1
ATOM 5413 C CA . THR A 1 681 ? -16.566 1.990 17.136 1.00 95.00 681 THR A CA 1
ATOM 5414 C C . THR A 1 681 ? -15.447 1.661 16.154 1.00 95.00 681 THR A C 1
ATOM 5416 O O . THR A 1 681 ? -14.329 2.166 16.261 1.00 95.00 681 THR A O 1
ATOM 5419 N N . PHE A 1 682 ? -15.768 0.850 15.154 1.00 91.50 682 PHE A N 1
ATOM 5420 C CA . PHE A 1 682 ? -14.880 0.418 14.082 1.00 91.50 682 PHE A CA 1
ATOM 5421 C C . PHE A 1 682 ? -14.982 1.326 12.841 1.00 91.50 682 PHE A C 1
ATOM 5423 O O . PHE A 1 682 ? -15.942 2.093 12.694 1.00 91.50 682 PHE A O 1
ATOM 5430 N N . PRO A 1 683 ? -14.000 1.269 11.918 1.00 80.19 683 PRO A N 1
ATOM 5431 C CA . PRO A 1 683 ? -14.056 2.013 10.662 1.00 80.19 683 PRO A CA 1
ATOM 5432 C C . PRO A 1 683 ? -15.346 1.738 9.876 1.00 80.19 683 PRO A C 1
ATOM 5434 O O . PRO A 1 683 ? -15.779 0.597 9.758 1.00 80.19 683 PRO A O 1
ATOM 5437 N N . GLY A 1 684 ? -15.942 2.792 9.311 1.00 75.31 684 GLY A N 1
ATOM 5438 C CA . GLY A 1 684 ? -17.225 2.700 8.601 1.00 75.31 684 GLY A CA 1
ATOM 5439 C C . GLY A 1 684 ? -18.466 2.868 9.487 1.00 75.31 684 GLY A C 1
ATOM 5440 O O . GLY A 1 684 ? -19.569 2.687 8.991 1.00 75.31 684 GLY A O 1
ATOM 5441 N N . GLY A 1 685 ? -18.304 3.227 10.767 1.00 84.88 685 GLY A N 1
ATOM 5442 C CA . GLY A 1 685 ? -19.421 3.531 11.675 1.00 84.88 685 GLY A CA 1
ATOM 5443 C C . GLY A 1 685 ? -20.019 2.312 12.383 1.00 84.88 685 GLY A C 1
ATOM 5444 O O . GLY A 1 685 ? -20.940 2.462 13.177 1.00 84.88 685 GLY A O 1
ATOM 5445 N N . LEU A 1 686 ? -19.480 1.113 12.142 1.00 91.19 686 LEU A N 1
ATOM 5446 C CA . LEU A 1 686 ? -19.884 -0.110 12.831 1.00 91.19 686 LEU A CA 1
ATOM 5447 C C . LEU A 1 686 ? -19.563 -0.007 14.329 1.00 91.19 686 LEU A C 1
ATOM 5449 O O . LEU A 1 686 ? -18.394 0.005 14.714 1.00 91.19 686 LEU A O 1
ATOM 5453 N N . VAL A 1 687 ? -20.588 0.030 15.178 1.00 95.50 687 VAL A N 1
ATOM 5454 C CA . VAL A 1 687 ? -20.433 -0.058 16.636 1.00 95.50 687 VAL A CA 1
ATOM 5455 C C . VAL A 1 687 ? -20.693 -1.496 17.076 1.00 95.50 687 VAL A C 1
ATOM 5457 O O . VAL A 1 687 ? -21.711 -2.085 16.718 1.00 95.50 687 VAL A O 1
ATOM 5460 N N . MET A 1 688 ? -19.776 -2.063 17.856 1.00 96.56 688 MET A N 1
ATOM 5461 C CA . MET A 1 688 ? -19.970 -3.337 18.548 1.00 96.56 688 MET A CA 1
ATOM 5462 C C . MET A 1 688 ? -20.053 -3.078 20.046 1.00 96.56 688 MET A C 1
ATOM 5464 O O . MET A 1 688 ? -19.172 -2.418 20.602 1.00 96.56 688 MET A O 1
ATOM 5468 N N . ARG A 1 689 ? -21.054 -3.665 20.699 1.00 97.62 689 ARG A N 1
ATOM 5469 C CA . ARG A 1 689 ? -21.055 -3.842 22.145 1.00 97.62 689 ARG A CA 1
ATOM 5470 C C . ARG A 1 689 ? -20.201 -5.048 22.477 1.00 97.62 689 ARG A C 1
ATOM 5472 O O . ARG A 1 689 ? -20.474 -6.152 22.002 1.00 97.62 689 ARG A O 1
ATOM 5479 N N . VAL A 1 690 ? -19.161 -4.826 23.269 1.00 98.19 690 VAL A N 1
ATOM 5480 C CA . VAL A 1 690 ? -18.281 -5.873 23.778 1.00 98.19 690 VAL A CA 1
ATOM 5481 C C . VAL A 1 690 ? -18.659 -6.127 25.230 1.00 98.19 690 VAL A C 1
ATOM 5483 O O . VAL A 1 690 ? -18.369 -5.315 26.108 1.00 98.19 690 VAL A O 1
ATOM 5486 N N . ARG A 1 691 ? -19.335 -7.251 25.473 1.00 98.50 691 ARG A N 1
ATOM 5487 C CA . ARG A 1 691 ? -19.622 -7.744 26.822 1.00 98.50 691 ARG A CA 1
ATOM 5488 C C . ARG A 1 691 ? -18.531 -8.711 27.244 1.00 98.50 691 ARG A C 1
ATOM 5490 O O . ARG A 1 691 ? -18.331 -9.732 26.589 1.00 98.50 691 ARG A O 1
ATOM 5497 N N . PHE A 1 692 ? -17.870 -8.402 28.346 1.00 98.56 692 PHE A N 1
ATOM 5498 C CA . PHE A 1 692 ? -16.971 -9.292 29.061 1.00 98.56 692 PHE A CA 1
ATOM 5499 C C . PHE A 1 692 ? -17.741 -9.941 30.213 1.00 98.56 692 PHE A C 1
ATOM 5501 O O . PHE A 1 692 ? -18.453 -9.246 30.938 1.00 98.56 692 PHE A O 1
ATOM 5508 N N . SER A 1 693 ? -17.576 -11.245 30.409 1.00 98.56 693 SER A N 1
ATOM 5509 C CA . SER A 1 693 ? -18.095 -11.971 31.569 1.00 98.56 693 SER A CA 1
ATOM 5510 C C . SER A 1 693 ? -17.000 -12.867 32.142 1.00 98.56 693 SER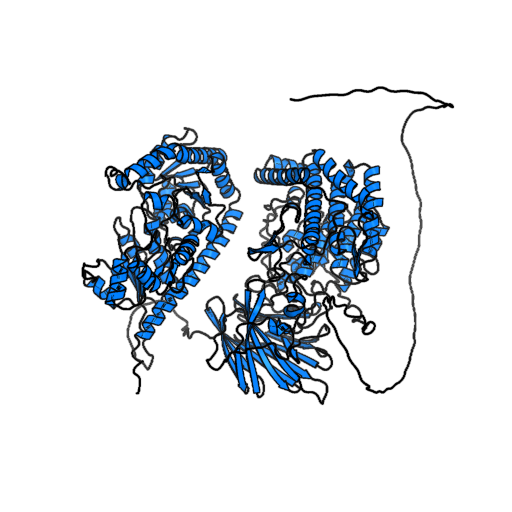 A C 1
ATOM 5512 O O . SER A 1 693 ? -16.387 -13.646 31.407 1.00 98.56 693 SER A O 1
ATOM 5514 N N . VAL A 1 694 ? -16.741 -12.735 33.443 1.00 98.25 694 VAL A N 1
ATOM 5515 C CA . VAL A 1 694 ? -15.681 -13.440 34.185 1.00 98.25 694 VAL A CA 1
ATOM 5516 C C . VAL A 1 694 ? -16.221 -13.732 35.585 1.00 98.25 694 VAL A C 1
ATOM 5518 O O . VAL A 1 694 ? -16.598 -12.773 36.251 1.00 98.25 694 VAL A O 1
ATOM 5521 N N . PRO A 1 695 ? -16.285 -14.993 36.051 1.00 96.81 695 PRO A N 1
ATOM 5522 C CA . PRO A 1 695 ? -16.867 -15.306 37.357 1.00 96.81 695 PRO A CA 1
ATOM 5523 C C . PRO A 1 695 ? -16.154 -14.598 38.520 1.00 96.81 695 PRO A C 1
ATOM 5525 O O . PRO A 1 695 ? -14.940 -14.737 38.681 1.00 96.81 695 PRO A O 1
ATOM 5528 N N . GLY A 1 696 ? -16.915 -13.895 39.361 1.00 96.06 696 GLY A N 1
ATOM 5529 C CA . GLY A 1 696 ? -16.400 -13.163 40.518 1.00 96.06 696 GLY A CA 1
ATOM 5530 C C . GLY A 1 696 ? -15.795 -11.797 40.175 1.00 96.06 696 GLY A C 1
ATOM 5531 O O . GLY A 1 696 ? -16.204 -11.138 39.223 1.00 96.06 696 GLY A O 1
ATOM 5532 N N . GLU A 1 697 ? -14.850 -11.341 41.000 1.00 97.75 697 GLU A N 1
ATOM 5533 C CA . GLU A 1 697 ? -14.168 -10.050 40.830 1.00 97.75 697 GLU A CA 1
ATOM 5534 C C . GLU A 1 697 ? -13.073 -10.124 39.756 1.00 97.75 697 GLU A C 1
ATOM 5536 O O . GLU A 1 697 ? -12.239 -11.037 39.753 1.00 97.75 697 GLU A O 1
ATOM 5541 N N . PHE A 1 698 ? -13.016 -9.123 38.880 1.00 98.38 698 PHE A N 1
ATOM 5542 C CA . PHE A 1 698 ? -11.938 -8.942 37.910 1.00 98.38 698 PHE A CA 1
ATOM 5543 C C . PHE A 1 698 ? -11.640 -7.460 37.664 1.00 98.38 698 PHE A C 1
ATOM 5545 O O . PHE A 1 698 ? -12.502 -6.593 37.797 1.00 98.38 698 PHE A O 1
ATOM 5552 N N . THR A 1 699 ? -10.404 -7.155 37.268 1.00 98.31 699 THR A N 1
ATOM 5553 C CA . THR A 1 699 ? -10.028 -5.822 36.781 1.00 98.31 699 THR A CA 1
ATOM 5554 C C . THR A 1 699 ? -9.971 -5.835 35.260 1.00 98.31 699 THR A C 1
ATOM 5556 O O . THR A 1 699 ? -9.322 -6.692 34.657 1.00 98.31 699 THR A O 1
ATOM 5559 N N . LEU A 1 700 ? -10.645 -4.870 34.636 1.00 98.44 700 LEU A N 1
ATOM 5560 C CA . LEU A 1 700 ? -10.607 -4.626 33.201 1.00 98.44 700 LEU A CA 1
ATOM 5561 C C . LEU A 1 700 ? -9.691 -3.430 32.930 1.00 98.44 700 LEU A C 1
ATOM 5563 O O . LEU A 1 700 ? -10.038 -2.283 33.211 1.00 98.44 700 LEU A O 1
ATOM 5567 N N . TYR A 1 701 ? -8.519 -3.706 32.368 1.00 98.31 701 TYR A N 1
ATOM 5568 C CA . TYR A 1 701 ? -7.593 -2.698 31.867 1.00 98.31 701 TYR A CA 1
ATOM 5569 C C . TYR A 1 701 ? -7.903 -2.372 30.405 1.00 98.31 701 TYR A C 1
ATOM 5571 O O . TYR A 1 701 ? -8.168 -3.270 29.605 1.00 98.31 701 TYR A O 1
ATOM 5579 N N . GLN A 1 702 ? -7.790 -1.099 30.031 1.00 97.62 702 GLN A N 1
ATOM 5580 C CA . GLN A 1 702 ? -7.821 -0.636 28.645 1.00 97.62 702 GLN A CA 1
ATOM 5581 C C . GLN A 1 702 ? -6.648 0.314 28.400 1.00 97.62 702 GLN A C 1
ATOM 5583 O O . GLN A 1 702 ? -6.363 1.177 29.223 1.00 97.62 702 GLN A O 1
ATOM 5588 N N . GLY A 1 703 ? -5.965 0.174 27.267 1.00 96.25 703 GLY A N 1
ATOM 5589 C CA . GLY A 1 703 ? -4.923 1.110 26.853 1.00 96.25 703 GLY A CA 1
ATOM 5590 C C . GLY A 1 703 ? -4.578 1.004 25.371 1.00 96.25 703 GLY A C 1
ATOM 5591 O O . GLY A 1 703 ? -5.185 0.249 24.604 1.00 96.25 703 GLY A O 1
ATOM 5592 N N . ARG A 1 704 ? -3.580 1.776 24.950 1.00 94.06 704 ARG A N 1
ATOM 5593 C CA . ARG A 1 704 ? -3.029 1.739 23.594 1.00 94.06 704 ARG A CA 1
ATOM 5594 C C . ARG A 1 704 ? -1.762 0.903 23.591 1.00 94.06 704 ARG A C 1
ATOM 5596 O O . ARG A 1 704 ? -0.744 1.332 24.127 1.00 94.06 704 ARG A O 1
ATOM 5603 N N . SER A 1 705 ? -1.815 -0.276 22.980 1.00 93.31 705 SER A N 1
ATOM 5604 C CA . SER A 1 705 ? -0.626 -1.110 22.776 1.00 93.31 705 SER A CA 1
ATOM 5605 C C . SER A 1 705 ? -0.028 -0.878 21.380 1.00 93.31 705 SER A C 1
ATOM 5607 O O . SER A 1 705 ? -0.708 -0.320 20.502 1.00 93.31 705 SER A O 1
ATOM 5609 N N . PRO A 1 706 ? 1.230 -1.288 21.132 1.00 90.12 706 PRO A N 1
ATOM 5610 C CA . PRO A 1 706 ? 1.813 -1.244 19.800 1.00 90.12 706 PRO A CA 1
ATOM 5611 C C . PRO A 1 706 ? 0.942 -1.976 18.772 1.00 90.12 706 PRO A C 1
ATOM 5613 O O . PRO A 1 706 ? 0.586 -3.151 18.922 1.00 90.12 706 PRO A O 1
ATOM 5616 N N . GLY A 1 707 ? 0.595 -1.253 17.709 1.00 84.25 707 GLY A N 1
ATOM 5617 C CA . GLY A 1 707 ? 0.389 -1.855 16.400 1.00 84.25 707 GLY A CA 1
ATOM 5618 C C . GLY A 1 707 ? 1.713 -1.867 15.640 1.00 84.25 707 GLY A C 1
ATOM 5619 O O . GLY A 1 707 ? 2.762 -1.547 16.194 1.00 84.25 707 GLY A O 1
ATOM 5620 N N . ARG A 1 708 ? 1.646 -2.186 14.347 1.00 72.06 708 ARG A N 1
ATOM 5621 C CA . ARG A 1 708 ? 2.777 -2.089 13.406 1.00 72.06 708 ARG A CA 1
ATOM 5622 C C . ARG A 1 708 ? 3.419 -0.687 13.481 1.00 72.06 708 ARG A C 1
ATOM 5624 O O . ARG A 1 708 ? 2.694 0.253 13.803 1.00 72.06 708 ARG A O 1
ATOM 5631 N N . PRO A 1 709 ? 4.723 -0.502 13.184 1.00 54.03 709 PRO A N 1
ATOM 5632 C CA . PRO A 1 709 ? 5.410 0.781 13.371 1.00 54.03 709 PRO A CA 1
ATOM 5633 C C . PRO A 1 709 ? 4.614 2.013 12.914 1.00 54.03 709 PRO A C 1
ATOM 5635 O O . PRO A 1 709 ? 4.004 2.004 11.845 1.00 54.03 709 PRO A O 1
ATOM 5638 N N . SER A 1 710 ? 4.627 3.065 13.741 1.00 55.47 710 SER A N 1
ATOM 5639 C CA . SER A 1 710 ? 3.759 4.265 13.707 1.00 55.47 710 SER A CA 1
ATOM 5640 C C . SER A 1 710 ? 2.267 4.089 14.073 1.00 55.47 710 SER A C 1
ATOM 5642 O O . SER A 1 710 ? 1.566 5.091 14.198 1.00 55.47 710 SER A O 1
ATOM 5644 N N . GLN A 1 711 ? 1.767 2.871 14.319 1.00 72.75 711 GLN A N 1
ATOM 5645 C CA . GLN A 1 711 ? 0.359 2.604 14.664 1.00 72.75 711 GLN A CA 1
ATOM 5646 C C . GLN A 1 711 ? 0.172 2.138 16.120 1.00 72.75 711 GLN A C 1
ATOM 5648 O O . GLN A 1 711 ? 1.064 1.559 16.739 1.00 72.75 711 GLN A O 1
ATOM 5653 N N . SER A 1 712 ? -1.032 2.340 16.665 1.00 83.06 712 SER A N 1
ATOM 5654 C CA . SER A 1 712 ? -1.445 1.865 17.996 1.00 83.06 712 SER A CA 1
ATOM 5655 C C . SER A 1 712 ? -2.780 1.128 17.925 1.00 83.06 712 SER A C 1
ATOM 5657 O O . SER A 1 712 ? -3.700 1.642 17.288 1.00 83.06 712 SER A O 1
ATOM 5659 N N . ARG A 1 713 ? -2.918 -0.003 18.622 1.00 89.94 713 ARG A N 1
ATOM 5660 C CA . ARG A 1 713 ? -4.181 -0.755 18.749 1.00 89.94 713 ARG A CA 1
ATOM 5661 C C . ARG A 1 713 ? -4.924 -0.359 20.024 1.00 89.94 713 ARG A C 1
ATOM 5663 O O . ARG A 1 713 ? -4.285 -0.155 21.059 1.00 89.94 713 ARG A O 1
ATOM 5670 N N . PHE A 1 714 ? -6.255 -0.324 19.985 1.00 92.62 714 PHE A N 1
ATOM 5671 C CA . PHE A 1 714 ? -7.061 -0.239 21.206 1.00 92.62 714 PHE A CA 1
ATOM 5672 C C . PHE A 1 714 ? -7.128 -1.629 21.826 1.00 92.62 714 PHE A C 1
ATOM 5674 O O . PHE A 1 714 ? -7.574 -2.585 21.196 1.00 92.62 714 PHE A O 1
ATOM 5681 N N . SER A 1 715 ? -6.596 -1.750 23.036 1.00 96.94 715 SER A N 1
ATOM 5682 C CA . SER A 1 715 ? -6.303 -3.042 23.647 1.00 96.94 715 SER A CA 1
ATOM 5683 C C . SER A 1 715 ? -6.908 -3.131 25.037 1.00 96.94 715 SER A C 1
ATOM 5685 O O . SER A 1 715 ? -6.999 -2.120 25.740 1.00 96.94 715 SER A O 1
ATOM 5687 N N . PHE A 1 716 ? -7.313 -4.339 25.410 1.00 98.25 716 PHE A N 1
ATOM 5688 C CA . PHE A 1 716 ? -7.885 -4.691 26.700 1.00 98.25 716 PHE A CA 1
ATOM 5689 C C . PHE A 1 716 ? -7.077 -5.819 27.337 1.00 98.25 716 PHE A C 1
ATOM 5691 O O . PHE A 1 716 ? -6.570 -6.704 26.643 1.00 98.25 716 PHE A O 1
ATOM 5698 N N . TYR A 1 717 ? -6.980 -5.796 28.660 1.00 98.44 717 TYR A N 1
ATOM 5699 C CA . TYR A 1 717 ? -6.439 -6.895 29.449 1.00 98.44 717 TYR A CA 1
ATOM 5700 C C . TYR A 1 717 ? -7.353 -7.126 30.651 1.00 98.44 717 TYR A C 1
ATOM 5702 O O . TYR A 1 717 ? -7.584 -6.219 31.447 1.00 98.44 717 TYR A O 1
ATOM 5710 N N . LEU A 1 718 ? -7.914 -8.326 30.742 1.00 98.50 718 LEU A N 1
ATOM 5711 C CA . LEU A 1 718 ? -8.730 -8.772 31.865 1.00 98.50 718 LEU A CA 1
ATOM 5712 C C . LEU A 1 718 ? -7.800 -9.496 32.841 1.00 98.50 718 LEU A C 1
ATOM 5714 O O . LEU A 1 718 ? -7.009 -10.325 32.394 1.00 98.50 718 LEU A O 1
ATOM 5718 N N . GLU A 1 719 ? -7.895 -9.217 34.141 1.00 97.88 719 GLU A N 1
ATOM 5719 C CA . GLU A 1 719 ? -7.074 -9.862 35.176 1.00 97.88 719 GLU A CA 1
ATOM 5720 C C . GLU A 1 719 ? -7.919 -10.226 36.408 1.00 97.88 719 GLU A C 1
ATOM 5722 O O . GLU A 1 719 ? -8.696 -9.411 36.908 1.00 97.88 719 GLU A O 1
ATOM 5727 N N . THR A 1 720 ? -7.771 -11.457 36.897 1.00 97.75 720 THR A N 1
ATOM 5728 C CA . THR A 1 720 ? -8.382 -11.965 38.136 1.00 97.75 720 THR A CA 1
ATOM 5729 C C . THR A 1 720 ? -7.444 -12.973 38.815 1.00 97.75 720 THR A C 1
ATOM 5731 O O . THR A 1 720 ? -6.508 -13.480 38.198 1.00 97.75 720 THR A O 1
ATOM 5734 N N . SER A 1 721 ? -7.665 -13.273 40.093 1.00 95.56 721 SER A N 1
ATOM 5735 C CA . SER A 1 721 ? -6.826 -14.181 40.887 1.00 95.56 721 SER A CA 1
ATOM 5736 C C . SER A 1 721 ? -7.540 -15.504 41.155 1.00 95.56 721 SER A C 1
ATOM 5738 O O . SER A 1 721 ? -8.629 -15.514 41.721 1.00 95.56 721 SER A O 1
ATOM 5740 N N . GLY A 1 722 ? -6.918 -16.636 40.816 1.00 94.31 722 GLY A N 1
ATOM 5741 C CA . GLY A 1 722 ? -7.538 -17.942 41.050 1.00 94.31 722 GLY A CA 1
ATOM 5742 C C . GLY A 1 722 ? -6.694 -19.140 40.626 1.00 94.31 722 GLY A C 1
ATOM 5743 O O . GLY A 1 722 ? -5.506 -19.013 40.325 1.00 94.31 722 GLY A O 1
ATOM 5744 N N . ARG A 1 723 ? -7.328 -20.320 40.619 1.00 94.06 723 ARG A N 1
ATOM 5745 C CA . ARG A 1 723 ? -6.763 -21.565 40.066 1.00 94.06 723 ARG A CA 1
ATOM 5746 C C . ARG A 1 723 ? -7.232 -21.815 38.631 1.00 94.06 723 ARG A C 1
ATOM 5748 O O . ARG A 1 723 ? -6.444 -22.243 37.796 1.00 94.06 723 ARG A O 1
ATOM 5755 N N . GLU A 1 724 ? -8.498 -21.540 38.348 1.00 96.12 724 GLU A N 1
ATOM 5756 C CA . GLU A 1 724 ? -9.126 -21.675 37.035 1.00 96.12 724 GLU A CA 1
ATOM 5757 C C . GLU A 1 724 ? -10.122 -20.532 36.839 1.00 96.12 724 GLU A C 1
ATOM 5759 O O . GLU A 1 724 ? -10.711 -20.055 37.809 1.00 96.12 724 GLU A O 1
ATOM 5764 N N . THR A 1 725 ? -10.299 -20.080 35.597 1.00 97.81 725 THR A N 1
ATOM 5765 C CA . THR A 1 725 ? -11.387 -19.171 35.221 1.00 97.81 725 THR A CA 1
ATOM 5766 C C . THR A 1 725 ? -11.750 -19.322 33.741 1.00 97.81 725 THR A C 1
ATOM 5768 O O . THR A 1 725 ? -10.966 -19.849 32.942 1.00 97.81 725 THR A O 1
ATOM 5771 N N . VAL A 1 726 ? -12.941 -18.843 33.378 1.00 98.44 726 VAL A N 1
ATOM 5772 C CA . VAL A 1 726 ? -13.429 -18.754 31.998 1.00 98.44 726 VAL A CA 1
ATOM 5773 C C . VAL A 1 726 ? -13.724 -17.293 31.684 1.00 98.44 726 VAL A C 1
ATOM 5775 O O . VAL A 1 726 ? -14.634 -16.697 32.254 1.00 98.44 726 VAL A O 1
ATOM 5778 N N . PHE A 1 727 ? -12.974 -16.729 30.743 1.00 98.75 727 PHE A N 1
ATOM 5779 C CA . PHE A 1 727 ? -13.253 -15.418 30.174 1.00 98.75 727 PHE A CA 1
ATOM 5780 C C . PHE A 1 727 ? -14.204 -15.588 28.990 1.00 98.75 727 PHE A C 1
ATOM 5782 O O . PHE A 1 727 ? -13.834 -16.201 27.988 1.00 98.75 727 PHE A O 1
ATOM 5789 N N . THR A 1 728 ? -15.410 -15.032 29.077 1.00 98.81 728 THR A N 1
ATOM 5790 C CA . THR A 1 728 ? -16.332 -14.954 27.936 1.00 98.81 728 THR A CA 1
ATOM 5791 C C . THR A 1 728 ? -16.355 -13.529 27.397 1.00 98.81 728 THR A C 1
ATOM 5793 O O . THR A 1 728 ? -16.541 -12.582 28.155 1.00 98.81 728 THR A O 1
ATOM 5796 N N . THR A 1 729 ? -16.175 -13.359 26.089 1.00 98.75 729 THR A N 1
ATOM 5797 C CA . THR A 1 729 ? -16.286 -12.072 25.394 1.00 98.75 729 THR A CA 1
ATOM 5798 C C . THR A 1 729 ? -17.299 -12.195 24.262 1.00 98.75 729 THR A C 1
ATOM 5800 O O . THR A 1 729 ? -17.089 -12.954 23.317 1.00 98.75 729 THR A O 1
ATOM 5803 N N . ARG A 1 730 ? -18.401 -11.444 24.336 1.00 98.69 730 ARG A N 1
ATOM 5804 C CA . ARG A 1 730 ? -19.440 -11.390 23.299 1.00 98.69 730 ARG A CA 1
ATOM 5805 C C . ARG A 1 730 ? -19.368 -10.057 22.562 1.00 98.69 730 ARG A C 1
ATOM 5807 O O . ARG A 1 730 ? -19.640 -9.015 23.154 1.00 98.69 730 ARG A O 1
ATOM 5814 N N . LEU A 1 731 ? -19.039 -10.097 21.273 1.00 98.44 731 LEU A N 1
ATOM 5815 C CA . LEU A 1 731 ? -19.069 -8.948 20.370 1.00 98.44 731 LEU A CA 1
ATOM 5816 C C . LEU A 1 731 ? -20.393 -8.972 19.602 1.00 98.44 731 LEU A C 1
ATOM 5818 O O . LEU A 1 731 ? -20.593 -9.835 18.747 1.00 98.44 731 LEU A O 1
ATOM 5822 N N . THR A 1 732 ? -21.294 -8.041 19.913 1.00 97.62 732 THR A N 1
ATOM 5823 C CA . THR A 1 732 ? -22.610 -7.924 19.260 1.00 97.62 732 THR A CA 1
ATOM 5824 C C . THR A 1 732 ? -22.700 -6.585 18.529 1.00 97.62 732 THR A C 1
ATOM 5826 O O . THR A 1 732 ? -22.448 -5.558 19.161 1.00 97.62 732 THR A O 1
ATOM 5829 N N . PRO A 1 733 ? -23.064 -6.535 17.235 1.00 95.25 733 PRO A N 1
ATOM 5830 C CA . PRO A 1 733 ? -23.247 -5.266 16.544 1.00 95.25 733 PRO A CA 1
ATOM 5831 C C . PRO A 1 733 ? -24.422 -4.509 17.166 1.00 95.25 733 PRO A C 1
ATOM 5833 O O . PRO A 1 733 ? -25.528 -5.043 17.281 1.00 95.25 733 PRO A O 1
ATOM 5836 N N . VAL A 1 734 ? -24.192 -3.254 17.552 1.00 92.00 734 VAL A N 1
ATOM 5837 C CA . VAL A 1 734 ? -25.260 -2.359 17.999 1.00 92.00 734 VAL A CA 1
ATOM 5838 C C . VAL A 1 734 ? -26.060 -1.980 16.760 1.00 92.00 734 VAL A C 1
ATOM 5840 O O . VAL A 1 734 ? -25.666 -1.105 15.987 1.00 92.00 734 VAL A O 1
ATOM 5843 N N . ARG A 1 735 ? -27.167 -2.691 16.530 1.00 69.50 735 ARG A N 1
ATOM 5844 C CA . ARG A 1 735 ? -28.112 -2.356 15.465 1.00 69.50 735 ARG A CA 1
ATOM 5845 C C . ARG A 1 735 ? -28.664 -0.959 15.743 1.00 69.50 735 ARG A C 1
ATOM 5847 O O . ARG A 1 735 ? -29.347 -0.762 16.743 1.00 69.50 735 ARG A O 1
ATOM 5854 N N . ALA A 1 736 ? -28.405 -0.014 14.842 1.00 48.31 736 ALA A N 1
ATOM 5855 C CA . ALA A 1 736 ? -29.247 1.171 14.747 1.00 48.31 736 ALA A CA 1
ATOM 5856 C C . ALA A 1 736 ? -30.690 0.701 14.498 1.00 48.31 736 ALA A C 1
ATOM 5858 O O . ALA A 1 736 ? -30.912 -0.191 13.676 1.00 48.31 736 ALA A O 1
ATOM 5859 N N . THR A 1 737 ? -31.656 1.255 15.228 1.00 29.67 737 THR A N 1
ATOM 5860 C CA . THR A 1 737 ? -33.077 0.892 15.151 1.00 29.67 737 THR A CA 1
ATOM 5861 C C . THR A 1 737 ? -33.697 1.384 13.843 1.00 29.67 737 THR A C 1
ATOM 5863 O O . THR A 1 737 ? -34.413 2.374 13.783 1.00 29.67 737 THR A O 1
ATOM 5866 N N . THR A 1 738 ? -33.408 0.673 12.758 1.00 31.05 738 THR A N 1
ATOM 5867 C CA . THR A 1 738 ? -34.017 0.870 11.442 1.00 31.05 738 THR A CA 1
ATOM 5868 C C . THR A 1 738 ? -35.203 -0.070 11.290 1.00 31.05 738 THR A C 1
ATOM 5870 O O . THR A 1 738 ? -35.059 -1.191 10.796 1.00 31.05 738 THR A O 1
ATOM 5873 N N . THR A 1 739 ? -36.377 0.375 11.736 1.00 25.56 739 THR A N 1
ATOM 5874 C CA . THR A 1 739 ? -37.650 -0.349 11.616 1.00 25.56 739 THR A CA 1
ATOM 5875 C C . THR A 1 739 ? -37.918 -0.695 10.150 1.00 25.56 739 THR A C 1
ATOM 5877 O O . THR A 1 739 ? -38.261 0.166 9.343 1.00 25.56 739 THR A O 1
ATOM 5880 N N . THR A 1 740 ? -37.688 -1.956 9.775 1.00 25.88 740 THR A N 1
ATOM 5881 C CA . THR A 1 740 ? -37.682 -2.379 8.369 1.00 25.88 740 THR A CA 1
ATOM 5882 C C . THR A 1 740 ? -39.034 -2.979 7.991 1.00 25.88 740 THR A C 1
ATOM 5884 O O . THR A 1 740 ? -39.237 -4.187 8.098 1.00 25.88 740 THR A O 1
ATOM 5887 N N . THR A 1 741 ? -39.966 -2.145 7.534 1.00 27.11 741 THR A N 1
ATOM 5888 C CA . THR A 1 741 ? -41.239 -2.625 6.976 1.00 27.11 741 THR A CA 1
ATOM 5889 C C . THR A 1 741 ? -41.016 -3.103 5.541 1.00 27.11 741 THR A C 1
ATOM 5891 O O . THR A 1 741 ? -40.655 -2.320 4.663 1.00 27.11 741 THR A O 1
ATOM 5894 N N . THR A 1 742 ? -41.221 -4.396 5.287 1.00 29.33 742 THR A N 1
ATOM 5895 C CA . THR A 1 742 ? -41.168 -4.980 3.937 1.00 29.33 742 THR A CA 1
ATOM 5896 C C . THR A 1 742 ? -42.278 -4.398 3.064 1.00 29.33 742 THR A C 1
ATOM 5898 O O . THR A 1 742 ? -43.445 -4.437 3.448 1.00 29.33 742 THR A O 1
ATOM 5901 N N . GLY A 1 743 ? -41.920 -3.839 1.906 1.00 32.41 743 GLY A N 1
ATOM 5902 C CA . GLY A 1 743 ? -42.827 -2.998 1.122 1.00 32.41 743 GLY A CA 1
ATOM 5903 C C . GLY A 1 743 ? -43.602 -3.697 -0.000 1.00 32.41 743 GLY A C 1
ATOM 5904 O O . GLY A 1 743 ? -43.201 -4.737 -0.519 1.00 32.41 743 GLY A O 1
ATOM 5905 N N . VAL A 1 744 ? -44.661 -3.017 -0.443 1.00 28.28 744 VAL A N 1
ATOM 5906 C CA . VAL A 1 744 ? -45.274 -3.134 -1.779 1.00 28.28 744 VAL A CA 1
ATOM 5907 C C . VAL A 1 744 ? -45.271 -1.725 -2.407 1.00 28.28 744 VAL A C 1
ATOM 5909 O O . VAL A 1 744 ? -45.059 -0.729 -1.714 1.00 28.28 744 VAL A O 1
ATOM 5912 N N . ALA A 1 745 ? -45.366 -1.622 -3.733 1.00 29.80 745 ALA A N 1
ATOM 5913 C CA . ALA A 1 745 ? -44.940 -0.432 -4.468 1.00 29.80 745 ALA A CA 1
ATOM 5914 C C . ALA A 1 745 ? -45.866 0.802 -4.356 1.00 29.80 745 ALA A C 1
ATOM 5916 O O . ALA A 1 745 ? -47.072 0.712 -4.544 1.00 29.80 745 ALA A O 1
ATOM 5917 N N . ARG A 1 746 ? -45.224 1.969 -4.179 1.00 41.47 746 ARG A N 1
ATOM 5918 C CA . ARG A 1 746 ? -45.606 3.324 -4.639 1.00 41.47 746 ARG A CA 1
ATOM 5919 C C . ARG A 1 746 ? -47.106 3.651 -4.809 1.00 41.47 746 ARG A C 1
ATOM 5921 O O . ARG A 1 746 ? -47.680 3.438 -5.873 1.00 41.47 746 ARG A O 1
ATOM 5928 N N . SER A 1 747 ? -47.620 4.450 -3.877 1.00 24.03 747 SER A N 1
ATOM 5929 C CA . SER A 1 747 ? -48.347 5.693 -4.189 1.00 24.03 747 SER A CA 1
ATOM 5930 C C . SER A 1 747 ? -48.211 6.670 -3.015 1.00 24.03 747 SER A C 1
ATOM 5932 O O . SER A 1 747 ? -48.089 6.240 -1.871 1.00 24.03 747 SER A O 1
ATOM 5934 N N . PHE A 1 748 ? -48.184 7.977 -3.288 1.00 31.20 748 PHE A N 1
ATOM 5935 C CA . PHE A 1 748 ? -48.205 9.022 -2.257 1.00 31.20 748 PHE A CA 1
ATOM 5936 C C . PHE A 1 748 ? -49.652 9.472 -2.020 1.00 31.20 748 PHE A C 1
ATOM 5938 O O . PHE A 1 748 ? -50.301 9.846 -2.992 1.00 31.20 748 PHE A O 1
ATOM 5945 N N . ILE A 1 749 ? -50.114 9.515 -0.762 1.00 26.59 749 ILE A N 1
ATOM 5946 C CA . ILE A 1 749 ? -50.686 10.715 -0.107 1.00 26.59 749 ILE A CA 1
ATOM 5947 C C . ILE A 1 749 ? -51.107 10.420 1.351 1.00 26.59 749 ILE A C 1
ATOM 5949 O O . ILE A 1 749 ? -51.496 9.319 1.720 1.00 26.59 749 ILE A O 1
ATOM 5953 N N . VAL A 1 750 ? -50.941 11.468 2.152 1.00 31.28 750 VAL A N 1
ATOM 5954 C CA . VAL A 1 750 ? -51.120 11.697 3.596 1.00 31.28 750 VAL A CA 1
ATOM 5955 C C . VAL A 1 750 ? -52.495 11.288 4.174 1.00 31.28 750 VAL A C 1
ATOM 5957 O O . VAL A 1 750 ? -53.503 11.562 3.532 1.00 31.28 750 VAL A O 1
ATOM 5960 N N . ILE A 1 751 ? -52.542 10.768 5.420 1.00 29.92 751 ILE A N 1
ATOM 5961 C CA . ILE A 1 751 ? -53.279 11.321 6.600 1.00 29.92 751 ILE A CA 1
ATOM 5962 C C . ILE A 1 751 ? -53.061 10.460 7.874 1.00 29.92 751 ILE A C 1
ATOM 5964 O O . ILE A 1 751 ? -52.581 9.334 7.800 1.00 29.92 751 ILE A O 1
ATOM 5968 N N . ALA A 1 752 ? -53.267 11.071 9.048 1.00 30.97 752 ALA A N 1
ATOM 5969 C CA . ALA A 1 752 ? -52.622 10.760 10.329 1.00 30.97 752 ALA A CA 1
ATOM 5970 C C . ALA A 1 752 ? -53.367 9.829 11.315 1.00 30.97 752 ALA A C 1
ATOM 5972 O O . ALA A 1 752 ? -54.593 9.822 11.375 1.00 30.97 752 ALA A O 1
ATOM 5973 N N . ALA A 1 753 ? -52.579 9.199 12.197 1.00 27.53 753 ALA A N 1
ATOM 5974 C CA . ALA A 1 753 ? -52.784 9.056 13.653 1.00 27.53 753 ALA A CA 1
ATOM 5975 C C . ALA A 1 753 ? -51.371 8.850 14.272 1.00 27.53 753 ALA A C 1
ATOM 5977 O O . ALA A 1 753 ? -50.568 8.139 13.677 1.00 27.53 753 ALA A O 1
ATOM 5978 N N . ALA A 1 754 ? -50.883 9.559 15.300 1.00 28.42 754 ALA A N 1
ATOM 5979 C CA . ALA A 1 754 ? -51.401 9.764 16.660 1.00 28.42 754 ALA A CA 1
ATOM 5980 C C . ALA A 1 754 ? -51.488 8.442 17.466 1.00 28.42 754 ALA A C 1
ATOM 5982 O O . ALA A 1 754 ? -52.410 7.670 17.239 1.00 28.42 754 ALA A O 1
ATOM 5983 N N . GLY A 1 755 ? -50.586 8.121 18.406 1.00 29.14 755 GLY A N 1
ATOM 5984 C CA . GLY A 1 755 ? -49.275 8.719 18.734 1.00 29.14 755 GLY A CA 1
ATOM 5985 C C . GLY A 1 755 ? -48.914 8.579 20.222 1.00 29.14 755 GLY A C 1
ATOM 5986 O O . GLY A 1 755 ? -49.795 8.723 21.058 1.00 29.14 755 GLY A O 1
ATOM 5987 N N . GLU A 1 756 ? -47.636 8.350 20.560 1.00 30.61 756 GLU A N 1
ATOM 5988 C CA . GLU A 1 756 ? -47.154 8.374 21.955 1.00 30.61 756 GLU A CA 1
ATOM 5989 C C . GLU A 1 756 ? -45.623 8.607 22.049 1.00 30.61 756 GLU A C 1
ATOM 5991 O O . GLU A 1 756 ? -44.831 7.789 21.592 1.00 30.61 756 GLU A O 1
ATOM 5996 N N . GLY A 1 757 ? -45.200 9.722 22.664 1.00 33.34 757 GLY A N 1
ATOM 5997 C CA . GLY A 1 757 ? -44.014 9.738 23.539 1.00 33.34 757 GLY A CA 1
ATOM 5998 C C . GLY A 1 757 ? -42.571 9.855 23.004 1.00 33.34 757 GLY A C 1
ATOM 5999 O O . GLY A 1 757 ? -41.676 9.571 23.794 1.00 33.34 757 GLY A O 1
ATOM 6000 N N . GLU A 1 758 ? -42.279 10.278 21.766 1.00 35.09 758 GLU A N 1
ATOM 6001 C CA . GLU A 1 758 ? -40.875 10.458 21.309 1.00 35.09 758 GLU A CA 1
ATOM 6002 C C . GLU A 1 758 ? -40.442 11.944 21.252 1.00 35.09 758 GLU A C 1
ATOM 6004 O O . GLU A 1 758 ? -41.120 12.778 20.649 1.00 35.09 758 GLU A O 1
ATOM 6009 N N . GLU A 1 759 ? -39.310 12.301 21.882 1.00 38.72 759 GLU A N 1
ATOM 6010 C CA . GLU A 1 759 ? -38.785 13.678 21.879 1.00 38.72 759 GLU A CA 1
ATOM 6011 C C . GLU A 1 759 ? -38.321 14.100 20.475 1.00 38.72 759 GLU A C 1
ATOM 6013 O O . GLU A 1 759 ? -37.352 13.574 19.921 1.00 38.72 759 GLU A O 1
ATOM 6018 N N . THR A 1 760 ? -38.974 15.113 19.901 1.00 38.38 760 THR A N 1
ATOM 6019 C CA . THR A 1 760 ? -38.687 15.590 18.543 1.00 38.38 760 THR A CA 1
ATOM 6020 C C . THR A 1 760 ? -37.353 16.340 18.468 1.00 38.38 760 THR A C 1
ATOM 6022 O O . THR A 1 760 ? -37.306 17.570 18.572 1.00 38.38 760 THR A O 1
ATOM 6025 N N . SER A 1 761 ? -36.248 15.621 18.257 1.00 56.88 761 SER A N 1
ATOM 6026 C CA . SER A 1 761 ? -34.936 16.246 18.064 1.00 56.88 761 SER A CA 1
ATOM 6027 C C . SER A 1 761 ? -34.955 17.161 16.830 1.00 56.88 761 SER A C 1
ATOM 6029 O O . SER A 1 761 ? -35.204 16.702 15.712 1.00 56.88 761 SER A O 1
ATOM 6031 N N . ARG A 1 762 ? -34.708 18.463 17.032 1.00 80.62 762 ARG A N 1
ATOM 6032 C CA . ARG A 1 762 ? -34.717 19.491 15.978 1.00 80.62 762 ARG A CA 1
ATOM 6033 C C . ARG A 1 762 ? -33.796 19.097 14.816 1.00 80.62 762 ARG A C 1
ATOM 6035 O O . ARG A 1 762 ? -32.628 18.786 15.022 1.00 80.62 762 ARG A O 1
ATOM 6042 N N . VAL A 1 763 ? -34.307 19.187 13.589 1.00 89.25 763 VAL A N 1
ATOM 6043 C CA . VAL A 1 763 ? -33.523 18.947 12.366 1.00 89.25 763 VAL A CA 1
ATOM 6044 C C . VAL A 1 763 ? -32.374 19.970 12.275 1.00 89.25 763 VAL A C 1
ATOM 6046 O O . VAL A 1 763 ? -32.657 21.170 12.341 1.00 89.25 763 VAL A O 1
ATOM 6049 N N . PRO A 1 764 ? -31.102 19.546 12.130 1.00 95.31 764 PRO A N 1
ATOM 6050 C CA . PRO A 1 764 ? -29.970 20.463 12.015 1.00 95.31 764 PRO A CA 1
ATOM 6051 C C . PRO A 1 764 ? -30.029 21.274 10.722 1.00 95.31 764 PRO A C 1
ATOM 6053 O O . PRO A 1 764 ? -30.454 20.780 9.677 1.00 95.31 764 PRO A O 1
ATOM 6056 N N . VAL A 1 765 ? -29.543 22.513 10.780 1.00 97.94 765 VAL A N 1
ATOM 6057 C CA . VAL A 1 765 ? -29.510 23.414 9.622 1.00 97.94 765 VAL A CA 1
ATOM 6058 C C . VAL A 1 765 ? -28.087 23.935 9.404 1.00 97.94 765 VAL A C 1
ATOM 6060 O O . VAL A 1 765 ? -27.489 24.514 10.310 1.00 97.94 765 VAL A O 1
ATOM 6063 N N . ILE A 1 766 ? -27.532 23.746 8.205 1.00 98.50 766 ILE A N 1
ATOM 6064 C CA . ILE A 1 766 ? -26.197 24.234 7.822 1.00 98.50 766 ILE A CA 1
ATOM 6065 C C . ILE A 1 766 ? -26.358 25.328 6.766 1.00 98.50 766 ILE A C 1
ATOM 6067 O O . ILE A 1 766 ? -26.918 25.083 5.699 1.00 98.50 766 ILE A O 1
ATOM 6071 N N . MET A 1 767 ? -25.818 26.518 7.031 1.00 98.31 767 MET A N 1
ATOM 6072 C CA . MET A 1 767 ? -25.694 27.582 6.036 1.00 98.31 767 MET A CA 1
ATOM 6073 C C . MET A 1 767 ? -24.291 27.571 5.422 1.00 98.31 767 MET A C 1
ATOM 6075 O O . MET A 1 767 ? -23.292 27.710 6.121 1.00 98.31 767 MET A O 1
ATOM 6079 N N . LEU A 1 768 ? -24.214 27.423 4.103 1.00 97.88 768 LEU A N 1
ATOM 6080 C CA . LEU A 1 768 ? -22.995 27.484 3.306 1.00 97.88 768 LEU A CA 1
ATOM 6081 C C . LEU A 1 768 ? -22.829 28.882 2.697 1.00 97.88 768 LEU A C 1
ATOM 6083 O O . LEU A 1 768 ? -23.694 29.355 1.960 1.00 97.88 768 LEU A O 1
ATOM 6087 N N . ARG A 1 769 ? -21.680 29.512 2.948 1.00 96.12 769 ARG A N 1
ATOM 6088 C CA . ARG A 1 769 ? -21.205 30.717 2.262 1.00 96.12 769 ARG A CA 1
ATOM 6089 C C . ARG A 1 769 ? -20.278 30.316 1.116 1.00 96.12 769 ARG A C 1
ATOM 6091 O O . ARG A 1 769 ? -19.213 29.749 1.368 1.00 96.12 769 ARG A O 1
ATOM 6098 N N . SER A 1 770 ? -20.686 30.552 -0.133 1.00 93.81 770 SER A N 1
ATOM 6099 C CA . SER A 1 770 ? -19.898 30.162 -1.316 1.00 93.81 770 SER A CA 1
ATOM 6100 C C . SER A 1 770 ? -20.342 30.870 -2.611 1.00 93.81 770 SER A C 1
ATOM 6102 O O . SER A 1 770 ? -21.138 31.810 -2.575 1.00 93.81 770 SER A O 1
ATOM 6104 N N . GLY A 1 771 ? -19.826 30.422 -3.760 1.00 87.50 771 GLY A N 1
ATOM 6105 C CA . GLY A 1 771 ? -20.090 30.988 -5.088 1.00 87.50 771 GLY A CA 1
ATOM 6106 C C . GLY A 1 771 ? -19.283 32.257 -5.350 1.00 87.50 771 GLY A C 1
ATOM 6107 O O . GLY A 1 771 ? -19.852 33.331 -5.511 1.00 87.50 771 GLY A O 1
ATOM 6108 N N . TRP A 1 772 ? -17.953 32.155 -5.324 1.00 88.06 772 TRP A N 1
ATOM 6109 C CA . TRP A 1 772 ? -17.047 33.313 -5.323 1.00 88.06 772 TRP A CA 1
ATOM 6110 C C . TRP A 1 772 ? -16.925 34.008 -6.689 1.00 88.06 772 TRP A C 1
ATOM 6112 O O . TRP A 1 772 ? -16.756 35.229 -6.761 1.00 88.06 772 TRP A O 1
ATOM 6122 N N . GLY A 1 773 ? -17.038 33.237 -7.773 1.00 86.75 773 GLY A N 1
ATOM 6123 C CA . GLY A 1 773 ? -16.831 33.689 -9.143 1.00 86.75 773 GLY A CA 1
ATOM 6124 C C . GLY A 1 773 ? -17.621 32.867 -10.160 1.00 86.75 773 GLY A C 1
ATOM 6125 O O . GLY A 1 773 ? -17.957 31.710 -9.929 1.00 86.75 773 GLY A O 1
ATOM 6126 N N . THR A 1 774 ? -17.919 33.497 -11.295 1.00 89.31 774 THR A N 1
ATOM 6127 C CA . THR A 1 774 ? -18.732 32.955 -12.405 1.00 89.31 774 THR A CA 1
ATOM 6128 C C . THR A 1 774 ? -18.004 33.064 -13.761 1.00 89.31 774 THR A C 1
ATOM 6130 O O . THR A 1 774 ? -18.602 32.976 -14.835 1.00 89.31 774 THR A O 1
ATOM 6133 N N . ALA A 1 775 ? -16.679 33.254 -13.716 1.00 88.81 775 ALA A N 1
ATOM 6134 C CA . ALA A 1 775 ? -15.773 33.379 -14.866 1.00 88.81 775 ALA A CA 1
ATOM 6135 C C . ALA A 1 775 ? -14.610 32.357 -14.857 1.00 88.81 775 ALA A C 1
ATOM 6137 O O . ALA A 1 775 ? -13.783 32.389 -15.766 1.00 88.81 775 ALA A O 1
ATOM 6138 N N . ASN A 1 776 ? -14.574 31.481 -13.843 1.00 91.75 776 ASN A N 1
ATOM 6139 C CA . ASN A 1 776 ? -13.645 30.365 -13.647 1.00 91.75 776 ASN A CA 1
ATOM 6140 C C . ASN A 1 776 ? -14.475 29.112 -13.289 1.00 91.75 776 ASN A C 1
ATOM 6142 O O . ASN A 1 776 ? -15.318 29.194 -12.391 1.00 91.75 776 ASN A O 1
ATOM 6146 N N . ILE A 1 777 ? -14.288 27.965 -13.954 1.00 93.38 777 ILE A N 1
ATOM 6147 C CA . ILE A 1 777 ? -15.096 26.761 -13.658 1.00 93.38 777 ILE A CA 1
ATOM 6148 C C . ILE A 1 777 ? -14.755 26.124 -12.300 1.00 93.38 777 ILE A C 1
ATOM 6150 O O . ILE A 1 777 ? -15.600 25.460 -11.706 1.00 93.38 777 ILE A O 1
ATOM 6154 N N . GLY A 1 778 ? -13.561 26.360 -11.765 1.00 90.06 778 GLY A N 1
ATOM 6155 C CA . GLY A 1 778 ? -13.160 25.969 -10.417 1.00 90.06 778 GLY A CA 1
ATOM 6156 C C . GLY A 1 778 ? -13.912 26.700 -9.310 1.00 90.06 778 GLY A C 1
ATOM 6157 O O . GLY A 1 778 ? -14.498 26.046 -8.449 1.00 90.06 778 GLY A O 1
ATOM 6158 N N . ASP A 1 779 ? -13.985 28.033 -9.379 1.00 90.19 779 ASP A N 1
ATOM 6159 C CA . ASP A 1 779 ? -14.766 28.855 -8.438 1.00 90.19 779 ASP A CA 1
ATOM 6160 C C . ASP A 1 779 ? -16.258 28.473 -8.446 1.00 90.19 779 ASP A C 1
ATOM 6162 O O . ASP A 1 779 ? -16.920 28.447 -7.403 1.00 90.19 779 ASP A O 1
ATOM 6166 N N . ILE A 1 780 ? -16.786 28.114 -9.624 1.00 93.00 780 ILE A N 1
ATOM 6167 C CA . ILE A 1 780 ? -18.146 27.578 -9.762 1.00 93.00 780 ILE A CA 1
ATOM 6168 C C . ILE A 1 780 ? -18.233 26.155 -9.178 1.00 93.00 780 ILE A C 1
ATOM 6170 O O . ILE A 1 780 ? -19.279 25.800 -8.643 1.00 93.00 780 ILE A O 1
ATOM 6174 N N . ALA A 1 781 ? -17.176 25.335 -9.249 1.00 93.56 781 ALA A N 1
ATOM 6175 C CA . ALA A 1 781 ? -17.154 23.941 -8.789 1.00 93.56 781 ALA A CA 1
ATOM 6176 C C . ALA A 1 781 ? -17.007 23.760 -7.265 1.00 93.56 781 ALA A C 1
ATOM 6178 O O . ALA A 1 781 ? -17.473 22.741 -6.746 1.00 93.56 781 ALA A O 1
ATOM 6179 N N . HIS A 1 782 ? -16.445 24.729 -6.526 1.00 93.31 782 HIS A N 1
ATOM 6180 C CA . HIS A 1 782 ? -16.350 24.659 -5.053 1.00 93.31 782 HIS A CA 1
ATOM 6181 C C . HIS A 1 782 ? -17.726 24.466 -4.392 1.00 93.31 782 HIS A C 1
ATOM 6183 O O . HIS A 1 782 ? -17.878 23.654 -3.479 1.00 93.31 782 HIS A O 1
ATOM 6189 N N . THR A 1 783 ? -18.744 25.183 -4.884 1.00 94.50 783 THR A N 1
ATOM 6190 C CA . THR A 1 783 ? -20.112 25.184 -4.329 1.00 94.50 783 THR A CA 1
ATOM 6191 C C . THR A 1 783 ? -20.853 23.845 -4.513 1.00 94.50 783 THR A C 1
ATOM 6193 O O . THR A 1 783 ? -21.215 23.240 -3.502 1.00 94.50 783 THR A O 1
ATOM 6196 N N . PRO A 1 784 ? -21.072 23.323 -5.743 1.00 94.50 784 PRO A N 1
ATOM 6197 C CA . PRO A 1 784 ? -21.731 22.035 -5.956 1.00 94.50 784 PRO A CA 1
ATOM 6198 C C . PRO A 1 784 ? -20.899 20.879 -5.399 1.00 94.50 784 PRO A C 1
ATOM 6200 O O . PRO A 1 784 ? -21.464 19.886 -4.945 1.00 94.50 784 PRO A O 1
ATOM 6203 N N . GLY A 1 785 ? -19.569 21.008 -5.380 1.00 95.38 785 GLY A N 1
ATOM 6204 C CA . GLY A 1 785 ? -18.682 20.044 -4.747 1.00 95.38 785 GLY A CA 1
ATOM 6205 C C . GLY A 1 785 ? -18.925 19.920 -3.244 1.00 95.38 785 GLY A C 1
ATOM 6206 O O . GLY A 1 785 ? -19.086 18.809 -2.741 1.00 95.38 785 GLY A O 1
ATOM 6207 N N . LEU A 1 786 ? -19.047 21.045 -2.530 1.00 96.31 786 LEU A N 1
ATOM 6208 C CA . LEU A 1 786 ? -19.313 21.027 -1.092 1.00 96.31 786 LEU A CA 1
ATOM 6209 C C . LEU A 1 786 ? -20.757 20.631 -0.762 1.00 96.31 786 LEU A C 1
ATOM 6211 O O . LEU A 1 786 ? -20.958 19.838 0.154 1.00 96.31 786 LEU A O 1
ATOM 6215 N N . LEU A 1 787 ? -21.747 21.093 -1.533 1.00 96.75 787 LEU A N 1
ATOM 6216 C CA . LEU A 1 787 ? -23.137 20.633 -1.395 1.00 96.75 787 LEU A CA 1
ATOM 6217 C C . LEU A 1 787 ? -23.243 19.109 -1.585 1.00 96.75 787 LEU A C 1
ATOM 6219 O O . LEU A 1 787 ? -23.846 18.437 -0.755 1.00 96.75 787 LEU A O 1
ATOM 6223 N N . SER A 1 788 ? -22.555 18.545 -2.585 1.00 96.12 788 SER A N 1
ATOM 6224 C CA . SER A 1 788 ? -22.502 17.090 -2.821 1.00 96.12 788 SER A CA 1
ATOM 6225 C C . SER A 1 788 ? -21.860 16.299 -1.676 1.00 96.12 788 SER A C 1
ATOM 6227 O O . SER A 1 788 ? -22.161 15.118 -1.507 1.00 96.12 788 SER A O 1
ATOM 6229 N N . LEU A 1 789 ? -20.949 16.908 -0.908 1.00 97.00 789 LEU A N 1
ATOM 6230 C CA . LEU A 1 789 ? -20.378 16.292 0.292 1.00 97.00 789 LEU A CA 1
ATOM 6231 C C . LEU A 1 789 ? -21.346 16.387 1.478 1.00 97.00 789 LEU A C 1
ATOM 6233 O O . LEU A 1 789 ? -21.521 15.395 2.185 1.00 97.00 789 LEU A O 1
ATOM 6237 N N . LEU A 1 790 ? -22.004 17.536 1.658 1.00 96.94 790 LEU A N 1
ATOM 6238 C CA . LEU A 1 790 ? -22.987 17.762 2.719 1.00 96.94 790 LEU A CA 1
ATOM 6239 C C . LEU A 1 790 ? -24.204 16.839 2.566 1.00 96.94 790 LEU A C 1
ATOM 6241 O O . LEU A 1 790 ? -24.495 16.092 3.493 1.00 96.94 790 LEU A O 1
ATOM 6245 N N . GLU A 1 791 ? -24.843 16.785 1.393 1.00 94.00 791 GLU A N 1
ATOM 6246 C CA . GLU A 1 791 ? -25.971 15.870 1.133 1.00 94.00 791 GLU A CA 1
ATOM 6247 C C . GLU A 1 791 ? -25.588 14.389 1.302 1.00 94.00 791 GLU A C 1
ATOM 6249 O O . GLU A 1 791 ? -26.419 13.560 1.662 1.00 94.00 791 GLU A O 1
ATOM 6254 N N . HIS A 1 792 ? -24.329 14.026 1.039 1.00 93.75 792 HIS A N 1
ATOM 6255 C CA . HIS A 1 792 ? -23.880 12.634 1.080 1.00 93.75 792 HIS A CA 1
ATOM 6256 C C . HIS A 1 792 ? -23.438 12.152 2.470 1.00 93.75 792 HIS A C 1
ATOM 6258 O O . HIS A 1 792 ? -23.552 10.961 2.760 1.00 93.75 792 HIS A O 1
ATOM 6264 N N . HIS A 1 793 ? -22.910 13.045 3.311 1.00 94.19 793 HIS A N 1
ATOM 6265 C CA . HIS A 1 793 ? -22.385 12.714 4.643 1.00 94.19 793 HIS A CA 1
ATOM 6266 C C . HIS A 1 793 ? -23.243 13.263 5.799 1.00 94.19 793 HIS A C 1
ATOM 6268 O O . HIS A 1 793 ? -23.091 12.830 6.944 1.00 94.19 793 HIS A O 1
ATOM 6274 N N . ILE A 1 794 ? -24.146 14.201 5.511 1.00 95.94 794 ILE A N 1
ATOM 6275 C CA . ILE A 1 794 ? -25.077 14.821 6.459 1.00 95.94 794 ILE A CA 1
ATOM 6276 C C . ILE A 1 794 ? -26.484 14.950 5.820 1.00 95.94 794 ILE A C 1
ATOM 6278 O O . ILE A 1 794 ? -27.046 16.046 5.800 1.00 95.94 794 ILE A O 1
ATOM 6282 N N . PRO A 1 795 ? -27.070 13.861 5.269 1.00 93.75 795 PRO A N 1
ATOM 6283 C CA . PRO A 1 795 ? -28.358 13.900 4.559 1.00 93.75 795 PRO A CA 1
ATOM 6284 C C . PRO A 1 795 ? -29.543 14.369 5.419 1.00 93.75 795 PRO A C 1
ATOM 6286 O O . PRO A 1 795 ? -30.591 14.716 4.884 1.00 93.75 795 PRO A O 1
ATOM 6289 N N . GLU A 1 796 ? -29.401 14.367 6.745 1.00 92.94 796 GLU A N 1
ATOM 6290 C CA . GLU A 1 796 ? -30.418 14.819 7.696 1.00 92.94 796 GLU A CA 1
ATOM 6291 C C . GLU A 1 796 ? -30.366 16.331 7.961 1.00 92.94 796 GLU A C 1
ATOM 6293 O O . GLU A 1 796 ? -31.237 16.852 8.653 1.00 92.94 796 GLU A O 1
ATOM 6298 N N . ALA A 1 797 ? -29.351 17.046 7.461 1.00 94.62 797 ALA A N 1
ATOM 6299 C CA . ALA A 1 797 ? -29.258 18.491 7.621 1.00 94.62 797 ALA A CA 1
ATOM 6300 C C . ALA A 1 797 ? -29.997 19.231 6.501 1.00 94.62 797 ALA A C 1
ATOM 6302 O O . ALA A 1 797 ? -29.737 19.017 5.316 1.00 94.62 797 ALA A O 1
ATOM 6303 N N . LYS A 1 798 ? -30.851 20.189 6.874 1.00 97.31 798 LYS A N 1
ATOM 6304 C CA . LYS A 1 798 ? -31.324 21.206 5.928 1.00 97.31 798 LYS A CA 1
ATOM 6305 C C . LYS A 1 798 ? -30.144 22.078 5.511 1.00 97.31 798 LYS A C 1
ATOM 6307 O O . LYS A 1 798 ? -29.362 22.517 6.357 1.00 97.31 798 LYS A O 1
ATOM 6312 N N . LEU A 1 799 ? -30.040 22.362 4.218 1.00 98.25 799 LEU A N 1
ATOM 6313 C CA . LEU A 1 799 ? -28.951 23.152 3.656 1.00 98.25 799 LEU A CA 1
ATOM 6314 C C . LEU A 1 799 ? -29.470 24.509 3.172 1.00 98.25 799 LEU A C 1
ATOM 6316 O O . LEU A 1 799 ? -30.431 24.578 2.408 1.00 98.25 799 LEU A O 1
ATOM 6320 N N . ILE A 1 800 ? -28.804 25.584 3.591 1.00 98.31 800 ILE A N 1
ATOM 6321 C CA . ILE A 1 800 ? -29.020 26.945 3.091 1.00 98.31 800 ILE A CA 1
ATOM 6322 C C . ILE A 1 800 ? -27.770 27.365 2.308 1.00 98.31 800 ILE A C 1
ATOM 6324 O O . ILE A 1 800 ? -26.666 27.262 2.833 1.00 98.31 800 ILE A O 1
ATOM 6328 N N . LEU A 1 801 ? -27.906 27.862 1.078 1.00 97.56 801 LEU A N 1
ATOM 6329 C CA . LEU A 1 801 ? -26.808 28.470 0.322 1.00 97.56 801 LEU A CA 1
ATOM 6330 C C . LEU A 1 801 ? -26.967 29.992 0.294 1.00 97.56 801 LEU A C 1
ATOM 6332 O O . LEU A 1 801 ? -27.856 30.522 -0.373 1.00 97.56 801 LEU A O 1
ATOM 6336 N N . TRP A 1 802 ? -26.048 30.688 0.962 1.00 96.12 802 TRP A N 1
ATOM 6337 C CA . TRP A 1 802 ? -25.892 32.137 0.879 1.00 96.12 802 TRP A CA 1
ATOM 6338 C C . TRP A 1 802 ? -24.797 32.471 -0.142 1.00 96.12 802 TRP A C 1
ATOM 6340 O O . TRP A 1 802 ? -23.596 32.459 0.157 1.00 96.12 802 TRP A O 1
ATOM 6350 N N . GLY A 1 803 ? -25.217 32.733 -1.381 1.00 90.69 803 GLY A N 1
ATOM 6351 C CA . GLY A 1 803 ? -24.318 32.976 -2.514 1.00 90.69 803 GLY A CA 1
ATOM 6352 C C . GLY A 1 803 ? -23.627 34.345 -2.481 1.00 90.69 803 GLY A C 1
ATOM 6353 O O . GLY A 1 803 ? -24.202 35.320 -1.996 1.00 90.69 803 GLY A O 1
ATOM 6354 N N . VAL A 1 804 ? -22.402 34.440 -3.012 1.00 88.88 804 VAL A N 1
ATOM 6355 C CA . VAL A 1 804 ? -21.737 35.734 -3.288 1.00 88.88 804 VAL A CA 1
ATOM 6356 C C . VAL A 1 804 ? -22.031 36.205 -4.716 1.00 88.88 804 VAL A C 1
ATOM 6358 O O . VAL A 1 804 ? -22.504 37.322 -4.908 1.00 88.88 804 VAL A O 1
ATOM 6361 N N . LYS A 1 805 ? -21.798 35.346 -5.715 1.00 88.25 805 LYS A N 1
ATOM 6362 C CA . LYS A 1 805 ? -22.154 35.545 -7.127 1.00 88.25 805 LYS A CA 1
ATOM 6363 C C . LYS A 1 805 ? -22.870 34.303 -7.652 1.00 88.25 805 LYS A C 1
ATOM 6365 O O . LYS A 1 805 ? -22.446 33.179 -7.400 1.00 88.25 805 LYS A O 1
ATOM 6370 N N . MET A 1 806 ? -23.980 34.522 -8.351 1.00 89.50 806 MET A N 1
ATOM 6371 C CA . MET A 1 806 ? -24.882 33.479 -8.869 1.00 89.50 806 MET A CA 1
ATOM 6372 C C . MET A 1 806 ? -25.386 33.805 -10.288 1.00 89.50 806 MET A C 1
ATOM 6374 O O . MET A 1 806 ? -26.365 33.222 -10.755 1.00 89.50 806 MET A O 1
ATOM 6378 N N . ASP A 1 807 ? -24.729 34.752 -10.960 1.00 86.62 807 ASP A N 1
ATOM 6379 C CA . ASP A 1 807 ? -25.022 35.211 -12.316 1.00 86.62 807 ASP A CA 1
ATOM 6380 C C . ASP A 1 807 ? -24.598 34.184 -13.387 1.00 86.62 807 ASP A C 1
ATOM 6382 O O . ASP A 1 807 ? -24.199 33.059 -13.074 1.00 86.62 807 ASP A O 1
ATOM 6386 N N . ARG A 1 808 ? -24.729 34.547 -14.673 1.00 84.19 808 ARG A N 1
ATOM 6387 C CA . ARG A 1 808 ? -24.350 33.703 -15.830 1.00 84.19 808 ARG A CA 1
ATOM 6388 C C . ARG A 1 808 ? -24.980 32.295 -15.809 1.00 84.19 808 ARG A C 1
ATOM 6390 O O . ARG A 1 808 ? -24.365 31.324 -16.237 1.00 84.19 808 ARG A O 1
ATOM 6397 N N . GLY A 1 809 ? -26.197 32.171 -15.271 1.00 87.06 809 GLY A N 1
ATOM 6398 C CA . GLY A 1 809 ? -26.928 30.901 -15.146 1.00 87.06 809 GLY A CA 1
ATOM 6399 C C . GLY A 1 809 ? -26.453 29.971 -14.017 1.00 87.06 809 GLY A C 1
ATOM 6400 O O . GLY A 1 809 ? -27.033 28.899 -13.830 1.00 87.06 809 GLY A O 1
ATOM 6401 N N . VAL A 1 810 ? -25.444 30.351 -13.218 1.00 90.31 810 VAL A N 1
ATOM 6402 C CA . VAL A 1 810 ? -24.936 29.510 -12.115 1.00 90.31 810 VAL A CA 1
ATOM 6403 C C . VAL A 1 810 ? -26.014 29.275 -11.053 1.00 90.31 810 VAL A C 1
ATOM 6405 O O . VAL A 1 810 ? -26.226 28.136 -10.633 1.00 90.31 810 VAL A O 1
ATOM 6408 N N . GLY A 1 811 ? -26.751 30.318 -10.659 1.00 91.06 811 GLY A N 1
ATOM 6409 C CA . GLY A 1 811 ? -27.823 30.214 -9.666 1.00 91.06 811 GLY A CA 1
ATOM 6410 C C . GLY A 1 811 ? -29.038 29.397 -10.122 1.00 91.06 811 GLY A C 1
ATOM 6411 O O . GLY A 1 811 ? -29.716 28.799 -9.287 1.00 91.06 811 GLY A O 1
ATOM 6412 N N . GLU A 1 812 ? -29.323 29.346 -11.423 1.00 90.25 812 GLU A N 1
ATOM 6413 C CA . GLU A 1 812 ? -30.382 28.503 -11.999 1.00 90.25 812 GLU A CA 1
ATOM 6414 C C . GLU A 1 812 ? -29.947 27.037 -12.014 1.00 90.25 812 GLU A C 1
ATOM 6416 O O . GLU A 1 812 ? -30.653 26.155 -11.521 1.00 90.25 812 GLU A O 1
ATOM 6421 N N . LYS A 1 813 ? -28.729 26.784 -12.511 1.00 89.06 813 LYS A N 1
ATOM 6422 C CA . LYS A 1 813 ? -28.110 25.459 -12.532 1.00 89.06 813 LYS A CA 1
ATOM 6423 C C . LYS A 1 813 ? -28.031 24.847 -11.132 1.00 89.06 813 LYS A C 1
ATOM 6425 O O . LYS A 1 813 ? -28.375 23.677 -10.981 1.00 89.06 813 LYS A O 1
ATOM 6430 N N . LEU A 1 814 ? -27.600 25.608 -10.122 1.00 92.50 814 LEU A N 1
ATOM 6431 C CA . LEU A 1 814 ? -27.502 25.105 -8.750 1.00 92.50 814 LEU A CA 1
ATOM 6432 C C . LEU A 1 814 ? -28.879 24.763 -8.167 1.00 92.50 814 LEU A C 1
ATOM 6434 O O . LEU A 1 814 ? -29.016 23.690 -7.591 1.00 92.50 814 LEU A O 1
ATOM 6438 N N . ARG A 1 815 ? -29.916 25.587 -8.385 1.00 93.62 815 ARG A N 1
ATOM 6439 C CA . ARG A 1 815 ? -31.299 25.250 -7.982 1.00 93.62 815 ARG A CA 1
ATOM 6440 C C . ARG A 1 815 ? -31.801 23.969 -8.658 1.00 93.62 815 ARG A C 1
ATOM 6442 O O . ARG A 1 815 ? -32.403 23.127 -8.003 1.00 93.62 815 ARG A O 1
ATOM 6449 N N . ARG A 1 816 ? -31.493 23.784 -9.947 1.00 90.94 816 ARG A N 1
ATOM 6450 C CA . ARG A 1 816 ? -31.813 22.564 -10.713 1.00 90.94 816 ARG A CA 1
ATOM 6451 C C . ARG A 1 816 ? -31.062 21.322 -10.210 1.00 90.94 816 ARG A C 1
ATOM 6453 O O . ARG A 1 816 ? -31.574 20.216 -10.339 1.00 90.94 816 ARG A O 1
ATOM 6460 N N . GLN A 1 817 ? -29.845 21.488 -9.691 1.00 90.88 817 GLN A N 1
ATOM 6461 C CA . GLN A 1 817 ? -28.987 20.389 -9.226 1.00 90.88 817 GLN A CA 1
ATOM 6462 C C . GLN A 1 817 ? -29.192 20.028 -7.752 1.00 90.88 817 GLN A C 1
ATOM 6464 O O . GLN A 1 817 ? -28.963 18.878 -7.392 1.00 90.88 817 GLN A O 1
ATOM 6469 N N . PHE A 1 818 ? -29.650 20.978 -6.934 1.00 94.50 818 PHE A N 1
ATOM 6470 C CA . PHE A 1 818 ? -29.849 20.828 -5.493 1.00 94.50 818 PHE A CA 1
ATOM 6471 C C . PHE A 1 818 ? -31.225 21.384 -5.075 1.00 94.50 818 PHE A C 1
ATOM 6473 O O . PHE A 1 818 ? -31.300 22.411 -4.397 1.00 94.50 818 PHE A O 1
ATOM 6480 N N . PRO A 1 819 ? -32.338 20.736 -5.476 1.00 93.44 819 PRO A N 1
ATOM 6481 C CA . PRO A 1 819 ? -33.694 21.250 -5.244 1.00 93.44 819 PRO A CA 1
ATOM 6482 C C . PRO A 1 819 ? -34.094 21.314 -3.759 1.00 93.44 819 PRO A C 1
ATOM 6484 O O . PRO A 1 819 ? -35.059 21.991 -3.420 1.00 93.44 819 PRO A O 1
ATOM 6487 N N . ASN A 1 820 ? -33.353 20.636 -2.876 1.00 92.12 820 ASN A N 1
ATOM 6488 C CA . ASN A 1 820 ? -33.587 20.615 -1.428 1.00 92.12 820 ASN A CA 1
ATOM 6489 C C . ASN A 1 820 ? -32.837 21.730 -0.665 1.00 92.12 820 ASN A C 1
ATOM 6491 O O . ASN A 1 820 ? -32.945 21.814 0.558 1.00 92.12 820 ASN A O 1
ATOM 6495 N N . VAL A 1 821 ? -32.051 22.566 -1.356 1.00 96.88 821 VAL A N 1
ATOM 6496 C CA . VAL A 1 821 ? -31.282 23.667 -0.753 1.00 96.88 821 VAL A CA 1
ATOM 6497 C C . VAL A 1 821 ? -32.114 24.952 -0.757 1.00 96.88 821 VAL A C 1
ATOM 6499 O O . VAL A 1 821 ? -32.616 25.369 -1.799 1.00 96.88 821 VAL A O 1
ATOM 6502 N N . LYS A 1 822 ? -32.212 25.635 0.389 1.00 96.56 822 LYS A N 1
ATOM 6503 C CA . LYS A 1 822 ? -32.778 26.992 0.491 1.00 96.56 822 LYS A CA 1
ATOM 6504 C C . LYS A 1 822 ? -31.744 27.996 -0.030 1.00 96.56 822 LYS A C 1
ATOM 6506 O O . LYS A 1 822 ? -30.642 28.073 0.501 1.00 96.56 822 LYS A O 1
ATOM 6511 N N . PHE A 1 823 ? -32.064 28.767 -1.065 1.00 95.44 823 PHE A N 1
ATOM 6512 C CA . PHE A 1 823 ? -31.160 29.791 -1.609 1.00 95.44 823 PHE A CA 1
ATOM 6513 C C . PHE A 1 823 ? -31.506 31.146 -0.996 1.00 95.44 823 PHE A C 1
ATOM 6515 O O . PHE A 1 823 ? -32.661 31.553 -1.087 1.00 95.44 823 PHE A O 1
ATOM 6522 N N . VAL A 1 824 ? -30.525 31.848 -0.421 1.00 94.44 824 VAL A N 1
ATOM 6523 C CA . VAL A 1 824 ? -30.724 33.188 0.158 1.00 94.44 824 VAL A CA 1
ATOM 6524 C C . VAL A 1 824 ? -29.767 34.221 -0.432 1.00 94.44 824 VAL A C 1
ATOM 6526 O O . VAL A 1 824 ? -28.595 33.945 -0.713 1.00 94.44 824 VAL A O 1
ATOM 6529 N N . SER A 1 825 ? -30.298 35.425 -0.613 1.00 87.44 825 SER A N 1
ATOM 6530 C CA . SER A 1 825 ? -29.605 36.630 -1.070 1.00 87.44 825 SER A CA 1
ATOM 6531 C C . SER A 1 825 ? -29.523 37.656 0.058 1.00 87.44 825 SER A C 1
ATOM 6533 O O . SER A 1 825 ? -30.271 37.572 1.024 1.00 87.44 825 SER A O 1
ATOM 6535 N N . GLY A 1 826 ? -28.598 38.609 -0.069 1.00 90.19 826 GLY A N 1
ATOM 6536 C CA . GLY A 1 826 ? -28.378 39.666 0.918 1.00 90.19 826 GLY A CA 1
ATOM 6537 C C . GLY A 1 826 ? -26.903 39.869 1.252 1.00 90.19 826 GLY A C 1
ATOM 6538 O O . GLY A 1 826 ? -26.040 39.056 0.894 1.00 90.19 826 GLY A O 1
ATOM 6539 N N . LYS A 1 827 ? -26.620 40.969 1.942 1.00 93.12 827 LYS A N 1
ATOM 6540 C CA . LYS A 1 827 ? -25.304 41.378 2.445 1.00 93.12 827 LYS A CA 1
ATOM 6541 C C . LYS A 1 827 ? -25.394 41.719 3.932 1.00 93.12 827 LYS A C 1
ATOM 6543 O O . LYS A 1 827 ? -26.465 41.742 4.531 1.00 93.12 827 LYS A O 1
ATOM 6548 N N . ILE A 1 828 ? -24.239 42.012 4.518 1.00 93.69 828 ILE A N 1
ATOM 6549 C CA . ILE A 1 828 ? -24.125 42.585 5.856 1.00 93.69 828 ILE A CA 1
ATOM 6550 C C . ILE A 1 828 ? -23.953 44.105 5.747 1.00 93.69 828 ILE A C 1
ATOM 6552 O O . ILE A 1 828 ? -23.117 44.582 4.978 1.00 93.69 828 ILE A O 1
ATOM 6556 N N . ASN A 1 829 ? -24.747 44.855 6.511 1.00 89.69 829 ASN A N 1
ATOM 6557 C CA . ASN A 1 829 ? -24.681 46.314 6.617 1.00 89.69 829 ASN A CA 1
ATOM 6558 C C . ASN A 1 829 ? -23.556 46.792 7.565 1.00 89.69 829 ASN A C 1
ATOM 6560 O O . ASN A 1 829 ? -22.849 45.989 8.183 1.00 89.69 829 ASN A O 1
ATOM 6564 N N . ALA A 1 830 ? -23.385 48.112 7.698 1.00 86.88 830 ALA A N 1
ATOM 6565 C CA . ALA A 1 830 ? -22.326 48.709 8.519 1.00 86.88 830 ALA A CA 1
ATOM 6566 C C . ALA A 1 830 ? -22.425 48.315 10.010 1.00 86.88 830 ALA A C 1
ATOM 6568 O O . ALA A 1 830 ? -21.414 48.140 10.691 1.00 86.88 830 ALA A O 1
ATOM 6569 N N . GLU A 1 831 ? -23.639 48.070 10.503 1.00 83.88 831 GLU A N 1
ATOM 6570 C CA . GLU A 1 831 ? -23.964 47.714 11.888 1.00 83.88 831 GLU A CA 1
ATOM 6571 C C . GLU A 1 831 ? -23.599 46.247 12.239 1.00 83.88 831 GLU A C 1
ATOM 6573 O O . GLU A 1 831 ? -23.693 45.819 13.404 1.00 83.88 831 GLU A O 1
ATOM 6578 N N . ARG A 1 832 ? -23.124 45.482 11.240 1.00 87.44 832 ARG A N 1
ATOM 6579 C CA . ARG A 1 832 ? -22.906 44.024 11.244 1.00 87.44 832 ARG A CA 1
ATOM 6580 C C . ARG A 1 832 ? -24.224 43.234 11.399 1.00 87.44 832 ARG A C 1
ATOM 6582 O O . ARG A 1 832 ? -24.336 42.379 12.281 1.00 87.44 832 ARG A O 1
ATOM 6589 N N . TYR A 1 833 ? -25.219 43.527 10.556 1.00 88.50 833 TYR A N 1
ATOM 6590 C CA . TYR A 1 833 ? -26.524 42.849 10.471 1.00 88.50 833 TYR A CA 1
ATOM 6591 C C . TYR A 1 833 ? -26.933 42.547 9.008 1.00 88.50 833 TYR A C 1
ATOM 6593 O O . TYR A 1 833 ? -26.528 43.294 8.118 1.00 88.50 833 TYR A O 1
ATOM 6601 N N . PRO A 1 834 ? -27.711 41.481 8.725 1.00 93.25 834 PRO A N 1
ATOM 6602 C CA . PRO A 1 834 ? -28.306 41.249 7.407 1.00 93.25 834 PRO A CA 1
ATOM 6603 C C . PRO A 1 834 ? -29.160 42.416 6.889 1.00 93.25 834 PRO A C 1
ATOM 6605 O O . PRO A 1 834 ? -29.969 42.977 7.622 1.00 93.25 834 PRO A O 1
ATOM 6608 N N . ASP A 1 835 ? -29.004 42.750 5.608 1.00 93.06 835 ASP A N 1
ATOM 6609 C CA . ASP A 1 835 ? -29.748 43.817 4.916 1.00 93.06 835 ASP A CA 1
ATOM 6610 C C . ASP A 1 835 ? -31.170 43.422 4.470 1.00 93.06 835 ASP A C 1
ATOM 6612 O O . ASP A 1 835 ? -31.929 44.259 3.985 1.00 93.06 835 ASP A O 1
ATOM 6616 N N . THR A 1 836 ? -31.532 42.148 4.624 1.00 93.38 836 THR A N 1
ATOM 6617 C CA . THR A 1 836 ? -32.722 41.521 4.036 1.00 93.38 836 THR A CA 1
ATOM 6618 C C . THR A 1 836 ? -33.402 40.577 5.039 1.00 93.38 836 THR A C 1
ATOM 6620 O O . THR A 1 836 ? -32.703 39.837 5.741 1.00 93.38 836 THR A O 1
ATOM 6623 N N . PRO A 1 837 ? -34.752 40.534 5.109 1.00 90.00 837 PRO A N 1
ATOM 6624 C CA . PRO A 1 837 ? -35.469 39.650 6.037 1.00 90.00 837 PRO A CA 1
ATOM 6625 C C . PRO A 1 837 ? -35.152 38.162 5.834 1.00 90.00 837 PRO A C 1
ATOM 6627 O O . PRO A 1 837 ? -34.996 37.429 6.803 1.00 90.00 837 PRO A O 1
ATOM 6630 N N . GLU A 1 838 ? -34.986 37.734 4.581 1.00 93.31 838 GLU A N 1
ATOM 6631 C CA . GLU A 1 838 ? -34.647 36.356 4.190 1.00 93.31 838 GLU A CA 1
ATOM 6632 C C . GLU A 1 838 ? -33.302 35.893 4.774 1.00 93.31 838 GLU A C 1
ATOM 6634 O O . GLU A 1 838 ? -33.157 34.758 5.234 1.00 93.31 838 GLU A O 1
ATOM 6639 N N . LEU A 1 839 ? -32.306 36.786 4.781 1.00 94.69 839 LEU A N 1
ATOM 6640 C CA . LEU A 1 839 ? -30.986 36.509 5.336 1.00 94.69 839 LEU A CA 1
ATOM 6641 C C . LEU A 1 839 ? -30.976 36.626 6.868 1.00 94.69 839 LEU A C 1
ATOM 6643 O O . LEU A 1 839 ? -30.260 35.871 7.524 1.00 94.69 839 LEU A O 1
ATOM 6647 N N . ALA A 1 840 ? -31.791 37.512 7.449 1.00 93.19 840 ALA A N 1
ATOM 6648 C CA . ALA A 1 840 ? -32.009 37.560 8.896 1.00 93.19 840 ALA A CA 1
ATOM 6649 C C . ALA A 1 840 ? -32.648 36.254 9.409 1.00 93.19 840 ALA A C 1
ATOM 6651 O O . ALA A 1 840 ? -32.107 35.631 10.324 1.00 93.19 840 ALA A O 1
ATOM 6652 N N . GLU A 1 841 ? -33.709 35.773 8.753 1.00 94.31 841 GLU A N 1
ATOM 6653 C CA . GLU A 1 841 ? -34.327 34.475 9.047 1.00 94.31 841 GLU A CA 1
ATOM 6654 C C . GLU A 1 841 ? -33.303 33.336 8.912 1.00 94.31 841 GLU A C 1
ATOM 6656 O O . GLU A 1 841 ? -33.183 32.508 9.810 1.00 94.31 841 GLU A O 1
ATOM 6661 N N . ALA A 1 842 ? -32.490 33.311 7.848 1.00 95.81 842 ALA A N 1
ATOM 6662 C CA . ALA A 1 842 ? -31.444 32.299 7.682 1.00 95.81 842 ALA A CA 1
ATOM 6663 C C . ALA A 1 842 ? -30.366 32.339 8.787 1.00 95.81 842 ALA A C 1
ATOM 6665 O O . ALA A 1 842 ? -29.864 31.287 9.195 1.00 95.81 842 ALA A O 1
ATOM 6666 N N . PHE A 1 843 ? -30.026 33.524 9.308 1.00 95.62 843 PHE A N 1
ATOM 6667 C CA . PHE A 1 843 ? -29.127 33.683 10.459 1.00 95.62 843 PHE A CA 1
ATOM 6668 C C . PHE A 1 843 ? -29.729 33.115 11.754 1.00 95.62 843 PHE A C 1
ATOM 6670 O O . PHE A 1 843 ? -28.993 32.603 12.604 1.00 95.62 843 PHE A O 1
ATOM 6677 N N . GLU A 1 844 ? -31.051 33.163 11.914 1.00 92.81 844 GLU A N 1
ATOM 6678 C CA . GLU A 1 844 ? -31.771 32.600 13.060 1.00 92.81 844 GLU A CA 1
ATOM 6679 C C . GLU A 1 844 ? -32.021 31.089 12.907 1.00 92.81 844 GLU A C 1
ATOM 6681 O O . GLU A 1 844 ? -31.773 30.334 13.859 1.00 92.81 844 GLU A O 1
ATOM 6686 N N . GLU A 1 845 ? -32.392 30.641 11.701 1.00 94.25 845 GLU A N 1
ATOM 6687 C CA . GLU A 1 845 ? -32.673 29.251 11.325 1.00 94.25 845 GLU A CA 1
ATOM 6688 C C . GLU A 1 845 ? -31.419 28.367 11.384 1.00 94.25 845 GLU A C 1
ATOM 6690 O O . GLU A 1 845 ? -31.471 27.306 12.004 1.00 94.25 845 GLU A O 1
ATOM 6695 N N . ALA A 1 846 ? -30.296 28.786 10.787 1.00 97.31 846 ALA A N 1
ATOM 6696 C CA . ALA A 1 846 ? -29.085 27.967 10.666 1.00 97.31 846 ALA A CA 1
ATOM 6697 C C . ALA A 1 846 ? -28.414 27.673 12.019 1.00 97.31 846 ALA A C 1
ATOM 6699 O O . ALA A 1 846 ? -28.283 28.571 12.842 1.00 97.31 846 ALA A O 1
ATOM 6700 N N . ASP A 1 847 ? -27.918 26.456 12.253 1.00 97.38 847 ASP A N 1
ATOM 6701 C CA . ASP A 1 847 ? -27.154 26.085 13.458 1.00 97.38 847 ASP A CA 1
ATOM 6702 C C . ASP A 1 847 ? -25.628 26.142 13.248 1.00 97.38 847 ASP A C 1
ATOM 6704 O O . ASP A 1 847 ? -24.884 26.326 14.210 1.00 97.38 847 ASP A O 1
ATOM 6708 N N . LEU A 1 848 ? -25.150 26.038 12.002 1.00 98.12 848 LEU A N 1
ATOM 6709 C CA . LEU A 1 848 ? -23.729 26.118 11.637 1.00 98.12 848 LEU A CA 1
ATOM 6710 C C . LEU A 1 848 ? -23.533 26.964 10.369 1.00 98.12 848 LEU A C 1
ATOM 6712 O O . LEU A 1 848 ? -24.182 26.695 9.359 1.00 98.12 848 LEU A O 1
ATOM 6716 N N . LEU A 1 849 ? -22.596 27.920 10.394 1.00 98.31 849 LEU A N 1
ATOM 6717 C CA . LEU A 1 849 ? -22.130 28.642 9.201 1.00 98.31 849 LEU A CA 1
ATOM 6718 C C . LEU A 1 849 ? -20.812 28.049 8.670 1.00 98.31 849 LEU A C 1
ATOM 6720 O O . LEU A 1 849 ? -19.815 27.952 9.386 1.00 98.31 849 LEU A O 1
ATOM 6724 N N . LEU A 1 850 ? -20.790 27.683 7.393 1.00 97.81 850 LEU A N 1
ATOM 6725 C CA . LEU A 1 850 ? -19.671 27.032 6.719 1.00 97.81 850 LEU A CA 1
ATOM 6726 C C . LEU A 1 850 ? -19.106 27.925 5.607 1.00 97.81 850 LEU A C 1
ATOM 6728 O O . LEU A 1 850 ? -19.834 28.298 4.692 1.00 97.81 850 LEU A O 1
ATOM 6732 N N . HIS A 1 851 ? -17.810 28.235 5.640 1.00 96.69 851 HIS A N 1
ATOM 6733 C CA . HIS A 1 851 ? -17.111 28.842 4.500 1.00 96.69 851 HIS A CA 1
ATOM 6734 C C . HIS A 1 851 ? -16.749 27.742 3.494 1.00 96.69 851 HIS A C 1
ATOM 6736 O O . HIS A 1 851 ? -16.096 26.764 3.869 1.00 96.69 851 HIS A O 1
ATOM 6742 N N . GLY A 1 852 ? -17.146 27.899 2.229 1.00 93.62 852 GLY A N 1
ATOM 6743 C CA . GLY A 1 852 ? -16.762 26.980 1.152 1.00 93.62 852 GLY A CA 1
ATOM 6744 C C . GLY A 1 852 ? -15.267 27.014 0.818 1.00 93.62 852 GLY A C 1
ATOM 6745 O O . GLY A 1 852 ? -14.537 27.875 1.316 1.00 93.62 852 GLY A O 1
ATOM 6746 N N . SER A 1 853 ? -14.807 26.091 -0.034 1.00 93.12 853 SER A N 1
ATOM 6747 C CA . SER A 1 853 ? -13.393 26.058 -0.440 1.00 93.12 853 SER A CA 1
ATOM 6748 C C . SER A 1 853 ? -12.991 27.316 -1.202 1.00 93.12 853 SER A C 1
ATOM 6750 O O . SER A 1 853 ? -13.822 27.876 -1.911 1.00 93.12 853 SER A O 1
ATOM 6752 N N . ALA A 1 854 ? -11.763 27.806 -0.991 1.00 89.81 854 ALA A N 1
ATOM 6753 C CA . ALA A 1 854 ? -11.385 29.156 -1.415 1.00 89.81 854 ALA A CA 1
ATOM 6754 C C . ALA A 1 854 ? -9.860 29.423 -1.516 1.00 89.81 854 ALA A C 1
ATOM 6756 O O . ALA A 1 854 ? -9.067 28.855 -0.757 1.00 89.81 854 ALA A O 1
ATOM 6757 N N . PRO A 1 855 ? -9.429 30.366 -2.387 1.00 82.81 855 PRO A N 1
ATOM 6758 C CA . PRO A 1 855 ? -8.035 30.821 -2.517 1.00 82.81 855 PRO A CA 1
ATOM 6759 C C . PRO A 1 855 ? -7.495 31.678 -1.354 1.00 82.81 855 PRO A C 1
ATOM 6761 O O . PRO A 1 855 ? -6.305 32.007 -1.355 1.00 82.81 855 PRO A O 1
ATOM 6764 N N . ASN A 1 856 ? -8.350 32.071 -0.406 1.00 85.31 856 ASN A N 1
ATOM 6765 C CA . ASN A 1 856 ? -8.020 32.678 0.887 1.00 85.31 856 ASN A CA 1
ATOM 6766 C C . ASN A 1 856 ? -9.238 32.637 1.825 1.00 85.31 856 ASN A C 1
ATOM 6768 O O . ASN A 1 856 ? -10.339 32.292 1.406 1.00 85.31 856 ASN A O 1
ATOM 6772 N N . ILE A 1 857 ? -9.037 32.994 3.095 1.00 85.81 857 ILE A N 1
ATOM 6773 C CA . ILE A 1 857 ? -10.138 33.317 4.010 1.00 85.81 857 ILE A CA 1
ATOM 6774 C C . ILE A 1 857 ? -10.626 34.720 3.642 1.00 85.81 857 ILE A C 1
ATOM 6776 O O . ILE A 1 857 ? -9.883 35.692 3.785 1.00 85.81 857 ILE A O 1
ATOM 6780 N N . HIS A 1 858 ? -11.849 34.816 3.129 1.00 79.00 858 HIS A N 1
ATOM 6781 C CA . HIS A 1 858 ? -12.469 36.069 2.703 1.00 79.00 858 HIS A CA 1
ATOM 6782 C C . HIS A 1 858 ? -13.888 36.195 3.275 1.00 79.00 858 HIS A C 1
ATOM 6784 O O . HIS A 1 858 ? -14.267 35.429 4.157 1.00 79.00 858 HIS A O 1
ATOM 6790 N N . VAL A 1 859 ? -14.624 37.241 2.875 1.00 87.31 859 VAL A N 1
ATOM 6791 C CA . VAL A 1 859 ? -15.925 37.637 3.459 1.00 87.31 859 VAL A CA 1
ATOM 6792 C C . VAL A 1 859 ? -15.940 37.628 5.000 1.00 87.31 859 VAL A C 1
ATOM 6794 O O . VAL A 1 859 ? -16.938 37.316 5.639 1.00 87.31 859 VAL A O 1
ATOM 6797 N N . THR A 1 860 ? -14.820 37.995 5.629 1.00 88.88 860 THR A N 1
ATOM 6798 C CA . THR A 1 860 ? -14.631 37.907 7.088 1.00 88.88 860 THR A CA 1
ATOM 6799 C C . THR A 1 860 ? -15.614 38.769 7.880 1.00 88.88 860 THR A C 1
ATOM 6801 O O . THR A 1 860 ? -15.975 38.398 8.994 1.00 88.88 860 THR A O 1
ATOM 6804 N N . GLY A 1 861 ? -16.110 39.865 7.293 1.00 91.44 861 GLY A N 1
ATOM 6805 C CA . GLY A 1 861 ? -17.208 40.665 7.844 1.00 91.44 861 GLY A CA 1
ATOM 6806 C C . GLY A 1 861 ? -18.496 39.861 8.066 1.00 91.44 861 GLY A C 1
ATOM 6807 O O . GLY A 1 861 ? -19.146 40.038 9.095 1.00 91.44 861 GLY A O 1
ATOM 6808 N N . ASP A 1 862 ? -18.807 38.912 7.178 1.00 95.00 862 ASP A N 1
ATOM 6809 C CA . ASP A 1 862 ? -19.981 38.037 7.283 1.00 95.00 862 ASP A CA 1
ATOM 6810 C C . ASP A 1 862 ? -19.857 37.093 8.489 1.00 95.00 862 ASP A C 1
ATOM 6812 O O . ASP A 1 862 ? -20.802 36.908 9.257 1.00 95.00 862 ASP A O 1
ATOM 6816 N N . PHE A 1 863 ? -18.656 36.553 8.711 1.00 95.62 863 PHE A N 1
ATOM 6817 C CA . PHE A 1 863 ? -18.349 35.668 9.839 1.00 95.62 863 PHE A CA 1
ATOM 6818 C C . PHE A 1 863 ? -18.228 36.433 11.169 1.00 95.62 863 PHE A C 1
ATOM 6820 O O . PHE A 1 863 ? -18.658 35.932 12.210 1.00 95.62 863 PHE A O 1
ATOM 6827 N N . LEU A 1 864 ? -17.728 37.674 11.147 1.00 94.62 864 LEU A N 1
ATOM 6828 C CA . LEU A 1 864 ? -17.751 38.586 12.297 1.00 94.62 864 LEU A CA 1
ATOM 6829 C C . LEU A 1 864 ? -19.185 38.977 12.684 1.00 94.62 864 LEU A C 1
ATOM 6831 O O . LEU A 1 864 ? -19.502 39.021 13.874 1.00 94.62 864 LEU A O 1
ATOM 6835 N N . ALA A 1 865 ? -20.062 39.221 11.706 1.00 94.75 865 ALA A N 1
ATOM 6836 C CA . ALA A 1 865 ? -21.482 39.465 11.943 1.00 94.75 865 ALA A CA 1
ATOM 6837 C C . ALA A 1 865 ? -22.182 38.220 12.503 1.00 94.75 865 ALA A C 1
ATOM 6839 O O . ALA A 1 865 ? -22.859 38.318 13.525 1.00 94.75 865 ALA A O 1
ATOM 6840 N N . TRP A 1 866 ? -21.957 37.040 11.917 1.00 96.12 866 TRP A N 1
ATOM 6841 C CA . TRP A 1 866 ? -22.476 35.769 12.434 1.00 96.12 866 TRP A CA 1
ATOM 6842 C C . TRP A 1 866 ? -22.071 35.529 13.894 1.00 96.12 866 TRP A C 1
ATOM 6844 O O . TRP A 1 866 ? -22.942 35.293 14.736 1.00 96.12 866 TRP A O 1
ATOM 6854 N N . ARG A 1 867 ? -20.778 35.665 14.227 1.00 94.44 867 ARG A N 1
ATOM 6855 C CA . ARG A 1 867 ? -20.271 35.523 15.603 1.00 94.44 867 ARG A CA 1
ATOM 6856 C C . ARG A 1 867 ? -20.919 36.539 16.550 1.00 94.44 867 ARG A C 1
ATOM 6858 O O . ARG A 1 867 ? -21.400 36.139 17.605 1.00 94.44 867 ARG A O 1
ATOM 6865 N N . LYS A 1 868 ? -20.995 37.821 16.156 1.00 90.94 868 LYS A N 1
ATOM 6866 C CA . LYS A 1 868 ? -21.593 38.914 16.954 1.00 90.94 868 LYS A CA 1
ATOM 6867 C C . LYS A 1 868 ? -23.100 38.741 17.183 1.00 90.94 868 LYS A C 1
ATOM 6869 O O . LYS A 1 868 ? -23.581 39.090 18.255 1.00 90.94 868 LYS A O 1
ATOM 6874 N N . ARG A 1 869 ? -23.856 38.272 16.182 1.00 89.81 869 ARG A N 1
ATOM 6875 C CA . ARG A 1 869 ? -25.330 38.219 16.226 1.00 89.81 869 ARG A CA 1
ATOM 6876 C C . ARG A 1 869 ? -25.897 36.890 16.717 1.00 89.81 869 ARG A C 1
ATOM 6878 O O . ARG A 1 869 ? -27.010 36.896 17.226 1.00 89.81 869 ARG A O 1
ATOM 6885 N N . THR A 1 870 ? -25.183 35.773 16.554 1.00 93.25 870 THR A N 1
ATOM 6886 C CA . THR A 1 870 ? -25.746 34.434 16.818 1.00 93.25 870 THR A CA 1
ATOM 6887 C C . THR A 1 870 ? -25.062 33.658 17.944 1.00 93.25 870 THR A C 1
ATOM 6889 O O . THR A 1 870 ? -25.702 32.799 18.544 1.00 93.25 870 THR A O 1
ATOM 6892 N N . GLY A 1 871 ? -23.764 33.883 18.195 1.00 90.69 871 GLY A N 1
ATOM 6893 C CA . GLY A 1 871 ? -22.950 33.040 19.086 1.00 90.69 871 GLY A CA 1
ATOM 6894 C C . GLY A 1 871 ? -22.788 31.572 18.640 1.00 90.69 871 GLY A C 1
ATOM 6895 O O . GLY A 1 871 ? -22.192 30.775 19.364 1.00 90.69 871 GLY A O 1
ATOM 6896 N N . LYS A 1 872 ? -23.315 31.192 17.468 1.00 96.00 872 LYS A N 1
ATOM 6897 C CA . LYS A 1 872 ? -23.321 29.819 16.941 1.00 96.00 872 LYS A CA 1
ATOM 6898 C C . LYS A 1 872 ? -21.963 29.449 16.324 1.00 96.00 872 LYS A C 1
ATOM 6900 O O . LYS A 1 872 ? -21.253 30.335 15.834 1.00 96.00 872 LYS A O 1
ATOM 6905 N N . PRO A 1 873 ? -21.593 28.155 16.274 1.00 97.50 873 PRO A N 1
ATOM 6906 C CA . PRO A 1 873 ? -20.353 27.725 15.641 1.00 97.50 873 PRO A CA 1
ATOM 6907 C C . PRO A 1 873 ? -20.298 28.096 14.155 1.00 97.50 873 PRO A C 1
ATOM 6909 O O . PRO A 1 873 ? -21.311 28.204 13.461 1.00 97.50 873 PRO A O 1
ATOM 6912 N N . TYR A 1 874 ? -19.073 28.250 13.667 1.00 98.25 874 TYR A N 1
ATOM 6913 C CA . TYR A 1 874 ? -18.745 28.405 12.255 1.00 98.25 874 TYR A CA 1
ATOM 6914 C C . TYR A 1 874 ? -17.420 27.703 11.951 1.00 98.25 874 TYR A C 1
ATOM 6916 O O . TYR A 1 874 ? -16.624 27.452 12.860 1.00 98.25 874 TYR A O 1
ATOM 6924 N N . GLY A 1 875 ? -17.162 27.384 10.685 1.00 97.50 875 GLY A N 1
ATOM 6925 C CA . GLY A 1 875 ? -15.922 26.725 10.278 1.00 97.50 875 GLY A CA 1
ATOM 6926 C C . GLY A 1 875 ? -15.575 26.929 8.808 1.00 97.50 875 GLY A C 1
ATOM 6927 O O . GLY A 1 875 ? -16.409 27.356 8.009 1.00 97.50 875 GLY A O 1
ATOM 6928 N N . TYR A 1 876 ? -14.328 26.622 8.458 1.00 96.81 876 TYR A N 1
ATOM 6929 C CA . TYR A 1 876 ? -13.765 26.852 7.126 1.00 96.81 876 TYR A CA 1
ATOM 6930 C C . TYR A 1 876 ? -13.436 25.527 6.437 1.00 96.81 876 TYR A C 1
ATOM 6932 O O . TYR A 1 876 ? -12.668 24.730 6.978 1.00 96.81 876 TYR A O 1
ATOM 6940 N N . TYR A 1 877 ? -13.995 25.285 5.246 1.00 94.88 877 TYR A N 1
ATOM 6941 C CA . TYR A 1 877 ? -13.850 24.020 4.525 1.00 94.88 877 TYR A CA 1
ATOM 6942 C C . TYR A 1 877 ? -12.943 24.149 3.294 1.00 94.88 877 TYR A C 1
ATOM 6944 O O . TYR A 1 877 ? -13.409 24.326 2.171 1.00 94.88 877 TYR A O 1
ATOM 6952 N N . GLY A 1 878 ? -11.632 24.027 3.497 1.00 91.62 878 GLY A N 1
ATOM 6953 C CA . GLY A 1 878 ? -10.644 23.996 2.418 1.00 91.62 878 GLY A CA 1
ATOM 6954 C C . GLY A 1 878 ? -10.230 25.392 1.955 1.00 91.62 878 GLY A C 1
ATOM 6955 O O . GLY A 1 878 ? -10.569 25.814 0.854 1.00 91.62 878 GLY A O 1
ATOM 6956 N N . VAL A 1 879 ? -9.438 26.092 2.765 1.00 93.62 879 VAL A N 1
ATOM 6957 C CA . VAL A 1 879 ? -8.831 27.389 2.408 1.00 93.62 879 VAL A CA 1
ATOM 6958 C C . VAL A 1 879 ? -7.323 27.269 2.148 1.00 93.62 879 VAL A C 1
ATOM 6960 O O . VAL A 1 879 ? -6.655 26.404 2.710 1.00 93.62 879 VAL A O 1
ATOM 6963 N N . THR A 1 880 ? -6.766 28.139 1.308 1.00 92.62 880 THR A N 1
ATOM 6964 C CA . THR A 1 880 ? -5.307 28.320 1.141 1.00 92.62 880 THR A CA 1
ATOM 6965 C C . THR A 1 880 ? -4.901 29.636 1.811 1.00 92.62 880 THR A C 1
ATOM 6967 O O . THR A 1 880 ? -5.533 30.655 1.558 1.00 92.62 880 THR A O 1
ATOM 6970 N N . LEU A 1 881 ? -3.867 29.662 2.656 1.00 90.44 881 LEU A N 1
ATOM 6971 C CA . LEU A 1 881 ? -3.350 30.897 3.267 1.00 90.44 881 LEU A CA 1
ATOM 6972 C C . LEU A 1 881 ? -1.974 31.224 2.694 1.00 90.44 881 LEU A C 1
ATOM 6974 O O . LEU A 1 881 ? -0.950 30.795 3.217 1.00 90.44 881 LEU A O 1
ATOM 6978 N N . ASP A 1 882 ? -1.980 32.007 1.617 1.00 90.06 882 ASP A N 1
ATOM 6979 C CA . ASP A 1 882 ? -0.775 32.441 0.917 1.00 90.06 882 ASP A CA 1
ATOM 6980 C C . ASP A 1 882 ? -0.668 33.969 0.844 1.00 90.06 882 ASP A C 1
ATOM 6982 O O . ASP A 1 882 ? -1.514 34.654 0.254 1.00 90.06 882 ASP A O 1
ATOM 6986 N N . TYR A 1 883 ? 0.410 34.441 1.463 1.00 88.88 883 TYR A N 1
ATOM 6987 C CA . TYR A 1 883 ? 0.899 35.810 1.605 1.00 88.88 883 TYR A CA 1
ATOM 6988 C C . TYR A 1 883 ? 2.448 35.827 1.513 1.00 88.88 883 TYR A C 1
ATOM 6990 O O . TYR A 1 883 ? 3.085 36.760 1.992 1.00 88.88 883 TYR A O 1
ATOM 6998 N N . LYS A 1 884 ? 3.068 34.773 0.942 1.00 89.31 884 LYS A N 1
ATOM 6999 C CA . LYS A 1 884 ? 4.538 34.595 0.895 1.00 89.31 884 LYS A CA 1
ATOM 7000 C C . LYS A 1 884 ? 5.082 34.213 -0.498 1.00 89.31 884 LYS A C 1
ATOM 7002 O O . LYS A 1 884 ? 6.238 34.527 -0.781 1.00 89.31 884 LYS A O 1
ATOM 7007 N N . THR A 1 885 ? 4.298 33.576 -1.379 1.00 92.31 885 THR A N 1
ATOM 7008 C CA . THR A 1 885 ? 4.736 33.234 -2.757 1.00 92.31 885 THR A CA 1
ATOM 7009 C C . THR A 1 885 ? 4.970 34.466 -3.641 1.00 92.31 885 THR A C 1
ATOM 7011 O O . THR A 1 885 ? 4.526 35.569 -3.321 1.00 92.31 885 THR A O 1
ATOM 7014 N N . LEU A 1 886 ? 5.597 34.281 -4.810 1.00 92.31 886 LEU A N 1
ATOM 7015 C CA . LEU A 1 886 ? 5.722 35.340 -5.821 1.00 92.31 886 LEU A CA 1
ATOM 7016 C C . LEU A 1 886 ? 4.346 35.892 -6.242 1.00 92.31 886 LEU A C 1
ATOM 7018 O O . LEU A 1 886 ? 4.184 37.101 -6.394 1.00 92.31 886 LEU A O 1
ATOM 7022 N N . PHE A 1 887 ? 3.324 35.032 -6.346 1.00 92.31 887 PHE A N 1
ATOM 7023 C CA . PHE A 1 887 ? 1.946 35.468 -6.594 1.00 92.31 887 PHE A CA 1
ATOM 7024 C C . PHE A 1 887 ? 1.440 36.403 -5.492 1.00 92.31 887 PHE A C 1
ATOM 7026 O O . PHE A 1 887 ? 0.881 37.461 -5.777 1.00 92.31 887 PHE A O 1
ATOM 7033 N N . ALA A 1 888 ? 1.650 36.036 -4.227 1.00 91.06 888 ALA A N 1
ATOM 7034 C CA . ALA A 1 888 ? 1.270 36.871 -3.098 1.00 91.06 888 ALA A CA 1
ATOM 7035 C C . ALA A 1 888 ? 2.005 38.220 -3.076 1.00 91.06 888 ALA A C 1
ATOM 7037 O O . ALA A 1 888 ? 1.380 39.227 -2.746 1.00 91.06 888 ALA A O 1
ATOM 7038 N N . GLN A 1 889 ? 3.282 38.249 -3.468 1.00 90.75 889 GLN A N 1
ATOM 7039 C CA . GLN A 1 889 ? 4.098 39.464 -3.555 1.00 90.75 889 GLN A CA 1
ATOM 7040 C C . GLN A 1 889 ? 3.568 40.425 -4.634 1.00 90.75 889 GLN A C 1
ATOM 7042 O O . GLN A 1 889 ? 3.280 41.580 -4.322 1.00 90.75 889 GLN A O 1
ATOM 7047 N N . PHE A 1 890 ? 3.321 39.944 -5.862 1.00 89.50 890 PHE A N 1
ATOM 7048 C CA . PHE A 1 890 ? 2.676 40.737 -6.926 1.00 89.50 890 PHE A CA 1
ATOM 7049 C C . PHE A 1 890 ? 1.276 41.231 -6.525 1.00 89.50 890 PHE A C 1
ATOM 7051 O O . PHE A 1 890 ? 0.906 42.369 -6.807 1.00 89.50 890 PHE A O 1
ATOM 7058 N N . MET A 1 891 ? 0.505 40.401 -5.818 1.00 86.75 891 MET A N 1
ATOM 7059 C CA . MET A 1 891 ? -0.814 40.761 -5.282 1.00 86.75 891 MET A CA 1
ATOM 7060 C C . MET A 1 891 ? -0.750 41.555 -3.958 1.00 86.75 891 MET A C 1
ATOM 7062 O O . MET A 1 891 ? -1.792 41.770 -3.339 1.00 86.75 891 MET A O 1
ATOM 7066 N N . LYS A 1 892 ? 0.450 41.956 -3.501 1.00 88.81 892 LYS A N 1
ATOM 7067 C CA . LYS A 1 892 ? 0.742 42.710 -2.260 1.00 88.81 892 LYS A CA 1
ATOM 7068 C C . LYS A 1 892 ? 0.052 42.167 -0.993 1.00 88.81 892 LYS A C 1
ATOM 7070 O O . LYS A 1 892 ? -0.228 42.915 -0.052 1.00 88.81 892 LYS A O 1
ATOM 7075 N N . ARG A 1 893 ? -0.217 40.856 -0.955 1.00 88.50 893 ARG A N 1
ATOM 7076 C CA . ARG A 1 893 ? -0.957 40.184 0.124 1.00 88.50 893 ARG A CA 1
ATOM 7077 C C . ARG A 1 893 ? -0.197 40.257 1.446 1.00 88.50 893 ARG A C 1
ATOM 7079 O O . ARG A 1 893 ? 0.993 39.970 1.495 1.00 88.50 893 ARG A O 1
ATOM 7086 N N . GLN A 1 894 ? -0.921 40.576 2.513 1.00 87.75 894 GLN A N 1
ATOM 7087 C CA . GLN A 1 894 ? -0.404 40.635 3.881 1.00 87.75 894 GLN A CA 1
ATOM 7088 C C . GLN A 1 894 ? -0.893 39.435 4.713 1.00 87.75 894 GLN A C 1
ATOM 7090 O O . GLN A 1 894 ? -1.911 38.828 4.356 1.00 87.75 894 GLN A O 1
ATOM 7095 N N . PRO A 1 895 ? -0.217 39.100 5.830 1.00 86.56 895 PRO A N 1
ATOM 7096 C CA . PRO A 1 895 ? -0.762 38.197 6.841 1.00 86.56 895 PRO A CA 1
ATOM 7097 C C . PRO A 1 895 ? -2.132 38.681 7.369 1.00 86.56 895 PRO A C 1
ATOM 7099 O O . PRO A 1 895 ? -2.413 39.883 7.333 1.00 86.56 895 PRO A O 1
ATOM 7102 N N . PRO A 1 896 ? -2.996 37.792 7.897 1.00 87.75 896 PRO A N 1
ATOM 7103 C CA . PRO A 1 896 ? -4.277 38.196 8.480 1.00 87.75 896 PRO A CA 1
ATOM 7104 C C . PRO A 1 896 ? -4.108 39.166 9.661 1.00 87.75 896 PRO A C 1
ATOM 7106 O O . PRO A 1 896 ? -3.301 38.930 10.559 1.00 87.75 896 PRO A O 1
ATOM 7109 N N . ALA A 1 897 ? -4.907 40.237 9.693 1.00 89.50 897 ALA A N 1
ATOM 7110 C CA . ALA A 1 897 ? -4.910 41.197 10.799 1.00 89.50 897 ALA A CA 1
ATOM 7111 C C . ALA A 1 897 ? -5.408 40.562 12.123 1.00 89.50 897 ALA A C 1
ATOM 7113 O O . ALA A 1 897 ? -6.168 39.591 12.073 1.00 89.50 897 ALA A O 1
ATOM 7114 N N . PRO A 1 898 ? -5.074 41.110 13.311 1.00 91.31 898 PRO A N 1
ATOM 7115 C CA . PRO A 1 898 ? -5.392 40.481 14.600 1.00 91.31 898 PRO A CA 1
ATOM 7116 C C . PRO A 1 898 ? -6.876 40.139 14.849 1.00 91.31 898 PRO A C 1
ATOM 7118 O O . PRO A 1 898 ? -7.148 39.049 15.344 1.00 91.31 898 PRO A O 1
ATOM 7121 N N . GLU A 1 899 ? -7.843 40.985 14.450 1.00 91.12 899 GLU A N 1
ATOM 7122 C CA . GLU A 1 899 ? -9.289 40.654 14.540 1.00 91.12 899 GLU A CA 1
ATOM 7123 C C . GLU A 1 899 ? -9.632 39.396 13.714 1.00 91.12 899 GLU A C 1
ATOM 7125 O O . GLU A 1 899 ? -10.472 38.585 14.103 1.00 91.12 899 GLU A O 1
ATOM 7130 N N . ILE A 1 900 ? -8.940 39.196 12.589 1.00 90.81 900 ILE A N 1
ATOM 7131 C CA . ILE A 1 900 ? -9.124 38.043 11.705 1.00 90.81 900 ILE A CA 1
ATOM 7132 C C . ILE A 1 900 ? -8.432 36.802 12.279 1.00 90.81 900 ILE A C 1
ATOM 7134 O O . ILE A 1 900 ? -9.004 35.718 12.220 1.00 90.81 900 ILE A O 1
ATOM 7138 N N . VAL A 1 901 ? -7.252 36.936 12.893 1.00 92.69 901 VAL A N 1
ATOM 7139 C CA . VAL A 1 901 ? -6.601 35.825 13.615 1.00 92.69 901 VAL A CA 1
ATOM 7140 C C . VAL A 1 901 ? -7.470 35.352 14.786 1.00 92.69 901 VAL A C 1
ATOM 7142 O O . VAL A 1 901 ? -7.656 34.147 14.952 1.00 92.69 901 VAL A O 1
ATOM 7145 N N . ASP A 1 902 ? -8.075 36.270 15.546 1.00 92.69 902 ASP A N 1
ATOM 7146 C CA . ASP A 1 902 ? -9.023 35.925 16.611 1.00 92.69 902 ASP A CA 1
ATOM 7147 C C . ASP A 1 902 ? -10.285 35.228 16.072 1.00 92.69 902 ASP A C 1
ATOM 7149 O O . ASP A 1 902 ? -10.679 34.177 16.584 1.00 92.69 902 ASP A O 1
ATOM 7153 N N . LEU A 1 903 ? -10.883 35.756 14.996 1.00 93.88 903 LEU A N 1
ATOM 7154 C CA . LEU A 1 903 ? -12.013 35.135 14.298 1.00 93.88 903 LEU A CA 1
ATOM 7155 C C . LEU A 1 903 ? -11.685 33.712 13.822 1.00 93.88 903 LEU A C 1
ATOM 7157 O O . LEU A 1 903 ? -12.521 32.815 13.938 1.00 93.88 903 LEU A O 1
ATOM 7161 N N . ILE A 1 904 ? -10.490 33.489 13.277 1.00 94.06 904 ILE A N 1
ATOM 7162 C CA . ILE A 1 904 ? -10.056 32.171 12.809 1.00 94.06 904 ILE A CA 1
ATOM 7163 C C . ILE A 1 904 ? -9.863 31.224 14.001 1.00 94.06 904 ILE A C 1
ATOM 7165 O O . ILE A 1 904 ? -10.377 30.105 13.975 1.00 94.06 904 ILE A O 1
ATOM 7169 N N . ASN A 1 905 ? -9.193 31.675 15.065 1.00 94.62 905 ASN A N 1
ATOM 7170 C CA . ASN A 1 905 ? -8.951 30.882 16.274 1.00 94.62 905 ASN A CA 1
ATOM 7171 C C . ASN A 1 905 ? -10.246 30.482 17.005 1.00 94.62 905 ASN A C 1
ATOM 7173 O O . ASN A 1 905 ? -10.296 29.403 17.589 1.00 94.62 905 ASN A O 1
ATOM 7177 N N . HIS A 1 906 ? -11.299 31.300 16.915 1.00 94.75 906 HIS A N 1
ATOM 7178 C CA . HIS A 1 906 ? -12.634 31.012 17.456 1.00 94.75 906 HIS A CA 1
ATOM 7179 C C . HIS A 1 906 ? -13.516 30.100 16.576 1.00 94.75 906 HIS A C 1
ATOM 7181 O O . HIS A 1 906 ? -14.639 29.781 16.969 1.00 94.75 906 HIS A O 1
ATOM 7187 N N . SER A 1 907 ? -13.052 29.664 15.399 1.00 96.38 907 SER A N 1
ATOM 7188 C CA . SER A 1 907 ? -13.810 28.718 14.565 1.00 96.38 907 SER A CA 1
ATOM 7189 C C . SER A 1 907 ? -13.849 27.304 15.165 1.00 96.38 907 SER A C 1
ATOM 7191 O O . SER A 1 907 ? -12.913 26.857 15.820 1.00 96.38 907 SER A O 1
ATOM 7193 N N . ALA A 1 908 ? -14.927 26.558 14.917 1.00 97.19 908 ALA A N 1
ATOM 7194 C CA . ALA A 1 908 ? -15.063 25.171 15.371 1.00 97.19 908 ALA A CA 1
ATOM 7195 C C . ALA A 1 908 ? -14.141 24.203 14.602 1.00 97.19 908 ALA A C 1
ATOM 7197 O O . ALA A 1 908 ? -13.762 23.146 15.119 1.00 97.19 908 ALA A O 1
ATOM 7198 N N . PHE A 1 909 ? -13.781 24.556 13.365 1.00 97.56 909 PHE A N 1
ATOM 7199 C CA . PHE A 1 909 ? -12.786 23.857 12.557 1.00 97.56 909 PHE A CA 1
ATOM 7200 C C . PHE A 1 909 ? -12.222 24.752 11.445 1.00 97.56 909 PHE A C 1
ATOM 7202 O O . PHE A 1 909 ? -12.941 25.538 10.823 1.00 97.56 909 PHE A O 1
ATOM 7209 N N . LEU A 1 910 ? -10.932 24.567 11.156 1.00 96.81 910 LEU A N 1
ATOM 7210 C CA . LEU A 1 910 ? -10.210 25.233 10.073 1.00 96.81 910 LEU A CA 1
ATOM 7211 C C . LEU A 1 910 ? -9.530 24.191 9.181 1.00 96.81 910 LEU A C 1
ATOM 7213 O O . LEU A 1 910 ? -8.506 23.611 9.547 1.00 96.81 910 LEU A O 1
ATOM 7217 N N . PHE A 1 911 ? -10.091 23.946 8.001 1.00 97.50 911 PHE A N 1
ATOM 7218 C CA . PHE A 1 911 ? -9.529 23.003 7.041 1.00 97.50 911 PHE A CA 1
ATOM 7219 C C . PHE A 1 911 ? -8.797 23.722 5.914 1.00 97.50 911 PHE A C 1
ATOM 7221 O O . PHE A 1 911 ? -9.349 24.612 5.269 1.00 97.50 911 PHE A O 1
ATOM 7228 N N . PHE A 1 912 ? -7.565 23.298 5.656 1.00 96.44 912 PHE A N 1
ATOM 7229 C CA . PHE A 1 912 ? -6.710 23.832 4.604 1.00 96.44 912 PHE A CA 1
ATOM 7230 C C . PHE A 1 912 ? -6.727 22.931 3.377 1.00 96.44 912 PHE A C 1
ATOM 7232 O O . PHE A 1 912 ? -6.684 21.711 3.529 1.00 96.44 912 PHE A O 1
ATOM 7239 N N . ARG A 1 913 ? -6.717 23.519 2.176 1.00 94.31 913 ARG A N 1
ATOM 7240 C CA . ARG A 1 913 ? -6.623 22.744 0.923 1.00 94.31 913 ARG A CA 1
ATOM 7241 C C . ARG A 1 913 ? -5.299 22.017 0.783 1.00 94.31 913 ARG A C 1
ATOM 7243 O O . ARG A 1 913 ? -5.250 20.968 0.162 1.00 94.31 913 ARG A O 1
ATOM 7250 N N . ASP A 1 914 ? -4.251 22.593 1.356 1.00 93.81 914 ASP A N 1
ATOM 7251 C CA . ASP A 1 914 ? -2.861 22.204 1.184 1.00 93.81 914 ASP A CA 1
ATOM 7252 C C . ASP A 1 914 ? -2.117 22.208 2.533 1.00 93.81 914 ASP A C 1
ATOM 7254 O O . ASP A 1 914 ? -2.406 23.002 3.437 1.00 93.81 914 ASP A O 1
ATOM 7258 N N . SER A 1 915 ? -1.170 21.284 2.698 1.00 94.00 915 SER A N 1
ATOM 7259 C CA . SER A 1 915 ? -0.429 21.099 3.951 1.00 94.00 915 SER A CA 1
ATOM 7260 C C . SER A 1 915 ? 0.516 22.262 4.263 1.00 94.00 915 SER A C 1
ATOM 7262 O O . SER A 1 915 ? 0.770 22.546 5.437 1.00 94.00 915 SER A O 1
ATOM 7264 N N . VAL A 1 916 ? 0.986 22.980 3.238 1.00 93.62 916 VAL A N 1
ATOM 7265 C CA . VAL A 1 916 ? 1.852 24.158 3.385 1.00 93.62 916 VAL A CA 1
ATOM 7266 C C . VAL A 1 916 ? 1.104 25.297 4.076 1.00 93.62 916 VAL A C 1
ATOM 7268 O O . VAL A 1 916 ? 1.568 25.754 5.119 1.00 93.62 916 VAL A O 1
ATOM 7271 N N . SER A 1 917 ? -0.092 25.676 3.610 1.00 92.88 917 SER A N 1
ATOM 7272 C CA . SER A 1 917 ? -0.927 26.688 4.280 1.00 92.88 917 SER A CA 1
ATOM 7273 C C . SER A 1 917 ? -1.226 26.331 5.736 1.00 92.88 917 SER A C 1
ATOM 7275 O O . SER A 1 917 ? -1.170 27.200 6.604 1.00 92.88 917 SER A O 1
ATOM 7277 N N . MET A 1 918 ? -1.502 25.053 6.028 1.00 94.25 918 MET A N 1
ATOM 7278 C CA . MET A 1 918 ? -1.728 24.579 7.399 1.00 94.25 918 MET A CA 1
ATOM 7279 C C . MET A 1 918 ? -0.488 24.757 8.287 1.00 94.25 918 MET A C 1
ATOM 7281 O O . MET A 1 918 ? -0.613 25.088 9.468 1.00 94.25 918 MET A O 1
ATOM 7285 N N . ASN A 1 919 ? 0.703 24.511 7.742 1.00 92.50 919 ASN A N 1
ATOM 7286 C CA . ASN A 1 919 ? 1.956 24.599 8.484 1.00 92.50 919 ASN A CA 1
ATOM 7287 C C . ASN A 1 919 ? 2.414 26.053 8.668 1.00 92.50 919 ASN A C 1
ATOM 7289 O O . ASN A 1 919 ? 2.830 26.403 9.770 1.00 92.50 919 ASN A O 1
ATOM 7293 N N . GLU A 1 920 ? 2.266 26.914 7.657 1.00 90.06 920 GLU A N 1
ATOM 7294 C CA . GLU A 1 920 ? 2.520 28.355 7.792 1.00 90.06 920 GLU A CA 1
ATOM 7295 C C . GLU A 1 920 ? 1.545 29.002 8.782 1.00 90.06 920 GLU A C 1
ATOM 7297 O O . GLU A 1 920 ? 1.977 29.697 9.693 1.00 90.06 920 GLU A O 1
ATOM 7302 N N . ALA A 1 921 ? 0.247 28.685 8.710 1.00 90.75 921 ALA A N 1
ATOM 7303 C CA . ALA A 1 921 ? -0.741 29.165 9.679 1.00 90.75 921 ALA A CA 1
ATOM 7304 C C . ALA A 1 921 ? -0.358 28.843 11.137 1.00 90.75 921 ALA A C 1
ATOM 7306 O O . ALA A 1 921 ? -0.526 29.681 12.020 1.00 90.75 921 ALA A O 1
ATOM 7307 N N . ARG A 1 922 ? 0.187 27.645 11.397 1.00 90.38 922 ARG A N 1
ATOM 7308 C CA . ARG A 1 922 ? 0.647 27.240 12.738 1.00 90.38 922 ARG A CA 1
ATOM 7309 C C . ARG A 1 922 ? 1.895 27.996 13.203 1.00 90.38 922 ARG A C 1
ATOM 7311 O O . ARG A 1 922 ? 2.003 28.263 14.398 1.00 90.38 922 ARG A O 1
ATOM 7318 N N . LYS A 1 923 ? 2.826 28.325 12.296 1.00 86.69 923 LYS A N 1
ATOM 7319 C CA . LYS A 1 923 ? 4.004 29.162 12.603 1.00 86.69 923 LYS A CA 1
ATOM 7320 C C . LYS A 1 923 ? 3.569 30.576 12.976 1.00 86.69 923 LYS A C 1
ATOM 7322 O O . LYS A 1 923 ? 3.968 31.087 14.017 1.00 86.69 923 LYS A O 1
ATOM 7327 N N . ASP A 1 924 ? 2.672 31.145 12.178 1.00 83.56 924 ASP A N 1
ATOM 7328 C CA . ASP A 1 924 ? 2.133 32.498 12.316 1.00 83.56 924 ASP A CA 1
ATOM 7329 C C . ASP A 1 924 ? 1.015 32.584 13.398 1.00 83.56 924 ASP A C 1
ATOM 7331 O O . ASP A 1 924 ? 0.194 33.498 13.410 1.00 83.56 924 ASP A O 1
ATOM 7335 N N . GLY A 1 925 ? 0.984 31.640 14.350 1.00 84.81 925 GLY A N 1
ATOM 7336 C CA . GLY A 1 925 ? 0.203 31.735 15.590 1.00 84.81 925 GLY A CA 1
ATOM 7337 C C . GLY A 1 925 ? -1.270 31.313 15.521 1.00 84.81 925 GLY A C 1
ATOM 7338 O O . GLY A 1 925 ? -1.966 31.417 16.534 1.00 84.81 925 GLY A O 1
ATOM 7339 N N . ILE A 1 926 ? -1.757 30.798 14.388 1.00 92.62 926 ILE A N 1
ATOM 7340 C CA . ILE A 1 926 ? -3.132 30.293 14.261 1.00 92.62 926 ILE A CA 1
ATOM 7341 C C . ILE A 1 926 ? -3.251 28.937 14.975 1.00 92.62 926 ILE A C 1
ATOM 7343 O O . ILE A 1 926 ? -2.484 28.003 14.731 1.00 92.62 926 ILE A O 1
ATOM 7347 N N . ARG A 1 927 ? -4.226 28.843 15.885 1.00 91.62 927 ARG A N 1
ATOM 7348 C CA . ARG A 1 927 ? -4.458 27.734 16.830 1.00 91.62 927 ARG A CA 1
ATOM 7349 C C . ARG A 1 927 ? -5.912 27.249 16.832 1.00 91.62 927 ARG A C 1
ATOM 7351 O O . ARG A 1 927 ? -6.377 26.699 17.828 1.00 91.62 927 ARG A O 1
ATOM 7358 N N . ALA A 1 928 ? -6.631 27.473 15.735 1.00 90.19 928 ALA A N 1
ATOM 7359 C CA . ALA A 1 928 ? -8.017 27.051 15.591 1.00 90.19 928 ALA A CA 1
ATOM 7360 C C . ALA A 1 928 ? -8.200 25.547 15.916 1.00 90.19 928 ALA A C 1
ATOM 7362 O O . ALA A 1 928 ? -7.374 24.714 15.515 1.00 90.19 928 ALA A O 1
ATOM 7363 N N . PRO A 1 929 ? -9.285 25.164 16.608 1.00 85.00 929 PRO A N 1
ATOM 7364 C CA . PRO A 1 929 ? -9.698 23.775 16.746 1.00 85.00 929 PRO A CA 1
ATOM 7365 C C . PRO A 1 929 ? -9.673 22.998 15.417 1.00 85.00 929 PRO A C 1
ATOM 7367 O O . PRO A 1 929 ? -9.939 23.529 14.341 1.00 85.00 929 PRO A O 1
ATOM 7370 N N . ASN A 1 930 ? -9.366 21.701 15.493 1.00 89.06 930 ASN A N 1
ATOM 7371 C CA . ASN A 1 930 ? -9.441 20.754 14.371 1.00 89.06 930 ASN A CA 1
ATOM 7372 C C . ASN A 1 930 ? -8.624 21.115 13.097 1.00 89.06 930 ASN A C 1
ATOM 7374 O O . ASN A 1 930 ? -8.929 20.586 12.028 1.00 89.06 930 ASN A O 1
ATOM 7378 N N . MET A 1 931 ? -7.571 21.949 13.183 1.00 94.31 931 MET A N 1
ATOM 7379 C CA . MET A 1 931 ? -6.711 22.311 12.035 1.00 94.31 931 MET A CA 1
ATOM 7380 C C . MET A 1 931 ? -6.141 21.097 11.279 1.00 94.31 931 MET A C 1
ATOM 7382 O O . MET A 1 931 ? -5.264 20.396 11.798 1.00 94.31 931 MET A O 1
ATOM 7386 N N . ARG A 1 932 ? -6.593 20.882 10.033 1.00 93.69 932 ARG A N 1
ATOM 7387 C CA . ARG A 1 932 ? -6.217 19.742 9.169 1.00 93.69 932 ARG A CA 1
ATOM 7388 C C . ARG A 1 932 ? -6.103 20.122 7.689 1.00 93.69 932 ARG A C 1
ATOM 7390 O O . ARG A 1 932 ? -6.781 21.032 7.226 1.00 93.69 932 ARG A O 1
ATOM 7397 N N . PHE A 1 933 ? -5.319 19.339 6.946 1.00 95.25 933 PHE A N 1
ATOM 7398 C CA . PHE A 1 933 ? -5.421 19.220 5.489 1.00 95.25 933 PHE A CA 1
ATOM 7399 C C . PHE A 1 933 ? -6.725 18.503 5.098 1.00 95.25 933 PHE A C 1
ATOM 7401 O O . PHE A 1 933 ? -7.024 17.433 5.639 1.00 95.25 933 PHE A O 1
ATOM 7408 N N . VAL A 1 934 ? -7.466 19.077 4.150 1.00 94.50 934 VAL A N 1
ATOM 7409 C CA . VAL A 1 934 ? -8.659 18.517 3.501 1.00 94.50 934 VAL A CA 1
ATOM 7410 C C . VAL A 1 934 ? -8.664 18.999 2.042 1.00 94.50 934 VAL A C 1
ATOM 7412 O O . VAL A 1 934 ? -8.709 20.210 1.830 1.00 94.50 934 VAL A O 1
ATOM 7415 N N . PRO A 1 935 ? -8.646 18.102 1.037 1.00 89.94 935 PRO A N 1
ATOM 7416 C CA . PRO A 1 935 ? -8.657 18.494 -0.372 1.00 89.94 935 PRO A CA 1
ATOM 7417 C C . PRO A 1 935 ? -9.853 19.375 -0.743 1.00 89.94 935 PRO A C 1
ATOM 7419 O O . PRO A 1 935 ? -10.940 19.220 -0.180 1.00 89.94 935 PRO A O 1
ATOM 7422 N N . ASP A 1 936 ? -9.644 20.250 -1.728 1.00 94.19 936 ASP A N 1
ATOM 7423 C CA . ASP A 1 936 ? -10.640 21.196 -2.244 1.00 94.19 936 ASP A CA 1
ATOM 7424 C C . ASP A 1 936 ? -12.009 20.540 -2.519 1.00 94.19 936 ASP A C 1
ATOM 7426 O O . ASP A 1 936 ? -12.099 19.427 -3.051 1.00 94.19 936 ASP A O 1
ATOM 7430 N N . ALA A 1 937 ? -13.094 21.236 -2.171 1.00 94.75 937 ALA A N 1
ATOM 7431 C CA . ALA A 1 937 ? -14.452 20.745 -2.363 1.00 94.75 937 ALA A CA 1
ATOM 7432 C C . ALA A 1 937 ? -14.795 20.391 -3.821 1.00 94.75 937 ALA A C 1
ATOM 7434 O O . ALA A 1 937 ? -15.646 19.526 -4.019 1.00 94.75 937 ALA A O 1
ATOM 7435 N N . ALA A 1 938 ? -14.125 20.960 -4.830 1.00 94.31 938 ALA A N 1
ATOM 7436 C CA . ALA A 1 938 ? -14.314 20.603 -6.239 1.00 94.31 938 ALA A CA 1
ATOM 7437 C C . ALA A 1 938 ? -14.066 19.104 -6.522 1.00 94.31 938 ALA A C 1
ATOM 7439 O O . ALA A 1 938 ? -14.754 18.526 -7.363 1.00 94.31 938 ALA A O 1
ATOM 7440 N N . PHE A 1 939 ? -13.195 18.424 -5.757 1.00 94.38 939 PHE A N 1
ATOM 7441 C CA . PHE A 1 939 ? -13.045 16.957 -5.815 1.00 94.38 939 PHE A CA 1
ATOM 7442 C C . PHE A 1 939 ? -14.332 16.190 -5.445 1.00 94.38 939 PHE A C 1
ATOM 7444 O O . PHE A 1 939 ? -14.443 14.993 -5.712 1.00 94.38 939 PHE A O 1
ATOM 7451 N N . GLY A 1 940 ? -15.268 16.840 -4.749 1.00 90.69 940 GLY A N 1
ATOM 7452 C CA . GLY A 1 940 ? -16.545 16.283 -4.308 1.00 90.69 940 GLY A CA 1
ATOM 7453 C C . GLY A 1 940 ? -17.684 16.407 -5.324 1.00 90.69 940 GLY A C 1
ATOM 7454 O O . GLY A 1 940 ? -18.732 15.808 -5.091 1.00 90.69 940 GLY A O 1
ATOM 7455 N N . ALA A 1 941 ? -17.507 17.148 -6.426 1.00 86.00 941 ALA A N 1
ATOM 7456 C CA . ALA A 1 941 ? -18.562 17.395 -7.412 1.00 86.00 941 ALA A CA 1
ATOM 7457 C C . ALA A 1 941 ? -18.965 16.110 -8.162 1.00 86.00 941 ALA A C 1
ATOM 7459 O O . ALA A 1 941 ? -18.117 15.315 -8.569 1.00 86.00 941 ALA A O 1
ATOM 7460 N N . ARG A 1 942 ? -20.277 15.892 -8.334 1.00 81.69 942 ARG A N 1
ATOM 7461 C CA . ARG A 1 942 ? -20.852 14.659 -8.923 1.00 81.69 942 ARG A CA 1
ATOM 7462 C C . ARG A 1 942 ? -21.777 14.912 -10.116 1.00 81.69 942 ARG A C 1
ATOM 7464 O O . ARG A 1 942 ? -22.266 13.962 -10.723 1.00 81.69 942 ARG A O 1
ATOM 7471 N N . GLN A 1 943 ? -22.045 16.176 -10.418 1.00 83.56 943 GLN A N 1
ATOM 7472 C CA . GLN A 1 943 ? -22.994 16.633 -11.423 1.00 83.56 943 GLN A CA 1
ATOM 7473 C C . GLN A 1 943 ? -22.289 16.746 -12.780 1.00 83.56 943 GLN A C 1
ATOM 7475 O O . GLN A 1 943 ? -21.270 17.425 -12.889 1.00 83.56 943 GLN A O 1
ATOM 7480 N N . TYR A 1 944 ? -22.835 16.094 -13.809 1.00 86.12 944 TYR A N 1
ATOM 7481 C CA . TYR A 1 944 ? -22.250 16.035 -15.153 1.00 86.12 944 TYR A CA 1
ATOM 7482 C C . TYR A 1 944 ? -23.337 16.288 -16.208 1.00 86.12 944 TYR A C 1
ATOM 7484 O O . TYR A 1 944 ? -24.293 15.516 -16.282 1.00 86.12 944 TYR A O 1
ATOM 7492 N N . ASP A 1 945 ? -23.198 17.324 -17.041 1.00 86.31 945 ASP A N 1
ATOM 7493 C CA . ASP A 1 945 ? -24.112 17.571 -18.166 1.00 86.31 945 ASP A CA 1
ATOM 7494 C C . ASP A 1 945 ? -23.619 16.772 -19.376 1.00 86.31 945 ASP A C 1
ATOM 7496 O O . ASP A 1 945 ? -22.866 17.244 -20.232 1.00 86.31 945 ASP A O 1
ATOM 7500 N N . THR A 1 946 ? -24.000 15.494 -19.405 1.00 87.75 946 THR A N 1
ATOM 7501 C CA . THR A 1 946 ? -23.630 14.596 -20.501 1.00 87.75 946 THR A CA 1
ATOM 7502 C C . THR A 1 946 ? -24.317 14.969 -21.808 1.00 87.75 946 THR A C 1
ATOM 7504 O O . THR A 1 946 ? -23.727 14.760 -22.859 1.00 87.75 946 THR A O 1
ATOM 7507 N N . GLY A 1 947 ? -25.518 15.556 -21.765 1.00 91.19 947 GLY A N 1
ATOM 7508 C CA . GLY A 1 947 ? -26.274 15.926 -22.964 1.00 91.19 947 GLY A CA 1
ATOM 7509 C C . GLY A 1 947 ? -25.559 16.990 -23.795 1.00 91.19 947 GLY A C 1
ATOM 7510 O O . GLY A 1 947 ? -25.352 16.793 -24.994 1.00 91.19 947 GLY A O 1
ATOM 7511 N N . LYS A 1 948 ? -25.116 18.080 -23.154 1.00 89.44 948 LYS A N 1
ATOM 7512 C CA . LYS A 1 948 ? -24.322 19.123 -23.822 1.00 89.44 948 LYS A CA 1
ATOM 7513 C C . LYS A 1 948 ? -22.958 18.610 -24.273 1.00 89.44 948 LYS A C 1
ATOM 7515 O O . LYS A 1 948 ? -22.583 18.820 -25.426 1.00 89.44 948 LYS A O 1
ATOM 7520 N N . ALA A 1 949 ? -22.250 17.884 -23.407 1.00 93.31 949 ALA A N 1
ATOM 7521 C CA . ALA A 1 949 ? -20.933 17.340 -23.726 1.00 93.31 949 ALA A CA 1
ATOM 7522 C C . ALA A 1 949 ? -20.968 16.366 -24.918 1.00 93.31 949 ALA A C 1
ATOM 7524 O O . ALA A 1 949 ? -20.173 16.510 -25.842 1.00 93.31 949 ALA A O 1
ATOM 7525 N N . ASP A 1 950 ? -21.916 15.421 -24.951 1.00 93.06 950 ASP A N 1
ATOM 7526 C CA . ASP A 1 950 ? -22.065 14.470 -26.060 1.00 93.06 950 ASP A CA 1
ATOM 7527 C C . ASP A 1 950 ? -22.587 15.138 -27.344 1.00 93.06 950 ASP A C 1
ATOM 7529 O O . ASP A 1 950 ? -22.359 14.620 -28.437 1.00 93.06 950 ASP A O 1
ATOM 7533 N N . ALA A 1 951 ? -23.284 16.277 -27.263 1.00 94.75 951 ALA A N 1
ATOM 7534 C CA . ALA A 1 951 ? -23.608 17.088 -28.438 1.00 94.75 951 ALA A CA 1
ATOM 7535 C C . ALA A 1 951 ? -22.353 17.781 -28.995 1.00 94.75 951 ALA A C 1
ATOM 7537 O O . ALA A 1 951 ? -21.997 17.546 -30.147 1.00 94.75 951 ALA A O 1
ATOM 7538 N N . TRP A 1 952 ? -21.632 18.547 -28.166 1.00 95.69 952 TRP A N 1
ATOM 7539 C CA . TRP A 1 952 ? -20.419 19.262 -28.579 1.00 95.69 952 TRP A CA 1
ATOM 7540 C C . TRP A 1 952 ? -19.333 18.311 -29.102 1.00 95.69 952 TRP A C 1
ATOM 7542 O O . TRP A 1 952 ? -18.757 18.554 -30.163 1.00 95.69 952 TRP A O 1
ATOM 7552 N N . MET A 1 953 ? -19.096 17.188 -28.416 1.00 96.62 953 MET A N 1
ATOM 7553 C CA . MET A 1 953 ? -18.116 16.188 -28.845 1.00 96.62 953 MET A CA 1
ATOM 7554 C C . MET A 1 953 ? -18.476 15.534 -30.183 1.00 96.62 953 MET A C 1
ATOM 7556 O O . MET A 1 953 ? -17.579 15.320 -30.996 1.00 96.62 953 MET A O 1
ATOM 7560 N N . ARG A 1 954 ? -19.760 15.257 -30.458 1.00 96.19 954 ARG A N 1
ATOM 7561 C CA . ARG A 1 954 ? -20.183 14.739 -31.772 1.00 96.19 954 ARG A CA 1
ATOM 7562 C C . ARG A 1 954 ? -19.957 15.764 -32.880 1.00 96.19 954 ARG A C 1
ATOM 7564 O O . ARG A 1 954 ? -19.382 15.397 -33.899 1.00 96.19 954 ARG A O 1
ATOM 7571 N N . THR A 1 955 ? -20.328 17.029 -32.664 1.00 96.25 955 THR A N 1
ATOM 7572 C CA . THR A 1 955 ? -20.142 18.114 -33.647 1.00 96.25 955 THR A CA 1
ATOM 7573 C C . THR A 1 955 ? -18.680 18.266 -34.079 1.00 96.25 955 THR A C 1
ATOM 7575 O O . THR A 1 955 ? -18.407 18.446 -35.259 1.00 96.25 955 THR A O 1
ATOM 7578 N N . HIS A 1 956 ? -17.734 18.120 -33.147 1.00 96.00 956 HIS A N 1
ATOM 7579 C CA . HIS A 1 956 ? -16.297 18.273 -33.418 1.00 96.00 956 HIS A CA 1
ATOM 7580 C C . HIS A 1 956 ? -15.570 16.937 -33.674 1.00 96.00 956 HIS A C 1
ATOM 7582 O O . HIS A 1 956 ? -14.342 16.898 -33.810 1.00 96.00 956 HIS A O 1
ATOM 7588 N N . GLY A 1 957 ? -16.304 15.819 -33.729 1.00 95.44 957 GLY A N 1
ATOM 7589 C CA . GLY A 1 957 ? -15.753 14.476 -33.920 1.00 95.44 957 GLY A CA 1
ATOM 7590 C C . GLY A 1 957 ? -14.704 14.089 -32.871 1.00 95.44 957 GLY A C 1
ATOM 7591 O O . GLY A 1 957 ? -13.636 13.599 -33.239 1.00 95.44 957 GLY A O 1
ATOM 7592 N N . LEU A 1 958 ? -14.968 14.370 -31.592 1.00 97.38 958 LEU A N 1
ATOM 7593 C CA . LEU A 1 958 ? -14.177 13.912 -30.448 1.00 97.38 958 LEU A CA 1
ATOM 7594 C C . LEU A 1 958 ? -14.740 12.573 -29.953 1.00 97.38 958 LEU A C 1
ATOM 7596 O O . LEU A 1 958 ? -15.772 12.523 -29.286 1.00 97.38 958 LEU A O 1
ATOM 7600 N N . GLU A 1 959 ? -14.069 11.471 -30.276 1.00 95.56 959 GLU A N 1
ATOM 7601 C CA . GLU A 1 959 ? -14.460 10.142 -29.798 1.00 95.56 959 GLU A CA 1
ATOM 7602 C C . GLU A 1 959 ? -13.949 9.880 -28.364 1.00 95.56 959 GLU A C 1
ATOM 7604 O O . GLU A 1 959 ? -12.771 10.128 -28.085 1.00 95.56 959 GLU A O 1
ATOM 7609 N N . PRO A 1 960 ? -14.771 9.330 -27.446 1.00 95.81 960 PRO A N 1
ATOM 7610 C CA . PRO A 1 960 ? -14.327 8.966 -26.101 1.00 95.81 960 PRO A CA 1
ATOM 7611 C C . PRO A 1 960 ? -13.096 8.047 -26.110 1.00 95.81 960 PRO A C 1
ATOM 7613 O O . PRO A 1 960 ? -13.099 6.983 -26.725 1.00 95.81 960 PRO A O 1
ATOM 7616 N N . GLY A 1 961 ? -12.041 8.451 -25.403 1.00 93.56 961 GLY A N 1
ATOM 7617 C CA . GLY A 1 961 ? -10.764 7.738 -25.349 1.00 93.56 961 GLY A CA 1
ATOM 7618 C C . GLY A 1 961 ? -9.829 7.964 -26.545 1.00 93.56 961 GLY A C 1
ATOM 7619 O O . GLY A 1 961 ? -8.823 7.266 -26.628 1.00 93.56 961 GLY A O 1
ATOM 7620 N N . LYS A 1 962 ? -10.119 8.921 -27.443 1.00 96.12 962 LYS A N 1
ATOM 7621 C CA . LYS A 1 962 ? -9.280 9.272 -28.613 1.00 96.12 962 LYS A CA 1
ATOM 7622 C C . LYS A 1 962 ? -8.838 10.749 -28.667 1.00 96.12 962 LYS A C 1
ATOM 7624 O O . LYS A 1 962 ? -8.495 11.257 -29.733 1.00 96.12 962 LYS A O 1
ATOM 7629 N N . PHE A 1 963 ? -8.855 11.453 -27.536 1.00 98.31 963 PHE A N 1
ATOM 7630 C CA . PHE A 1 963 ? -8.372 12.836 -27.437 1.00 98.31 963 PHE A CA 1
ATOM 7631 C C . PHE A 1 963 ? -7.824 13.158 -26.043 1.00 98.31 963 PHE A C 1
ATOM 7633 O O . PHE A 1 963 ? -8.164 12.480 -25.070 1.00 98.31 963 PHE A O 1
ATOM 7640 N N . ILE A 1 964 ? -7.018 14.214 -25.941 1.00 98.25 964 ILE A N 1
ATOM 7641 C CA . ILE A 1 964 ? -6.652 14.862 -24.669 1.00 98.25 964 ILE A CA 1
ATOM 7642 C C . ILE A 1 964 ? -7.257 16.265 -24.586 1.00 98.25 964 ILE A C 1
ATOM 7644 O O . ILE A 1 964 ? -7.547 16.880 -25.612 1.00 98.25 964 ILE A O 1
ATOM 7648 N N . CYS A 1 965 ? -7.417 16.787 -23.371 1.00 98.62 965 CYS A N 1
ATOM 7649 C CA . CYS A 1 965 ? -7.716 18.203 -23.143 1.00 98.62 965 CYS A CA 1
ATOM 7650 C C . CYS A 1 965 ? -6.432 18.966 -22.799 1.00 98.62 965 CYS A C 1
ATOM 7652 O O . CYS A 1 965 ? -5.634 18.478 -21.997 1.00 98.62 965 CYS A O 1
ATOM 7654 N N . VAL A 1 966 ? -6.244 20.165 -23.354 1.00 98.62 966 VAL A N 1
ATOM 7655 C CA . VAL A 1 966 ? -5.126 21.053 -23.004 1.00 98.62 966 VAL A CA 1
ATOM 7656 C C . VAL A 1 966 ? -5.642 22.446 -22.643 1.00 98.62 966 VAL A C 1
ATOM 7658 O O . VAL A 1 966 ? -6.524 22.978 -23.314 1.00 98.62 966 VAL A O 1
ATOM 7661 N N . ILE A 1 967 ? -5.092 23.016 -21.567 1.00 98.19 967 ILE A N 1
ATOM 7662 C CA . ILE A 1 967 ? -5.459 24.333 -21.031 1.00 98.19 967 ILE A CA 1
ATOM 7663 C C . ILE A 1 967 ? -4.183 25.130 -20.742 1.00 98.19 967 ILE A C 1
ATOM 7665 O O . ILE A 1 967 ? -3.487 24.871 -19.758 1.00 98.19 967 ILE A O 1
ATOM 7669 N N . ALA A 1 968 ? -3.872 26.102 -21.595 1.00 96.19 968 ALA A N 1
ATOM 7670 C CA . ALA A 1 968 ? -2.838 27.102 -21.331 1.00 96.19 968 ALA A CA 1
ATOM 7671 C C . ALA A 1 968 ? -3.450 28.367 -20.706 1.00 96.19 968 ALA A C 1
ATOM 7673 O O . ALA A 1 968 ? -4.631 28.649 -20.913 1.00 96.19 968 ALA A O 1
ATOM 7674 N N . ARG A 1 969 ? -2.648 29.137 -19.967 1.00 94.88 969 ARG A N 1
ATOM 7675 C CA . ARG A 1 969 ? -3.045 30.430 -19.387 1.00 94.88 969 ARG A CA 1
ATOM 7676 C C . ARG A 1 969 ? -1.848 31.374 -19.317 1.00 94.88 969 ARG A C 1
ATOM 7678 O O . ARG A 1 969 ? -0.703 30.944 -19.396 1.00 94.88 969 ARG A O 1
ATOM 7685 N N . THR A 1 970 ? -2.093 32.659 -19.094 1.00 95.00 970 THR A N 1
ATOM 7686 C CA . THR A 1 970 ? -1.037 33.600 -18.684 1.00 95.00 970 THR A CA 1
ATOM 7687 C C . THR A 1 970 ? -0.717 33.456 -17.193 1.00 95.00 970 THR A C 1
ATOM 7689 O O . THR A 1 970 ? -1.606 33.151 -16.393 1.00 95.00 970 THR A O 1
ATOM 7692 N N . ARG A 1 971 ? 0.543 33.694 -16.797 1.00 94.00 971 ARG A N 1
ATOM 7693 C CA . ARG A 1 971 ? 1.045 33.513 -15.415 1.00 94.00 971 ARG A CA 1
ATOM 7694 C C . ARG A 1 971 ? 0.200 34.232 -14.354 1.00 94.00 971 ARG A C 1
ATOM 7696 O O . ARG A 1 971 ? -0.090 33.650 -13.308 1.00 94.00 971 ARG A O 1
ATOM 7703 N N . PHE A 1 972 ? -0.324 35.409 -14.685 1.00 93.12 972 PHE A N 1
ATOM 7704 C CA . PHE A 1 972 ? -1.423 36.079 -13.990 1.00 93.12 972 PHE A CA 1
ATOM 7705 C C . PHE A 1 972 ? -2.660 36.200 -14.886 1.00 93.12 972 PHE A C 1
ATOM 7707 O O . PHE A 1 972 ? -2.547 36.519 -16.069 1.00 93.12 972 PHE A O 1
ATOM 7714 N N . ALA A 1 973 ? -3.855 36.029 -14.319 1.00 90.56 973 ALA A N 1
ATOM 7715 C CA . ALA A 1 973 ? -5.110 36.270 -15.031 1.00 90.56 973 ALA A CA 1
ATOM 7716 C C . ALA A 1 973 ? -5.322 37.777 -15.322 1.00 90.56 973 ALA A C 1
ATOM 7718 O O . ALA A 1 973 ? -5.250 38.584 -14.384 1.00 90.56 973 ALA A O 1
ATOM 7719 N N . PRO A 1 974 ? -5.618 38.182 -16.574 1.00 89.88 974 PRO A N 1
ATOM 7720 C CA . PRO A 1 974 ? -5.779 39.582 -16.961 1.00 89.88 974 PRO A CA 1
ATOM 7721 C C . PRO A 1 974 ? -7.192 40.087 -16.622 1.00 89.88 974 PRO A C 1
ATOM 7723 O O . PRO A 1 974 ? -8.040 40.281 -17.491 1.00 89.88 974 PRO A O 1
ATOM 7726 N N . TYR A 1 975 ? -7.464 40.305 -15.332 1.00 84.69 975 TYR A N 1
ATOM 7727 C CA . TYR A 1 975 ? -8.776 40.768 -14.850 1.00 84.69 975 TYR A CA 1
ATOM 7728 C C . TYR A 1 975 ? -9.204 42.142 -15.398 1.00 84.69 975 TYR A C 1
ATOM 7730 O O . TYR A 1 975 ? -10.400 42.424 -15.455 1.00 84.69 975 TYR A O 1
ATOM 7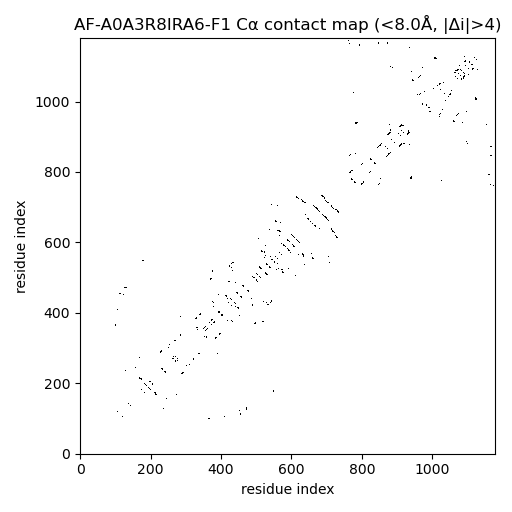738 N N . TRP A 1 976 ? -8.268 42.984 -15.847 1.00 84.81 976 TRP A N 1
ATOM 7739 C CA . TRP A 1 976 ? -8.575 44.191 -16.621 1.00 84.81 976 TRP A CA 1
ATOM 7740 C C . TRP A 1 976 ? -9.269 43.844 -17.949 1.00 84.81 976 TRP A C 1
ATOM 7742 O O . TRP A 1 976 ? -10.379 44.315 -18.191 1.00 84.81 976 TRP A O 1
ATOM 7752 N N . SER A 1 977 ? -8.694 42.926 -18.734 1.00 83.12 977 SER A N 1
ATOM 7753 C CA . SER A 1 977 ? -9.249 42.434 -20.004 1.00 83.12 977 SER A CA 1
ATOM 7754 C C . SER A 1 977 ? -10.587 41.711 -19.808 1.00 83.12 977 SER A C 1
ATOM 7756 O O . SER A 1 977 ? -11.553 42.039 -20.487 1.00 83.12 977 SER A O 1
ATOM 7758 N N . ILE A 1 978 ? -10.702 40.831 -18.803 1.00 83.50 978 ILE A N 1
ATOM 7759 C CA . ILE A 1 978 ? -11.959 40.124 -18.452 1.00 83.50 978 ILE A CA 1
ATOM 7760 C C . ILE A 1 978 ? -13.108 41.098 -18.104 1.00 83.50 978 ILE A C 1
ATOM 7762 O O . ILE A 1 978 ? -14.286 40.728 -18.144 1.00 83.50 978 ILE A O 1
ATOM 7766 N N . HIS A 1 979 ? -12.783 42.344 -17.754 1.00 82.25 979 HIS A N 1
ATOM 7767 C CA . HIS A 1 979 ? -13.735 43.403 -17.426 1.00 82.25 979 HIS A CA 1
ATOM 7768 C C . HIS A 1 979 ? -13.756 44.555 -18.447 1.00 82.25 979 HIS A C 1
ATOM 7770 O O . HIS A 1 979 ? -14.367 45.583 -18.165 1.00 82.25 979 HIS A O 1
ATOM 7776 N N . ASN A 1 980 ? -13.141 44.388 -19.626 1.00 83.56 980 ASN A N 1
ATOM 7777 C CA . ASN A 1 980 ? -13.052 45.391 -20.697 1.00 83.56 980 ASN A CA 1
ATOM 7778 C C . ASN A 1 980 ? -12.483 46.753 -20.238 1.00 83.56 980 ASN A C 1
ATOM 7780 O O . ASN A 1 980 ? -12.937 47.813 -20.668 1.00 83.56 980 ASN A O 1
ATOM 7784 N N . ARG A 1 981 ? -11.479 46.724 -19.354 1.00 87.56 981 ARG A N 1
ATOM 7785 C CA . ARG A 1 981 ? -10.728 47.892 -18.859 1.00 87.56 981 ARG A CA 1
ATOM 7786 C C . ARG A 1 981 ? -9.276 47.823 -19.328 1.00 87.56 981 ARG A C 1
ATOM 7788 O O . ARG A 1 981 ? -8.784 46.744 -19.642 1.00 87.56 981 ARG A O 1
ATOM 7795 N N . GLN A 1 982 ? -8.573 48.952 -19.303 1.00 82.38 982 GLN A N 1
ATOM 7796 C CA . GLN A 1 982 ? -7.106 48.966 -19.365 1.00 82.38 982 GLN A CA 1
ATOM 7797 C C . GLN A 1 982 ? -6.506 48.558 -18.003 1.00 82.38 982 GLN A C 1
ATOM 7799 O O . GLN A 1 982 ? -7.186 48.723 -16.984 1.00 82.38 982 GLN A O 1
ATOM 7804 N N . PRO A 1 983 ? -5.269 48.026 -17.949 1.00 83.56 983 PRO A N 1
ATOM 7805 C CA . PRO A 1 983 ? -4.576 47.787 -16.686 1.00 83.56 983 PRO A CA 1
ATOM 7806 C C . PRO A 1 983 ? -4.317 49.106 -15.943 1.00 83.56 983 PRO A C 1
ATOM 7808 O O . PRO A 1 983 ? -3.860 50.090 -16.521 1.00 83.56 983 PRO A O 1
ATOM 7811 N N . GLU A 1 984 ? -4.590 49.127 -14.639 1.00 84.06 984 GLU A N 1
ATOM 7812 C CA . GLU A 1 984 ? -4.212 50.240 -13.764 1.00 84.06 984 GLU A CA 1
ATOM 7813 C C . GLU A 1 984 ? -2.696 50.246 -13.485 1.00 84.06 984 GLU A C 1
ATOM 7815 O O . GLU A 1 984 ? -2.067 49.200 -13.282 1.00 84.06 984 GLU A O 1
ATOM 7820 N N . ALA A 1 985 ? -2.112 51.448 -13.457 1.00 77.62 985 ALA A N 1
ATOM 7821 C CA . ALA A 1 985 ? -0.677 51.653 -13.283 1.00 77.62 985 ALA A CA 1
ATOM 7822 C C . ALA A 1 985 ? -0.149 51.054 -11.963 1.00 77.62 985 ALA A C 1
ATOM 7824 O O . ALA A 1 985 ? -0.801 51.109 -10.918 1.00 77.62 985 ALA A O 1
ATOM 7825 N N . GLY A 1 986 ? 1.055 50.480 -12.011 1.00 81.31 986 GLY A N 1
ATOM 7826 C CA . GLY A 1 986 ? 1.554 49.603 -10.954 1.00 81.31 986 GLY A CA 1
ATOM 7827 C C . GLY A 1 986 ? 0.942 48.210 -11.090 1.00 81.31 986 GLY A C 1
ATOM 7828 O O . GLY A 1 986 ? 1.050 47.589 -12.138 1.00 81.31 986 GLY A O 1
ATOM 7829 N N . THR A 1 987 ? 0.267 47.702 -10.058 1.00 79.75 987 THR A N 1
ATOM 7830 C CA . THR A 1 987 ? 0.043 46.252 -9.891 1.00 79.75 987 THR A CA 1
ATOM 7831 C C . THR A 1 987 ? -0.793 45.535 -10.952 1.00 79.75 987 THR A C 1
ATOM 7833 O O . THR A 1 987 ? -0.768 44.307 -10.963 1.00 79.75 987 THR A O 1
ATOM 7836 N N . GLU A 1 988 ? -1.570 46.199 -11.813 1.00 84.31 988 GLU A N 1
ATOM 7837 C CA . GLU A 1 988 ? -2.172 45.521 -12.981 1.00 84.31 988 GLU A CA 1
ATOM 7838 C C . GLU A 1 988 ? -1.215 45.537 -14.183 1.00 84.31 988 GLU A C 1
ATOM 7840 O O . GLU A 1 988 ? -1.091 44.510 -14.852 1.00 84.31 988 GLU A O 1
ATOM 7845 N N . GLN A 1 989 ? -0.483 46.638 -14.392 1.00 87.25 989 GLN A N 1
ATOM 7846 C CA . GLN A 1 989 ? 0.580 46.756 -15.395 1.00 87.25 989 GLN A CA 1
ATOM 7847 C C . GLN A 1 989 ? 1.753 45.801 -15.115 1.00 87.25 989 GLN A C 1
ATOM 7849 O O . GLN A 1 989 ? 2.095 45.011 -15.987 1.00 87.25 989 GLN A O 1
ATOM 7854 N N . ASP A 1 990 ? 2.282 45.761 -13.883 1.00 89.56 990 ASP A N 1
ATOM 7855 C CA . ASP A 1 990 ? 3.401 44.887 -13.482 1.00 89.56 990 ASP A CA 1
ATOM 7856 C C . ASP A 1 990 ? 3.124 43.409 -13.841 1.00 89.56 990 ASP A C 1
ATOM 7858 O O . ASP A 1 990 ? 4.004 42.662 -14.273 1.00 89.56 990 ASP A O 1
ATOM 7862 N N . ARG A 1 991 ? 1.863 42.976 -13.677 1.00 92.25 991 ARG A N 1
ATOM 7863 C CA . ARG A 1 991 ? 1.394 41.623 -14.023 1.00 92.25 991 ARG A CA 1
ATOM 7864 C C . ARG A 1 991 ? 1.165 41.440 -15.526 1.00 92.25 991 ARG A C 1
ATOM 7866 O O . ARG A 1 991 ? 1.340 40.326 -16.017 1.00 92.25 991 ARG A O 1
ATOM 7873 N N . ALA A 1 992 ? 0.770 42.486 -16.252 1.00 90.69 992 ALA A N 1
ATOM 7874 C CA . ALA A 1 992 ? 0.639 42.461 -17.708 1.00 90.69 992 ALA A CA 1
ATOM 7875 C C . ALA A 1 992 ? 2.013 42.353 -18.394 1.00 90.69 992 ALA A C 1
ATOM 7877 O O . ALA A 1 992 ? 2.179 41.520 -19.283 1.00 90.69 992 ALA A O 1
ATOM 7878 N N . ASP A 1 993 ? 3.009 43.097 -17.915 1.00 92.38 993 ASP A N 1
ATOM 7879 C CA . ASP A 1 993 ? 4.381 43.068 -18.431 1.00 92.38 993 ASP A CA 1
ATOM 7880 C C . ASP A 1 993 ? 5.057 41.721 -18.127 1.00 92.38 993 ASP A C 1
ATOM 7882 O O . ASP A 1 993 ? 5.647 41.098 -19.012 1.00 92.38 993 ASP A O 1
ATOM 7886 N N . TYR A 1 994 ? 4.884 41.201 -16.904 1.00 94.44 994 TYR A N 1
ATOM 7887 C CA . TYR A 1 994 ? 5.352 39.860 -16.535 1.00 94.44 994 TYR A CA 1
ATOM 7888 C C . TYR A 1 994 ? 4.690 38.757 -17.381 1.00 94.44 994 TYR A C 1
ATOM 7890 O O . TYR A 1 994 ? 5.355 37.813 -17.810 1.00 94.44 994 TYR A O 1
ATOM 7898 N N . ASN A 1 995 ? 3.391 38.884 -17.683 1.00 95.12 995 ASN A N 1
ATOM 7899 C CA . ASN A 1 995 ? 2.718 37.991 -18.626 1.00 95.12 995 ASN A CA 1
ATOM 7900 C C . ASN A 1 995 ? 3.347 38.074 -20.022 1.00 95.12 995 ASN A C 1
ATOM 7902 O O . ASN A 1 995 ? 3.688 37.036 -20.581 1.00 95.12 995 ASN A O 1
ATOM 7906 N N . ALA A 1 996 ? 3.514 39.280 -20.574 1.00 94.12 996 ALA A N 1
ATOM 7907 C CA . ALA A 1 996 ? 4.064 39.493 -21.912 1.00 94.12 996 ALA A CA 1
ATOM 7908 C C . ALA A 1 996 ? 5.495 38.944 -22.057 1.00 94.12 996 ALA A C 1
ATOM 7910 O O . ALA A 1 996 ? 5.824 38.368 -23.092 1.00 94.12 996 ALA A O 1
ATOM 7911 N N . HIS A 1 997 ? 6.318 39.050 -21.009 1.00 95.81 997 HIS A N 1
ATOM 7912 C CA . HIS A 1 997 ? 7.669 38.489 -20.983 1.00 95.81 997 HIS A CA 1
ATOM 7913 C C . HIS A 1 997 ? 7.686 36.952 -21.092 1.00 95.81 997 HIS A C 1
ATOM 7915 O O . HIS A 1 997 ? 8.483 36.394 -21.845 1.00 95.81 997 HIS A O 1
ATOM 7921 N N . HIS A 1 998 ? 6.804 36.258 -20.364 1.00 96.31 998 HIS A N 1
ATOM 7922 C CA . HIS A 1 998 ? 6.814 34.792 -20.299 1.00 96.31 998 HIS A CA 1
ATOM 7923 C C . HIS A 1 998 ? 5.959 34.092 -21.370 1.00 96.31 998 HIS A C 1
ATOM 7925 O O . HIS A 1 998 ? 6.272 32.958 -21.743 1.00 96.31 998 HIS A O 1
ATOM 7931 N N . MET A 1 999 ? 4.916 34.746 -21.897 1.00 95.06 999 MET A N 1
ATOM 7932 C CA . MET A 1 999 ? 3.943 34.139 -22.821 1.00 95.06 999 MET A CA 1
ATOM 7933 C C . MET A 1 999 ? 4.573 33.426 -24.035 1.00 95.06 999 MET A C 1
ATOM 7935 O O . MET A 1 999 ? 4.180 32.284 -24.292 1.00 95.06 999 MET A O 1
ATOM 7939 N N . PRO A 1 1000 ? 5.579 33.994 -24.742 1.00 95.25 1000 PRO A N 1
ATOM 7940 C CA . PRO A 1 1000 ? 6.177 33.339 -25.908 1.00 95.25 1000 PRO A CA 1
ATOM 7941 C C . PRO A 1 1000 ? 6.854 32.000 -25.579 1.00 95.25 1000 PRO A C 1
ATOM 7943 O O . PRO A 1 1000 ? 6.825 31.084 -26.402 1.00 95.25 1000 PRO A O 1
ATOM 7946 N N . SER A 1 1001 ? 7.429 31.882 -24.375 1.00 95.69 1001 SER A N 1
ATOM 7947 C CA . SER A 1 1001 ? 8.088 30.669 -23.876 1.00 95.69 1001 SER A CA 1
ATOM 7948 C C . SER A 1 1001 ? 7.063 29.643 -23.392 1.00 95.69 1001 SER A C 1
ATOM 7950 O O . SER A 1 1001 ? 7.048 28.512 -23.879 1.00 95.69 1001 SER A O 1
ATOM 7952 N N . ASP A 1 1002 ? 6.147 30.052 -22.506 1.00 97.31 1002 ASP A N 1
ATOM 7953 C CA . ASP A 1 1002 ? 5.141 29.169 -21.899 1.00 97.31 1002 ASP A CA 1
ATOM 7954 C C . ASP A 1 1002 ? 4.248 28.516 -22.965 1.00 97.31 1002 ASP A C 1
ATOM 7956 O O . ASP A 1 1002 ? 4.097 27.292 -23.009 1.00 97.31 1002 ASP A O 1
ATOM 7960 N N . TYR A 1 1003 ? 3.711 29.324 -23.886 1.00 97.62 1003 TYR A N 1
ATOM 7961 C CA . TYR A 1 1003 ? 2.913 28.820 -25.003 1.00 97.62 1003 TYR A CA 1
ATOM 7962 C C . TYR A 1 1003 ? 3.778 28.138 -26.068 1.00 97.62 1003 TYR A C 1
ATOM 7964 O O . TYR A 1 1003 ? 3.300 27.217 -26.722 1.00 97.62 1003 TYR A O 1
ATOM 7972 N N . GLY A 1 1004 ? 5.054 28.513 -26.219 1.00 97.75 1004 GLY A N 1
ATOM 7973 C CA . GLY A 1 1004 ? 6.007 27.820 -27.093 1.00 97.75 1004 GLY A CA 1
ATOM 7974 C C . GLY A 1 1004 ? 6.160 26.343 -26.730 1.00 97.75 1004 GLY A C 1
ATOM 7975 O O . GLY A 1 1004 ? 5.903 25.479 -27.570 1.00 97.75 1004 GLY A O 1
ATOM 7976 N N . LYS A 1 1005 ? 6.466 26.064 -25.457 1.00 98.31 1005 LYS A N 1
ATOM 7977 C CA . LYS A 1 1005 ? 6.582 24.703 -24.906 1.00 98.31 1005 LYS A CA 1
ATOM 7978 C C . LYS A 1 1005 ? 5.284 23.909 -25.088 1.00 98.31 1005 LYS A C 1
ATOM 7980 O O . LYS A 1 1005 ? 5.313 22.756 -25.512 1.00 98.31 1005 LYS A O 1
ATOM 7985 N N . ILE A 1 1006 ? 4.128 24.529 -24.830 1.00 98.38 1006 ILE A N 1
ATOM 7986 C CA . ILE A 1 1006 ? 2.818 23.870 -24.965 1.00 98.38 1006 ILE A CA 1
ATOM 7987 C C . ILE A 1 1006 ? 2.458 23.594 -26.436 1.00 98.38 1006 ILE A C 1
ATOM 7989 O O . ILE A 1 1006 ? 1.979 22.500 -26.739 1.00 98.38 1006 ILE A O 1
ATOM 7993 N N . ARG A 1 1007 ? 2.724 24.527 -27.365 1.00 98.50 1007 ARG A N 1
ATOM 7994 C CA . ARG A 1 1007 ? 2.550 24.311 -28.815 1.00 98.50 1007 ARG A CA 1
ATOM 7995 C C . ARG A 1 1007 ? 3.390 23.128 -29.293 1.00 98.50 1007 ARG A C 1
ATOM 7997 O O . ARG A 1 1007 ? 2.864 22.237 -29.953 1.00 98.50 1007 ARG A O 1
ATOM 8004 N N . GLU A 1 1008 ? 4.671 23.096 -28.934 1.00 98.56 1008 GLU A N 1
ATOM 8005 C CA . GLU A 1 1008 ? 5.584 22.012 -29.302 1.00 98.56 1008 GLU A CA 1
ATOM 8006 C C . GLU A 1 1008 ? 5.136 20.662 -28.719 1.00 98.56 1008 GLU A C 1
ATOM 8008 O O . GLU A 1 1008 ? 5.068 19.672 -29.450 1.00 98.56 1008 GLU A O 1
ATOM 8013 N N . ALA A 1 1009 ? 4.718 20.629 -27.449 1.00 98.56 1009 ALA A N 1
ATOM 8014 C CA . ALA A 1 1009 ? 4.191 19.425 -26.811 1.00 98.56 1009 ALA A CA 1
ATOM 8015 C C . ALA A 1 1009 ? 2.955 18.857 -27.537 1.00 98.56 1009 ALA A C 1
ATOM 8017 O O . ALA A 1 1009 ? 2.857 17.649 -27.764 1.00 98.56 1009 ALA A O 1
ATOM 8018 N N . ILE A 1 1010 ? 2.032 19.736 -27.946 1.00 98.62 1010 ILE A N 1
ATOM 8019 C CA . ILE A 1 1010 ? 0.846 19.390 -28.743 1.00 98.62 1010 ILE A CA 1
ATOM 8020 C C . ILE A 1 1010 ? 1.254 18.831 -30.115 1.00 98.62 1010 ILE A C 1
ATOM 8022 O O . ILE A 1 1010 ? 0.771 17.768 -30.507 1.00 98.62 1010 ILE A O 1
ATOM 8026 N N . ILE A 1 1011 ? 2.163 19.508 -30.825 1.00 98.62 1011 ILE A N 1
ATOM 8027 C CA . ILE A 1 1011 ? 2.662 19.099 -32.149 1.00 98.62 1011 ILE A CA 1
ATOM 8028 C C . ILE A 1 1011 ? 3.291 17.702 -32.090 1.00 98.62 1011 ILE A C 1
ATOM 8030 O O . ILE A 1 1011 ? 2.968 16.841 -32.911 1.00 98.62 1011 ILE A O 1
ATOM 8034 N N . LEU A 1 1012 ? 4.162 17.457 -31.107 1.00 98.25 1012 LEU A N 1
ATOM 8035 C CA . LEU A 1 1012 ? 4.836 16.173 -30.922 1.00 98.25 1012 LEU A CA 1
ATOM 8036 C C . LEU A 1 1012 ? 3.847 15.063 -30.541 1.00 98.25 1012 LEU A C 1
ATOM 8038 O O . LEU A 1 1012 ? 3.896 13.981 -31.129 1.00 98.25 1012 LEU A O 1
ATOM 8042 N N . TRP A 1 1013 ? 2.912 15.322 -29.620 1.00 98.19 1013 TRP A N 1
ATOM 8043 C CA . TRP A 1 1013 ? 1.909 14.332 -29.213 1.00 98.19 1013 TRP A CA 1
ATOM 8044 C C . TRP A 1 1013 ? 0.949 13.968 -30.359 1.00 98.19 1013 TRP A C 1
ATOM 8046 O O . TRP A 1 1013 ? 0.687 12.784 -30.576 1.00 98.19 1013 TRP A O 1
ATOM 8056 N N . ILE A 1 1014 ? 0.482 14.944 -31.148 1.00 98.38 1014 ILE A N 1
ATOM 8057 C CA . ILE A 1 1014 ? -0.380 14.695 -32.318 1.00 98.38 1014 ILE A CA 1
ATOM 8058 C C . ILE A 1 1014 ? 0.375 13.887 -33.375 1.00 98.38 1014 ILE A C 1
ATOM 8060 O O . ILE A 1 1014 ? -0.095 12.820 -33.767 1.00 98.38 1014 ILE A O 1
ATOM 8064 N N . ARG A 1 1015 ? 1.577 14.321 -33.782 1.00 97.94 1015 ARG A N 1
ATOM 8065 C CA . ARG A 1 1015 ? 2.392 13.608 -34.787 1.00 97.94 1015 ARG A CA 1
ATOM 8066 C C . ARG A 1 1015 ? 2.781 12.191 -34.350 1.00 97.94 1015 ARG A C 1
ATOM 8068 O O . ARG A 1 1015 ? 3.007 11.331 -35.197 1.00 97.94 1015 ARG A O 1
ATOM 8075 N N . LYS A 1 1016 ? 2.839 11.927 -33.040 1.00 95.69 1016 LYS A N 1
ATOM 8076 C CA . LYS A 1 1016 ? 3.122 10.603 -32.468 1.00 95.69 1016 LYS A CA 1
ATOM 8077 C C . LYS A 1 1016 ? 1.897 9.685 -32.376 1.00 95.69 1016 LYS A C 1
ATOM 8079 O O . LYS A 1 1016 ? 2.072 8.469 -32.421 1.00 95.69 1016 LYS A O 1
ATOM 8084 N N . THR A 1 1017 ? 0.692 10.234 -32.209 1.00 96.69 1017 THR A N 1
ATOM 8085 C CA . THR A 1 1017 ? -0.523 9.457 -31.885 1.00 96.69 1017 THR A CA 1
ATOM 8086 C C . THR A 1 1017 ? -1.586 9.438 -32.986 1.00 96.69 1017 THR A C 1
ATOM 8088 O O . THR A 1 1017 ? -2.370 8.493 -33.039 1.00 96.69 1017 THR A O 1
ATOM 8091 N N . GLY A 1 1018 ? -1.644 10.460 -33.846 1.00 96.50 1018 GLY A N 1
ATOM 8092 C CA . GLY A 1 1018 ? -2.742 10.673 -34.797 1.00 96.50 1018 GLY A CA 1
ATOM 8093 C C . GLY A 1 1018 ? -4.083 11.025 -34.134 1.00 96.50 1018 GLY A C 1
ATOM 8094 O O . GLY A 1 1018 ? -5.134 10.869 -34.755 1.00 96.50 1018 GLY A O 1
ATOM 8095 N N . LEU A 1 1019 ? -4.069 11.444 -32.864 1.00 97.62 1019 LEU A N 1
ATOM 8096 C CA . LEU A 1 1019 ? -5.263 11.714 -32.060 1.00 97.62 1019 LEU A CA 1
ATOM 8097 C C . LEU A 1 1019 ? -5.534 13.216 -31.910 1.00 97.62 1019 LEU A C 1
ATOM 8099 O O . LEU A 1 1019 ? -4.659 14.051 -32.127 1.00 97.62 1019 LEU A O 1
ATOM 8103 N N . LYS A 1 1020 ? -6.768 13.566 -31.529 1.00 98.44 1020 LYS A N 1
ATOM 8104 C CA . LYS A 1 1020 ? -7.196 14.967 -31.401 1.00 98.44 1020 LYS A CA 1
ATOM 8105 C C . LYS A 1 1020 ? -6.772 15.606 -30.078 1.00 98.44 1020 LYS A C 1
ATOM 8107 O O . LYS A 1 1020 ? -6.677 14.940 -29.046 1.00 98.44 1020 LYS A O 1
ATOM 8112 N N . VAL A 1 1021 ? -6.611 16.926 -30.096 1.00 98.69 1021 VAL A N 1
ATOM 8113 C CA . VAL A 1 1021 ? -6.387 17.753 -28.902 1.00 98.69 1021 VAL A CA 1
ATOM 8114 C C . VAL A 1 1021 ? -7.514 18.769 -28.780 1.00 98.69 1021 VAL A C 1
ATOM 8116 O O . VAL A 1 1021 ? -7.746 19.557 -29.692 1.00 98.69 1021 VAL A O 1
ATOM 8119 N N . ALA A 1 1022 ? -8.212 18.756 -27.647 1.00 98.56 1022 ALA A N 1
ATOM 8120 C CA . ALA A 1 1022 ? -9.237 19.734 -27.316 1.00 98.56 1022 ALA A CA 1
ATOM 8121 C C . ALA A 1 1022 ? -8.617 20.892 -26.511 1.00 98.56 1022 ALA A C 1
ATOM 8123 O O . ALA A 1 1022 ? -8.227 20.693 -25.358 1.00 98.56 1022 ALA A O 1
ATOM 8124 N N . LEU A 1 1023 ? -8.538 22.087 -27.101 1.00 98.38 1023 LEU A N 1
ATOM 8125 C CA . LEU A 1 1023 ? -8.171 23.327 -26.410 1.00 98.38 1023 LEU A CA 1
ATOM 8126 C C . LEU A 1 1023 ? -9.418 23.894 -25.731 1.00 98.38 1023 LEU A C 1
ATOM 8128 O O . LEU A 1 1023 ? -10.394 24.221 -26.412 1.00 98.38 1023 LEU A O 1
ATOM 8132 N N . VAL A 1 1024 ? -9.418 23.931 -24.398 1.00 97.81 1024 VAL A N 1
ATOM 8133 C CA . VAL A 1 1024 ? -10.636 24.134 -23.599 1.00 97.81 1024 VAL A CA 1
ATOM 8134 C C . VAL A 1 1024 ? -10.392 25.030 -22.379 1.00 97.81 1024 VAL A C 1
ATOM 8136 O O . VAL A 1 1024 ? -9.373 24.860 -21.715 1.00 97.81 1024 VAL A O 1
ATOM 8139 N N . PRO A 1 1025 ? -11.306 25.955 -22.032 1.00 96.19 1025 PRO A N 1
ATOM 8140 C CA . PRO A 1 1025 ? -11.086 26.915 -20.950 1.00 96.19 1025 PRO A CA 1
ATOM 8141 C C . PRO A 1 1025 ? -11.374 26.344 -19.553 1.00 96.19 1025 PRO A C 1
ATOM 8143 O O . PRO A 1 1025 ? -12.363 25.635 -19.343 1.00 96.19 1025 PRO A O 1
ATOM 8146 N N . GLU A 1 1026 ? -10.583 26.766 -18.569 1.00 95.56 1026 GLU A N 1
ATOM 8147 C CA . GLU A 1 1026 ? -11.039 26.944 -17.187 1.00 95.56 1026 GLU A CA 1
ATOM 8148 C C . GLU A 1 1026 ? -11.644 28.345 -16.992 1.00 95.56 1026 GLU A C 1
ATOM 8150 O O . GLU A 1 1026 ? -12.641 28.495 -16.281 1.00 95.56 1026 GLU A O 1
ATOM 8155 N N . MET A 1 1027 ? -11.063 29.362 -17.636 1.00 94.12 1027 MET A N 1
ATOM 8156 C CA . MET A 1 1027 ? -11.429 30.776 -17.509 1.00 94.12 1027 MET A CA 1
ATOM 8157 C C . MET A 1 1027 ? -11.835 31.405 -18.846 1.00 94.12 1027 MET A C 1
ATOM 8159 O O . MET A 1 1027 ? -11.297 31.076 -19.898 1.00 94.12 1027 MET A O 1
ATOM 8163 N N . VAL A 1 1028 ? -12.738 32.390 -18.807 1.00 90.75 1028 VAL A N 1
ATOM 8164 C CA . VAL A 1 1028 ? -13.303 33.020 -20.024 1.00 90.75 1028 VAL A CA 1
ATOM 8165 C C . VAL A 1 1028 ? -12.273 33.612 -20.999 1.00 90.75 1028 VAL A C 1
ATOM 8167 O O . VAL A 1 1028 ? -12.499 33.575 -22.202 1.00 90.75 1028 VAL A O 1
ATOM 8170 N N . PHE A 1 1029 ? -11.144 34.140 -20.515 1.00 91.38 1029 PHE A N 1
ATOM 8171 C CA . PHE A 1 1029 ? -10.121 34.765 -21.372 1.00 91.38 1029 PHE A CA 1
ATOM 8172 C C . PHE A 1 1029 ? -9.249 33.748 -22.127 1.00 91.38 1029 PHE A C 1
ATOM 8174 O O . PHE A 1 1029 ? -8.610 34.085 -23.122 1.00 91.38 1029 PHE A O 1
ATOM 8181 N N . GLU A 1 1030 ? -9.215 32.497 -21.665 1.00 95.50 1030 GLU A N 1
ATOM 8182 C CA . GLU A 1 1030 ? -8.339 31.461 -22.217 1.00 95.50 1030 GLU A CA 1
ATOM 8183 C C . GLU A 1 1030 ? -8.789 31.029 -23.611 1.00 95.50 1030 GLU A C 1
ATOM 8185 O O . GLU A 1 1030 ? -7.957 30.643 -24.418 1.00 95.50 1030 GLU A O 1
ATOM 8190 N N . MET A 1 1031 ? -10.078 31.165 -23.934 1.00 94.12 1031 MET A N 1
ATOM 8191 C CA . MET A 1 1031 ? -10.633 30.810 -25.245 1.00 94.12 1031 MET A CA 1
ATOM 8192 C C . MET A 1 1031 ? -9.960 31.613 -26.364 1.00 94.12 1031 MET A C 1
ATOM 8194 O O . MET A 1 1031 ? -9.471 31.039 -27.334 1.00 94.12 1031 MET A O 1
ATOM 8198 N N . GLU A 1 1032 ? -9.859 32.934 -26.202 1.00 93.19 1032 GLU A N 1
ATOM 8199 C CA . GLU A 1 1032 ? -9.229 33.817 -27.188 1.00 93.19 1032 GLU A CA 1
ATOM 8200 C C . GLU A 1 1032 ? -7.715 33.568 -27.295 1.00 93.19 1032 GLU A C 1
ATOM 8202 O O . GLU A 1 1032 ? -7.164 33.548 -28.398 1.00 93.19 1032 GLU A O 1
ATOM 8207 N N . LEU A 1 1033 ? -7.045 33.305 -26.165 1.00 93.62 1033 LEU A N 1
ATOM 8208 C CA . LEU A 1 1033 ? -5.618 32.976 -26.144 1.00 93.62 1033 LEU A CA 1
ATOM 8209 C C . LEU A 1 1033 ? -5.321 31.592 -26.730 1.00 93.62 1033 LEU A C 1
ATOM 8211 O O . LEU A 1 1033 ? -4.327 31.433 -27.424 1.00 93.62 1033 LEU A O 1
ATOM 8215 N N . HIS A 1 1034 ? -6.173 30.587 -26.527 1.00 97.25 1034 HIS A N 1
ATOM 8216 C CA . HIS A 1 1034 ? -6.014 29.269 -27.155 1.00 97.25 1034 HIS A CA 1
ATOM 8217 C C . HIS A 1 1034 ? -6.154 29.357 -28.674 1.00 97.25 1034 HIS A C 1
ATOM 8219 O O . HIS A 1 1034 ? -5.473 28.621 -29.389 1.00 97.25 1034 HIS A O 1
ATOM 8225 N N . LYS A 1 1035 ? -6.974 30.285 -29.180 1.00 96.44 1035 LYS A N 1
ATOM 8226 C CA . LYS A 1 1035 ? -6.995 30.597 -30.608 1.00 96.44 1035 LYS A CA 1
ATOM 8227 C C . LYS A 1 1035 ? -5.681 31.258 -31.041 1.00 96.44 1035 LYS A C 1
ATOM 8229 O O . LYS A 1 1035 ? -4.946 30.674 -31.834 1.00 96.44 1035 LYS A O 1
ATOM 8234 N N . LYS A 1 1036 ? -5.376 32.438 -30.491 1.00 96.19 1036 LYS A N 1
ATOM 8235 C CA . LYS A 1 1036 ? -4.247 33.287 -30.913 1.00 96.19 1036 LYS A CA 1
ATOM 8236 C C . LYS A 1 1036 ? -2.888 32.625 -30.686 1.00 96.19 1036 LYS A C 1
ATOM 8238 O O . LYS A 1 1036 ? -2.117 32.459 -31.619 1.00 96.19 1036 LYS A O 1
ATOM 8243 N N . GLU A 1 1037 ? -2.619 32.193 -29.459 1.00 96.81 1037 GLU A N 1
ATOM 8244 C CA . GLU A 1 1037 ? -1.311 31.702 -29.018 1.00 96.81 1037 GLU A CA 1
ATOM 8245 C C . GLU A 1 1037 ? -1.096 30.201 -29.265 1.00 96.81 1037 GLU A C 1
ATOM 8247 O O . GLU A 1 1037 ? 0.015 29.711 -29.068 1.00 96.81 1037 GLU A O 1
ATOM 8252 N N . ILE A 1 1038 ? -2.113 29.437 -29.682 1.00 97.62 1038 ILE A N 1
ATOM 8253 C CA . ILE A 1 1038 ? -1.953 28.006 -29.998 1.00 97.62 1038 ILE A CA 1
ATOM 8254 C C . ILE A 1 1038 ? -2.453 27.691 -31.407 1.00 97.62 1038 ILE A C 1
ATOM 8256 O O . ILE A 1 1038 ? -1.627 27.383 -32.264 1.00 97.62 1038 ILE A O 1
ATOM 8260 N N . LEU A 1 1039 ? -3.765 27.754 -31.664 1.00 97.50 1039 LEU A N 1
ATOM 8261 C CA . LEU A 1 1039 ? -4.367 27.281 -32.920 1.00 97.50 1039 LEU A CA 1
ATOM 8262 C C . LEU A 1 1039 ? -3.831 28.014 -34.161 1.00 97.50 1039 LEU A C 1
ATOM 8264 O O . LEU A 1 1039 ? -3.456 27.363 -35.138 1.00 97.50 1039 LEU A O 1
ATOM 8268 N N . ASP A 1 1040 ? -3.769 29.345 -34.113 1.00 97.25 1040 ASP A N 1
ATOM 8269 C CA . ASP A 1 1040 ? -3.349 30.182 -35.243 1.00 97.25 1040 ASP A CA 1
ATOM 8270 C C . ASP A 1 1040 ? -1.856 29.980 -35.589 1.00 97.25 1040 ASP A C 1
ATOM 8272 O O . ASP A 1 1040 ? -1.446 30.180 -36.732 1.00 97.25 1040 ASP A O 1
ATOM 8276 N N . HIS A 1 1041 ? -1.060 29.479 -34.636 1.00 96.38 1041 HIS A N 1
ATOM 8277 C CA . HIS A 1 1041 ? 0.349 29.112 -34.813 1.00 96.38 1041 HIS A CA 1
ATOM 8278 C C . HIS A 1 1041 ? 0.588 27.627 -35.151 1.00 96.38 1041 HIS A C 1
ATOM 8280 O O . HIS A 1 1041 ? 1.742 27.224 -35.317 1.00 96.38 1041 HIS A O 1
ATOM 8286 N N . MET A 1 1042 ? -0.449 26.786 -35.256 1.00 97.75 1042 MET A N 1
ATOM 8287 C CA . MET A 1 1042 ? -0.258 25.361 -35.562 1.00 97.75 1042 MET A CA 1
ATOM 8288 C C . MET A 1 1042 ? 0.152 25.124 -37.025 1.00 97.75 1042 MET A C 1
ATOM 8290 O O . MET A 1 1042 ? -0.467 25.711 -37.920 1.00 97.75 1042 MET A O 1
ATOM 8294 N N . PRO A 1 1043 ? 1.121 24.221 -37.292 1.00 97.75 1043 PRO A N 1
ATOM 8295 C CA . PRO A 1 1043 ? 1.430 23.725 -38.634 1.00 97.75 1043 PRO A CA 1
ATOM 8296 C C . PRO A 1 1043 ? 0.212 23.132 -39.351 1.00 97.75 1043 PRO A C 1
ATOM 8298 O O . PRO A 1 1043 ? -0.696 22.599 -38.711 1.00 97.75 1043 PRO A O 1
ATOM 8301 N N . GLU A 1 1044 ? 0.206 23.175 -40.684 1.00 96.75 1044 GLU A N 1
ATOM 8302 C CA . GLU A 1 1044 ? -0.931 22.722 -41.502 1.00 96.75 1044 GLU A CA 1
ATOM 8303 C C . GLU A 1 1044 ? -1.240 21.224 -41.354 1.00 96.75 1044 GLU A C 1
ATOM 8305 O O . GLU A 1 1044 ? -2.403 20.837 -41.419 1.00 96.75 1044 GLU A O 1
ATOM 8310 N N . ASP A 1 1045 ? -0.234 20.389 -41.072 1.00 96.69 1045 ASP A N 1
ATOM 8311 C CA . ASP A 1 1045 ? -0.411 18.958 -40.795 1.00 96.69 1045 ASP A CA 1
ATOM 8312 C C . ASP A 1 1045 ? -0.996 18.674 -39.398 1.00 96.69 1045 ASP A C 1
ATOM 8314 O O . ASP A 1 1045 ? -1.563 17.608 -39.167 1.00 96.69 1045 ASP A O 1
ATOM 8318 N N . VAL A 1 1046 ? -0.888 19.630 -38.468 1.00 98.12 1046 VAL A N 1
ATOM 8319 C CA . VAL A 1 1046 ? -1.322 19.489 -37.067 1.00 98.12 1046 VAL A CA 1
ATOM 8320 C C . VAL A 1 1046 ? -2.678 20.157 -36.825 1.00 98.12 1046 VAL A C 1
ATOM 8322 O O . VAL A 1 1046 ? -3.506 19.626 -36.084 1.00 98.12 1046 VAL A O 1
ATOM 8325 N N . ARG A 1 1047 ? -2.941 21.299 -37.475 1.00 97.62 1047 ARG A N 1
ATOM 8326 C CA . ARG A 1 1047 ? -4.154 22.117 -37.298 1.00 97.62 1047 ARG A CA 1
ATOM 8327 C C . ARG A 1 1047 ? -5.476 21.321 -37.402 1.00 97.62 1047 ARG A C 1
ATOM 8329 O O . ARG A 1 1047 ? -6.329 21.553 -36.549 1.00 97.62 1047 ARG A O 1
ATOM 8336 N N . PRO A 1 1048 ? -5.662 20.346 -38.323 1.00 97.62 1048 PRO A N 1
ATOM 8337 C CA . PRO A 1 1048 ? -6.898 19.550 -38.419 1.00 97.62 1048 PRO A CA 1
ATOM 8338 C C . PRO A 1 1048 ? -7.194 18.635 -37.216 1.00 97.62 1048 PRO A C 1
ATOM 8340 O O . PRO A 1 1048 ? -8.316 18.147 -37.072 1.00 97.62 1048 PRO A O 1
ATOM 8343 N N . PHE A 1 1049 ? -6.205 18.380 -36.353 1.00 98.19 1049 PHE A N 1
ATOM 8344 C CA . PHE A 1 1049 ? -6.361 17.573 -35.137 1.00 98.19 1049 PHE A CA 1
ATOM 8345 C C . PHE A 1 1049 ? -6.730 18.415 -33.905 1.00 98.19 1049 PHE A C 1
ATOM 8347 O O . PHE A 1 1049 ? -7.042 17.855 -32.850 1.00 98.19 1049 PHE A O 1
ATOM 8354 N N . ILE A 1 1050 ? -6.718 19.746 -34.019 1.00 98.31 1050 ILE A N 1
ATOM 8355 C CA . ILE A 1 1050 ? -7.098 20.654 -32.939 1.00 98.31 1050 ILE A CA 1
ATOM 8356 C C . ILE A 1 1050 ? -8.608 20.893 -32.963 1.00 98.31 1050 ILE A C 1
ATOM 8358 O O . ILE A 1 1050 ? -9.176 21.282 -33.979 1.00 98.31 1050 ILE A O 1
ATOM 8362 N N . VAL A 1 1051 ? -9.254 20.714 -31.814 1.00 98.19 1051 VAL A N 1
ATOM 8363 C CA . VAL A 1 1051 ? -10.620 21.178 -31.557 1.00 98.19 1051 VAL A CA 1
ATOM 8364 C C . VAL A 1 1051 ? -10.537 22.314 -30.550 1.00 98.19 1051 VAL A C 1
ATOM 8366 O O . VAL A 1 1051 ? -10.184 22.097 -29.394 1.00 98.19 1051 VAL A O 1
ATOM 8369 N N . TRP A 1 1052 ? -10.848 23.529 -30.983 1.00 97.50 1052 TRP A N 1
ATOM 8370 C CA . TRP A 1 1052 ? -10.912 24.699 -30.113 1.00 97.50 1052 TRP A CA 1
ATOM 8371 C C . TRP A 1 1052 ? -12.331 24.874 -29.554 1.00 97.50 1052 TRP A C 1
ATOM 8373 O O . TRP A 1 1052 ? -13.317 24.605 -30.240 1.00 97.50 1052 TRP A O 1
ATOM 8383 N N . ARG A 1 1053 ? -12.444 25.280 -28.285 1.00 95.81 1053 ARG A N 1
ATOM 8384 C CA . ARG A 1 1053 ? -13.717 25.626 -27.646 1.00 95.81 1053 ARG A CA 1
ATOM 8385 C C . ARG A 1 1053 ? -13.899 27.144 -27.644 1.00 95.81 1053 ARG A C 1
ATOM 8387 O O . ARG A 1 1053 ? -13.303 27.836 -26.824 1.00 95.81 1053 ARG A O 1
ATOM 8394 N N . GLU A 1 1054 ? -14.749 27.621 -28.549 1.00 93.19 1054 GLU A N 1
ATOM 8395 C CA . GLU A 1 1054 ? -15.020 29.054 -28.749 1.00 93.19 1054 GLU A CA 1
ATOM 8396 C C . GLU A 1 1054 ? -15.917 29.639 -27.636 1.00 93.19 1054 GLU A C 1
ATOM 8398 O O . GLU A 1 1054 ? -15.693 30.757 -27.177 1.00 93.19 1054 GLU A O 1
ATOM 8403 N N . ASP A 1 1055 ? -16.897 28.854 -27.165 1.00 90.12 1055 ASP A N 1
ATOM 8404 C CA . ASP A 1 1055 ? -17.886 29.249 -26.152 1.00 90.12 1055 ASP A CA 1
ATOM 8405 C C . ASP A 1 1055 ? -17.536 28.791 -24.732 1.00 90.12 1055 ASP A C 1
ATOM 8407 O O . ASP A 1 1055 ? -17.228 27.617 -24.496 1.00 90.12 1055 ASP A O 1
ATOM 8411 N N . TYR A 1 1056 ? -17.730 29.663 -23.740 1.00 90.88 1056 TYR A N 1
ATOM 8412 C CA . TYR A 1 1056 ? -17.484 29.313 -22.340 1.00 90.88 1056 TYR A CA 1
ATOM 8413 C C . TYR A 1 1056 ? -18.496 28.280 -21.820 1.00 90.88 1056 TYR A C 1
ATOM 8415 O O . TYR A 1 1056 ? -19.689 28.333 -22.124 1.00 90.88 1056 TYR A O 1
ATOM 8423 N N . TRP A 1 1057 ? -18.019 27.333 -21.011 1.00 92.56 1057 TRP A N 1
ATOM 8424 C CA . TRP A 1 1057 ? -18.803 26.188 -20.543 1.00 92.56 1057 TRP A CA 1
ATOM 8425 C C . TRP A 1 1057 ? -18.938 26.107 -19.023 1.00 92.56 1057 TRP A C 1
ATOM 8427 O O . TRP A 1 1057 ? -18.224 26.759 -18.262 1.00 92.56 1057 TRP A O 1
ATOM 8437 N N . MET A 1 1058 ? -19.881 25.282 -18.573 1.00 91.81 1058 MET A N 1
ATOM 8438 C CA . MET A 1 1058 ? -20.112 25.033 -17.152 1.00 91.81 1058 MET A CA 1
ATOM 8439 C C . MET A 1 1058 ? -19.277 23.841 -16.643 1.00 91.81 1058 MET A C 1
ATOM 8441 O O . MET A 1 1058 ? -19.008 22.915 -17.409 1.00 91.81 1058 MET A O 1
ATOM 8445 N N . PRO A 1 1059 ? -18.919 23.795 -15.341 1.00 92.25 1059 PRO A N 1
ATOM 8446 C CA . PRO A 1 1059 ? -18.030 22.758 -14.796 1.00 92.25 1059 PRO A CA 1
ATOM 8447 C C . PRO A 1 1059 ? -18.517 21.312 -14.974 1.00 92.25 1059 PRO A C 1
ATOM 8449 O O . PRO A 1 1059 ? -17.715 20.389 -14.964 1.00 92.25 1059 PRO A O 1
ATOM 8452 N N . ASP A 1 1060 ? -19.825 21.104 -15.115 1.00 91.62 1060 ASP A N 1
ATOM 8453 C CA . ASP A 1 1060 ? -20.473 19.804 -15.315 1.00 91.62 1060 ASP A CA 1
ATOM 8454 C C . ASP A 1 1060 ? -20.440 19.342 -16.780 1.00 91.62 1060 ASP A C 1
ATOM 8456 O O . ASP A 1 1060 ? -20.361 18.141 -17.036 1.00 91.62 1060 ASP A O 1
ATOM 8460 N N . GLU A 1 1061 ? -20.454 20.274 -17.734 1.00 94.25 1061 GLU A N 1
ATOM 8461 C CA . GLU A 1 1061 ? -20.160 20.013 -19.148 1.00 94.25 1061 GLU A CA 1
ATOM 8462 C C . GLU A 1 1061 ? -18.660 19.723 -19.327 1.00 94.25 1061 GLU A C 1
ATOM 8464 O O . GLU A 1 1061 ? -18.293 18.694 -19.898 1.00 94.25 1061 GLU A O 1
ATOM 8469 N N . ALA A 1 1062 ? -17.798 20.556 -18.729 1.00 95.50 1062 ALA A N 1
ATOM 8470 C CA . ALA A 1 1062 ? -16.348 20.366 -18.702 1.00 95.50 1062 ALA A CA 1
ATOM 8471 C C . ALA A 1 1062 ? -15.966 18.995 -18.116 1.00 95.50 1062 ALA A C 1
ATOM 8473 O O . ALA A 1 1062 ? -15.285 18.203 -18.765 1.00 95.50 1062 ALA A O 1
ATOM 8474 N N . ALA A 1 1063 ? -16.494 18.653 -16.936 1.00 95.75 1063 ALA A N 1
ATOM 8475 C CA . ALA A 1 1063 ? -16.307 17.351 -16.300 1.00 95.75 1063 ALA A CA 1
ATOM 8476 C C . ALA A 1 1063 ? -16.788 16.180 -17.171 1.00 95.75 1063 ALA A C 1
ATOM 8478 O O . ALA A 1 1063 ? -16.142 15.131 -17.214 1.00 95.75 1063 ALA A O 1
ATOM 8479 N N . ALA A 1 1064 ? -17.910 16.336 -17.881 1.00 95.50 1064 ALA A N 1
ATOM 8480 C CA . ALA A 1 1064 ? -18.412 15.309 -18.784 1.00 95.50 1064 ALA A CA 1
ATOM 8481 C C . ALA A 1 1064 ? -17.479 15.092 -19.993 1.00 95.50 1064 ALA A C 1
ATOM 8483 O O . ALA A 1 1064 ? -17.286 13.939 -20.390 1.00 95.50 1064 ALA A O 1
ATOM 8484 N N . VAL A 1 1065 ? -16.856 16.145 -20.531 1.00 97.19 1065 VAL A N 1
ATOM 8485 C CA . VAL A 1 1065 ? -15.827 16.031 -21.581 1.00 97.19 1065 VAL A CA 1
ATOM 8486 C C . VAL A 1 1065 ? -14.523 15.454 -21.022 1.00 97.19 1065 VAL A C 1
ATOM 8488 O O . VAL A 1 1065 ? -14.012 14.481 -21.576 1.00 97.19 1065 VAL A O 1
ATOM 8491 N N . TYR A 1 1066 ?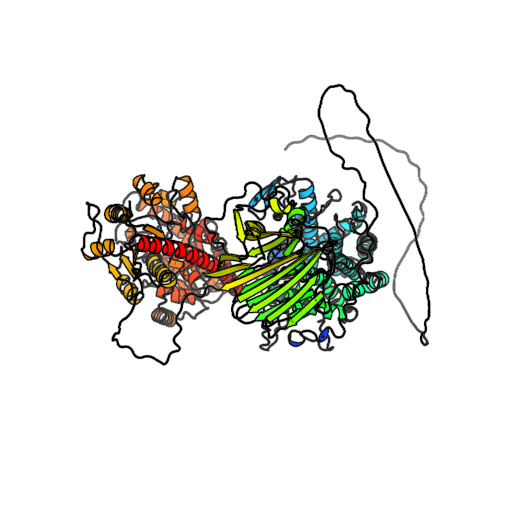 -14.020 15.950 -19.886 1.00 97.00 1066 TYR A N 1
ATOM 8492 C CA . TYR A 1 1066 ? -12.784 15.455 -19.259 1.00 97.00 1066 TYR A CA 1
ATOM 8493 C C . TYR A 1 1066 ? -12.860 13.955 -18.954 1.00 97.00 1066 TYR A C 1
ATOM 8495 O O . TYR A 1 1066 ? -11.925 13.219 -19.259 1.00 97.00 1066 TYR A O 1
ATOM 8503 N N . LYS A 1 1067 ? -14.004 13.468 -18.455 1.00 95.88 1067 LYS A N 1
ATOM 8504 C CA . LYS A 1 1067 ? -14.285 12.040 -18.209 1.00 95.88 1067 LYS A CA 1
ATOM 8505 C C . LYS A 1 1067 ? -14.162 11.146 -19.456 1.00 95.88 1067 LYS A C 1
ATOM 8507 O O . LYS A 1 1067 ? -14.037 9.928 -19.332 1.00 95.88 1067 LYS A O 1
ATOM 8512 N N . ARG A 1 1068 ? -14.254 11.732 -20.654 1.00 96.31 1068 ARG A N 1
ATOM 8513 C CA . ARG A 1 1068 ? -14.154 11.049 -21.953 1.00 96.31 1068 ARG A CA 1
ATOM 8514 C C . ARG A 1 1068 ? -12.778 11.228 -22.614 1.00 96.31 1068 ARG A C 1
ATOM 8516 O O . ARG A 1 1068 ? -12.513 10.537 -23.594 1.00 96.31 1068 ARG A O 1
ATOM 8523 N N . ALA A 1 1069 ? -11.910 12.095 -22.092 1.00 96.75 1069 ALA A N 1
ATOM 8524 C CA . ALA A 1 1069 ? -10.536 12.261 -22.563 1.00 96.75 1069 ALA A CA 1
ATOM 8525 C C . ALA A 1 1069 ? 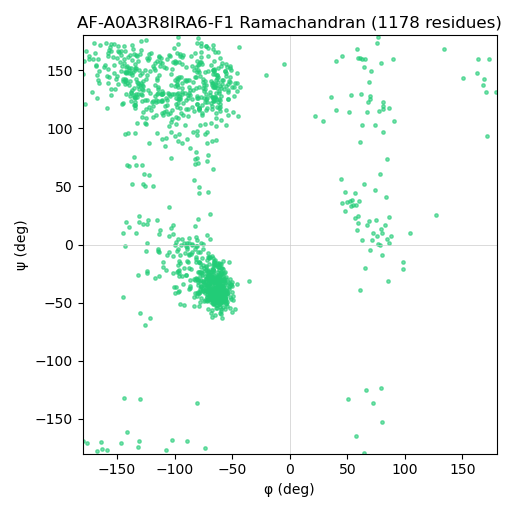-9.610 11.125 -22.071 1.00 96.75 1069 ALA A C 1
ATOM 8527 O O . ALA A 1 1069 ? -9.907 10.412 -21.110 1.00 96.75 1069 ALA A O 1
ATOM 8528 N N . ILE A 1 1070 ? -8.461 10.965 -22.729 1.00 95.88 1070 ILE A N 1
ATOM 8529 C CA . ILE A 1 1070 ? -7.370 10.059 -22.326 1.00 95.88 1070 ILE A CA 1
ATOM 8530 C C . ILE A 1 1070 ? -6.661 10.615 -21.088 1.00 95.88 1070 ILE A C 1
ATOM 8532 O O . ILE A 1 1070 ? -6.433 9.897 -20.114 1.00 95.88 1070 ILE A O 1
ATOM 8536 N N . ALA A 1 1071 ? -6.322 11.901 -21.157 1.00 97.00 1071 ALA A N 1
ATOM 8537 C CA . ALA A 1 1071 ? -5.635 12.680 -20.143 1.00 97.00 1071 ALA A CA 1
ATOM 8538 C C . ALA A 1 1071 ? -5.966 14.173 -20.327 1.00 97.00 1071 ALA A C 1
ATOM 8540 O O . ALA A 1 1071 ? -6.536 14.577 -21.347 1.00 97.00 1071 ALA A O 1
ATOM 8541 N N . LEU A 1 1072 ? -5.581 14.990 -19.350 1.00 98.00 1072 LEU A N 1
ATOM 8542 C CA . LEU A 1 1072 ? -5.655 16.449 -19.411 1.00 98.00 1072 LEU A CA 1
ATOM 8543 C C . LEU A 1 1072 ? -4.301 17.063 -19.023 1.00 98.00 1072 LEU A C 1
ATOM 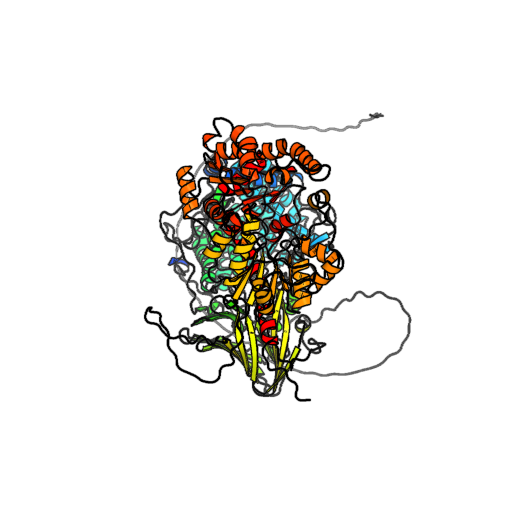8545 O O . LEU A 1 1072 ? -3.668 16.599 -18.079 1.00 98.00 1072 LEU A O 1
ATOM 8549 N N . MET A 1 1073 ? -3.857 18.101 -19.730 1.00 98.19 1073 MET A N 1
ATOM 8550 C CA . MET A 1 1073 ? -2.692 18.916 -19.362 1.00 98.19 1073 MET A CA 1
ATOM 8551 C C . MET A 1 1073 ? -3.150 20.355 -19.152 1.00 98.19 1073 MET A C 1
ATOM 8553 O O . MET A 1 1073 ? -3.762 20.939 -20.040 1.00 98.19 1073 MET A O 1
ATOM 8557 N N . SER A 1 1074 ? -2.904 20.930 -17.979 1.00 97.88 1074 SER A N 1
ATOM 8558 C CA . SER A 1 1074 ? -3.441 22.251 -17.642 1.00 97.88 1074 SER A CA 1
ATOM 8559 C C . SER A 1 1074 ? -2.464 23.074 -16.826 1.00 97.88 1074 SER A C 1
ATOM 8561 O O . SER A 1 1074 ? -1.847 22.551 -15.904 1.00 97.88 1074 SER A O 1
ATOM 8563 N N . MET A 1 1075 ? -2.352 24.359 -17.156 1.00 96.56 1075 MET A N 1
ATOM 8564 C CA . MET A 1 1075 ? -1.699 25.362 -16.314 1.00 96.56 1075 MET A CA 1
ATOM 8565 C C . MET A 1 1075 ? -2.611 25.889 -15.193 1.00 96.56 1075 MET A C 1
ATOM 8567 O O . MET A 1 1075 ? -2.130 26.574 -14.294 1.00 96.56 1075 MET A O 1
ATOM 8571 N N . GLU A 1 1076 ? -3.918 25.614 -15.233 1.00 93.31 1076 GLU A N 1
ATOM 8572 C CA . GLU A 1 1076 ? -4.828 25.883 -14.116 1.00 93.31 1076 GLU A CA 1
ATOM 8573 C C . GLU A 1 1076 ? -4.990 24.662 -13.204 1.00 93.31 1076 GLU A C 1
ATOM 8575 O O . GLU A 1 1076 ? -4.714 23.522 -13.579 1.00 93.31 1076 GLU A O 1
ATOM 8580 N N . CYS A 1 1077 ? -5.462 24.898 -11.978 1.00 91.19 1077 CYS A N 1
ATOM 8581 C CA . CYS A 1 1077 ? -5.559 23.836 -10.977 1.00 91.19 1077 CYS A CA 1
ATOM 8582 C C . CYS A 1 1077 ? -6.912 23.113 -10.928 1.00 91.19 1077 CYS A C 1
ATOM 8584 O O . CYS A 1 1077 ? -6.944 21.926 -10.611 1.00 91.19 1077 CYS A O 1
ATOM 8586 N N . HIS A 1 1078 ? -8.053 23.765 -11.175 1.00 93.81 1078 HIS A N 1
ATOM 8587 C CA . HIS A 1 1078 ? -9.332 23.111 -10.869 1.00 93.81 1078 HIS A CA 1
ATOM 8588 C C . HIS A 1 1078 ? -9.766 22.130 -11.958 1.00 93.81 1078 HIS A C 1
ATOM 8590 O O . HIS A 1 1078 ? -10.370 21.107 -11.658 1.00 93.81 1078 HIS A O 1
ATOM 8596 N N . SER A 1 1079 ? -9.386 22.360 -13.206 1.00 95.81 1079 SER A N 1
ATOM 8597 C CA . SER A 1 1079 ? -9.634 21.445 -14.317 1.00 95.81 1079 SER A CA 1
ATOM 8598 C C . SER A 1 1079 ? -8.960 20.079 -14.132 1.00 95.81 1079 SER A C 1
ATOM 8600 O O . SER A 1 1079 ? -9.659 19.070 -14.255 1.00 95.81 1079 SER A O 1
ATOM 8602 N N . PRO A 1 1080 ? -7.672 19.977 -13.733 1.00 95.94 1080 PRO A N 1
ATOM 8603 C CA . PRO A 1 1080 ? -7.097 18.695 -13.339 1.00 95.94 1080 PRO A CA 1
ATOM 8604 C C . PRO A 1 1080 ? -7.702 18.127 -12.038 1.00 95.94 1080 PRO A C 1
ATOM 8606 O O . PRO A 1 1080 ? -7.760 16.907 -11.913 1.00 95.94 1080 PRO A O 1
ATOM 8609 N N . ILE A 1 1081 ? -8.255 18.930 -11.113 1.00 95.56 1081 ILE A N 1
ATOM 8610 C CA . ILE A 1 1081 ? -9.082 18.407 -9.994 1.00 95.56 1081 ILE A CA 1
ATOM 8611 C C . ILE A 1 1081 ? -10.362 17.735 -10.523 1.00 95.56 1081 ILE A C 1
ATOM 8613 O O . ILE A 1 1081 ? -10.677 16.608 -10.149 1.00 95.56 1081 ILE A O 1
ATOM 8617 N N . ILE A 1 1082 ? -11.084 18.392 -11.430 1.00 95.69 1082 ILE A N 1
ATOM 8618 C CA . ILE A 1 1082 ? -12.346 17.913 -12.012 1.00 95.69 1082 ILE A CA 1
ATOM 8619 C C . ILE A 1 1082 ? -12.116 16.662 -12.887 1.00 95.69 1082 ILE A C 1
ATOM 8621 O O . ILE A 1 1082 ? -12.884 15.695 -12.830 1.00 95.69 1082 ILE A O 1
ATOM 8625 N N . ALA A 1 1083 ? -11.031 16.634 -13.664 1.00 95.50 1083 ALA A N 1
ATOM 8626 C CA . ALA A 1 1083 ? -10.623 15.477 -14.460 1.00 95.50 1083 ALA A CA 1
ATOM 8627 C C . ALA A 1 1083 ? -10.201 14.286 -13.578 1.00 95.50 1083 ALA A C 1
ATOM 8629 O O . ALA A 1 1083 ? -10.703 13.173 -13.754 1.00 95.50 1083 ALA A O 1
ATOM 8630 N N . THR A 1 1084 ? -9.361 14.509 -12.563 1.00 94.62 1084 THR A N 1
ATOM 8631 C CA . THR A 1 1084 ? -8.952 13.435 -11.641 1.00 94.62 1084 THR A CA 1
ATOM 8632 C C . THR A 1 1084 ? -10.129 12.900 -10.817 1.00 94.62 1084 THR A C 1
ATOM 8634 O O . THR A 1 1084 ? -10.262 11.681 -10.668 1.00 94.62 1084 THR A O 1
ATOM 8637 N N . ALA A 1 1085 ? -11.057 13.761 -10.385 1.00 93.25 1085 ALA A N 1
ATOM 8638 C CA . ALA A 1 1085 ? -12.295 13.360 -9.712 1.00 93.25 1085 ALA A CA 1
ATOM 8639 C C . ALA A 1 1085 ? -13.216 12.490 -10.593 1.00 93.25 1085 ALA A C 1
ATOM 8641 O O . ALA A 1 1085 ? -13.839 11.550 -10.091 1.00 93.25 1085 ALA A O 1
ATOM 8642 N N . THR A 1 1086 ? -13.260 12.747 -11.906 1.00 90.94 1086 THR A N 1
ATOM 8643 C CA . THR A 1 1086 ? -14.036 11.947 -12.873 1.00 90.94 1086 THR A CA 1
ATOM 8644 C C . THR A 1 1086 ? -13.342 10.661 -13.340 1.00 90.94 1086 THR A C 1
ATOM 8646 O O . THR A 1 1086 ? -14.006 9.798 -13.921 1.00 90.94 1086 THR A O 1
ATOM 8649 N N . GLY A 1 1087 ? -12.054 10.476 -13.022 1.00 92.62 1087 GLY A N 1
ATOM 8650 C CA . GLY A 1 1087 ? -11.272 9.271 -13.334 1.00 92.62 1087 GLY A CA 1
ATOM 8651 C C . GLY A 1 1087 ? -10.272 9.418 -14.487 1.00 92.62 1087 GLY A C 1
ATOM 8652 O O . GLY A 1 1087 ? -9.691 8.414 -14.909 1.00 92.62 1087 GLY A O 1
ATOM 8653 N N . THR A 1 1088 ? -10.046 10.640 -14.966 1.00 95.81 1088 THR A N 1
ATOM 8654 C CA . THR A 1 1088 ? -9.106 10.965 -16.045 1.00 95.81 1088 THR A CA 1
ATOM 8655 C C . THR A 1 1088 ? -7.751 11.398 -15.465 1.00 95.81 1088 THR A C 1
ATOM 8657 O O . THR A 1 1088 ? -7.709 12.304 -14.632 1.00 95.81 1088 THR A O 1
ATOM 8660 N N . PRO A 1 1089 ? -6.625 10.769 -15.859 1.00 96.94 1089 PRO A N 1
ATOM 8661 C CA . PRO A 1 1089 ? -5.280 11.222 -15.498 1.00 96.94 1089 PRO A CA 1
ATOM 8662 C C . PRO A 1 1089 ? -5.026 12.678 -15.899 1.00 96.94 1089 PRO A C 1
ATOM 8664 O O . PRO A 1 1089 ? -5.553 13.148 -16.909 1.00 96.94 1089 PRO A O 1
ATOM 8667 N N . SER A 1 1090 ? -4.218 13.417 -15.139 1.00 96.44 1090 SER A N 1
ATOM 8668 C CA . SER A 1 1090 ? -3.929 14.813 -15.487 1.00 96.44 1090 SER A CA 1
ATOM 8669 C C . SER A 1 1090 ? -2.544 15.267 -15.056 1.00 96.44 1090 SER A C 1
ATOM 8671 O O . SER A 1 1090 ? -2.125 14.973 -13.938 1.00 96.44 1090 SER A O 1
ATOM 8673 N N . LEU A 1 1091 ? -1.887 16.017 -15.940 1.00 97.62 1091 LEU A N 1
ATOM 8674 C CA . LEU A 1 1091 ? -0.682 16.786 -15.658 1.00 97.62 1091 LEU A CA 1
ATOM 8675 C C . LEU A 1 1091 ? -1.084 18.214 -15.282 1.00 97.62 1091 LEU A C 1
ATOM 8677 O O . LEU A 1 1091 ? -1.872 18.847 -15.989 1.00 97.62 1091 LEU A O 1
ATOM 8681 N N . TYR A 1 1092 ? -0.526 18.714 -14.188 1.00 97.62 1092 TYR A N 1
ATOM 8682 C CA . TYR A 1 1092 ? -0.687 20.096 -13.752 1.00 97.62 1092 TYR A CA 1
ATOM 8683 C C . TYR A 1 1092 ? 0.636 20.836 -13.962 1.00 97.62 1092 TYR A C 1
ATOM 8685 O O . TYR A 1 1092 ? 1.649 20.491 -13.357 1.00 97.62 1092 TYR A O 1
ATOM 8693 N N . LEU A 1 1093 ? 0.631 21.813 -14.865 1.00 97.56 1093 LEU A N 1
ATOM 8694 C CA . LEU A 1 1093 ? 1.790 22.622 -15.216 1.00 97.56 1093 LEU A CA 1
ATOM 8695 C C . LEU A 1 1093 ? 1.854 23.826 -14.279 1.00 97.56 1093 LEU A C 1
ATOM 8697 O O . LEU A 1 1093 ? 1.012 24.719 -14.343 1.00 97.56 1093 LEU A O 1
ATOM 8701 N N . THR A 1 1094 ? 2.840 23.850 -13.393 1.00 96.25 1094 THR A N 1
ATOM 8702 C CA . THR A 1 1094 ? 2.986 24.902 -12.389 1.00 96.25 1094 THR A CA 1
ATOM 8703 C C . THR A 1 1094 ? 3.994 25.957 -12.818 1.00 96.25 1094 THR A C 1
ATOM 8705 O O . THR A 1 1094 ? 4.851 25.721 -13.663 1.00 96.25 1094 THR A O 1
ATOM 8708 N N . THR A 1 1095 ? 3.873 27.152 -12.248 1.00 94.81 1095 THR A N 1
ATOM 8709 C CA . THR A 1 1095 ? 4.807 28.269 -12.457 1.00 94.81 1095 THR A CA 1
ATOM 8710 C C . THR A 1 1095 ? 5.261 28.834 -11.105 1.00 94.81 1095 THR A C 1
ATOM 8712 O O . THR A 1 1095 ? 4.619 28.555 -10.077 1.00 94.81 1095 THR A O 1
ATOM 8715 N N . PRO A 1 1096 ? 6.310 29.681 -11.064 1.00 92.56 1096 PRO A N 1
ATOM 8716 C CA . PRO A 1 1096 ? 6.702 30.401 -9.851 1.00 92.56 1096 PRO A CA 1
ATOM 8717 C C . PRO A 1 1096 ? 5.585 31.307 -9.308 1.00 92.56 1096 PRO A C 1
ATOM 8719 O O . PRO A 1 1096 ? 5.532 31.590 -8.114 1.00 92.56 1096 PRO A O 1
ATOM 8722 N N . THR A 1 1097 ? 4.649 31.712 -10.173 1.00 92.81 1097 THR A N 1
ATOM 8723 C CA . THR A 1 1097 ? 3.422 32.454 -9.840 1.00 92.81 1097 THR A CA 1
ATOM 8724 C C . THR A 1 1097 ? 2.265 31.575 -9.353 1.00 92.81 1097 THR A C 1
ATOM 8726 O O . THR A 1 1097 ? 1.119 32.020 -9.329 1.00 92.81 1097 THR A O 1
ATOM 8729 N N . GLU A 1 1098 ? 2.523 30.329 -8.960 1.00 92.88 1098 GLU A N 1
ATOM 8730 C CA . GLU A 1 1098 ? 1.523 29.504 -8.287 1.00 92.88 1098 GLU A CA 1
ATOM 8731 C C . GLU A 1 1098 ? 1.455 29.759 -6.782 1.00 92.88 1098 GLU A C 1
ATOM 8733 O O . GLU A 1 1098 ? 2.471 29.875 -6.096 1.00 92.88 1098 GLU A O 1
ATOM 8738 N N . THR A 1 1099 ? 0.229 29.779 -6.255 1.00 91.62 1099 THR A N 1
ATOM 8739 C CA . THR A 1 1099 ? 0.007 29.858 -4.803 1.00 91.62 1099 THR A CA 1
ATOM 8740 C C . THR A 1 1099 ? 0.250 28.507 -4.134 1.00 91.62 1099 THR A C 1
ATOM 8742 O O . THR A 1 1099 ? 0.317 27.466 -4.798 1.00 91.62 1099 THR A O 1
ATOM 8745 N N . TYR A 1 1100 ? 0.271 28.475 -2.797 1.00 92.81 1100 TYR A N 1
ATOM 8746 C CA . TYR A 1 1100 ? 0.359 27.220 -2.036 1.00 92.81 1100 TYR A CA 1
ATOM 8747 C C . TYR A 1 1100 ? -0.707 26.162 -2.403 1.00 92.81 1100 TYR A C 1
ATOM 8749 O O . TYR A 1 1100 ? -0.474 24.981 -2.131 1.00 92.81 1100 TYR A O 1
ATOM 8757 N N . LYS A 1 1101 ? -1.784 26.536 -3.127 1.00 90.44 1101 LYS A N 1
ATOM 8758 C CA . LYS A 1 1101 ? -2.761 25.617 -3.744 1.00 90.44 1101 LYS A CA 1
ATOM 8759 C C . LYS A 1 1101 ? -2.099 24.444 -4.486 1.00 90.44 1101 LYS A C 1
ATOM 8761 O O . LYS A 1 1101 ? -2.650 23.345 -4.461 1.00 90.44 1101 LYS A O 1
ATOM 8766 N N . LYS A 1 1102 ? -0.920 24.636 -5.110 1.00 91.81 1102 LYS A N 1
ATOM 8767 C CA . LYS A 1 1102 ? -0.263 23.566 -5.888 1.00 91.81 1102 LYS A CA 1
ATOM 8768 C C . LYS A 1 1102 ? 0.160 22.349 -5.056 1.00 91.81 1102 LYS A C 1
ATOM 8770 O O . LYS A 1 1102 ? 0.137 21.229 -5.558 1.00 91.81 1102 LYS A O 1
ATOM 8775 N N . ASN A 1 1103 ? 0.405 22.524 -3.757 1.00 93.31 1103 ASN A N 1
ATOM 8776 C CA . ASN A 1 1103 ? 0.829 21.431 -2.874 1.00 93.31 1103 ASN A CA 1
ATOM 8777 C C . ASN A 1 1103 ? -0.257 20.359 -2.631 1.00 93.31 1103 ASN A C 1
ATOM 8779 O O . ASN A 1 1103 ? 0.071 19.263 -2.180 1.00 93.31 1103 ASN A O 1
ATOM 8783 N N . MET A 1 1104 ? -1.512 20.600 -3.044 1.00 92.44 1104 MET A N 1
ATOM 8784 C CA . MET A 1 1104 ? -2.544 19.555 -3.126 1.00 92.44 1104 MET A CA 1
ATOM 8785 C C . MET A 1 1104 ? -2.075 18.296 -3.878 1.00 92.44 1104 MET A C 1
ATOM 8787 O O . MET A 1 1104 ? -2.450 17.194 -3.486 1.00 92.44 1104 MET A O 1
ATOM 8791 N N . TRP A 1 1105 ? -1.254 18.429 -4.928 1.00 93.50 1105 TRP A N 1
ATOM 8792 C CA . TRP A 1 1105 ? -0.792 17.297 -5.744 1.00 93.50 1105 TRP A CA 1
ATOM 8793 C C . TRP A 1 1105 ? 0.139 16.354 -4.977 1.00 93.50 1105 TRP A C 1
ATOM 8795 O O . TRP A 1 1105 ? -0.195 15.168 -4.876 1.00 93.50 1105 TRP A O 1
ATOM 8805 N N . PRO A 1 1106 ? 1.269 16.812 -4.400 1.00 93.62 1106 PRO A N 1
ATOM 8806 C CA . PRO A 1 1106 ? 2.075 15.962 -3.530 1.00 93.62 1106 PRO A CA 1
ATOM 8807 C C . PRO A 1 1106 ? 1.288 15.448 -2.312 1.00 93.62 1106 PRO A C 1
ATOM 8809 O O . PRO A 1 1106 ? 1.401 14.260 -2.010 1.00 93.62 1106 PRO A O 1
ATOM 8812 N N . ASP A 1 1107 ? 0.418 16.257 -1.689 1.00 92.81 1107 ASP A N 1
ATOM 8813 C CA . ASP A 1 1107 ? -0.389 15.834 -0.529 1.00 92.81 1107 ASP A CA 1
ATOM 8814 C C . ASP A 1 1107 ? -1.333 14.642 -0.828 1.00 92.81 1107 ASP A C 1
ATOM 8816 O O . ASP A 1 1107 ? -1.614 13.829 0.060 1.00 92.81 1107 ASP A O 1
ATOM 8820 N N . ILE A 1 1108 ? -1.813 14.490 -2.074 1.00 93.00 1108 ILE A N 1
ATOM 8821 C CA . ILE A 1 1108 ? -2.640 13.342 -2.507 1.00 93.00 1108 ILE A CA 1
ATOM 8822 C C . ILE A 1 1108 ? -1.857 12.244 -3.252 1.00 93.00 1108 ILE A C 1
ATOM 8824 O O . ILE A 1 1108 ? -2.452 11.240 -3.649 1.00 93.00 1108 ILE A O 1
ATOM 8828 N N . GLY A 1 1109 ? -0.535 12.384 -3.408 1.00 90.06 1109 GLY A N 1
ATOM 8829 C CA . GLY A 1 1109 ? 0.335 11.390 -4.056 1.00 90.06 1109 GLY A CA 1
ATOM 8830 C C . GLY A 1 1109 ? 0.443 11.497 -5.585 1.00 90.06 1109 GLY A C 1
ATOM 8831 O O . GLY A 1 1109 ? 0.758 10.503 -6.245 1.00 90.06 1109 GLY A O 1
ATOM 8832 N N . LEU A 1 1110 ? 0.181 12.681 -6.146 1.00 95.00 1110 LEU A N 1
ATOM 8833 C CA . LEU A 1 1110 ? 0.302 13.023 -7.573 1.00 95.00 1110 LEU A CA 1
ATOM 8834 C C . LEU A 1 1110 ? 1.389 14.089 -7.844 1.00 95.00 1110 LEU A C 1
ATOM 8836 O O . LEU A 1 1110 ? 1.343 14.761 -8.870 1.00 95.00 1110 LEU A O 1
ATOM 8840 N N . GLY A 1 1111 ? 2.357 14.272 -6.937 1.00 93.69 1111 GLY A N 1
ATOM 8841 C CA . GLY A 1 1111 ? 3.401 15.304 -7.062 1.00 93.69 1111 GLY A CA 1
ATOM 8842 C C . GLY A 1 1111 ? 4.314 15.157 -8.289 1.00 93.69 1111 GLY A C 1
ATOM 8843 O O . GLY A 1 1111 ? 4.779 16.151 -8.817 1.00 93.69 1111 GLY A O 1
ATOM 8844 N N . ASP A 1 1112 ? 4.503 13.942 -8.798 1.00 90.06 1112 ASP A N 1
ATOM 8845 C CA . ASP A 1 1112 ? 5.204 13.619 -10.054 1.00 90.06 1112 ASP A CA 1
ATOM 8846 C C . ASP A 1 1112 ? 4.341 13.809 -11.319 1.00 90.06 1112 ASP A C 1
ATOM 8848 O O . ASP A 1 1112 ? 4.810 13.580 -12.431 1.00 90.06 1112 ASP A O 1
ATOM 8852 N N . TRP A 1 1113 ? 3.074 14.207 -11.163 1.00 96.25 1113 TRP A N 1
ATOM 8853 C CA . TRP A 1 1113 ? 2.219 14.728 -12.240 1.00 96.25 1113 TRP A CA 1
ATOM 8854 C C . TRP A 1 1113 ? 2.044 16.255 -12.139 1.00 96.25 1113 TRP A C 1
ATOM 8856 O O . TRP A 1 1113 ? 1.250 16.837 -12.877 1.00 96.25 1113 TRP A O 1
ATOM 8866 N N . MET A 1 1114 ? 2.772 16.904 -11.227 1.00 96.12 1114 MET A N 1
ATOM 8867 C CA . MET A 1 1114 ? 2.906 18.354 -11.135 1.00 96.12 1114 MET A CA 1
ATOM 8868 C C . MET A 1 1114 ? 4.271 18.727 -11.725 1.00 96.12 1114 MET A C 1
ATOM 8870 O O . MET A 1 1114 ? 5.296 18.281 -11.216 1.00 96.12 1114 MET A O 1
ATOM 8874 N N . LEU A 1 1115 ? 4.286 19.478 -12.826 1.00 96.38 1115 LEU A N 1
ATOM 8875 C CA . LEU A 1 1115 ? 5.491 19.766 -13.610 1.00 96.38 1115 LEU A CA 1
ATOM 8876 C C . LEU A 1 1115 ? 5.742 21.275 -13.628 1.00 96.38 1115 LEU A C 1
ATOM 8878 O O . LEU A 1 1115 ? 4.902 22.028 -14.117 1.00 96.38 1115 LEU A O 1
ATOM 8882 N N . GLU A 1 1116 ? 6.886 21.725 -13.118 1.00 95.50 1116 GLU A N 1
ATOM 8883 C CA . GLU A 1 1116 ? 7.227 23.149 -13.095 1.00 95.50 1116 GLU A CA 1
ATOM 8884 C C . GLU A 1 1116 ? 7.654 23.607 -14.499 1.00 95.50 1116 GLU A C 1
ATOM 8886 O O . GLU A 1 1116 ? 8.683 23.182 -15.017 1.00 95.50 1116 GLU A O 1
ATOM 8891 N N . LEU A 1 1117 ? 6.842 24.449 -15.144 1.00 94.56 1117 LEU A N 1
ATOM 8892 C CA . LEU A 1 1117 ? 6.924 24.767 -16.574 1.00 94.56 1117 LEU A CA 1
ATOM 8893 C C . LEU A 1 1117 ? 8.231 25.464 -16.975 1.00 94.56 1117 LEU A C 1
ATOM 8895 O O . LEU A 1 1117 ? 8.683 25.297 -18.107 1.00 94.56 1117 LEU A O 1
ATOM 8899 N N . ASP A 1 1118 ? 8.867 26.206 -16.067 1.00 92.31 1118 ASP A N 1
ATOM 8900 C CA . ASP A 1 1118 ? 10.193 26.786 -16.313 1.00 92.31 1118 ASP A CA 1
ATOM 8901 C C . ASP A 1 1118 ? 11.282 25.704 -16.464 1.00 92.31 1118 ASP A C 1
ATOM 8903 O O . ASP A 1 1118 ? 12.202 25.889 -17.257 1.00 92.31 1118 ASP A O 1
ATOM 8907 N N . GLU A 1 1119 ? 11.119 24.542 -15.820 1.00 93.12 1119 GLU A N 1
ATOM 8908 C CA . GLU A 1 1119 ? 12.040 23.393 -15.861 1.00 93.12 1119 GLU A CA 1
ATOM 8909 C C . GLU A 1 1119 ? 11.746 22.396 -17.005 1.00 93.12 1119 GLU A C 1
ATOM 8911 O O . GLU A 1 1119 ? 12.471 21.416 -17.163 1.00 93.12 1119 GLU A O 1
ATOM 8916 N N . GLN A 1 1120 ? 10.677 22.604 -17.787 1.00 94.94 1120 GLN A N 1
ATOM 8917 C CA . GLN A 1 1120 ? 10.262 21.712 -18.885 1.00 94.94 1120 GLN A CA 1
ATOM 8918 C C . GLN A 1 1120 ? 10.585 22.277 -20.277 1.00 94.94 1120 GLN A C 1
ATOM 8920 O O . GLN A 1 1120 ? 10.763 23.484 -20.441 1.00 94.94 1120 GLN A O 1
ATOM 8925 N N . ASP A 1 1121 ? 10.564 21.418 -21.294 1.00 92.81 1121 ASP A N 1
ATOM 8926 C CA . ASP A 1 1121 ? 10.528 21.782 -22.715 1.00 92.81 1121 ASP A CA 1
ATOM 8927 C C . ASP A 1 1121 ? 9.332 21.104 -23.421 1.00 92.81 1121 ASP A C 1
ATOM 8929 O O . ASP A 1 1121 ? 8.559 20.368 -22.800 1.00 92.81 1121 ASP A O 1
ATOM 8933 N N . GLY A 1 1122 ? 9.103 21.393 -24.706 1.00 92.44 1122 GLY A N 1
ATOM 8934 C CA . GLY A 1 1122 ? 8.017 20.756 -25.457 1.00 92.44 1122 GLY A CA 1
ATOM 8935 C C . GLY A 1 1122 ? 8.137 19.226 -25.537 1.00 92.44 1122 GLY A C 1
ATOM 8936 O O . GLY A 1 1122 ? 7.134 18.542 -25.298 1.00 92.44 1122 GLY A O 1
ATOM 8937 N N . PRO A 1 1123 ? 9.331 18.660 -25.810 1.00 96.81 1123 PRO A N 1
ATOM 8938 C CA . PRO A 1 1123 ? 9.577 17.226 -25.733 1.00 96.81 1123 PRO A CA 1
ATOM 8939 C C . PRO A 1 1123 ? 9.228 16.598 -24.380 1.00 96.81 1123 PRO A C 1
ATOM 8941 O O . PRO A 1 1123 ? 8.522 15.594 -24.376 1.00 96.81 1123 PRO A O 1
ATOM 8944 N N . SER A 1 1124 ? 9.641 17.164 -23.241 1.00 92.12 1124 SER A N 1
ATOM 8945 C CA . SER A 1 1124 ? 9.392 16.574 -21.916 1.00 92.12 1124 SER A CA 1
ATOM 8946 C C . SER A 1 1124 ? 7.902 16.556 -21.558 1.00 92.12 1124 SER A C 1
ATOM 8948 O O . SER A 1 1124 ? 7.398 15.564 -21.021 1.00 92.12 1124 SER A O 1
ATOM 8950 N N . LEU A 1 1125 ? 7.168 17.609 -21.935 1.00 96.31 1125 LEU A N 1
ATOM 8951 C CA . LEU A 1 1125 ? 5.712 17.685 -21.802 1.00 96.31 1125 LEU A CA 1
ATOM 8952 C C . LEU A 1 1125 ? 4.993 16.682 -22.720 1.00 96.31 1125 LEU A C 1
ATOM 8954 O O . LEU A 1 1125 ? 4.050 16.013 -22.282 1.00 96.31 1125 LEU A O 1
ATOM 8958 N N . ALA A 1 1126 ? 5.450 16.526 -23.968 1.00 96.81 1126 ALA A N 1
ATOM 8959 C CA . ALA A 1 1126 ? 4.939 15.500 -24.875 1.00 96.81 1126 ALA A CA 1
ATOM 8960 C C . ALA A 1 1126 ? 5.179 14.094 -24.309 1.00 96.81 1126 ALA A C 1
ATOM 8962 O O . ALA A 1 1126 ? 4.258 13.281 -24.283 1.00 96.81 1126 ALA A O 1
ATOM 8963 N N . ASP A 1 1127 ? 6.377 13.820 -23.794 1.00 93.75 1127 ASP A N 1
ATOM 8964 C CA . ASP A 1 1127 ? 6.758 12.532 -23.213 1.00 93.75 1127 ASP A CA 1
ATOM 8965 C C . ASP A 1 1127 ? 5.917 12.191 -21.971 1.00 93.75 1127 ASP A C 1
ATOM 8967 O O . ASP A 1 1127 ? 5.474 11.052 -21.797 1.00 93.75 1127 ASP A O 1
ATOM 8971 N N . ALA A 1 1128 ? 5.614 13.184 -21.129 1.00 93.69 1128 ALA A N 1
ATOM 8972 C CA . ALA A 1 1128 ? 4.711 13.026 -19.992 1.00 93.69 1128 ALA A CA 1
ATOM 8973 C C . ALA A 1 1128 ? 3.272 12.684 -20.436 1.00 93.69 1128 ALA A C 1
ATOM 8975 O O . ALA A 1 1128 ? 2.658 11.760 -19.890 1.00 93.69 1128 ALA A O 1
ATOM 8976 N N . LEU A 1 1129 ? 2.743 13.363 -21.463 1.00 95.44 1129 LEU A N 1
ATOM 8977 C CA . LEU A 1 1129 ? 1.434 13.057 -22.056 1.00 95.44 1129 LEU A CA 1
ATOM 8978 C C . LEU A 1 1129 ? 1.399 11.677 -22.731 1.00 95.44 1129 LEU A C 1
ATOM 8980 O O . LEU A 1 1129 ? 0.425 10.931 -22.579 1.00 95.44 1129 LEU A O 1
ATOM 8984 N N . LEU A 1 1130 ? 2.465 11.305 -23.442 1.00 94.81 1130 LEU A N 1
ATOM 8985 C CA . LEU A 1 1130 ? 2.616 9.991 -24.063 1.00 94.81 1130 LEU A CA 1
ATOM 8986 C C . LEU A 1 1130 ? 2.629 8.889 -23.005 1.00 94.81 1130 LEU A C 1
ATOM 8988 O O . LEU A 1 1130 ? 1.904 7.914 -23.159 1.00 94.81 1130 LEU A O 1
ATOM 8992 N N . ARG A 1 1131 ? 3.311 9.065 -21.867 1.00 89.56 1131 ARG A N 1
ATOM 8993 C CA . ARG A 1 1131 ? 3.284 8.088 -20.759 1.00 89.56 1131 ARG A CA 1
ATOM 8994 C C . ARG A 1 1131 ? 1.879 7.888 -20.172 1.00 89.56 1131 ARG A C 1
ATOM 8996 O O . ARG A 1 1131 ? 1.516 6.762 -19.834 1.00 89.56 1131 ARG A O 1
ATOM 9003 N N . LEU A 1 1132 ? 1.046 8.928 -20.088 1.00 90.12 1132 LEU A N 1
ATOM 9004 C CA . LEU A 1 1132 ? -0.362 8.760 -19.687 1.00 90.12 1132 LEU A CA 1
ATOM 9005 C C . LEU A 1 1132 ? -1.205 8.047 -20.764 1.00 90.12 1132 LEU A C 1
ATOM 9007 O O . LEU A 1 1132 ? -2.154 7.337 -20.428 1.00 90.12 1132 LEU A O 1
ATOM 9011 N N . THR A 1 1133 ? -0.831 8.206 -22.037 1.00 85.06 1133 THR A N 1
ATOM 9012 C CA . THR A 1 1133 ? -1.508 7.635 -23.216 1.00 85.06 1133 THR A CA 1
ATOM 9013 C C . THR A 1 1133 ? -1.136 6.164 -23.459 1.00 85.06 1133 THR A C 1
ATOM 9015 O O . THR A 1 1133 ? -2.011 5.352 -23.749 1.00 85.06 1133 THR A O 1
ATOM 9018 N N . GLU A 1 1134 ? 0.140 5.801 -23.301 1.00 84.12 1134 GLU A N 1
ATOM 9019 C CA . GLU A 1 1134 ? 0.682 4.447 -23.492 1.00 84.12 1134 GLU A CA 1
ATOM 9020 C C . GLU A 1 1134 ? 0.415 3.522 -22.290 1.00 84.12 1134 GLU A C 1
ATOM 9022 O O . GLU A 1 1134 ? 0.226 2.317 -22.467 1.00 84.12 1134 GLU A O 1
ATOM 9027 N N . TYR A 1 1135 ? 0.348 4.066 -21.065 1.00 79.81 1135 TYR A N 1
ATOM 9028 C CA . TYR A 1 1135 ? 0.146 3.290 -19.830 1.00 79.81 1135 TYR A CA 1
ATOM 9029 C C . TYR A 1 1135 ? -1.147 3.661 -19.066 1.00 79.81 1135 TYR A C 1
ATOM 9031 O O . TYR A 1 1135 ? -1.107 3.854 -17.841 1.00 79.81 1135 TYR A O 1
ATOM 9039 N N . PRO A 1 1136 ? -2.329 3.710 -19.719 1.00 81.88 1136 PRO A N 1
ATOM 9040 C CA . PRO A 1 1136 ? -3.559 4.220 -19.109 1.00 81.88 1136 PRO A CA 1
ATOM 9041 C C . PRO A 1 1136 ? -4.016 3.378 -17.908 1.00 81.88 1136 PRO A C 1
ATOM 9043 O O . PRO A 1 1136 ? -4.606 3.904 -16.968 1.00 81.88 1136 PRO A O 1
ATOM 9046 N N . ASP A 1 1137 ? -3.698 2.080 -17.885 1.00 77.88 1137 ASP A N 1
ATOM 9047 C CA . ASP A 1 1137 ? -3.912 1.185 -16.739 1.00 77.88 1137 ASP A CA 1
ATOM 9048 C C . ASP A 1 1137 ? -3.112 1.605 -15.494 1.00 77.88 1137 ASP A C 1
ATOM 9050 O O . ASP A 1 1137 ? -3.632 1.599 -14.374 1.00 77.88 1137 ASP A O 1
ATOM 9054 N N . ALA A 1 1138 ? -1.837 1.963 -15.677 1.00 76.69 1138 ALA A N 1
ATOM 9055 C CA . ALA A 1 1138 ? -0.961 2.379 -14.587 1.00 76.69 1138 ALA A CA 1
ATOM 9056 C C . ALA A 1 1138 ? -1.385 3.754 -14.057 1.00 76.69 1138 ALA A C 1
ATOM 9058 O O . ALA A 1 1138 ? -1.504 3.935 -12.842 1.00 76.69 1138 ALA A O 1
ATOM 9059 N N . ALA A 1 1139 ? -1.710 4.676 -14.967 1.00 84.31 1139 ALA A N 1
ATOM 9060 C CA . ALA A 1 1139 ? -2.241 5.989 -14.631 1.00 84.31 1139 ALA A CA 1
ATOM 9061 C C . ALA A 1 1139 ? -3.573 5.887 -13.864 1.00 84.31 1139 ALA A C 1
ATOM 9063 O O . ALA A 1 1139 ? -3.693 6.428 -12.766 1.00 84.31 1139 ALA A O 1
ATOM 9064 N N . ARG A 1 1140 ? -4.546 5.107 -14.358 1.00 86.00 1140 ARG A N 1
ATOM 9065 C CA . ARG A 1 1140 ? -5.833 4.875 -13.670 1.00 86.00 1140 ARG A CA 1
ATOM 9066 C C . ARG A 1 1140 ? -5.658 4.209 -12.304 1.00 86.00 1140 ARG A C 1
ATOM 9068 O O . ARG A 1 1140 ? -6.342 4.591 -11.356 1.00 86.00 1140 ARG A O 1
ATOM 9075 N N . LYS A 1 1141 ? -4.721 3.263 -12.157 1.00 83.88 1141 LYS A N 1
ATOM 9076 C CA . LYS A 1 1141 ? -4.396 2.651 -10.855 1.00 83.88 1141 LYS A CA 1
ATOM 9077 C C . LYS A 1 1141 ? -3.841 3.681 -9.864 1.00 83.88 1141 LYS A C 1
ATOM 9079 O O . LYS A 1 1141 ? -4.291 3.707 -8.719 1.00 83.88 1141 LYS A O 1
ATOM 9084 N N . LYS A 1 1142 ? -2.893 4.522 -10.288 1.00 91.31 1142 LYS A N 1
ATOM 9085 C CA . LYS A 1 1142 ? -2.317 5.588 -9.454 1.00 91.31 1142 LYS A CA 1
ATOM 9086 C C . LYS A 1 1142 ? -3.382 6.607 -9.042 1.00 91.31 1142 LYS A C 1
ATOM 9088 O O . LYS A 1 1142 ? -3.534 6.900 -7.858 1.00 91.31 1142 LYS A O 1
ATOM 9093 N N . LEU A 1 1143 ? -4.185 7.060 -10.001 1.00 92.88 1143 LEU A N 1
ATOM 9094 C CA . LEU A 1 1143 ? -5.296 7.975 -9.767 1.00 92.88 1143 LEU A CA 1
ATOM 9095 C C . LEU A 1 1143 ? -6.327 7.401 -8.778 1.00 92.88 1143 LEU A C 1
ATOM 9097 O O . LEU A 1 1143 ? -6.769 8.098 -7.868 1.00 92.88 1143 LEU A O 1
ATOM 9101 N N . TRP A 1 1144 ? -6.656 6.110 -8.875 1.00 90.38 1144 TRP A N 1
ATOM 9102 C CA . TRP A 1 1144 ? -7.525 5.434 -7.906 1.00 90.38 1144 TRP A CA 1
ATOM 9103 C C . TRP A 1 1144 ? -6.948 5.448 -6.477 1.00 90.38 1144 TRP A C 1
ATOM 9105 O O . TRP A 1 1144 ? -7.697 5.610 -5.513 1.00 90.38 1144 TRP A O 1
ATOM 9115 N N . GLN A 1 1145 ? -5.623 5.340 -6.315 1.00 86.62 1145 GLN A N 1
ATOM 9116 C CA . GLN A 1 1145 ? -4.971 5.457 -5.003 1.00 86.62 1145 GLN A CA 1
ATOM 9117 C C . GLN A 1 1145 ? -5.067 6.888 -4.445 1.00 86.62 1145 GLN A C 1
ATOM 9119 O O . GLN A 1 1145 ? -5.435 7.048 -3.277 1.00 86.62 1145 GLN A O 1
ATOM 9124 N N . ALA A 1 1146 ? -4.823 7.908 -5.276 1.00 93.06 1146 ALA A N 1
ATOM 9125 C CA . ALA A 1 1146 ? -4.960 9.319 -4.904 1.00 93.06 1146 ALA A CA 1
ATOM 9126 C C . ALA A 1 1146 ? -6.409 9.674 -4.521 1.00 93.06 1146 ALA A C 1
ATOM 9128 O O . ALA A 1 1146 ? -6.663 10.166 -3.419 1.00 93.06 1146 ALA A O 1
ATOM 9129 N N . MET A 1 1147 ? -7.388 9.309 -5.356 1.00 94.75 1147 MET A N 1
ATOM 9130 C CA . MET A 1 1147 ? -8.810 9.557 -5.087 1.00 94.75 1147 MET A CA 1
ATOM 9131 C C . MET A 1 1147 ? -9.340 8.792 -3.867 1.00 94.75 1147 MET A C 1
ATOM 9133 O O . MET A 1 1147 ? -10.259 9.263 -3.198 1.00 94.75 1147 MET A O 1
ATOM 9137 N N . ASN A 1 1148 ? -8.749 7.648 -3.511 1.00 90.19 1148 ASN A N 1
ATOM 9138 C CA . ASN A 1 1148 ? -9.034 6.986 -2.236 1.00 90.19 1148 ASN A CA 1
ATOM 9139 C C . ASN A 1 1148 ? -8.433 7.723 -1.029 1.00 90.19 1148 ASN A C 1
ATOM 9141 O O . ASN A 1 1148 ? -8.956 7.583 0.075 1.00 90.19 1148 ASN A O 1
ATOM 9145 N N . SER A 1 1149 ? -7.364 8.505 -1.205 1.00 90.00 1149 SER A N 1
ATOM 9146 C CA . SER A 1 1149 ? -6.880 9.431 -0.174 1.00 90.00 1149 SER A CA 1
ATOM 9147 C C . SER A 1 1149 ? -7.837 10.609 -0.006 1.00 90.00 1149 SER A C 1
ATOM 9149 O O . SER A 1 1149 ? -8.288 10.871 1.109 1.00 90.00 1149 SER A O 1
ATOM 9151 N N . VAL A 1 1150 ? -8.246 11.224 -1.120 1.00 94.75 1150 VAL A N 1
ATOM 9152 C CA . VAL A 1 1150 ? -9.219 12.327 -1.154 1.00 94.75 1150 VAL A CA 1
ATOM 9153 C C . VAL A 1 1150 ? -10.523 11.952 -0.446 1.00 94.75 1150 VAL A C 1
ATOM 9155 O O . VAL A 1 1150 ? -10.919 12.623 0.506 1.00 94.75 1150 VAL A O 1
ATOM 9158 N N . LYS A 1 1151 ? -11.135 10.819 -0.817 1.00 93.12 1151 LYS A N 1
ATOM 9159 C CA . LYS A 1 1151 ? -12.393 10.335 -0.218 1.00 93.12 1151 LYS A CA 1
ATOM 9160 C C . LYS A 1 1151 ? -12.291 10.054 1.285 1.00 93.12 1151 LYS A C 1
ATOM 9162 O O . LYS A 1 1151 ? -13.272 10.243 1.998 1.00 93.12 1151 LYS A O 1
ATOM 9167 N N . ARG A 1 1152 ? -11.124 9.622 1.791 1.00 92.25 1152 ARG A N 1
ATOM 9168 C CA . ARG A 1 1152 ? -10.907 9.473 3.243 1.00 92.25 1152 ARG A CA 1
ATOM 9169 C C . ARG A 1 1152 ? -10.884 10.828 3.937 1.00 92.25 1152 ARG A C 1
ATOM 9171 O O . ARG A 1 1152 ? -11.604 10.994 4.911 1.00 92.25 1152 ARG A O 1
ATOM 9178 N N . GLN A 1 1153 ? -10.107 11.788 3.431 1.00 93.81 1153 GLN A N 1
ATOM 9179 C CA . GLN A 1 1153 ? -10.020 13.111 4.056 1.00 93.81 1153 GLN A CA 1
ATOM 9180 C C . GLN A 1 1153 ? -11.375 13.829 4.036 1.00 93.81 1153 GLN A C 1
ATOM 9182 O O . GLN A 1 1153 ? -11.772 14.346 5.070 1.00 93.81 1153 GLN A O 1
ATOM 9187 N N . GLN A 1 1154 ? -12.111 13.779 2.916 1.00 94.81 1154 GLN A N 1
ATOM 9188 C CA . GLN A 1 1154 ? -13.456 14.363 2.787 1.00 94.81 1154 GLN A CA 1
ATOM 9189 C C . GLN A 1 1154 ? -14.481 13.742 3.752 1.00 94.81 1154 GLN A C 1
ATOM 9191 O O . GLN A 1 1154 ? -15.274 14.462 4.351 1.00 94.81 1154 GLN A O 1
ATOM 9196 N N . ARG A 1 1155 ? -14.458 12.416 3.946 1.00 94.50 1155 ARG A N 1
ATOM 9197 C CA . ARG A 1 1155 ? -15.289 11.744 4.959 1.00 94.50 1155 ARG A CA 1
ATOM 9198 C C . ARG A 1 1155 ? -14.901 12.186 6.374 1.00 94.50 1155 ARG A C 1
ATOM 9200 O O . ARG A 1 1155 ? -15.767 12.514 7.178 1.00 94.50 1155 ARG A O 1
ATOM 9207 N N . ASP A 1 1156 ? -13.605 12.178 6.678 1.00 92.56 1156 ASP A N 1
ATOM 9208 C CA . ASP A 1 1156 ? -13.084 12.456 8.021 1.00 92.56 1156 ASP A CA 1
ATOM 9209 C C . ASP A 1 1156 ? -13.269 13.926 8.438 1.00 92.56 1156 ASP A C 1
ATOM 9211 O O . ASP A 1 1156 ? -13.374 14.213 9.629 1.00 92.56 1156 ASP A O 1
ATOM 9215 N N . SER A 1 1157 ? -13.318 14.859 7.481 1.00 95.44 1157 SER A N 1
ATOM 9216 C CA . SER A 1 1157 ? -13.681 16.262 7.709 1.00 95.44 1157 SER A CA 1
ATOM 9217 C C . SER A 1 1157 ? -15.191 16.461 7.812 1.00 95.44 1157 SER A C 1
ATOM 9219 O O . SER A 1 1157 ? -15.639 17.188 8.695 1.00 95.44 1157 SER A O 1
ATOM 9221 N N . MET A 1 1158 ? -15.989 15.794 6.971 1.00 97.06 1158 MET A N 1
ATOM 9222 C CA . MET A 1 1158 ? -17.455 15.846 7.045 1.00 97.06 1158 MET A CA 1
ATOM 9223 C C . MET A 1 1158 ? -17.998 15.308 8.373 1.00 97.06 1158 MET A C 1
ATOM 9225 O O . MET A 1 1158 ? -18.943 15.879 8.904 1.00 97.06 1158 MET A O 1
ATOM 9229 N N . GLU A 1 1159 ? -17.361 14.301 8.973 1.00 95.50 1159 GLU A N 1
ATOM 9230 C CA . GLU A 1 1159 ? -17.697 13.836 10.328 1.00 95.50 1159 GLU A CA 1
ATOM 9231 C C . GLU A 1 1159 ? -17.486 14.929 11.397 1.00 95.50 1159 GLU A C 1
ATOM 9233 O O . GLU A 1 1159 ? -18.247 15.024 12.357 1.00 95.50 1159 GLU A O 1
ATOM 9238 N N . ILE A 1 1160 ? -16.495 15.812 11.225 1.00 95.62 1160 ILE A N 1
ATOM 9239 C CA . ILE A 1 1160 ? -16.285 16.959 12.124 1.00 95.62 1160 ILE A CA 1
ATOM 9240 C C . ILE A 1 1160 ? -17.378 18.017 11.902 1.00 95.62 1160 ILE A C 1
ATOM 9242 O O . ILE A 1 1160 ? -17.963 18.478 12.880 1.00 95.62 1160 ILE A O 1
ATOM 9246 N N . VAL A 1 1161 ? -17.704 18.348 10.643 1.00 97.25 1161 VAL A N 1
ATOM 9247 C CA . VAL A 1 1161 ? -18.814 19.264 10.289 1.00 97.25 1161 VAL A CA 1
ATOM 9248 C C . VAL A 1 1161 ? -20.134 18.763 10.889 1.00 97.25 1161 VAL A C 1
ATOM 9250 O O . VAL A 1 1161 ? -20.844 19.517 11.559 1.00 97.25 1161 VAL A O 1
ATOM 9253 N N . ARG A 1 1162 ? -20.422 17.467 10.708 1.00 97.06 1162 ARG A N 1
ATOM 9254 C CA . ARG A 1 1162 ? -21.575 16.758 11.270 1.00 97.06 1162 ARG A CA 1
ATOM 9255 C C . ARG A 1 1162 ? -21.610 16.887 12.786 1.00 97.06 1162 ARG A C 1
ATOM 9257 O O . ARG A 1 1162 ? -22.599 17.370 13.332 1.00 97.06 1162 ARG A O 1
ATOM 9264 N N . ARG A 1 1163 ? -20.532 16.494 13.471 1.00 95.50 1163 ARG A N 1
ATOM 9265 C CA . ARG A 1 1163 ? -20.479 16.546 14.933 1.00 95.50 1163 ARG A CA 1
ATOM 9266 C C . ARG A 1 1163 ? -20.749 17.963 15.446 1.00 95.50 1163 ARG A C 1
ATOM 9268 O O . ARG A 1 1163 ? -21.593 18.120 16.319 1.00 95.50 1163 ARG A O 1
ATOM 9275 N N . THR A 1 1164 ? -20.131 18.985 14.851 1.00 95.75 1164 THR A N 1
ATOM 9276 C CA . THR A 1 1164 ? -20.328 20.387 15.251 1.00 95.75 1164 THR A CA 1
ATOM 9277 C C . THR A 1 1164 ? -21.780 20.864 15.111 1.00 95.75 1164 THR A C 1
ATOM 9279 O O . THR A 1 1164 ? -22.275 21.515 16.031 1.00 95.75 1164 THR A O 1
ATOM 9282 N N . VAL A 1 1165 ? -22.492 20.549 14.018 1.00 94.94 1165 VAL A N 1
ATOM 9283 C CA . VAL A 1 1165 ? -23.897 20.993 13.881 1.00 94.94 1165 VAL A CA 1
ATOM 9284 C C . VAL A 1 1165 ? -24.842 20.226 14.816 1.00 94.94 1165 VAL A C 1
ATOM 9286 O O . VAL A 1 1165 ? -25.699 20.836 15.452 1.00 94.94 1165 VAL A O 1
ATOM 9289 N N . PHE A 1 1166 ? -24.651 18.913 14.989 1.00 92.44 1166 PHE A N 1
ATOM 9290 C CA . PHE A 1 1166 ? -25.475 18.111 15.903 1.00 92.44 1166 PHE A CA 1
ATOM 9291 C C . PHE A 1 1166 ? -25.205 18.439 17.387 1.00 92.44 1166 PHE A C 1
ATOM 9293 O O . PHE A 1 1166 ? -26.134 18.434 18.194 1.00 92.44 1166 PHE A O 1
ATOM 9300 N N . GLU A 1 1167 ? -23.966 18.783 17.762 1.00 90.94 1167 GLU A N 1
ATOM 9301 C CA . GLU A 1 1167 ? -23.636 19.328 19.090 1.00 90.94 1167 GLU A CA 1
ATOM 9302 C C . GLU A 1 1167 ? -24.356 20.663 19.347 1.00 90.94 1167 GLU A C 1
ATOM 9304 O O . GLU A 1 1167 ? -24.846 20.888 20.454 1.00 90.94 1167 GLU A O 1
ATOM 9309 N N . GLN A 1 1168 ? -24.474 21.533 18.336 1.00 91.12 1168 GLN A N 1
ATOM 9310 C CA . GLN A 1 1168 ? -25.182 22.809 18.473 1.00 91.12 1168 GLN A CA 1
ATOM 9311 C C . GLN A 1 1168 ? -26.702 22.642 18.593 1.00 91.12 1168 GLN A C 1
ATOM 9313 O O . GLN A 1 1168 ? -27.316 23.318 19.417 1.00 91.12 1168 GLN A O 1
ATOM 9318 N N . VAL A 1 1169 ? -27.303 21.724 17.828 1.00 88.06 1169 VAL A N 1
ATOM 9319 C CA . VAL A 1 1169 ? -28.727 21.373 17.966 1.00 88.06 1169 VAL A CA 1
ATOM 9320 C C . VAL A 1 1169 ? -29.036 20.900 19.385 1.00 88.06 1169 VAL A C 1
ATOM 9322 O O . VAL A 1 1169 ? -29.975 21.398 19.999 1.00 88.06 1169 VAL A O 1
ATOM 9325 N N . ARG A 1 1170 ? -28.216 19.996 19.939 1.00 83.31 1170 ARG A N 1
ATOM 9326 C CA . ARG A 1 1170 ? -28.407 19.466 21.301 1.00 83.31 1170 ARG A CA 1
ATOM 9327 C C . ARG A 1 1170 ? -28.380 20.561 22.369 1.00 83.31 1170 ARG A C 1
ATOM 9329 O O . ARG A 1 1170 ? -29.211 20.539 23.265 1.00 83.31 1170 ARG A O 1
ATOM 9336 N N . LYS A 1 1171 ? -27.498 21.560 22.238 1.00 78.44 1171 LYS A N 1
ATOM 9337 C CA . LYS A 1 1171 ? -27.451 22.735 23.137 1.00 78.44 1171 LYS A CA 1
ATOM 9338 C C . LYS A 1 1171 ? -28.710 23.614 23.094 1.00 78.44 1171 LYS A C 1
ATOM 9340 O O . LYS A 1 1171 ? -28.879 24.443 23.981 1.00 78.44 1171 LYS A O 1
ATOM 9345 N N . LYS A 1 1172 ? -29.557 23.476 22.068 1.00 62.31 1172 LYS A N 1
ATOM 9346 C CA . LYS A 1 1172 ? -30.837 24.187 21.929 1.00 62.31 1172 LYS A CA 1
ATOM 9347 C C . LYS A 1 1172 ? -32.057 23.365 22.367 1.00 62.31 1172 LYS A C 1
ATOM 9349 O O . LYS A 1 1172 ? -33.155 23.917 22.377 1.00 62.31 1172 LYS A O 1
ATOM 9354 N N . SER A 1 1173 ? -31.898 22.090 22.724 1.00 53.16 1173 SER A N 1
ATOM 9355 C CA . SER A 1 1173 ? -32.988 21.292 23.295 1.00 53.16 1173 SER A CA 1
ATOM 9356 C C . SER A 1 1173 ? -33.262 21.747 24.741 1.00 53.16 1173 SER A C 1
ATOM 9358 O O . SER A 1 1173 ? -32.324 21.782 25.541 1.00 53.16 1173 SER A O 1
ATOM 9360 N N . PRO A 1 1174 ? -34.501 22.129 25.104 1.00 43.62 1174 PRO A N 1
ATOM 9361 C CA . PRO A 1 1174 ? -34.780 22.809 26.369 1.00 43.62 1174 PRO A CA 1
ATOM 9362 C C . PRO A 1 1174 ? -34.877 21.829 27.551 1.00 43.62 1174 PRO A C 1
ATOM 9364 O O . PRO A 1 1174 ? -35.971 21.479 27.983 1.00 43.62 1174 PRO A O 1
ATOM 9367 N N . GLN A 1 1175 ? -33.731 21.384 28.080 1.00 42.75 1175 GLN A N 1
ATOM 9368 C CA . GLN A 1 1175 ? -33.702 20.494 29.255 1.00 42.75 1175 GLN A CA 1
ATOM 9369 C C . GLN A 1 1175 ? -32.531 20.721 30.233 1.00 42.75 1175 GLN A C 1
ATOM 9371 O O . GLN A 1 1175 ? -32.368 19.958 31.178 1.00 42.75 1175 GLN A O 1
ATOM 9376 N N . ASN A 1 1176 ? -31.763 21.807 30.071 1.00 35.56 1176 ASN A N 1
ATOM 9377 C CA . ASN A 1 1176 ? -30.790 22.268 31.072 1.00 35.56 1176 ASN A CA 1
ATOM 9378 C C . ASN A 1 1176 ? -31.343 23.475 31.851 1.00 35.56 1176 ASN A C 1
ATOM 9380 O O . ASN A 1 1176 ? -30.927 24.612 31.632 1.00 35.56 1176 ASN A O 1
ATOM 9384 N N . LEU A 1 1177 ? -32.282 23.211 32.761 1.00 37.03 1177 LEU A N 1
ATOM 9385 C CA . LEU A 1 1177 ? -32.549 24.064 33.920 1.00 37.03 1177 LEU A CA 1
ATOM 9386 C C . LEU A 1 1177 ? -32.100 23.291 35.163 1.00 37.03 1177 LEU A C 1
ATOM 9388 O O . LEU A 1 1177 ? -32.532 22.159 35.371 1.00 37.03 1177 LEU A O 1
ATOM 9392 N N . GLU A 1 1178 ? -31.211 23.883 35.955 1.00 33.91 1178 GLU A N 1
ATOM 9393 C CA . GLU A 1 1178 ? -30.695 23.275 37.184 1.00 33.91 1178 GLU A CA 1
ATOM 9394 C C . GLU A 1 1178 ? -31.736 23.344 38.316 1.00 33.91 1178 GLU A C 1
ATOM 9396 O O . GLU A 1 1178 ? -32.376 24.386 38.496 1.00 33.91 1178 GLU A O 1
ATOM 9401 N N . PRO A 1 1179 ? -31.876 22.288 39.133 1.00 37.81 1179 PRO A N 1
ATOM 9402 C CA . PRO A 1 1179 ? -32.456 22.387 40.462 1.00 37.81 1179 PRO A CA 1
ATOM 9403 C C . PRO A 1 1179 ? -31.356 22.695 41.498 1.00 37.81 1179 PRO A C 1
ATOM 9405 O O . PRO A 1 1179 ? -30.770 21.764 42.040 1.00 37.81 1179 PRO A O 1
ATOM 9408 N N . LEU A 1 1180 ? -31.131 23.998 41.739 1.00 33.09 1180 LEU A N 1
ATOM 9409 C CA . LEU A 1 1180 ? -30.433 24.637 42.885 1.00 33.09 1180 LEU A CA 1
ATOM 9410 C C . LEU A 1 1180 ? -29.176 23.947 43.465 1.00 33.09 1180 LEU A C 1
ATOM 9412 O O . LEU A 1 1180 ? -29.327 23.087 44.362 1.00 33.09 1180 LEU A O 1
#

Foldseek 3Di:
DDDDDDDDDDDDDDDDDDDDDDDDDDYYDDDDDYDDDDDDDYDDDDDDDDDDDDDDDDDDDDDDDDDDDDDDDDDDDDDDDDDDDDDDDDPPDPQPPQDFFDPPCLCPVPVLWADADPVRFQFDQFFFALVVLLVCLVPPVVLVVLLVVLCVVLVVCLVPDDDDLPQAAADLLLQAAQVFLAGWDADPQQDPRGDQWTAGPVGDIDGDDPRNNNSSSLVVLLVVLVSLLSLLLNCSNPVPCVSVVSSLVNLVVCLVSVPSQPWDDPDQAFIDGSHNTLLSLLVSLLSSLSSCLSCVVVCDDVSNVSSVPRPLVVSLVRNLSHDLDQDLSLLSSLLSQCSSCLSVVPPVSNCCQDPNSSHPVVSLRRQQHNLLAGQLLFLVSLLSSLVSNQSSSNSCSHSVNNVVCRVVLSSSLSSLQSQLQQADPLQFGAGPFADADDTDGNACPSQLSNCSTRHTLRNDPVNQVDNDSSCSRGNDDDDPDDSNDDGDDHFWDDPLRSQKTWADDDQKIKIFRAFHSDQVRAALEHRFMWMDGNNFTWGGQQHARRPSHPCRVQANSFHLRTFAKDWLRGGAPPTDSWAWPDDDRVQRKTKTWDCCSDVQKIKIWMWGCDPQKIKIKIKIARNDPPDKTKIKGKDWTQFAWDDDPQWADDPDQCVSGGSNRVQWPPKTKHKDAQKDWIWTATPPRWIWIKMKGKHGIKMKMWTWGDHHGPDTITMIMIIDMGRMIMIMIMTHTPDDPPPDDDDDDDDDDDDDDDDDDDDPQDQAEEEEEAQPDDFFQLSLLQVLLVVLLCCVQPVSYQYEYEYPDCPPCSVVVVCVVCVRYHYDYFDADPVLATPDPRVNVVLVRHQEYEYTAEAADDPVSNLVSSCVPPVHAYEYDAYADDCDFPLNVLVVPDHDDPVVLVSQQRHLAYEHQFVVRLVVCVVVPRNHPHRYYAHRSSLRRDAAPLVLLVVLCVVLVPFQLQEEEEFDDFLDDQVCVVVVHDQDPRSNVVSVVSRVVCLLQLLQLVQLLQLLLCVVRVGAYEYADSGPVRLVCCVVSHLVPHDPVRNSRYHGDNDHDHLNSLLSNLLRYLEYEYCDDSSCSSSLSSQHHYAHEYESSDGSSLNSCVVLPNVVSYHDSVPDGNVVSNVSVVCSSVCVVVRSVSSVSSSVVNVVSSSVVSVSVNVSSSVSSVVPDPDPDDDD

pLDDT: mean 85.54, std 21.02, range [22.88, 98.88]

Radius of gyration: 36.94 Å; Cα contacts (8 Å, |Δi|>4): 2140; chains: 1; bounding box: 132×110×99 Å

Nearest PDB structures (foldseek):
  8r70-assembly1_B  TM=6.280E-01  e=1.987E-14  Bacteroides thetaiotaomicron VPI-5482
  6jpn-assembly1_A  TM=6.210E-01  e=1.015E-13  Defluviitalea phaphyphila
  6jph-assembly1_A  TM=6.152E-01  e=1.445E-13  Defluviitalea phaphyphila
  1psw-assembly1_A  TM=6.114E-01  e=1.034E-06  Escherichia coli
  3uzd-assembly1_A  TM=3.897E-01  e=2.457E+00  Homo sapiens

Secondary structure (DSSP, 8-state):
--------------------------------------------------------------------------------PPPPP-----------S------S-TTTTTGGGB---TTSSS-PPP---HHHHHHHHHH-HHHHHHHHHHHHHHHHHHHH----TT--PPPGGG-B-TTT-PBBPP-SSPBTTTBSEEEBTTS-EEE--HHHHHHHHHHHHHHHHHHHHHHHHHHHHH--HHHHHHHHHHHHHHHHHGGGSPPEEEETTEEESSSSSHHHHHHHHHHHHHHHHHHHHHH-HHHHHHHIIIIIHHHHHHHTTS--SS-HHHHHHHHHHHHHHHHHT-HHHHHHHHHSTTSHHHHHHHHB-TTS-BTT--HHHHHHHHHHHHHHHHHHHHTT-GGGGHHHHHHHHHHHHGGGGG--TTSBPP--S--BSSPPB--HHHHHHHTTTS-BSSS-STTTT--SHHHHHSPPPPPSS----PPPPP--EEEGGGTEEEEEETTEEEEEE---S-STT--S-TTEEEEEETTEEEE----B--TTSHHIIIIITSGGGSS-EEETTB---S----EEEEEETTTTEEEEEEEEEETTEEEEEEEEEETTEEEEEEEEEE-STT--EEEEEEEEESSEE---TT-EE-S-TTTTS-GGGGG-EEEEEEEEEEEEEEEEEPTTS-EEEEEEEEEEEEEEEEEEEE-STT-EEEEEEEEEEESEEEEEEEEEE-------PPP-----------------PPPPEEEEEE---SSBHHHHHHHHHHHHHHHHH-TTSEEEEEES--TTTHHHHHHHH-TTEEEE---B-TTSSBSSHHHHHHHHH-SEEEEPSBSS---HHHHHHHHHHH---EEEEEE---SSSHHHHHTT--PPPHHHHHHHHTSSEEEESSHHHHHHHHHTT---TT-EE---GGGG-----HHHHHHHHHHTT--TTSEEEEE---SS--HHHHTT-PPPTTTTHHHHHHHHHHHHHHHHHHHHHHHHHHHHH--EEEE--SBTTHHHHHHHTTGGGS-TTTGGGEEE--S---HHHHHHHHTTSS-EEESSSHHHHHHHHHT--EEEEE-TT--GGGGHHHHHT-GGGEEEGGG--HHHHHHHHHHHHH-HHHHHHHHHHHHHHHHHHHHHHHHHHHHHHHHHHHTTSS------

Solvent-accessible surface area (backbone atoms only — not comparable to full-atom values): 65287 Å² total; per-residue (Å²): 138,87,86,86,86,89,86,86,89,90,87,81,92,84,91,88,84,86,83,92,87,90,80,88,83,87,86,87,84,83,90,88,83,91,82,91,90,86,84,92,85,88,86,84,88,89,87,86,90,85,91,91,90,88,85,90,82,92,82,92,83,92,84,92,86,89,84,82,91,82,88,81,92,82,89,83,90,84,89,84,90,82,86,79,92,80,87,79,90,85,80,91,62,85,68,71,80,74,62,76,27,72,69,91,58,45,68,63,59,68,44,93,42,51,44,67,46,98,85,70,43,49,70,43,71,45,62,74,40,42,69,64,26,41,48,42,36,72,76,34,67,73,46,30,58,51,49,51,53,52,46,54,55,42,56,54,41,69,75,76,60,81,87,59,81,83,66,65,33,28,50,60,48,43,38,39,35,87,88,67,23,38,48,47,55,86,69,93,62,48,68,82,80,70,35,64,62,40,40,28,74,84,68,50,77,40,76,66,44,74,60,37,42,14,10,46,44,38,57,47,54,56,51,52,43,51,41,31,34,48,27,22,50,46,20,66,50,70,67,48,55,71,28,41,56,52,32,49,49,52,49,49,50,46,23,80,42,43,81,72,34,66,76,44,74,80,49,96,45,32,32,22,44,84,29,59,42,31,60,56,33,22,58,46,46,40,39,53,46,51,27,47,61,62,36,49,86,77,60,40,69,73,51,54,49,46,38,36,69,42,32,52,49,56,49,42,66,43,45,70,66,20,40,87,47,79,49,71,53,26,46,30,34,28,29,24,42,29,42,50,11,68,72,73,69,38,64,68,52,29,45,46,23,38,71,30,99,52,5,47,56,48,35,48,38,55,33,29,26,59,60,31,44,38,47,56,60,11,65,55,53,35,53,48,46,47,61,32,43,48,61,35,56,50,48,31,24,68,68,77,46,42,77,84,43,48,68,59,46,27,46,50,46,34,44,55,49,44,62,39,53,56,30,44,85,70,33,39,33,76,38,53,38,53,28,68,69,78,75,54,57,52,57,47,64,57,32,45,72,43,34,67,36,42,34,36,35,46,35,55,74,77,60,71,71,56,93,47,71,65,44,48,28,39,60,69,78,85,69,96,66,93,65,75,45,69,77,60,70,76,53,48,41,84,33,68,71,62,24,34,38,31,37,37,47,85,57,43,37,38,42,36,39,41,20,33,79,42,72,60,58,57,42,22,38,56,52,19,55,31,31,32,49,77,53,35,64,44,26,68,58,59,30,29,54,44,75,58,20,69,58,24,76,45,29,46,37,32,18,84,61,34,38,22,62,25,50,66,70,34,29,45,44,62,73,44,51,47,44,83,74,46,78,37,59,87,68,16,35,41,29,33,32,24,80,56,27,26,89,61,23,29,35,36,41,36,42,37,46,61,74,81,24,44,38,41,40,39,36,43,33,45,68,51,94,85,57,70,44,45,40,32,39,29,41,56,30,66,26,54,72,55,80,65,88,72,50,41,78,50,97,64,74,30,70,97,52,44,75,47,41,66,62,48,38,85,37,25,35,35,76,42,62,42,53,50,79,40,47,29,42,26,75,93,75,49,37,29,39,37,36,40,33,38,84,49,67,33,38,45,35,39,27,37,30,76,36,50,78,100,43,70,26,40,28,39,38,39,40,33,77,40,44,60,53,50,44,36,39,38,41,32,64,60,73,74,91,69,85,79,77,87,81,79,87,88,81,92,84,89,87,91,79,90,85,84,92,74,84,83,75,72,75,38,25,39,30,36,42,36,26,81,36,83,56,34,31,44,43,48,28,17,40,56,3,40,51,47,45,42,57,70,73,38,67,72,44,48,40,32,40,41,51,74,44,50,58,96,59,48,48,57,52,47,47,73,73,41,76,79,47,47,77,41,62,71,53,69,45,96,91,45,43,58,74,32,71,68,34,43,49,47,60,67,66,34,42,27,44,35,38,46,34,37,86,44,92,65,72,57,67,58,55,53,21,45,48,76,74,60,72,51,55,33,32,38,45,12,30,26,68,62,45,75,39,59,36,19,57,65,66,67,40,67,78,79,54,70,74,52,48,51,56,50,38,70,21,66,26,39,24,13,28,11,60,60,27,49,51,50,40,48,72,76,68,53,69,28,39,74,67,39,66,26,65,46,23,38,56,43,49,81,70,58,38,50,71,61,26,58,48,56,28,57,79,70,68,57,54,76,64,48,30,34,38,41,30,74,70,60,75,50,82,62,64,33,61,79,65,78,43,76,61,50,84,58,69,45,37,58,44,50,54,54,26,64,71,45,46,70,57,61,40,45,30,51,45,44,13,49,50,52,41,29,77,71,65,79,40,35,40,34,40,47,62,59,36,66,70,30,32,62,44,47,41,60,62,35,55,75,69,44,54,83,91,49,42,84,38,53,44,75,42,85,70,87,75,53,50,24,31,50,31,36,45,35,50,31,27,51,33,35,40,22,52,55,68,45,60,44,38,36,17,46,59,57,65,13,44,47,38,35,39,39,55,77,51,44,54,58,64,65,46,36,34,50,77,42,74,43,40,91,37,48,44,54,50,88,83,51,49,19,68,58,51,19,51,55,53,46,51,44,65,76,36,46,70,59,40,45,53,52,50,52,55,26,52,54,47,47,56,49,38,53,50,62,49,43,53,51,57,46,49,55,29,54,55,45,43,58,75,67,54,94,76,89,74,83,87,130

Mean predicted aligned error: 18.26 Å